Protein AF-0000000077986110 (afdb_homodimer)

Radius of gyration: 41.52 Å; Cα contacts (8 Å, |Δi|>4): 2649; chains: 2; bounding box: 56×156×86 Å

Solvent-accessible surface area (backbone atoms only — not comparable to full-atom values): 44829 Å² total; per-residue (Å²): 131,77,81,75,76,72,78,70,76,78,54,55,35,36,36,32,14,34,22,39,28,31,35,37,31,44,69,59,47,92,68,60,57,69,44,79,75,44,73,85,43,82,29,26,32,14,39,39,51,35,68,95,76,36,35,38,35,36,20,24,30,78,74,16,31,31,33,35,35,43,72,87,40,88,85,52,64,78,40,82,36,41,75,68,96,50,61,29,36,45,13,36,28,52,38,75,77,70,46,28,35,36,36,19,18,30,71,75,14,34,32,35,37,20,36,70,73,38,50,64,40,23,74,63,43,71,68,99,51,58,25,29,25,21,38,35,74,41,70,92,58,6,33,28,38,35,23,21,42,34,95,72,24,33,32,36,36,23,21,58,60,55,42,75,68,42,80,40,42,69,66,98,61,53,32,39,47,13,41,32,69,40,79,87,79,46,30,32,36,37,20,20,26,75,75,12,32,32,35,35,18,35,74,73,39,50,76,67,40,75,25,40,70,79,75,48,70,27,37,34,18,30,33,62,54,94,64,34,28,35,32,19,17,59,72,75,12,24,33,35,34,19,32,56,73,67,35,45,80,65,44,77,58,39,67,84,42,90,42,41,31,22,42,36,54,64,47,59,83,76,55,73,85,71,91,55,63,47,75,54,72,35,58,60,22,69,63,38,42,26,40,21,62,50,87,90,38,48,43,49,46,41,33,62,39,30,50,65,39,93,85,56,30,42,51,46,100,47,57,57,35,38,40,38,37,19,19,42,57,45,40,31,40,22,22,69,70,38,91,74,44,58,72,41,75,35,66,53,83,89,46,68,29,35,45,19,36,32,63,31,83,82,85,44,36,37,35,36,21,22,44,72,76,15,31,35,32,37,19,34,75,78,19,51,76,62,46,79,48,45,61,72,98,46,54,34,38,45,14,37,29,55,37,74,84,83,42,32,31,36,36,20,20,38,68,75,22,32,33,34,36,21,35,72,83,41,48,80,66,43,80,67,41,67,69,93,39,77,46,33,29,14,34,30,59,52,64,72,74,100,131,78,80,75,74,73,75,69,76,79,54,56,36,35,35,32,15,34,22,40,26,31,33,36,30,44,68,59,47,92,67,60,58,69,46,77,76,44,72,85,44,82,28,25,32,13,37,38,53,35,67,94,75,37,35,37,35,34,19,25,30,78,73,17,30,33,33,34,34,44,74,88,40,89,85,52,65,78,39,81,37,39,76,68,98,50,61,29,37,45,13,35,29,52,37,76,76,69,45,28,35,36,35,17,18,29,69,75,16,33,32,36,36,21,36,70,72,37,50,66,39,23,74,64,44,70,69,98,52,60,26,28,25,21,38,36,72,40,71,92,58,6,32,30,37,34,22,22,44,35,96,74,24,34,30,36,35,23,21,57,60,55,42,77,70,41,81,41,43,70,66,99,62,52,32,39,46,12,40,32,70,41,79,86,78,47,30,31,35,38,20,22,26,76,74,12,33,31,36,35,18,34,73,73,40,51,77,68,42,74,26,40,70,82,75,51,68,27,37,34,18,31,33,61,55,94,65,35,27,35,32,19,18,60,73,73,12,23,33,34,34,20,32,56,71,68,34,46,78,65,45,77,57,38,66,85,41,90,42,42,31,22,42,35,53,65,49,61,84,78,56,73,86,72,89,57,61,46,76,53,70,35,58,62,22,69,63,39,43,25,40,20,63,49,88,90,37,49,43,48,46,42,32,62,38,31,49,65,39,92,86,55,28,41,49,46,98,47,55,53,36,36,40,37,35,20,17,41,57,47,40,31,40,23,22,70,71,38,91,74,44,59,71,40,75,34,67,53,82,90,46,70,28,35,46,19,37,31,63,30,83,83,84,44,36,36,36,35,22,22,44,72,76,14,32,36,32,36,20,35,76,79,20,50,75,62,46,79,47,45,63,74,96,46,54,33,37,45,13,35,26,56,36,72,78,82,42,32,31,37,35,21,21,38,69,75,24,33,32,34,36,21,35,73,80,41,48,80,66,44,80,65,42,69,69,92,46,70,47,32,29,14,35,30,60,54,64,70,74,99

Nearest PDB structures (foldseek):
  8ffe-assembly1_A  TM=9.735E-01  e=1.591E-72  Homo sapiens
  6l6r-assembly2_B  TM=9.895E-01  e=1.488E-71  Homo sapiens
  4dg6-assembly1_A  TM=9.769E-01  e=1.389E-62  Homo sapiens
  3s94-assembly2_B  TM=9.698E-01  e=3.665E-59  Homo sapiens
  8ctg-assembly1_C  TM=9.487E-01  e=1.008E-58  Homo sapiens

Structure (mmCIF, N/CA/C/O backbone):
data_AF-0000000077986110-model_v1
#
loop_
_entity.id
_entity.type
_entity.pdbx_description
1 polymer 'LDL receptor related protein 5'
#
loop_
_atom_site.group_PDB
_atom_site.id
_atom_site.type_symbol
_atom_site.label_atom_id
_atom_site.label_alt_id
_atom_site.label_comp_id
_atom_site.label_asym_id
_atom_site.label_entity_id
_atom_site.label_seq_id
_atom_site.pdbx_PDB_ins_code
_atom_site.Cartn_x
_atom_site.Cartn_y
_atom_site.Cartn_z
_atom_site.occupancy
_atom_site.B_iso_or_equiv
_atom_site.auth_seq_id
_atom_site.auth_comp_id
_atom_site.auth_asym_id
_atom_site.auth_atom_id
_atom_site.pdbx_PDB_model_num
ATOM 1 N N . MET A 1 1 ? -17.578 79.438 37.844 1 29.81 1 MET A N 1
ATOM 2 C CA . MET A 1 1 ? -16.641 78.5 37.188 1 29.81 1 MET A CA 1
ATOM 3 C C . MET A 1 1 ? -16.969 77.062 37.562 1 29.81 1 MET A C 1
ATOM 5 O O . MET A 1 1 ? -16.891 76.688 38.719 1 29.81 1 MET A O 1
ATOM 9 N N . GLU A 1 2 ? -17.969 76.438 36.938 1 35.75 2 GLU A N 1
ATOM 10 C CA . GLU A 1 2 ? -18.453 75.125 37.25 1 35.75 2 GLU A CA 1
ATOM 11 C C . GLU A 1 2 ? -17.328 74.062 37.188 1 35.75 2 GLU A C 1
ATOM 13 O O . GLU A 1 2 ? -16.469 74.188 36.312 1 35.75 2 GLU A O 1
ATOM 18 N N . PRO A 1 3 ? -16.953 73.438 38.312 1 40.44 3 PRO A N 1
ATOM 19 C CA . PRO A 1 3 ? -15.852 72.5 38.344 1 40.44 3 PRO A CA 1
ATOM 20 C C . PRO A 1 3 ? -15.93 71.438 37.188 1 40.44 3 PRO A C 1
ATOM 22 O O . PRO A 1 3 ? -17.031 71.125 36.75 1 40.44 3 PRO A O 1
ATOM 25 N N . GLY A 1 4 ? -15.109 71.625 36.125 1 34 4 GLY A N 1
ATOM 26 C CA . GLY A 1 4 ? -14.93 70.688 35.031 1 34 4 GLY A CA 1
ATOM 27 C C . GLY A 1 4 ? -14.93 69.25 35.438 1 34 4 GLY A C 1
ATOM 28 O O . GLY A 1 4 ? -14.125 68.875 36.281 1 34 4 GLY A O 1
ATOM 29 N N . VAL A 1 5 ? -16.062 68.688 35.531 1 43 5 VAL A N 1
ATOM 30 C CA . VAL A 1 5 ? -16.203 67.25 35.75 1 43 5 VAL A CA 1
ATOM 31 C C . VAL A 1 5 ? -15.156 66.5 34.938 1 43 5 VAL A C 1
ATOM 33 O O . VAL A 1 5 ? -15.156 66.562 33.719 1 43 5 VAL A O 1
ATOM 36 N N . THR A 1 6 ? -13.93 66.438 35.438 1 36.88 6 THR A N 1
ATOM 37 C CA . THR A 1 6 ? -12.953 65.562 34.781 1 36.88 6 THR A CA 1
ATOM 38 C C . THR A 1 6 ? -13.562 64.25 34.469 1 36.88 6 THR A C 1
ATOM 40 O O . THR A 1 6 ? -14.148 63.562 35.344 1 36.88 6 THR A O 1
ATOM 43 N N . TRP A 1 7 ? -14.172 64.062 33.312 1 36.38 7 TRP A N 1
ATOM 44 C CA . TRP A 1 7 ? -14.602 62.719 32.781 1 36.38 7 TRP A CA 1
ATOM 45 C C . TRP A 1 7 ? -13.617 61.656 33.188 1 36.38 7 TRP A C 1
ATOM 47 O O . TRP A 1 7 ? -12.438 61.688 32.812 1 36.38 7 TRP A O 1
ATOM 57 N N . GLU A 1 8 ? -13.562 61.156 34.375 1 43.94 8 GLU A N 1
ATOM 58 C CA . GLU A 1 8 ? -12.734 60 34.688 1 43.94 8 GLU A CA 1
ATOM 59 C C . GLU A 1 8 ? -12.914 58.875 33.656 1 43.94 8 GLU A C 1
ATOM 61 O O . GLU A 1 8 ? -14.039 58.469 33.344 1 43.94 8 GLU A O 1
ATOM 66 N N . PRO A 1 9 ? -12.031 58.719 32.719 1 52.84 9 PRO A N 1
ATOM 67 C CA . PRO A 1 9 ? -12.141 57.656 31.703 1 52.84 9 PRO A CA 1
ATOM 68 C C . PRO A 1 9 ? -12.625 56.344 32.281 1 52.84 9 PRO A C 1
ATOM 70 O O . PRO A 1 9 ? -12.359 56.031 33.438 1 52.84 9 PRO A O 1
ATOM 73 N N . ALA A 1 10 ? -13.812 55.844 31.812 1 62.97 10 ALA A N 1
ATOM 74 C CA . ALA A 1 10 ? -14.438 54.562 32.188 1 62.97 10 ALA A CA 1
ATOM 75 C C . ALA A 1 10 ? -13.398 53.469 32.344 1 62.97 10 ALA A C 1
ATOM 77 O O . ALA A 1 10 ? -12.453 53.375 31.547 1 62.97 10 ALA A O 1
ATOM 78 N N . SER A 1 11 ? -13.289 52.875 33.438 1 80.94 11 SER A N 1
ATOM 79 C CA . SER A 1 11 ? -12.406 51.75 33.719 1 80.94 11 SER A CA 1
ATOM 80 C C . SER A 1 11 ? -12.562 50.656 32.688 1 80.94 11 SER A C 1
ATOM 82 O O . SER A 1 11 ? -13.68 50.344 32.281 1 80.94 11 SER A O 1
ATOM 84 N N . PRO A 1 12 ? -11.422 50.156 32.188 1 92.62 12 PRO A N 1
ATOM 85 C CA . PRO A 1 12 ? -11.531 49.188 31.109 1 92.62 12 PRO A CA 1
ATOM 86 C C . PRO A 1 12 ? -11.977 47.812 31.609 1 92.62 12 PRO A C 1
ATOM 88 O O . PRO A 1 12 ? -11.727 47.438 32.781 1 92.62 12 PRO A O 1
ATOM 91 N N . LEU A 1 13 ? -12.664 47.125 30.812 1 94.88 13 LEU A N 1
ATOM 92 C CA . LEU A 1 13 ? -13.031 45.75 31.062 1 94.88 13 LEU A CA 1
ATOM 93 C C . LEU A 1 13 ? -11.922 44.812 30.594 1 94.88 13 LEU A C 1
ATOM 95 O O . LEU A 1 13 ? -11.539 44.812 29.438 1 94.88 13 LEU A O 1
ATOM 99 N N . LEU A 1 14 ? -11.43 43.969 31.562 1 97.62 14 LEU A N 1
ATOM 100 C CA . LEU A 1 14 ? -10.359 43.031 31.25 1 97.62 14 LEU A CA 1
ATOM 101 C C . LEU A 1 14 ? -10.922 41.656 31 1 97.62 14 LEU A C 1
ATOM 103 O O . LEU A 1 14 ? -11.688 41.125 31.812 1 97.62 14 LEU A O 1
ATOM 107 N N . LEU A 1 15 ? -10.664 41.094 29.875 1 97.88 15 LEU A N 1
ATOM 108 C CA . LEU A 1 15 ? -10.977 39.719 29.5 1 97.88 15 LEU A CA 1
ATOM 109 C C . LEU A 1 15 ? -9.75 38.844 29.656 1 97.88 15 LEU A C 1
ATOM 111 O O . LEU A 1 15 ? -8.672 39.156 29.141 1 97.88 15 LEU A O 1
ATOM 115 N N . PHE A 1 16 ? -9.891 37.688 30.391 1 98.38 16 PHE A N 1
ATOM 116 C CA . PHE A 1 16 ? -8.688 36.875 30.562 1 98.38 16 PHE A CA 1
ATOM 117 C C . PHE A 1 16 ? -9.039 35.406 30.688 1 98.38 16 PHE A C 1
ATOM 119 O O . PHE A 1 16 ? -10.148 35.062 31.094 1 98.38 16 PHE A O 1
ATOM 126 N N . ALA A 1 17 ? -8.125 34.594 30.266 1 98.56 17 ALA A N 1
ATOM 127 C CA . ALA A 1 17 ? -8.211 33.156 30.422 1 98.56 17 ALA A CA 1
ATOM 128 C C . ALA A 1 17 ? -7.625 32.719 31.75 1 98.56 17 ALA A C 1
ATOM 130 O O . ALA A 1 17 ? -6.586 33.219 32.188 1 98.56 17 ALA A O 1
ATOM 131 N N . ASN A 1 18 ? -8.297 31.828 32.375 1 98 18 ASN A N 1
ATOM 132 C CA . ASN A 1 18 ? -7.895 31.328 33.688 1 98 18 ASN A CA 1
ATOM 133 C C . ASN A 1 18 ? -7.879 29.797 33.719 1 98 18 ASN A C 1
ATOM 135 O O . ASN A 1 18 ? -8.273 29.188 34.719 1 98 18 ASN A O 1
ATOM 139 N N . ARG A 1 19 ? -7.488 29.156 32.625 1 97.06 19 ARG A N 1
ATOM 140 C CA . ARG A 1 19 ? -7.367 27.719 32.375 1 97.06 19 ARG A CA 1
ATOM 141 C C . ARG A 1 19 ? -8.727 27.031 32.469 1 97.06 19 ARG A C 1
ATOM 143 O O . ARG A 1 19 ? -9.273 26.625 31.438 1 97.06 19 ARG A O 1
ATOM 150 N N . ARG A 1 20 ? -9.383 27.172 33.625 1 97.5 20 ARG A N 1
ATOM 151 C CA . ARG A 1 20 ? -10.633 26.453 33.812 1 97.5 20 ARG A CA 1
ATOM 152 C C . ARG A 1 20 ? -11.828 27.281 33.375 1 97.5 20 ARG A C 1
ATOM 154 O O . ARG A 1 20 ? -12.938 26.766 33.25 1 97.5 20 ARG A O 1
ATOM 161 N N . ASP A 1 21 ? -11.57 28.547 33.125 1 96.69 21 ASP A N 1
ATOM 162 C CA . ASP A 1 21 ? -12.641 29.438 32.719 1 96.69 21 ASP A CA 1
ATOM 163 C C . ASP A 1 21 ? -12.078 30.688 32.031 1 96.69 21 ASP A C 1
ATOM 165 O O . ASP A 1 21 ? -10.859 30.891 32 1 96.69 21 ASP A O 1
ATOM 169 N N . VAL A 1 22 ? -12.922 31.406 31.375 1 97 22 VAL A N 1
ATOM 170 C CA . VAL A 1 22 ? -12.664 32.75 30.844 1 97 22 VAL A CA 1
ATOM 171 C C . VAL A 1 22 ? -13.469 33.75 31.641 1 97 22 VAL A C 1
ATOM 173 O O . VAL A 1 22 ? -14.656 33.562 31.922 1 97 22 VAL A O 1
ATOM 176 N N . ARG A 1 23 ? -12.766 34.875 31.969 1 96 23 ARG A N 1
ATOM 177 C CA . ARG A 1 23 ? -13.406 35.781 32.906 1 96 23 ARG A CA 1
ATOM 178 C C . ARG A 1 23 ? -13.289 37.25 32.406 1 96 23 ARG A C 1
ATOM 180 O O . ARG A 1 23 ? -12.492 37.531 31.531 1 96 23 ARG A O 1
ATOM 187 N N . LEU A 1 24 ? -14.164 38.062 33.062 1 95.25 24 LEU A N 1
ATOM 188 C CA . LEU A 1 24 ? -14.141 39.5 32.875 1 95.25 24 LEU A CA 1
ATOM 189 C C . LEU A 1 24 ? -14.008 40.219 34.25 1 95.25 24 LEU A C 1
ATOM 191 O O . LEU A 1 24 ? -14.594 39.781 35.219 1 95.25 24 LEU A O 1
ATOM 195 N N . VAL A 1 25 ? -13.258 41.25 34.25 1 95.44 25 VAL A N 1
ATOM 196 C CA . VAL A 1 25 ? -13.18 42.062 35.438 1 95.44 25 VAL A CA 1
ATOM 197 C C . VAL A 1 25 ? -13.094 43.562 35.031 1 95.44 25 VAL A C 1
ATOM 199 O O . VAL A 1 25 ? -12.422 43.906 34.062 1 95.44 25 VAL A O 1
ATOM 202 N N . ASP A 1 26 ? -13.883 44.344 35.688 1 93.56 26 ASP A N 1
ATOM 203 C CA . ASP A 1 26 ? -13.781 45.781 35.562 1 93.56 26 ASP A CA 1
ATOM 204 C C . ASP A 1 26 ? -12.602 46.344 36.344 1 93.56 26 ASP A C 1
ATOM 206 O O . ASP A 1 26 ? -12.633 46.344 37.594 1 93.56 26 ASP A O 1
ATOM 210 N N . ALA A 1 27 ? -11.586 46.812 35.75 1 91.06 27 ALA A N 1
ATOM 211 C CA . ALA A 1 27 ? -10.336 47.188 36.406 1 91.06 27 ALA A CA 1
ATOM 212 C C . ALA A 1 27 ? -10.508 48.438 37.25 1 91.06 27 ALA A C 1
ATOM 214 O O . ALA A 1 27 ? -9.672 48.75 38.094 1 91.06 27 ALA A O 1
ATOM 215 N N . GLY A 1 28 ? -11.484 49.25 37.062 1 80.5 28 GLY A N 1
ATOM 216 C CA . GLY A 1 28 ? -11.711 50.469 37.812 1 80.5 28 GLY A CA 1
ATOM 217 C C . GLY A 1 28 ? -12.844 50.344 38.844 1 80.5 28 GLY A C 1
ATOM 218 O O . GLY A 1 28 ? -13.156 51.281 39.531 1 80.5 28 GLY A O 1
ATOM 219 N N . GLY A 1 29 ? -13.469 49.25 38.812 1 70.81 29 GLY A N 1
ATOM 220 C CA . GLY A 1 29 ? -14.625 49.125 39.688 1 70.81 29 GLY A CA 1
ATOM 221 C C . GLY A 1 29 ? -14.258 49 41.156 1 70.81 29 GLY A C 1
ATOM 222 O O . GLY A 1 29 ? -13.109 48.719 41.5 1 70.81 29 GLY A O 1
ATOM 223 N N . ALA A 1 30 ? -15.234 49.531 41.938 1 62.38 30 ALA A N 1
ATOM 224 C CA . ALA A 1 30 ? -15.086 49.531 43.406 1 62.38 30 ALA A CA 1
ATOM 225 C C . ALA A 1 30 ? -14.812 48.125 43.906 1 62.38 30 ALA A C 1
ATOM 227 O O . ALA A 1 30 ? -13.992 47.938 44.812 1 62.38 30 ALA A O 1
ATOM 228 N N . LYS A 1 31 ? -15.688 47.188 43.5 1 64.56 31 LYS A N 1
ATOM 229 C CA . LYS A 1 31 ? -15.508 45.781 43.844 1 64.56 31 LYS A CA 1
ATOM 230 C C . LYS A 1 31 ? -14.805 45 42.719 1 64.56 31 LYS A C 1
ATOM 232 O O . LYS A 1 31 ? -15.344 44.875 41.625 1 64.56 31 LYS A O 1
ATOM 237 N N . LEU A 1 32 ? -13.586 44.719 42.938 1 70.56 32 LEU A N 1
ATOM 238 C CA . LEU A 1 32 ? -12.781 44.062 41.938 1 70.56 32 LEU A CA 1
ATOM 239 C C . LEU A 1 32 ? -13.07 42.562 41.906 1 70.56 32 LEU A C 1
ATOM 241 O O . LEU A 1 32 ? -12.25 41.75 42.375 1 70.56 32 LEU A O 1
ATOM 245 N N . GLU A 1 33 ? -14.406 42.281 41.625 1 83.75 33 GLU A N 1
ATOM 246 C CA . GLU A 1 33 ? -14.805 40.875 41.438 1 83.75 33 GLU A CA 1
ATOM 247 C C . GLU A 1 33 ? -14.938 40.531 39.938 1 83.75 33 GLU A C 1
ATOM 249 O O . GLU A 1 33 ? -15.445 41.344 39.156 1 83.75 33 GLU A O 1
ATOM 254 N N . SER A 1 34 ? -14.391 39.406 39.625 1 90.56 34 SER A N 1
ATOM 255 C CA . SER A 1 34 ? -14.469 38.969 38.25 1 90.56 34 SER A CA 1
ATOM 256 C C . SER A 1 34 ? -15.75 38.188 37.969 1 90.56 34 SER A C 1
ATOM 258 O O . SER A 1 34 ? -16.359 37.656 38.906 1 90.56 34 SER A O 1
ATOM 260 N N . SER A 1 35 ? -16.234 38.25 36.812 1 91.5 35 SER A N 1
ATOM 261 C CA . SER A 1 35 ? -17.359 37.469 36.375 1 91.5 35 SER A CA 1
ATOM 262 C C . SER A 1 35 ? -16.922 36.406 35.375 1 91.5 35 SER A C 1
ATOM 264 O O . SER A 1 35 ? -16.016 36.625 34.562 1 91.5 35 SER A O 1
ATOM 266 N N . ILE A 1 36 ? -17.594 35.281 35.406 1 93.06 36 ILE A N 1
ATOM 267 C CA . ILE A 1 36 ? -17.25 34.156 34.531 1 93.06 36 ILE A CA 1
ATOM 268 C C . ILE A 1 36 ? -18 34.281 33.188 1 93.06 36 ILE A C 1
ATOM 270 O O . ILE A 1 36 ? -19.234 34.438 33.188 1 93.06 36 ILE A O 1
ATOM 274 N N . VAL A 1 37 ? -17.281 34.312 32.125 1 93.38 37 VAL A N 1
ATOM 275 C CA . VAL A 1 37 ? -17.875 34.344 30.797 1 93.38 37 VAL A CA 1
ATOM 276 C C . VAL A 1 37 ? -18.203 32.906 30.359 1 93.38 37 VAL A C 1
ATOM 278 O O . VAL A 1 37 ? -19.297 32.656 29.844 1 93.38 37 VAL A O 1
ATOM 281 N N . VAL A 1 38 ? -17.266 32 30.438 1 94.19 38 VAL A N 1
ATOM 282 C CA . VAL A 1 38 ? -17.422 30.578 30.156 1 94.19 38 VAL A CA 1
ATOM 283 C C . VAL A 1 38 ? -16.75 29.766 31.25 1 94.19 38 VAL A C 1
ATOM 285 O O . VAL A 1 38 ? -15.633 30.062 31.656 1 94.19 38 VAL A O 1
ATOM 288 N N . SER A 1 39 ? -17.453 28.797 31.75 1 93.69 39 SER A N 1
ATOM 289 C CA . SER A 1 39 ? -16.938 27.938 32.812 1 93.69 39 SER A CA 1
ATOM 290 C C . SER A 1 39 ? -16.781 26.5 32.312 1 93.69 39 SER A C 1
ATOM 292 O O . SER A 1 39 ? -17.188 26.172 31.188 1 93.69 39 SER A O 1
ATOM 294 N N . GLY A 1 40 ? -16.141 25.688 33.094 1 93.94 40 GLY A N 1
ATOM 295 C CA . GLY A 1 40 ? -16.031 24.266 32.844 1 93.94 40 GLY A CA 1
ATOM 296 C C . GLY A 1 40 ? -15.023 23.953 31.75 1 93.94 40 GLY A C 1
ATOM 297 O O . GLY A 1 40 ? -15.188 22.984 31 1 93.94 40 GLY A O 1
ATOM 298 N N . LEU A 1 41 ? -14.07 24.781 31.562 1 95.31 41 LEU A N 1
ATOM 299 C CA . LEU A 1 41 ? -13.047 24.547 30.547 1 95.31 41 LEU A CA 1
ATOM 300 C C . LEU A 1 41 ? -11.922 23.688 31.109 1 95.31 41 LEU A C 1
ATOM 302 O O . LEU A 1 41 ? -11.836 23.469 32.312 1 95.31 41 LEU A O 1
ATOM 306 N N . GLU A 1 42 ? -11.125 23.141 30.266 1 95.25 42 GLU A N 1
ATOM 307 C CA . GLU A 1 42 ? -10.039 22.266 30.703 1 95.25 42 GLU A CA 1
ATOM 308 C C . GLU A 1 42 ? -8.727 23.031 30.828 1 95.25 42 GLU A C 1
ATOM 310 O O . GLU A 1 42 ? -7.984 22.844 31.797 1 95.25 42 GLU A O 1
ATOM 315 N N . ASP A 1 43 ? -8.398 23.797 29.766 1 97.44 43 ASP A N 1
ATOM 316 C CA . ASP A 1 43 ? -7.09 24.438 29.719 1 97.44 43 ASP A CA 1
ATOM 317 C C . ASP A 1 43 ? -7.109 25.656 28.797 1 97.44 43 ASP A C 1
ATOM 319 O O . ASP A 1 43 ? -6.352 25.719 27.828 1 97.44 43 ASP A O 1
ATOM 323 N N . ALA A 1 44 ? -7.953 26.656 29.141 1 98.12 44 ALA A N 1
ATOM 324 C CA . ALA A 1 44 ? -8 27.891 28.375 1 98.12 44 ALA A CA 1
ATOM 325 C C . ALA A 1 44 ? -6.691 28.672 28.5 1 98.12 44 ALA A C 1
ATOM 327 O O . ALA A 1 44 ? -6.223 28.922 29.609 1 98.12 44 ALA A O 1
ATOM 328 N N . ALA A 1 45 ? -6.16 29.031 27.406 1 98.31 45 ALA A N 1
ATOM 329 C CA . ALA A 1 45 ? -4.824 29.625 27.422 1 98.31 45 ALA A CA 1
ATOM 330 C C . ALA A 1 45 ? -4.836 31.031 26.828 1 98.31 45 ALA A C 1
ATOM 332 O O . ALA A 1 45 ? -4.48 32 27.5 1 98.31 45 ALA A O 1
ATOM 333 N N . ALA A 1 46 ? -5.223 31.172 25.609 1 98.75 46 ALA A N 1
ATOM 334 C CA . ALA A 1 46 ? -5.246 32.469 24.922 1 98.75 46 ALA A CA 1
ATOM 335 C C . ALA A 1 46 ? -6.676 32.938 24.703 1 98.75 46 ALA A C 1
ATOM 337 O O . ALA A 1 46 ? -7.59 32.125 24.547 1 98.75 46 ALA A O 1
ATOM 338 N N . VAL A 1 47 ? -6.824 34.25 24.641 1 98.56 47 VAL A N 1
ATOM 339 C CA . VAL A 1 47 ? -8.141 34.812 24.422 1 98.56 47 VAL A CA 1
ATOM 340 C C . VAL A 1 47 ? -8.023 36.062 23.516 1 98.56 47 VAL A C 1
ATOM 342 O O . VAL A 1 47 ? -6.996 36.75 23.516 1 98.56 47 VAL A O 1
ATOM 345 N N . ASP A 1 48 ? -8.984 36.281 22.797 1 98.69 48 ASP A N 1
ATOM 346 C CA . ASP A 1 48 ? -9.195 37.531 22.031 1 98.69 48 ASP A CA 1
ATOM 347 C C . ASP A 1 48 ? -10.672 37.688 21.672 1 98.69 48 ASP A C 1
ATOM 349 O O . ASP A 1 48 ? -11.531 36.969 22.203 1 98.69 48 ASP A O 1
ATOM 353 N N . PHE A 1 49 ? -10.945 38.75 20.922 1 98 49 PHE A N 1
ATOM 354 C CA . PHE A 1 49 ? -12.359 39.062 20.719 1 98 49 PHE A CA 1
ATOM 355 C C . PHE A 1 49 ? -12.57 39.844 19.438 1 98 49 PHE A C 1
ATOM 357 O O . PHE A 1 49 ? -11.617 40.375 18.859 1 98 49 PHE A O 1
ATOM 364 N N . GLN A 1 50 ? -13.734 39.812 18.984 1 97.25 50 GLN A N 1
ATOM 365 C CA . GLN A 1 50 ? -14.273 40.75 18 1 97.25 50 GLN A CA 1
ATOM 366 C C . GLN A 1 50 ? -15.344 41.656 18.609 1 97.25 50 GLN A C 1
ATOM 368 O O . GLN A 1 50 ? -16.5 41.219 18.766 1 97.25 50 GLN A O 1
ATOM 373 N N . TYR A 1 51 ? -15.023 42.875 18.828 1 96.12 51 TYR A N 1
ATOM 374 C CA . TYR A 1 51 ? -15.867 43.75 19.609 1 96.12 51 TYR A CA 1
ATOM 375 C C . TYR A 1 51 ? -17.172 44.062 18.875 1 96.12 51 TYR A C 1
ATOM 377 O O . TYR A 1 51 ? -18.25 44.062 19.484 1 96.12 51 TYR A O 1
ATOM 385 N N . SER A 1 52 ? -17.078 44.312 17.609 1 94.56 52 SER A N 1
ATOM 386 C CA . SER A 1 52 ? -18.219 44.781 16.828 1 94.56 52 SER A CA 1
ATOM 387 C C . SER A 1 52 ? -19.328 43.719 16.828 1 94.56 52 SER A C 1
ATOM 389 O O . SER A 1 52 ? -20.516 44.062 16.734 1 94.56 52 SER A O 1
ATOM 391 N N . GLN A 1 53 ? -18.969 42.438 17 1 92.69 53 GLN A N 1
ATOM 392 C CA . GLN A 1 53 ? -19.953 41.375 16.938 1 92.69 53 GLN A CA 1
ATOM 393 C C . GLN A 1 53 ? -20.188 40.75 18.312 1 92.69 53 GLN A C 1
ATOM 395 O O . GLN A 1 53 ? -21.031 39.875 18.469 1 92.69 53 GLN A O 1
ATOM 400 N N . GLY A 1 54 ? -19.438 41.219 19.234 1 94.12 54 GLY A N 1
ATOM 401 C CA . GLY A 1 54 ? -19.594 40.719 20.594 1 94.12 54 GLY A CA 1
ATOM 402 C C . GLY A 1 54 ? -19.188 39.281 20.734 1 94.12 54 GLY A C 1
ATOM 403 O O . GLY A 1 54 ? -19.844 38.5 21.438 1 94.12 54 GLY A O 1
ATOM 404 N N . VAL A 1 55 ? -18.141 38.906 20.016 1 96.62 55 VAL A N 1
ATOM 405 C CA . VAL A 1 55 ? -17.688 37.5 20.062 1 96.62 55 VAL A CA 1
ATOM 406 C C . VAL A 1 55 ? -16.375 37.438 20.828 1 96.62 55 VAL A C 1
ATOM 408 O O . VAL A 1 55 ? -15.492 38.281 20.672 1 96.62 55 VAL A O 1
ATOM 411 N N . ILE A 1 56 ? -16.266 36.438 21.672 1 97.38 56 ILE A N 1
ATOM 412 C CA . ILE A 1 56 ? -15.031 36.125 22.375 1 97.38 56 ILE A CA 1
ATOM 413 C C . ILE A 1 56 ? -14.469 34.781 21.875 1 97.38 56 ILE A C 1
ATOM 415 O O . ILE A 1 56 ? -15.211 33.812 21.688 1 97.38 56 ILE A O 1
ATOM 419 N N . TYR A 1 57 ? -13.258 34.719 21.562 1 98.31 57 TYR A N 1
ATOM 420 C CA . TYR A 1 57 ? -12.547 33.531 21.141 1 98.31 57 TYR A CA 1
ATOM 421 C C . TYR A 1 57 ? -11.531 33.094 22.188 1 98.31 57 TYR A C 1
ATOM 423 O O . TYR A 1 57 ? -10.938 33.938 22.859 1 98.31 57 TYR A O 1
ATOM 431 N N . TRP A 1 58 ? -11.312 31.812 22.328 1 98.5 58 TRP A N 1
ATOM 432 C CA . TRP A 1 58 ? -10.234 31.344 23.188 1 98.5 58 TRP A CA 1
ATOM 433 C C . TRP A 1 58 ? -9.68 30 22.688 1 98.5 58 TRP A C 1
ATOM 435 O O . TRP A 1 58 ? -10.328 29.312 21.891 1 98.5 58 TRP A O 1
ATOM 445 N N . THR A 1 59 ? -8.477 29.688 23.016 1 98.62 59 THR A N 1
ATOM 446 C CA . THR A 1 59 ? -7.891 28.375 22.766 1 98.62 59 THR A CA 1
ATOM 447 C C . THR A 1 59 ? -8 27.484 24.016 1 98.62 59 THR A C 1
ATOM 449 O O . THR A 1 59 ? -7.906 27.969 25.141 1 98.62 59 THR A O 1
ATOM 452 N N . ASP A 1 60 ? -8.281 26.312 23.859 1 97.81 60 ASP A N 1
ATOM 453 C CA . ASP A 1 60 ? -8.188 25.281 24.875 1 97.81 60 ASP A CA 1
ATOM 454 C C . ASP A 1 60 ? -7.117 24.25 24.516 1 97.81 60 ASP A C 1
ATOM 456 O O . ASP A 1 60 ? -7.324 23.406 23.641 1 97.81 60 ASP A O 1
ATOM 460 N N . VAL A 1 61 ? -6.023 24.219 25.234 1 96.88 61 VAL A N 1
ATOM 461 C CA . VAL A 1 61 ? -4.848 23.422 24.875 1 96.88 61 VAL A CA 1
ATOM 462 C C . VAL A 1 61 ? -5.152 21.938 25.031 1 96.88 61 VAL A C 1
ATOM 464 O O . VAL A 1 61 ? -4.84 21.125 24.156 1 96.88 61 VAL A O 1
ATOM 467 N N . SER A 1 62 ? -5.797 21.578 26.109 1 95.69 62 SER A N 1
ATOM 468 C CA . SER A 1 62 ? -6.09 20.172 26.375 1 95.69 62 SER A CA 1
ATOM 469 C C . SER A 1 62 ? -7.078 19.609 25.359 1 95.69 62 SER A C 1
ATOM 471 O O . SER A 1 62 ? -6.969 18.453 24.953 1 95.69 62 SER A O 1
ATOM 473 N N . GLU A 1 63 ? -8.016 20.453 24.969 1 95.19 63 GLU A N 1
ATOM 474 C CA . GLU A 1 63 ? -8.992 20.016 23.969 1 95.19 63 GLU A CA 1
ATOM 475 C C . GLU A 1 63 ? -8.453 20.188 22.547 1 95.19 63 GLU A C 1
ATOM 477 O O . GLU A 1 63 ? -9.062 19.719 21.594 1 95.19 63 GLU A O 1
ATOM 482 N N . GLU A 1 64 ? -7.355 20.812 22.453 1 94.62 64 GLU A N 1
ATOM 483 C CA . GLU A 1 64 ? -6.758 21.078 21.156 1 94.62 64 GLU A CA 1
ATOM 484 C C . GLU A 1 64 ? -7.762 21.734 20.203 1 94.62 64 GLU A C 1
ATOM 486 O O . GLU A 1 64 ? -8.008 21.219 19.109 1 94.62 64 GLU A O 1
ATOM 491 N N . ALA A 1 65 ? -8.203 22.906 20.688 1 97.25 65 AL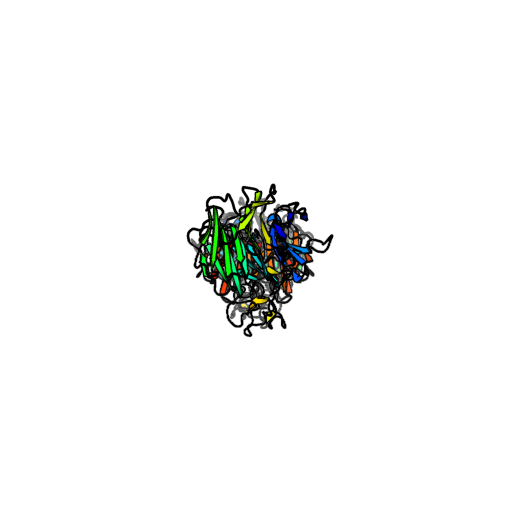A A N 1
ATOM 492 C CA . ALA A 1 65 ? -9.281 23.531 19.938 1 97.25 65 ALA A CA 1
ATOM 493 C C . ALA A 1 65 ? -9.266 25.047 20.125 1 97.25 65 ALA A C 1
ATOM 495 O O . ALA A 1 65 ? -8.703 25.562 21.094 1 97.25 65 ALA A O 1
ATOM 496 N N . ILE A 1 66 ? -9.797 25.734 19.219 1 98.56 66 ILE A N 1
ATOM 497 C CA . ILE A 1 66 ? -10.195 27.125 19.312 1 98.56 66 ILE A CA 1
ATOM 498 C C . ILE A 1 66 ? -11.719 27.234 19.312 1 98.56 66 ILE A C 1
ATOM 500 O O . ILE A 1 66 ? -12.391 26.641 18.469 1 98.56 66 ILE A O 1
ATOM 504 N N . LYS A 1 67 ? -12.18 28 20.266 1 97.94 67 LYS A N 1
ATOM 505 C CA . LYS A 1 67 ? -13.617 28.078 20.469 1 97.94 67 LYS A CA 1
ATOM 506 C C . LYS A 1 67 ? -14.086 29.531 20.547 1 97.94 67 LYS A C 1
ATOM 508 O O . LYS A 1 67 ? -13.273 30.453 20.594 1 97.94 67 LYS A O 1
ATOM 513 N N . GLN A 1 68 ? -15.414 29.719 20.484 1 97.56 68 GLN A N 1
ATOM 514 C CA . GLN A 1 68 ? -15.984 31.062 20.562 1 97.56 68 GLN A CA 1
ATOM 515 C C . GLN A 1 68 ? -17.297 31.062 21.344 1 97.56 68 GLN A C 1
ATOM 517 O O . GLN A 1 68 ? -17.922 30.016 21.516 1 97.56 68 GLN A O 1
ATOM 522 N N . THR A 1 69 ? -17.594 32.156 21.891 1 96.12 69 THR A N 1
ATOM 523 C CA . THR A 1 69 ? -18.906 32.438 22.469 1 96.12 69 THR A CA 1
ATOM 524 C C . THR A 1 69 ? -19.281 33.906 22.297 1 96.12 69 THR A C 1
ATOM 526 O O . THR A 1 69 ? -18.453 34.719 21.875 1 96.12 69 THR A O 1
ATOM 529 N N . TYR A 1 70 ? -20.562 34.188 22.547 1 93.44 70 TYR A N 1
ATOM 530 C CA . TYR A 1 70 ? -21.016 35.562 22.469 1 93.44 70 TYR A CA 1
ATOM 531 C C . TYR A 1 70 ? -21.125 36.156 23.859 1 93.44 70 TYR A C 1
ATOM 533 O O . TYR A 1 70 ? -21.562 35.5 24.812 1 93.44 70 TYR A O 1
ATOM 541 N N . PHE A 1 71 ? -20.594 37.156 24.234 1 83.19 71 PHE A N 1
ATOM 542 C CA . PHE A 1 71 ? -20.578 37.719 25.578 1 83.19 71 PHE A CA 1
ATOM 543 C C . PHE A 1 71 ? -21.844 38.531 25.844 1 83.19 71 PHE A C 1
ATOM 545 O O . PHE A 1 71 ? -22.297 38.625 26.969 1 83.19 71 PHE A O 1
ATOM 552 N N . ASN A 1 72 ? -22.5 39.219 25.016 1 69.69 72 ASN A N 1
ATOM 553 C CA . ASN A 1 72 ? -23.688 40 25.328 1 69.69 72 ASN A CA 1
ATOM 554 C C . ASN A 1 72 ? -24.969 39.156 25.219 1 69.69 72 ASN A C 1
ATOM 556 O O . ASN A 1 72 ? -26.078 39.719 25.25 1 69.69 72 ASN A O 1
ATOM 560 N N . GLN A 1 73 ? -24.75 37.875 25.094 1 64.5 73 GLN A N 1
ATOM 561 C CA . GLN A 1 73 ? -25.969 37.094 24.953 1 64.5 73 GLN A CA 1
ATOM 562 C C . GLN A 1 73 ? -26.016 35.969 25.984 1 64.5 73 GLN A C 1
ATOM 564 O O . GLN A 1 73 ? -25.156 35.094 26 1 64.5 73 GLN A O 1
ATOM 569 N N . SER A 1 74 ? -26.734 36.281 27.031 1 56 74 SER A N 1
ATOM 570 C CA . SER A 1 74 ? -26.953 35.281 28.078 1 56 74 SER A CA 1
ATOM 571 C C . SER A 1 74 ? -27.281 33.906 27.5 1 56 74 SER A C 1
ATOM 573 O O . SER A 1 74 ? -28.109 33.812 26.594 1 56 74 SER A O 1
ATOM 575 N N . GLY A 1 75 ? -26.516 32.906 27.938 1 58.75 75 GLY A N 1
ATOM 576 C CA . GLY A 1 75 ? -26.844 31.547 27.578 1 58.75 75 GLY A CA 1
ATOM 577 C C . GLY A 1 75 ? -26.234 31.125 26.25 1 58.75 75 GLY A C 1
ATOM 578 O O . GLY A 1 75 ? -26.703 30.156 25.625 1 58.75 75 GLY A O 1
ATOM 579 N N . SER A 1 76 ? -25.297 31.953 25.844 1 70.5 76 SER A N 1
ATOM 580 C CA . SER A 1 76 ? -24.812 31.609 24.516 1 70.5 76 SER A CA 1
ATOM 581 C C . SER A 1 76 ? -23.984 30.344 24.547 1 70.5 76 SER A C 1
ATOM 583 O O . SER A 1 76 ? -23.203 30.109 25.469 1 70.5 76 SER A O 1
ATOM 585 N N . ALA A 1 77 ? -24.266 29.531 23.641 1 84.31 77 ALA A N 1
ATOM 586 C CA . ALA A 1 77 ? -23.641 28.219 23.516 1 84.31 77 ALA A CA 1
ATOM 587 C C . ALA A 1 77 ? -22.219 28.359 22.984 1 84.31 77 ALA A C 1
ATOM 589 O O . ALA A 1 77 ? -21.922 29.234 22.188 1 84.31 77 ALA A O 1
ATOM 590 N N . VAL A 1 78 ? -21.297 27.688 23.609 1 92.94 78 VAL A N 1
ATOM 591 C CA . VAL A 1 78 ? -19.922 27.531 23.141 1 92.94 78 VAL A CA 1
ATOM 592 C C . VAL A 1 78 ? -19.922 26.859 21.766 1 92.94 78 VAL A C 1
ATOM 594 O O . VAL A 1 78 ? -20.656 25.891 21.547 1 92.94 78 VAL A O 1
ATOM 597 N N . GLN A 1 79 ? -19.219 27.438 20.891 1 95.25 79 GLN A N 1
ATOM 598 C CA . GLN A 1 79 ? -19.078 26.859 19.547 1 95.25 79 GLN A CA 1
ATOM 599 C C . GLN A 1 79 ? -17.625 26.547 19.234 1 95.25 79 GLN A C 1
ATOM 601 O O . GLN A 1 79 ? -16.719 27.297 19.625 1 95.25 79 GLN A O 1
ATOM 606 N N . ASN A 1 80 ? -17.422 25.469 18.547 1 95.31 80 ASN A N 1
ATOM 607 C CA . ASN A 1 80 ? -16.094 25.125 18.062 1 95.31 80 ASN A CA 1
ATOM 608 C C . ASN A 1 80 ? -15.75 25.891 16.781 1 95.31 80 ASN A C 1
ATOM 610 O O . ASN A 1 80 ? -16.609 26.078 15.914 1 95.31 80 ASN A O 1
ATOM 614 N N . VAL A 1 81 ? -14.539 26.422 16.719 1 97.12 81 VAL A N 1
ATOM 615 C CA . VAL A 1 81 ? -14.07 27.109 15.516 1 97.12 81 VAL A CA 1
ATOM 616 C C . VAL A 1 81 ? -13.07 26.234 14.766 1 97.12 81 VAL A C 1
ATOM 618 O O . VAL A 1 81 ? -13.242 25.969 13.578 1 97.12 81 VAL A O 1
ATOM 621 N N . ILE A 1 82 ? -12.039 25.812 15.422 1 95.81 82 ILE A N 1
ATOM 622 C CA . ILE A 1 82 ? -11.047 24.859 14.922 1 95.81 82 ILE A CA 1
ATOM 623 C C . ILE A 1 82 ? -10.945 23.672 15.867 1 95.81 82 ILE A C 1
ATOM 625 O O . ILE A 1 82 ? -10.695 23.828 17.062 1 95.81 82 ILE A O 1
ATOM 629 N N . ILE A 1 83 ? -11.062 22.438 15.359 1 89.94 83 ILE A N 1
ATOM 630 C CA . ILE A 1 83 ? -11.125 21.297 16.266 1 89.94 83 ILE A CA 1
ATOM 631 C C . ILE A 1 83 ? -10.125 20.234 15.836 1 89.94 83 ILE A C 1
ATOM 633 O O . ILE A 1 83 ? -10.133 19.125 16.359 1 89.94 83 ILE A O 1
ATOM 637 N N . SER A 1 84 ? -9.312 20.5 14.859 1 85.06 84 SER A N 1
ATOM 638 C CA . SER A 1 84 ? -8.352 19.484 14.422 1 85.06 84 SER A CA 1
ATOM 639 C C . SER A 1 84 ? -7.016 20.125 14.055 1 85.06 84 SER A C 1
ATOM 641 O O . SER A 1 84 ? -6.949 21.312 13.758 1 85.06 84 SER A O 1
ATOM 643 N N . GLY A 1 85 ? -5.98 19.328 14.18 1 85.69 85 GLY A N 1
ATOM 644 C CA . GLY A 1 85 ? -4.668 19.75 13.719 1 85.69 85 GLY A CA 1
ATOM 645 C C . GLY A 1 85 ? -3.965 20.688 14.688 1 85.69 85 GLY A C 1
ATOM 646 O O . GLY A 1 85 ? -2.977 21.328 14.328 1 85.69 85 GLY A O 1
ATOM 647 N N . LEU A 1 86 ? -4.527 20.844 15.867 1 92.56 86 LEU A N 1
ATOM 648 C CA . LEU A 1 86 ? -3.904 21.625 16.922 1 92.56 86 LEU A CA 1
ATOM 649 C C . LEU A 1 86 ? -3.34 20.719 18.016 1 92.56 86 LEU A C 1
ATOM 651 O O . LEU A 1 86 ? -3.865 19.625 18.25 1 92.56 86 LEU A O 1
ATOM 655 N N . VAL A 1 87 ? -2.225 21.156 18.594 1 92 87 VAL A N 1
ATOM 656 C CA . VAL A 1 87 ? -1.664 20.391 19.703 1 92 87 VAL A CA 1
ATOM 657 C C . VAL A 1 87 ? -1.522 21.297 20.922 1 92 87 VAL A C 1
ATOM 659 O O . VAL A 1 87 ? -1.987 20.953 22.016 1 92 87 VAL A O 1
ATOM 662 N N . SER A 1 88 ? -0.941 22.453 20.734 1 95.94 88 SER A N 1
ATOM 663 C CA . SER A 1 88 ? -0.78 23.422 21.812 1 95.94 88 SER A CA 1
ATOM 664 C C . SER A 1 88 ? -0.97 24.859 21.312 1 95.94 88 SER A C 1
ATOM 666 O O . SER A 1 88 ? -0.011 25.625 21.234 1 95.94 88 SER A O 1
ATOM 668 N N . PRO A 1 89 ? -2.215 25.156 20.984 1 97.5 89 PRO A N 1
ATOM 669 C CA . PRO A 1 89 ? -2.469 26.547 20.562 1 97.5 89 PRO A CA 1
ATOM 670 C C . PRO A 1 89 ? -2.336 27.547 21.719 1 97.5 89 PRO A C 1
ATOM 672 O O . PRO A 1 89 ? -3.289 27.75 22.469 1 97.5 89 PRO A O 1
ATOM 675 N N . ASP A 1 90 ? -1.195 28.266 21.734 1 96.06 90 ASP A N 1
ATOM 676 C CA . ASP A 1 90 ? -0.827 29.078 22.891 1 96.06 90 ASP A CA 1
ATOM 677 C C . ASP A 1 90 ? -1.05 30.562 22.609 1 96.06 90 ASP A C 1
ATOM 679 O O . ASP A 1 90 ? -1.018 31.391 23.531 1 96.06 90 ASP A O 1
ATOM 683 N N . GLY A 1 91 ? -1.211 30.938 21.469 1 98.56 91 GLY A N 1
ATOM 684 C CA . GLY A 1 91 ? -1.47 32.312 21.078 1 98.56 91 GLY A CA 1
ATOM 685 C C . GLY A 1 91 ? -2.678 32.469 20.172 1 98.56 91 GLY A C 1
ATOM 686 O O . GLY A 1 91 ? -2.975 31.578 19.375 1 98.56 91 GLY A O 1
ATOM 687 N N . LEU A 1 92 ? -3.283 33.562 20.297 1 98.88 92 LEU A N 1
ATOM 688 C CA . LEU A 1 92 ? -4.484 33.844 19.516 1 98.88 92 LEU A CA 1
ATOM 689 C C . LEU A 1 92 ? -4.648 35.344 19.297 1 98.88 92 LEU A C 1
ATOM 691 O O . LEU A 1 92 ? -4.434 36.125 20.203 1 98.88 92 LEU A O 1
ATOM 695 N N . ALA A 1 93 ? -4.965 35.719 18.156 1 98.88 93 ALA A N 1
ATOM 696 C CA . ALA A 1 93 ? -5.227 37.125 17.828 1 98.88 93 ALA A CA 1
ATOM 697 C C . ALA A 1 93 ? -6.332 37.25 16.797 1 98.88 93 ALA A C 1
ATOM 699 O O . ALA A 1 93 ? -6.359 36.531 15.805 1 98.88 93 ALA A O 1
ATOM 700 N N . CYS A 1 94 ? -7.188 38.125 17.016 1 98.69 94 CYS A N 1
ATOM 701 C CA . CYS A 1 94 ? -8.289 38.375 16.109 1 98.69 94 CYS A CA 1
ATOM 702 C C . CYS A 1 94 ? -8 39.594 15.234 1 98.69 94 CYS A C 1
ATOM 704 O O . CYS A 1 94 ? -7.699 40.688 15.75 1 98.69 94 CYS A O 1
ATOM 706 N N . ASP A 1 95 ? -8.039 39.438 13.984 1 98.69 95 ASP A N 1
ATOM 707 C CA . ASP A 1 95 ? -8.055 40.531 13.031 1 98.69 95 ASP A CA 1
ATOM 708 C C . ASP A 1 95 ? -9.469 41.094 12.859 1 98.69 95 ASP A C 1
ATOM 710 O O . ASP A 1 95 ? -10.25 40.562 12.062 1 98.69 95 ASP A O 1
ATOM 714 N N . TRP A 1 96 ? -9.719 42.219 13.469 1 98 96 TRP A N 1
ATOM 715 C CA . TRP A 1 96 ? -11.07 42.781 13.523 1 98 96 TRP A CA 1
ATOM 716 C C . TRP A 1 96 ? -11.406 43.5 12.227 1 98 96 TRP A C 1
ATOM 718 O O . TRP A 1 96 ? -12.562 43.875 12 1 98 96 TRP A O 1
ATOM 728 N N . ILE A 1 97 ? -10.43 43.656 11.375 1 97.69 97 ILE A N 1
ATOM 729 C CA . ILE A 1 97 ? -10.648 44.344 10.102 1 97.69 97 ILE A CA 1
ATOM 730 C C . ILE A 1 97 ? -10.852 43.312 9 1 97.69 97 ILE A C 1
ATOM 732 O O . ILE A 1 97 ? -11.883 43.312 8.328 1 97.69 97 ILE A O 1
ATOM 736 N N . GLY A 1 98 ? -9.922 42.406 8.883 1 97.06 98 GLY A N 1
ATOM 737 C CA . GLY A 1 98 ? -9.961 41.375 7.852 1 97.06 98 GLY A CA 1
ATOM 738 C C . GLY A 1 98 ? -10.836 40.188 8.227 1 97.06 98 GLY A C 1
ATOM 739 O O . GLY A 1 98 ? -11.133 39.344 7.379 1 97.06 98 GLY A O 1
ATOM 740 N N . LYS A 1 99 ? -11.242 40.156 9.461 1 97.62 99 LYS A N 1
ATOM 741 C CA . LYS A 1 99 ? -12.109 39.125 9.977 1 97.62 99 LYS A CA 1
ATOM 742 C C . LYS A 1 99 ? -11.43 37.75 9.891 1 97.62 99 LYS A C 1
ATOM 744 O O . LYS A 1 99 ? -11.977 36.812 9.297 1 97.62 99 LYS A O 1
ATOM 749 N N . LYS A 1 100 ? -10.336 37.656 10.469 1 98.69 100 LYS A N 1
ATOM 750 C CA . LYS A 1 100 ? -9.539 36.438 10.516 1 98.69 100 LYS A CA 1
ATOM 751 C C . LYS A 1 100 ? -9.07 36.125 11.938 1 98.69 100 LYS A C 1
ATOM 753 O O . LYS A 1 100 ? -8.992 37.031 12.773 1 98.69 100 LYS A O 1
ATOM 758 N N . LEU A 1 101 ? -8.82 34.906 12.203 1 98.81 101 LEU A N 1
ATOM 759 C CA . LEU A 1 101 ? -8.117 34.5 13.414 1 98.81 101 LEU A CA 1
ATOM 760 C C . LEU A 1 101 ? -6.703 34.031 13.094 1 98.81 101 LEU A C 1
ATOM 762 O O . LEU A 1 101 ? -6.484 33.312 12.117 1 98.81 101 LEU A O 1
ATOM 766 N N . TYR A 1 102 ? -5.766 34.562 13.812 1 98.94 102 TYR A N 1
ATOM 767 C CA . TYR A 1 102 ? -4.379 34.094 13.781 1 98.94 102 TYR A CA 1
ATOM 768 C C . TYR A 1 102 ? -4.008 33.375 15.078 1 98.94 102 TYR A C 1
ATOM 770 O O . TYR A 1 102 ? -4.422 33.812 16.156 1 98.94 102 TYR A O 1
ATOM 778 N N . TRP A 1 103 ? -3.229 32.312 14.93 1 98.88 103 TRP A N 1
ATOM 779 C CA . TRP A 1 103 ? -2.83 31.641 16.172 1 98.88 103 TRP A CA 1
ATOM 780 C C . TRP A 1 103 ? -1.466 30.984 16.016 1 98.88 103 TRP A C 1
ATOM 782 O O . TRP A 1 103 ? -0.999 30.75 14.898 1 98.88 103 TRP A O 1
ATOM 792 N N . THR A 1 104 ? -0.833 30.812 17.125 1 98.69 104 THR A N 1
ATOM 793 C CA . THR A 1 104 ? 0.421 30.062 17.219 1 98.69 104 THR A CA 1
ATOM 794 C C . THR A 1 104 ? 0.202 28.719 17.891 1 98.69 104 THR A C 1
ATOM 796 O O . THR A 1 104 ? -0.706 28.562 18.719 1 98.69 104 THR A O 1
ATOM 799 N N . ASP A 1 105 ? 0.914 27.797 17.531 1 97.06 105 ASP A N 1
ATOM 800 C CA . ASP A 1 105 ? 0.945 26.484 18.172 1 97.06 105 ASP A CA 1
ATOM 801 C C . ASP A 1 105 ? 2.375 26.078 18.531 1 97.06 105 ASP A C 1
ATOM 803 O O . ASP A 1 105 ? 3.186 25.812 17.641 1 97.06 105 ASP A O 1
ATOM 807 N N . SER A 1 106 ? 2.643 25.969 19.812 1 96.19 106 SER A N 1
ATOM 808 C CA . SER A 1 106 ? 4.008 25.797 20.297 1 96.19 106 SER A CA 1
ATOM 809 C C . SER A 1 106 ? 4.512 24.375 20.047 1 96.19 106 SER A C 1
ATOM 811 O O . SER A 1 106 ? 5.719 24.125 20.078 1 96.19 106 SER A O 1
ATOM 813 N N . GLU A 1 107 ? 3.613 23.469 19.891 1 93 107 GLU A N 1
ATOM 814 C CA . GLU A 1 107 ? 4.027 22.094 19.688 1 93 107 GLU A CA 1
ATOM 815 C C . GLU A 1 107 ? 4.203 21.781 18.203 1 93 107 GLU A C 1
ATOM 817 O O . GLU A 1 107 ? 5.148 21.078 17.812 1 93 107 GLU A O 1
ATOM 822 N N . THR A 1 108 ? 3.297 22.219 17.344 1 90.06 108 THR A N 1
ATOM 823 C CA . THR A 1 108 ? 3.445 22 15.906 1 90.06 108 THR A CA 1
ATOM 824 C C . THR A 1 108 ? 4.434 23 15.305 1 90.06 108 THR A C 1
ATOM 826 O O . THR A 1 108 ? 4.895 22.812 14.172 1 90.06 108 THR A O 1
ATOM 829 N N . ASN A 1 109 ? 4.766 24.047 16.062 1 93.69 109 ASN A N 1
ATOM 830 C CA . ASN A 1 109 ? 5.664 25.094 15.609 1 93.69 109 ASN A CA 1
ATOM 831 C C . ASN A 1 109 ? 5.164 25.75 14.32 1 93.69 109 ASN A C 1
ATOM 833 O O . ASN A 1 109 ? 5.906 25.844 13.344 1 93.69 109 ASN A O 1
ATOM 837 N N . ARG A 1 110 ? 3.908 26.203 14.445 1 95.94 110 ARG A N 1
ATOM 838 C CA . ARG A 1 110 ? 3.293 26.844 13.289 1 95.94 110 ARG A CA 1
ATOM 839 C C . ARG A 1 110 ? 2.531 28.094 13.695 1 95.94 110 ARG A C 1
ATOM 841 O O . ARG A 1 110 ? 2.156 28.25 14.859 1 95.94 110 ARG A O 1
ATOM 848 N N . ILE A 1 111 ? 2.406 28.953 12.789 1 98.56 111 ILE A N 1
ATOM 849 C CA . ILE A 1 111 ? 1.453 30.047 12.844 1 98.56 111 ILE A CA 1
ATOM 850 C C . ILE A 1 111 ? 0.441 29.906 11.711 1 98.56 111 ILE A C 1
ATOM 852 O O . ILE A 1 111 ? 0.819 29.719 10.555 1 98.56 111 ILE A O 1
ATOM 856 N N . GLU A 1 112 ? -0.798 29.984 12.109 1 98.5 112 GLU A N 1
ATOM 857 C CA . GLU A 1 112 ? -1.848 29.734 11.125 1 98.5 112 GLU A CA 1
ATOM 858 C C . GLU A 1 112 ? -2.898 30.844 11.156 1 98.5 112 GLU A C 1
ATOM 860 O O . GLU A 1 112 ? -2.908 31.672 12.07 1 98.5 112 GLU A O 1
ATOM 865 N N . VAL A 1 113 ? -3.67 30.875 10.078 1 98.81 113 VAL A N 1
ATOM 866 C CA . VAL A 1 113 ? -4.75 31.844 9.945 1 98.81 113 VAL A CA 1
ATOM 867 C C . VAL A 1 113 ? -5.992 31.156 9.375 1 98.81 113 VAL A C 1
ATOM 869 O O . VAL A 1 113 ? -5.891 30.141 8.695 1 98.81 113 VAL A O 1
ATOM 872 N N . ALA A 1 114 ? -7.141 31.688 9.727 1 98.56 114 ALA A N 1
ATOM 873 C CA . ALA A 1 114 ? -8.422 31.25 9.164 1 98.56 114 ALA A CA 1
ATOM 874 C C . ALA A 1 114 ? -9.453 32.375 9.234 1 98.56 114 ALA A C 1
ATOM 876 O O . ALA A 1 114 ? -9.234 33.375 9.891 1 98.56 114 ALA A O 1
ATOM 877 N N . ASP A 1 115 ? -10.508 32.188 8.484 1 98.12 115 ASP A N 1
ATOM 878 C CA . ASP A 1 115 ? -11.664 33.062 8.711 1 98.12 115 ASP A CA 1
ATOM 879 C C . ASP A 1 115 ? -12.195 32.875 10.141 1 98.12 115 ASP A C 1
ATOM 881 O O . ASP A 1 115 ? -11.914 31.891 10.797 1 98.12 115 ASP A O 1
ATOM 885 N N . LEU A 1 116 ? -12.984 33.781 10.562 1 97.75 116 LEU A N 1
ATOM 886 C CA . LEU A 1 116 ? -13.461 33.812 11.945 1 97.75 116 LEU A CA 1
ATOM 887 C C . LEU A 1 116 ? -14.234 32.531 12.266 1 97.75 116 LEU A C 1
ATOM 889 O O . LEU A 1 116 ? -14.273 32.094 13.422 1 97.75 116 LEU A O 1
ATOM 893 N N . ASN A 1 117 ? -14.805 31.922 11.258 1 95.56 117 ASN A N 1
ATOM 894 C CA . ASN A 1 117 ? -15.57 30.703 11.477 1 95.56 117 ASN A CA 1
ATOM 895 C C . ASN A 1 117 ? -14.703 29.453 11.312 1 95.56 117 ASN A C 1
ATOM 897 O O . ASN A 1 117 ? -15.211 28.328 11.312 1 95.56 117 ASN A O 1
ATOM 901 N N . GLY A 1 118 ? -13.461 29.656 10.961 1 96.62 118 GLY A N 1
ATOM 902 C CA . GLY A 1 118 ? -12.531 28.531 10.898 1 96.62 118 GLY A CA 1
ATOM 903 C C . GLY A 1 118 ? -12.289 28.047 9.484 1 96.62 118 GLY A C 1
ATOM 904 O O . GLY A 1 118 ? -11.438 27.188 9.258 1 96.62 118 GLY A O 1
ATOM 905 N N . THR A 1 119 ? -12.977 28.547 8.531 1 95.5 119 THR A N 1
ATOM 906 C CA . THR A 1 119 ? -12.828 28.078 7.152 1 95.5 119 THR A CA 1
ATOM 907 C C . THR A 1 119 ? -11.578 28.672 6.512 1 95.5 119 THR A C 1
ATOM 909 O O . THR A 1 119 ? -10.992 29.625 7.047 1 95.5 119 THR A O 1
ATOM 912 N N . SER A 1 120 ? -11.117 28.109 5.449 1 97 120 SER A N 1
ATOM 913 C CA . SER A 1 120 ? -9.984 28.547 4.637 1 97 120 SER A CA 1
ATOM 914 C C . SER A 1 120 ? -8.703 28.609 5.461 1 97 120 SER A C 1
ATOM 916 O O . SER A 1 120 ? -7.914 29.547 5.324 1 97 120 SER A O 1
ATOM 918 N N . ARG A 1 121 ? -8.562 27.672 6.27 1 97 121 ARG A N 1
ATOM 919 C CA . ARG A 1 121 ? -7.414 27.609 7.164 1 97 121 ARG A CA 1
ATOM 920 C C . ARG A 1 121 ? -6.117 27.469 6.375 1 97 121 ARG A C 1
ATOM 922 O O . ARG A 1 121 ? -6.051 26.719 5.402 1 97 121 ARG A O 1
ATOM 929 N N . LYS A 1 122 ? -5.141 28.25 6.844 1 97.56 122 LYS A N 1
ATOM 930 C CA . LYS A 1 122 ? -3.865 28.25 6.137 1 97.56 122 LYS A CA 1
ATOM 931 C C . LYS A 1 122 ? -2.695 28.328 7.113 1 97.56 122 LYS A C 1
ATOM 933 O O . LYS A 1 122 ? -2.723 29.094 8.07 1 97.56 122 LYS A O 1
ATOM 938 N N . VAL A 1 123 ? -1.69 27.516 6.848 1 97.19 123 VAL A N 1
ATOM 939 C CA . VAL A 1 123 ? -0.415 27.641 7.547 1 97.19 123 VAL A CA 1
ATOM 940 C C . VAL A 1 123 ? 0.385 28.797 6.969 1 97.19 123 VAL A C 1
ATOM 942 O O . VAL A 1 123 ? 0.628 28.859 5.762 1 97.19 123 VAL A O 1
ATOM 945 N N . LEU A 1 124 ? 0.806 29.703 7.809 1 98.38 124 LEU A N 1
ATOM 946 C CA . LEU A 1 124 ? 1.581 30.859 7.371 1 98.38 124 LEU A CA 1
ATOM 947 C C . LEU A 1 124 ? 3.076 30.625 7.551 1 98.38 124 LEU A C 1
ATOM 949 O O . LEU A 1 124 ? 3.877 30.969 6.684 1 98.38 124 LEU A O 1
ATOM 953 N N . PHE A 1 125 ? 3.438 30.094 8.664 1 97.75 125 PHE A N 1
ATOM 954 C CA . PHE A 1 125 ? 4.832 29.812 8.977 1 97.75 125 PHE A CA 1
ATOM 955 C C . PHE A 1 125 ? 4.98 28.422 9.57 1 97.75 125 PHE A C 1
ATOM 957 O O . PHE A 1 125 ? 4.168 28 10.398 1 97.75 125 PHE A O 1
ATOM 964 N N . TRP A 1 126 ? 6.012 27.703 9.133 1 93.69 126 TRP A N 1
ATOM 965 C CA . TRP A 1 126 ? 6.246 26.328 9.594 1 93.69 126 TRP A CA 1
ATOM 966 C C . TRP A 1 126 ? 7.738 26.047 9.734 1 93.69 126 TRP A C 1
ATOM 968 O O . TRP A 1 126 ? 8.133 24.953 10.133 1 93.69 126 TRP A O 1
ATOM 978 N N . GLN A 1 127 ? 8.562 27 9.391 1 92.44 127 GLN A N 1
ATOM 979 C CA . GLN A 1 127 ? 10.016 26.844 9.477 1 92.44 127 GLN A CA 1
ATOM 980 C C . GLN A 1 127 ? 10.602 27.828 10.484 1 92.44 127 GLN A C 1
ATOM 982 O O . GLN A 1 127 ? 10.102 28.938 10.648 1 92.44 127 GLN A O 1
ATOM 987 N N . ASP A 1 128 ? 11.625 27.438 11.102 1 94.56 128 ASP A N 1
ATOM 988 C CA . ASP A 1 128 ? 12.414 28.281 11.984 1 94.56 128 ASP A CA 1
ATOM 989 C C . ASP A 1 128 ? 11.57 28.828 13.125 1 94.56 128 ASP A C 1
ATOM 991 O O . ASP A 1 128 ? 11.641 30.016 13.445 1 94.56 128 ASP A O 1
ATOM 995 N N . LEU A 1 129 ? 10.648 28.016 13.562 1 95.81 129 LEU A N 1
ATOM 996 C CA . LEU A 1 129 ? 9.867 28.25 14.773 1 95.81 129 LEU A CA 1
ATOM 997 C C . LEU A 1 129 ? 10.117 27.156 15.797 1 95.81 129 LEU A C 1
ATOM 999 O O . LEU A 1 129 ? 10.258 25.984 15.438 1 95.81 129 LEU A O 1
ATOM 1003 N N . ASP A 1 130 ? 10.195 27.422 17.016 1 94.75 130 ASP A N 1
ATOM 1004 C CA . ASP A 1 130 ? 10.477 26.406 18.016 1 94.75 130 ASP A CA 1
ATOM 1005 C C . ASP A 1 130 ? 9.383 26.359 19.078 1 94.75 130 ASP A C 1
ATOM 1007 O O . ASP A 1 130 ? 8.844 25.297 19.391 1 94.75 130 ASP A O 1
ATOM 1011 N N . GLN A 1 131 ? 9.008 27.562 19.688 1 96.62 131 GLN A N 1
ATOM 1012 C CA . GLN A 1 131 ? 7.914 27.656 20.656 1 96.62 131 GLN A CA 1
ATOM 1013 C C . GLN A 1 131 ? 7.188 28.984 20.531 1 96.62 131 GLN A C 1
ATOM 1015 O O . GLN A 1 131 ? 7.168 29.781 21.484 1 96.62 131 GLN A O 1
ATOM 1020 N N . PRO A 1 132 ? 6.574 29.125 19.359 1 98.25 132 PRO A N 1
ATOM 1021 C CA . PRO A 1 132 ? 5.809 30.359 19.25 1 98.25 132 PRO A CA 1
ATOM 1022 C C . PRO A 1 132 ? 4.645 30.438 20.234 1 98.25 132 PRO A C 1
ATOM 1024 O O . PRO A 1 132 ? 3.996 29.422 20.5 1 98.25 132 PRO A O 1
ATOM 1027 N N . ARG A 1 133 ? 4.391 31.562 20.734 1 97.81 133 ARG A N 1
ATOM 1028 C CA . ARG A 1 133 ? 3.363 31.656 21.766 1 97.81 133 ARG A CA 1
ATOM 1029 C C . ARG A 1 133 ? 2.498 32.906 21.562 1 97.81 133 ARG A C 1
ATOM 1031 O O . ARG A 1 133 ? 1.472 32.844 20.891 1 97.81 133 ARG A O 1
ATOM 1038 N N . ALA A 1 134 ? 2.861 34.094 22.188 1 98.62 134 ALA A N 1
ATOM 1039 C CA . ALA A 1 134 ? 2.029 35.281 22.094 1 98.62 134 ALA A CA 1
ATOM 1040 C C . ALA A 1 134 ? 2.021 35.844 20.688 1 98.62 134 ALA A C 1
ATOM 1042 O O . ALA A 1 134 ? 3.051 35.844 20 1 98.62 134 ALA A O 1
ATOM 1043 N N . ILE A 1 135 ? 0.935 36.281 20.25 1 98.88 135 ILE A N 1
ATOM 1044 C CA . ILE A 1 135 ? 0.787 36.906 18.922 1 98.88 135 ILE A CA 1
ATOM 1045 C C . ILE A 1 135 ? -0.133 38.125 19.016 1 98.88 135 ILE A C 1
ATOM 1047 O O . ILE A 1 135 ? -1.115 38.094 19.766 1 98.88 135 ILE A O 1
ATOM 1051 N N . ALA A 1 136 ? 0.194 39.188 18.391 1 98.81 136 ALA A N 1
ATOM 1052 C CA . ALA A 1 136 ? -0.587 40.406 18.312 1 98.81 136 ALA A CA 1
ATOM 1053 C C . ALA A 1 136 ? -0.607 40.938 16.891 1 98.81 136 ALA A C 1
ATOM 1055 O O . ALA A 1 136 ? 0.338 40.75 16.125 1 98.81 136 ALA A O 1
ATOM 1056 N N . LEU A 1 137 ? -1.65 41.625 16.578 1 98.81 137 LEU A N 1
ATOM 1057 C CA . LEU A 1 137 ? -1.822 42.125 15.219 1 98.81 137 LEU A CA 1
ATOM 1058 C C . LEU A 1 137 ? -1.904 43.656 15.195 1 98.81 137 LEU A C 1
ATOM 1060 O O . LEU A 1 137 ? -2.395 44.25 16.141 1 98.81 137 LEU A O 1
ATOM 1064 N N . ASP A 1 138 ? -1.395 44.219 14.164 1 98.19 138 ASP A N 1
ATOM 1065 C CA . ASP A 1 138 ? -1.544 45.625 13.781 1 98.19 138 ASP A CA 1
ATOM 1066 C C . ASP A 1 138 ? -2.135 45.75 12.375 1 98.19 138 ASP A C 1
ATOM 1068 O O . ASP A 1 138 ? -1.425 46.094 11.43 1 98.19 138 ASP A O 1
ATOM 1072 N N . PRO A 1 139 ? -3.453 45.562 12.281 1 98 139 PRO A N 1
ATOM 1073 C CA . PRO A 1 139 ? -4.082 45.531 10.961 1 98 139 PRO A CA 1
ATOM 1074 C C . PRO A 1 139 ? -3.885 46.812 10.172 1 98 139 PRO A C 1
ATOM 1076 O O . PRO A 1 139 ? -3.744 46.781 8.945 1 98 139 PRO A O 1
ATOM 1079 N N . ALA A 1 140 ? -3.855 47.906 10.797 1 96.94 140 ALA A N 1
ATOM 1080 C CA . ALA A 1 140 ? -3.744 49.188 10.109 1 96.94 140 ALA A CA 1
ATOM 1081 C C . ALA A 1 140 ? -2.469 49.25 9.281 1 96.94 140 ALA A C 1
ATOM 1083 O O . ALA A 1 140 ? -2.447 49.875 8.211 1 96.94 140 ALA A O 1
ATOM 1084 N N . HIS A 1 141 ? -1.47 48.594 9.82 1 97.38 141 HIS A N 1
ATOM 1085 C CA . HIS A 1 141 ? -0.205 48.625 9.094 1 97.38 141 HIS A CA 1
ATOM 1086 C C . HIS A 1 141 ? 0.092 47.281 8.461 1 97.38 141 HIS A C 1
ATOM 1088 O O . HIS A 1 141 ? 1.146 47.094 7.844 1 97.38 141 HIS A O 1
ATOM 1094 N N . GLY A 1 142 ? -0.755 46.344 8.68 1 98.19 142 GLY A N 1
ATOM 1095 C CA . GLY A 1 142 ? -0.689 45.062 8.008 1 98.19 142 GLY A CA 1
ATOM 1096 C C . GLY A 1 142 ? 0.34 44.125 8.609 1 98.19 142 GLY A C 1
ATOM 1097 O O . GLY A 1 142 ? 0.829 43.188 7.938 1 98.19 142 GLY A O 1
ATOM 1098 N N . TYR A 1 143 ? 0.716 44.281 9.906 1 98.75 143 TYR A N 1
ATOM 1099 C CA . TYR A 1 143 ? 1.767 43.469 10.516 1 98.75 143 TYR A CA 1
ATOM 1100 C C . TYR A 1 143 ? 1.197 42.562 11.602 1 98.75 143 TYR A C 1
ATOM 1102 O O . TYR A 1 143 ? 0.137 42.844 12.164 1 98.75 143 TYR A O 1
ATOM 1110 N N . MET A 1 144 ? 1.894 41.5 11.758 1 98.88 144 MET A N 1
ATOM 1111 C CA . MET A 1 144 ? 1.725 40.656 12.945 1 98.88 144 MET A CA 1
ATOM 1112 C C . MET A 1 144 ? 3.041 40.531 13.695 1 98.88 144 MET A C 1
ATOM 1114 O O . MET A 1 144 ? 4.117 40.656 13.109 1 98.88 144 MET A O 1
ATOM 1118 N N . TYR A 1 145 ? 2.971 40.281 15 1 98.88 145 TYR A N 1
ATOM 1119 C CA . TYR A 1 145 ? 4.094 40.125 15.914 1 98.88 145 TYR A CA 1
ATOM 1120 C C . TYR A 1 145 ? 3.902 38.875 16.781 1 98.88 145 TYR A C 1
ATOM 1122 O O . TYR A 1 145 ? 2.791 38.594 17.234 1 98.88 145 TYR A O 1
ATOM 1130 N N . TRP A 1 146 ? 4.988 38.156 16.969 1 98.88 146 TRP A N 1
ATOM 1131 C CA . TRP A 1 146 ? 4.844 37 17.875 1 98.88 146 TRP A CA 1
ATOM 1132 C C . TRP A 1 146 ? 6.129 36.781 18.656 1 98.88 146 TRP A C 1
ATOM 1134 O O . TRP A 1 146 ? 7.195 37.25 18.266 1 98.88 146 TRP A O 1
ATOM 1144 N N . THR A 1 147 ? 6.004 36.094 19.781 1 98.75 147 THR A N 1
ATOM 1145 C CA . THR A 1 147 ? 7.148 35.688 20.594 1 98.75 147 THR A CA 1
ATOM 1146 C C . THR A 1 147 ? 7.484 34.219 20.344 1 98.75 147 THR A C 1
ATOM 1148 O O . THR A 1 147 ? 6.613 33.406 19.953 1 98.75 147 THR A O 1
ATOM 1151 N N . ASP A 1 148 ? 8.68 33.844 20.484 1 98.31 148 ASP A N 1
ATOM 1152 C CA . ASP A 1 148 ? 9.18 32.5 20.5 1 98.31 148 ASP A CA 1
ATOM 1153 C C . ASP A 1 148 ? 10.102 32.25 21.688 1 98.31 148 ASP A C 1
ATOM 1155 O O . ASP A 1 148 ? 11.172 32.844 21.781 1 98.31 148 ASP A O 1
ATOM 1159 N N . TRP A 1 149 ? 9.703 31.391 22.578 1 96.94 149 TRP A N 1
ATOM 1160 C CA . TRP A 1 149 ? 10.492 31.188 23.781 1 96.94 149 TRP A CA 1
ATOM 1161 C C . TRP A 1 149 ? 11.234 29.859 23.734 1 96.94 149 TRP A C 1
ATOM 1163 O O . TRP A 1 149 ? 11.477 29.234 24.766 1 96.94 149 TRP A O 1
ATOM 1173 N N . GLY A 1 150 ? 11.5 29.375 22.562 1 95.81 150 GLY A N 1
ATOM 1174 C CA . GLY A 1 150 ? 12.227 28.141 22.359 1 95.81 150 GLY A CA 1
ATOM 1175 C C . GLY A 1 150 ? 13.727 28.281 22.562 1 95.81 150 GLY A C 1
ATOM 1176 O O . GLY A 1 150 ? 14.172 29.078 23.391 1 95.81 150 GLY A O 1
ATOM 1177 N N . GLU A 1 151 ? 14.562 27.5 21.844 1 94.75 151 GLU A N 1
ATOM 1178 C CA . GLU A 1 151 ? 16.016 27.453 22 1 94.75 151 GLU A CA 1
ATOM 1179 C C . GLU A 1 151 ? 16.656 28.797 21.688 1 94.75 151 GLU A C 1
ATOM 1181 O O . GLU A 1 151 ? 17.672 29.156 22.266 1 94.75 151 GLU A O 1
ATOM 1186 N N . THR A 1 152 ? 16.094 29.469 20.688 1 96.12 152 THR A N 1
ATOM 1187 C CA . THR A 1 152 ? 16.531 30.797 20.312 1 96.12 152 THR A CA 1
ATOM 1188 C C . THR A 1 152 ? 15.422 31.828 20.547 1 96.12 152 THR A C 1
ATOM 1190 O O . THR A 1 152 ? 14.742 32.219 19.609 1 96.12 152 THR A O 1
ATOM 1193 N N . PRO A 1 153 ? 15.328 32.219 21.781 1 97.88 153 PRO A N 1
ATOM 1194 C CA . PRO A 1 153 ? 14.242 33.156 22.109 1 97.88 153 PRO A CA 1
ATOM 1195 C C . PRO A 1 153 ? 14.305 34.438 21.297 1 97.88 153 PRO A C 1
ATOM 1197 O O . PRO A 1 153 ? 15.391 34.969 21.062 1 97.88 153 PRO A O 1
ATOM 1200 N N . ARG A 1 154 ? 13.188 34.906 20.844 1 98.62 154 ARG A N 1
ATOM 1201 C CA . ARG A 1 154 ? 13.148 36.094 19.984 1 98.62 154 ARG A CA 1
ATOM 1202 C C . ARG A 1 154 ? 11.719 36.594 19.828 1 98.62 154 ARG A C 1
ATOM 1204 O O . ARG A 1 154 ? 10.766 35.938 20.234 1 98.62 154 ARG A O 1
ATOM 1211 N N . ILE A 1 155 ? 11.602 37.781 19.359 1 98.81 155 ILE A N 1
ATOM 1212 C CA . ILE A 1 155 ? 10.352 38.375 18.875 1 98.81 155 ILE A CA 1
ATOM 1213 C C . ILE A 1 155 ? 10.477 38.688 17.375 1 98.81 155 ILE A C 1
ATOM 1215 O O . ILE A 1 155 ? 11.477 39.25 16.938 1 98.81 155 ILE A O 1
ATOM 1219 N N . GLU A 1 156 ? 9.445 38.25 16.641 1 98.81 156 GLU A N 1
ATOM 1220 C CA . GLU A 1 156 ? 9.477 38.438 15.195 1 98.81 156 GLU A CA 1
ATOM 1221 C C . GLU A 1 156 ? 8.25 39.219 14.727 1 98.81 156 GLU A C 1
ATOM 1223 O O . GLU A 1 156 ? 7.238 39.281 15.422 1 98.81 156 GLU A O 1
ATOM 1228 N N . ARG A 1 157 ? 8.43 39.844 13.617 1 98.75 157 ARG A N 1
ATOM 1229 C CA . ARG A 1 157 ? 7.379 40.562 12.898 1 98.75 157 ARG A CA 1
ATOM 1230 C C . ARG A 1 157 ? 7.262 40.062 11.461 1 98.75 157 ARG A C 1
ATOM 1232 O O . ARG A 1 157 ? 8.258 39.688 10.844 1 98.75 157 ARG A O 1
ATOM 1239 N N . ALA A 1 158 ? 6.059 40.062 10.977 1 98.81 158 ALA A N 1
ATOM 1240 C CA . ALA A 1 158 ? 5.805 39.781 9.57 1 98.81 158 ALA A CA 1
ATOM 1241 C C . ALA A 1 158 ? 4.5 40.406 9.102 1 98.81 158 ALA A C 1
ATOM 1243 O O . ALA A 1 158 ? 3.715 40.906 9.922 1 98.81 158 ALA A O 1
ATOM 1244 N N . GLY A 1 159 ? 4.438 40.531 7.77 1 98.69 159 GLY A N 1
ATOM 1245 C CA . GLY A 1 159 ? 3.107 40.875 7.277 1 98.69 159 GLY A CA 1
ATOM 1246 C C . GLY A 1 159 ? 2.051 39.875 7.699 1 98.69 159 GLY A C 1
ATOM 1247 O O . GLY A 1 159 ? 2.332 38.656 7.816 1 98.69 159 GLY A O 1
ATOM 1248 N N . MET A 1 160 ? 0.836 40.312 7.902 1 98.75 160 MET A N 1
ATOM 1249 C CA . MET A 1 160 ? -0.269 39.406 8.234 1 98.75 160 MET A CA 1
ATOM 1250 C C . MET A 1 160 ? -0.527 38.438 7.098 1 98.75 160 MET A C 1
ATOM 1252 O O . MET A 1 160 ? -1.209 37.438 7.289 1 98.75 160 MET A O 1
ATOM 1256 N N . ASP A 1 161 ? 0.04 38.719 5.891 1 98.25 161 ASP A N 1
ATOM 1257 C CA . ASP A 1 161 ? -0.004 37.812 4.734 1 98.25 161 ASP A CA 1
ATOM 1258 C C . ASP A 1 161 ? 1.236 36.938 4.68 1 98.25 161 ASP A C 1
ATOM 1260 O O . ASP A 1 161 ? 1.515 36.312 3.652 1 98.25 161 ASP A O 1
ATOM 1264 N N . SER A 1 162 ? 2.102 36.938 5.715 1 97.44 162 SER A N 1
ATOM 1265 C CA . SER A 1 162 ? 3.289 36.125 5.891 1 97.44 162 SER A CA 1
ATOM 1266 C C . SER A 1 162 ? 4.48 36.688 5.133 1 97.44 162 SER A C 1
ATOM 1268 O O . SER A 1 162 ? 5.539 36.062 5.059 1 97.44 162 SER A O 1
ATOM 1270 N N . SER A 1 163 ? 4.312 37.844 4.648 1 97.19 163 SER A N 1
ATOM 1271 C CA . SER A 1 163 ? 5.434 38.5 3.959 1 97.19 163 SER A CA 1
ATOM 1272 C C . SER A 1 163 ? 6.375 39.188 4.945 1 97.19 163 SER A C 1
ATOM 1274 O O . SER A 1 163 ? 6.027 39.375 6.113 1 97.19 163 SER A O 1
ATOM 1276 N N . THR A 1 164 ? 7.543 39.438 4.566 1 97.31 164 THR A N 1
ATOM 1277 C CA . THR A 1 164 ? 8.516 40.312 5.207 1 97.31 164 THR A CA 1
ATOM 1278 C C . THR A 1 164 ? 8.789 39.875 6.641 1 97.31 164 THR A C 1
ATOM 1280 O O . THR A 1 164 ? 8.734 40.688 7.57 1 97.31 164 THR A O 1
ATOM 1283 N N . ARG A 1 165 ? 9.016 38.625 6.828 1 98.25 165 ARG A N 1
ATOM 1284 C CA . ARG A 1 165 ? 9.336 38.125 8.148 1 98.25 165 ARG A CA 1
ATOM 1285 C C . ARG A 1 165 ? 10.68 38.625 8.633 1 98.25 165 ARG A C 1
ATOM 1287 O O . ARG A 1 165 ? 11.656 38.656 7.879 1 98.25 165 ARG A O 1
ATOM 1294 N N . LYS A 1 166 ? 10.758 39.125 9.867 1 98.31 166 LYS A N 1
ATOM 1295 C CA . LYS A 1 166 ? 11.992 39.688 10.414 1 98.31 166 LYS A CA 1
ATOM 1296 C C . LYS A 1 166 ? 12.062 39.469 11.922 1 98.31 166 LYS A C 1
ATOM 1298 O O . LYS A 1 166 ? 11.062 39.594 12.625 1 98.31 166 LYS A O 1
ATOM 1303 N N . ILE A 1 167 ? 13.297 39.125 12.383 1 98.56 167 ILE A N 1
ATOM 1304 C CA . ILE A 1 167 ? 13.562 39.156 13.812 1 98.56 167 ILE A CA 1
ATOM 1305 C C . ILE A 1 167 ? 13.742 40.562 14.297 1 98.56 167 ILE A C 1
ATOM 1307 O O . ILE A 1 167 ? 14.586 41.312 13.781 1 98.56 167 ILE A O 1
ATOM 1311 N N . ILE A 1 168 ? 13.016 41 15.336 1 98.62 168 ILE A N 1
ATOM 1312 C CA . ILE A 1 168 ? 13.109 42.375 15.734 1 98.62 168 ILE A CA 1
ATOM 1313 C C . ILE A 1 168 ? 13.703 42.5 17.141 1 98.62 168 ILE A C 1
ATOM 1315 O O . ILE A 1 168 ? 14.203 43.531 17.531 1 98.62 168 ILE A O 1
ATOM 1319 N N . VAL A 1 169 ? 13.586 41.531 17.984 1 98.56 169 VAL A N 1
ATOM 1320 C CA . VAL A 1 169 ? 14.234 41.438 19.281 1 98.56 169 VAL A CA 1
ATOM 1321 C C . VAL A 1 169 ? 14.906 40.062 19.438 1 98.56 169 VAL A C 1
ATOM 1323 O O . VAL A 1 169 ? 14.25 39.031 19.312 1 98.56 169 VAL A O 1
ATOM 1326 N N . ASP A 1 170 ? 16.156 39.969 19.672 1 97.38 170 ASP A N 1
ATOM 1327 C CA . ASP A 1 170 ? 16.859 38.719 19.828 1 97.38 170 ASP A CA 1
ATOM 1328 C C . ASP A 1 170 ? 17.969 38.812 20.875 1 97.38 170 ASP A C 1
ATOM 1330 O O . ASP A 1 170 ? 18.781 37.875 21.016 1 97.38 170 ASP A O 1
ATOM 1334 N N . SER A 1 171 ? 18.016 39.969 21.516 1 97.12 171 SER A N 1
ATOM 1335 C CA . SER A 1 171 ? 19.016 40.156 22.562 1 97.12 171 SER A CA 1
ATOM 1336 C C . SER A 1 171 ? 18.359 40.438 23.922 1 97.12 171 SER A C 1
ATOM 1338 O O . SER A 1 171 ? 17.328 41.125 23.984 1 97.12 171 SER A O 1
ATOM 1340 N N . ASP A 1 172 ? 19.047 40 25.031 1 96.19 172 ASP A N 1
ATOM 1341 C CA . ASP A 1 172 ? 18.516 40.188 26.375 1 96.19 172 ASP A CA 1
ATOM 1342 C C . ASP A 1 172 ? 17.062 39.719 26.469 1 96.19 172 ASP A C 1
ATOM 1344 O O . ASP A 1 172 ? 16.188 40.5 26.875 1 96.19 172 ASP A O 1
ATOM 1348 N N . ILE A 1 173 ? 16.844 38.594 26 1 97.06 173 ILE A N 1
ATOM 1349 C CA . ILE A 1 173 ? 15.523 37.938 25.938 1 97.06 173 ILE A CA 1
ATOM 1350 C C . ILE A 1 173 ? 15.672 36.438 26.203 1 97.06 173 ILE A C 1
ATOM 1352 O O . ILE A 1 173 ? 16.641 35.812 25.781 1 97.06 173 ILE A O 1
ATOM 1356 N N . TYR A 1 174 ? 14.703 35.812 26.953 1 96.62 174 TYR A N 1
ATOM 1357 C CA . TYR A 1 174 ? 14.82 34.406 27.297 1 96.62 174 TYR A CA 1
ATOM 1358 C C . TYR A 1 174 ? 13.469 33.719 27.219 1 96.62 174 TYR A C 1
ATOM 1360 O O . TYR A 1 174 ? 13.242 32.875 26.344 1 96.62 174 TYR A O 1
ATOM 1368 N N . TRP A 1 175 ? 12.484 34.125 28.047 1 96.44 175 TRP A N 1
ATOM 1369 C CA . TRP A 1 175 ? 11.133 33.594 27.984 1 96.44 175 TRP A CA 1
ATOM 1370 C C . TRP A 1 175 ? 10.117 34.688 27.703 1 96.44 175 TRP A C 1
ATOM 1372 O O . TRP A 1 175 ? 9.273 35 28.547 1 96.44 175 TRP A O 1
ATOM 1382 N N . PRO A 1 176 ? 10.148 35.25 26.484 1 97.69 176 PRO A N 1
ATOM 1383 C CA . PRO A 1 176 ? 9.109 36.219 26.172 1 97.69 176 PRO A CA 1
ATOM 1384 C C . PRO A 1 176 ? 7.719 35.594 26.062 1 97.69 176 PRO A C 1
ATOM 1386 O O . PRO A 1 176 ? 7.281 35.25 24.969 1 97.69 176 PRO A O 1
ATOM 1389 N N . ASN A 1 177 ? 6.945 35.656 27.094 1 95.62 177 ASN A N 1
ATOM 1390 C CA . ASN A 1 177 ? 5.684 34.906 27.188 1 95.62 177 ASN A CA 1
ATOM 1391 C C . ASN A 1 177 ? 4.527 35.719 26.594 1 95.62 177 ASN A C 1
ATOM 1393 O O . ASN A 1 177 ? 3.566 35.125 26.078 1 95.62 177 ASN A O 1
ATOM 1397 N N . GLY A 1 178 ? 4.602 37 26.812 1 97.56 178 GLY A N 1
ATOM 1398 C CA . GLY A 1 178 ? 3.48 37.812 26.375 1 97.56 178 GLY A CA 1
ATOM 1399 C C . GLY A 1 178 ? 3.904 39.031 25.562 1 97.56 178 GLY A C 1
ATOM 1400 O O . GLY A 1 178 ? 5.016 39.531 25.719 1 97.56 178 GLY A O 1
ATOM 1401 N N . LEU A 1 179 ? 3.037 39.469 24.734 1 98.25 179 LEU A N 1
ATOM 1402 C CA . LEU A 1 179 ? 3.283 40.719 24.031 1 98.25 179 LEU A CA 1
ATOM 1403 C C . LEU A 1 179 ? 1.971 41.406 23.656 1 98.25 179 LEU A C 1
ATOM 1405 O O . LEU A 1 179 ? 0.924 40.75 23.594 1 98.25 179 LEU A O 1
ATOM 1409 N N . THR A 1 180 ? 2.002 42.688 23.516 1 98.75 180 THR A N 1
ATOM 1410 C CA . THR A 1 180 ? 0.867 43.5 23.078 1 98.75 180 THR A CA 1
ATOM 1411 C C . THR A 1 180 ? 1.342 44.75 22.359 1 98.75 180 THR A C 1
ATOM 1413 O O . THR A 1 180 ? 2.535 45.062 22.375 1 98.75 180 THR A O 1
ATOM 1416 N N . ILE A 1 181 ? 0.409 45.375 21.703 1 98.75 181 ILE A N 1
ATOM 1417 C CA . ILE A 1 181 ? 0.743 46.562 20.891 1 98.75 181 ILE A CA 1
ATOM 1418 C C . ILE A 1 181 ? -0.065 47.75 21.375 1 98.75 181 ILE A C 1
ATOM 1420 O O . ILE A 1 181 ? -1.278 47.656 21.562 1 98.75 181 ILE A O 1
ATOM 1424 N N . ASP A 1 182 ? 0.627 48.812 21.609 1 98.31 182 ASP A N 1
ATOM 1425 C CA . ASP A 1 182 ? -0.018 50.094 21.75 1 98.31 182 ASP A CA 1
ATOM 1426 C C . ASP A 1 182 ? -0.253 50.75 20.391 1 98.31 182 ASP A C 1
ATOM 1428 O O . ASP A 1 182 ? 0.649 51.375 19.844 1 98.31 182 ASP A O 1
ATOM 1432 N N . LEU A 1 183 ? -1.409 50.719 19.938 1 96.5 183 LEU A N 1
ATOM 1433 C CA . LEU A 1 183 ? -1.728 51.156 18.578 1 96.5 183 LEU A CA 1
ATOM 1434 C C . LEU A 1 183 ? -1.64 52.656 18.453 1 96.5 183 LEU A C 1
ATOM 1436 O O . LEU A 1 183 ? -1.342 53.188 17.375 1 96.5 183 LEU A O 1
ATOM 1440 N N . GLU A 1 184 ? -1.864 53.344 19.5 1 95 184 GLU A N 1
ATOM 1441 C CA . GLU A 1 184 ? -1.824 54.781 19.484 1 95 184 GLU A CA 1
ATOM 1442 C C . GLU A 1 184 ? -0.387 55.312 19.453 1 95 184 GLU A C 1
ATOM 1444 O O . GLU A 1 184 ? -0.036 56.125 18.609 1 95 184 GLU A O 1
ATOM 1449 N N . GLU A 1 185 ? 0.377 54.719 20.328 1 96.88 185 GLU A N 1
ATOM 1450 C CA . GLU A 1 185 ? 1.754 55.188 20.438 1 96.88 185 GLU A CA 1
ATOM 1451 C C . GLU A 1 185 ? 2.68 54.406 19.516 1 96.88 185 GLU A C 1
ATOM 1453 O O . GLU A 1 185 ? 3.842 54.781 19.328 1 96.88 185 GLU A O 1
ATOM 1458 N N . GLN A 1 186 ? 2.188 53.406 18.953 1 97.31 186 GLN A N 1
ATOM 1459 C CA . GLN A 1 186 ? 2.957 52.562 18.031 1 97.31 186 GLN A CA 1
ATOM 1460 C C . GLN A 1 186 ? 4.168 51.969 18.734 1 97.31 186 GLN A C 1
ATOM 1462 O O . GLN A 1 186 ? 5.301 52.094 18.266 1 97.31 186 GLN A O 1
ATOM 1467 N N . LYS A 1 187 ? 3.877 51.312 19.828 1 98.69 187 LYS A N 1
ATOM 1468 C CA . LYS A 1 187 ? 4.902 50.656 20.625 1 98.69 187 LYS A CA 1
ATOM 1469 C C . LYS A 1 187 ? 4.551 49.188 20.859 1 98.69 187 LYS A C 1
ATOM 1471 O O . LYS A 1 187 ? 3.373 48.844 20.953 1 98.69 187 LYS A O 1
ATOM 1476 N N . LEU A 1 188 ? 5.59 48.438 20.906 1 98.75 188 LEU A N 1
ATOM 1477 C CA . LEU A 1 188 ? 5.477 47 21.25 1 98.75 188 LEU A CA 1
ATOM 1478 C C . LEU A 1 188 ? 5.883 46.781 22.703 1 98.75 188 LEU A C 1
ATOM 1480 O O . LEU A 1 188 ? 6.902 47.281 23.156 1 98.75 188 LEU A O 1
ATOM 1484 N N . TYR A 1 189 ? 5.047 46.094 23.5 1 98.81 189 TYR A N 1
ATOM 1485 C CA . TYR A 1 189 ? 5.352 45.688 24.859 1 98.81 189 TYR A CA 1
ATOM 1486 C C . TYR A 1 189 ? 5.484 44.156 24.969 1 98.81 189 TYR A C 1
ATOM 1488 O O . TYR A 1 189 ? 4.723 43.438 24.344 1 98.81 189 TYR A O 1
ATOM 1496 N N . TRP A 1 190 ? 6.473 43.688 25.766 1 98.62 190 TRP A N 1
ATOM 1497 C CA . TRP A 1 190 ? 6.539 42.25 26 1 98.62 190 TRP A CA 1
ATOM 1498 C C . TRP A 1 190 ? 7.027 41.969 27.422 1 98.62 190 TRP A C 1
ATOM 1500 O O . TRP A 1 190 ? 7.691 42.781 28.047 1 98.62 190 TRP A O 1
ATOM 1510 N N . ALA A 1 191 ? 6.57 40.844 27.922 1 97.94 191 ALA A N 1
ATOM 1511 C CA . ALA A 1 191 ? 6.953 40.344 29.234 1 97.94 191 ALA A CA 1
ATOM 1512 C C . ALA A 1 191 ? 7.887 39.156 29.125 1 97.94 191 ALA A C 1
ATOM 1514 O O . ALA A 1 191 ? 7.633 38.219 28.344 1 97.94 191 ALA A O 1
ATOM 1515 N N . ASP A 1 192 ? 8.977 39.188 29.844 1 97.31 192 ASP A N 1
ATOM 1516 C CA . ASP A 1 192 ? 9.898 38.062 29.922 1 97.31 192 ASP A CA 1
ATOM 1517 C C . ASP A 1 192 ? 9.875 37.406 31.312 1 97.31 192 ASP A C 1
ATOM 1519 O O . ASP A 1 192 ? 10.289 38.031 32.281 1 97.31 192 ASP A O 1
ATOM 1523 N N . ALA A 1 193 ? 9.469 36.25 31.359 1 95 193 ALA A N 1
ATOM 1524 C CA . ALA A 1 193 ? 9.242 35.594 32.656 1 95 193 ALA A CA 1
ATOM 1525 C C . ALA A 1 193 ? 10.57 35.281 33.344 1 95 193 ALA A C 1
ATOM 1527 O O . ALA A 1 193 ? 10.672 35.344 34.562 1 95 193 ALA A O 1
ATOM 1528 N N . LYS A 1 194 ? 11.531 34.812 32.594 1 94.5 194 LYS A N 1
ATOM 1529 C CA . LYS A 1 194 ? 12.812 34.438 33.188 1 94.5 194 LYS A CA 1
ATOM 1530 C C . LYS A 1 194 ? 13.594 35.656 33.656 1 94.5 194 LYS A C 1
ATOM 1532 O O . LYS A 1 194 ? 14.188 35.656 34.719 1 94.5 194 LYS A O 1
ATOM 1537 N N . LEU A 1 195 ? 13.594 36.688 32.781 1 94.5 195 LEU A N 1
ATOM 1538 C CA . LEU A 1 195 ? 14.367 37.875 33.094 1 94.5 195 LEU A CA 1
ATOM 1539 C C . LEU A 1 195 ? 13.539 38.844 33.938 1 94.5 195 LEU A C 1
ATOM 1541 O O . LEU A 1 195 ? 14.039 39.875 34.406 1 94.5 195 LEU A O 1
ATOM 1545 N N . SER A 1 196 ? 12.328 38.594 34.125 1 93.69 196 SER A N 1
ATOM 1546 C CA . SER A 1 196 ? 11.43 39.281 35.031 1 93.69 196 SER A CA 1
ATOM 1547 C C . SER A 1 196 ? 11.312 40.75 34.688 1 93.69 196 SER A C 1
ATOM 1549 O O . SER A 1 196 ? 11.516 41.625 35.531 1 93.69 196 SER A O 1
ATOM 1551 N N . PHE A 1 197 ? 10.945 40.969 33.469 1 95.69 197 PHE A N 1
ATOM 1552 C CA . PHE A 1 197 ? 10.781 42.375 33.094 1 95.69 197 PHE A CA 1
ATOM 1553 C C . PHE A 1 197 ? 9.625 42.531 32.094 1 95.69 197 PHE A C 1
ATOM 1555 O O . PHE A 1 197 ? 9.141 41.562 31.531 1 95.69 197 PHE A O 1
ATOM 1562 N N . ILE A 1 198 ? 9.18 43.75 32.031 1 97.75 198 ILE A N 1
ATOM 1563 C CA . ILE A 1 198 ? 8.375 44.219 30.906 1 97.75 198 ILE A CA 1
ATOM 1564 C C . ILE A 1 198 ? 9.102 45.375 30.203 1 97.75 198 ILE A C 1
ATOM 1566 O O . ILE A 1 198 ? 9.484 46.344 30.828 1 97.75 198 ILE A O 1
ATOM 1570 N N . HIS A 1 199 ? 9.281 45.094 28.922 1 98.06 199 HIS A N 1
ATOM 1571 C CA . HIS A 1 199 ? 9.938 46.125 28.109 1 98.06 199 HIS A CA 1
ATOM 1572 C C . HIS A 1 199 ? 9.008 46.625 27.016 1 98.06 199 HIS A C 1
ATOM 1574 O O . HIS A 1 199 ? 7.98 46 26.734 1 98.06 199 HIS A O 1
ATOM 1580 N N . ARG A 1 200 ? 9.344 47.812 26.5 1 98.31 200 ARG A N 1
ATOM 1581 C CA . ARG A 1 200 ? 8.664 48.375 25.328 1 98.31 200 ARG A CA 1
ATOM 1582 C C . ARG A 1 200 ? 9.664 48.844 24.281 1 98.31 200 ARG A C 1
ATOM 1584 O O . ARG A 1 200 ? 10.828 49.094 24.594 1 98.31 200 ARG A O 1
ATOM 1591 N N . ALA A 1 201 ? 9.211 48.875 23.062 1 98.62 201 ALA A N 1
ATOM 1592 C CA . ALA A 1 201 ? 10.016 49.344 21.922 1 98.62 201 ALA A CA 1
ATOM 1593 C C . ALA A 1 201 ? 9.125 49.844 20.797 1 98.62 201 ALA A C 1
ATOM 1595 O O . ALA A 1 201 ? 7.902 49.719 20.859 1 98.62 201 ALA A O 1
ATOM 1596 N N . ASN A 1 202 ? 9.797 50.5 19.844 1 98.44 202 ASN A N 1
ATOM 1597 C CA . ASN A 1 202 ? 9.078 50.75 18.594 1 98.44 202 ASN A CA 1
ATOM 1598 C C . ASN A 1 202 ? 8.625 49.438 17.953 1 98.44 202 ASN A C 1
ATOM 1600 O O . ASN A 1 202 ? 9.164 48.375 18.25 1 98.44 202 ASN A O 1
ATOM 1604 N N . LEU A 1 203 ? 7.742 49.594 17.078 1 98.38 203 LEU A N 1
ATOM 1605 C CA . LEU A 1 203 ? 7.152 48.406 16.484 1 98.38 203 LEU A CA 1
ATOM 1606 C C . LEU A 1 203 ? 8.188 47.656 15.664 1 98.38 203 LEU A C 1
ATOM 1608 O O . LEU A 1 203 ? 8.016 46.438 15.391 1 98.38 203 LEU A O 1
ATOM 1612 N N . ASP A 1 204 ? 9.258 48.219 15.281 1 97.81 204 ASP A N 1
ATOM 1613 C CA . ASP A 1 204 ? 10.312 47.531 14.539 1 97.81 204 ASP A CA 1
ATOM 1614 C C . ASP A 1 204 ? 11.398 47 15.484 1 97.81 204 ASP A C 1
ATOM 1616 O O . ASP A 1 204 ? 12.438 46.531 15.031 1 97.81 204 ASP A O 1
ATOM 1620 N N . GLY A 1 205 ? 11.211 47.219 16.797 1 98 205 GLY A N 1
ATOM 1621 C CA . GLY A 1 205 ? 12.148 46.719 17.781 1 98 205 GLY A CA 1
ATOM 1622 C C . GLY A 1 205 ? 13.156 47.75 18.234 1 98 205 GLY A C 1
ATOM 1623 O O . GLY A 1 205 ? 13.883 47.531 19.219 1 98 205 GLY A O 1
ATOM 1624 N N . SER A 1 206 ? 13.18 48.875 17.578 1 98.12 206 SER A N 1
ATOM 1625 C CA . SER A 1 206 ? 14.148 49.906 17.938 1 98.12 206 SER A CA 1
ATOM 1626 C C . SER A 1 206 ? 13.711 50.656 19.188 1 98.12 206 SER A C 1
ATOM 1628 O O . SER A 1 206 ? 12.539 50.625 19.578 1 98.12 206 SER A O 1
ATOM 1630 N N . PHE A 1 207 ? 14.594 51.312 19.906 1 97.81 207 PHE A N 1
ATOM 1631 C CA . PHE A 1 207 ? 14.391 52.156 21.062 1 97.81 207 PHE A CA 1
ATOM 1632 C C . PHE A 1 207 ? 13.742 51.375 22.203 1 97.81 207 PHE A C 1
ATOM 1634 O O . PHE A 1 207 ? 12.711 51.781 22.734 1 97.81 207 PHE A O 1
ATOM 1641 N N . ARG A 1 208 ? 14.406 50.344 22.5 1 97.94 208 ARG A N 1
ATOM 1642 C CA . ARG A 1 208 ? 13.953 49.5 23.594 1 97.94 208 ARG A CA 1
ATOM 1643 C C . ARG A 1 208 ? 14.102 50.219 24.938 1 97.94 208 ARG A C 1
ATOM 1645 O O . ARG A 1 208 ? 15.117 50.844 25.188 1 97.94 208 ARG A O 1
ATOM 1652 N N . GLN A 1 209 ? 13.047 50.125 25.734 1 97.38 209 GLN A N 1
ATOM 1653 C CA . GLN A 1 209 ? 13.023 50.719 27.062 1 97.38 209 GLN A CA 1
ATOM 1654 C C . GLN A 1 209 ? 12.477 49.781 28.109 1 97.38 209 GLN A C 1
ATOM 1656 O O . GLN A 1 209 ? 11.609 48.938 27.812 1 97.38 209 GLN A O 1
ATOM 1661 N N . LYS A 1 210 ? 12.984 49.969 29.297 1 95.69 210 LYS A N 1
ATOM 1662 C CA . LYS A 1 210 ? 12.461 49.188 30.438 1 95.69 210 LYS A CA 1
ATOM 1663 C C . LYS A 1 210 ? 11.219 49.875 31.016 1 95.69 210 LYS A C 1
ATOM 1665 O O . LYS A 1 210 ? 11.211 51.094 31.234 1 95.69 210 LYS A O 1
ATOM 1670 N N . VAL A 1 211 ? 10.203 49.125 31.172 1 97 211 VAL A N 1
ATOM 1671 C CA . VAL A 1 211 ? 9.016 49.656 31.844 1 97 211 VAL A CA 1
ATOM 1672 C C . VAL A 1 211 ? 8.992 49.156 33.281 1 97 211 VAL A C 1
ATOM 1674 O O . VAL A 1 211 ? 8.922 49.969 34.219 1 97 211 VAL A O 1
ATOM 1677 N N . VAL A 1 212 ? 9.023 47.906 33.438 1 94.56 212 VAL A N 1
ATOM 1678 C CA . VAL A 1 212 ? 9.133 47.281 34.75 1 94.56 212 VAL A CA 1
ATOM 1679 C C . VAL A 1 212 ? 10.336 46.344 34.781 1 94.56 212 VAL A C 1
ATOM 1681 O O . VAL A 1 212 ? 10.562 45.594 33.812 1 94.56 212 VAL A O 1
ATOM 1684 N N . GLU A 1 213 ? 11.164 46.406 35.844 1 87.12 213 GLU A N 1
ATOM 1685 C CA . GLU A 1 213 ? 12.305 45.5 36 1 87.12 213 GLU A CA 1
ATOM 1686 C C . GLU A 1 213 ? 12.5 45.062 37.438 1 87.12 213 GLU A C 1
ATOM 1688 O O . GLU A 1 213 ? 12.359 45.906 38.344 1 87.12 213 GLU A O 1
ATOM 1693 N N . GLY A 1 214 ? 12.922 43.844 37.656 1 75.81 214 GLY A N 1
ATOM 1694 C CA . GLY A 1 214 ? 13.43 43.312 38.906 1 75.81 214 GLY A CA 1
ATOM 1695 C C . GLY A 1 214 ? 12.336 43.062 39.906 1 75.81 214 GLY A C 1
ATOM 1696 O O . GLY A 1 214 ? 12.594 42.5 41 1 75.81 214 GLY A O 1
ATOM 1697 N N . SER A 1 215 ? 11.164 43.375 39.656 1 71.25 215 SER A N 1
ATOM 1698 C CA . SER A 1 215 ? 10.156 43.25 40.719 1 71.25 215 SER A CA 1
ATOM 1699 C C . SER A 1 215 ? 9.039 42.312 40.281 1 71.25 215 SER A C 1
ATOM 1701 O O . SER A 1 215 ? 8.141 42.031 41.094 1 71.25 215 SER A O 1
ATOM 1703 N N . LEU A 1 216 ? 9.242 41.812 39.188 1 78.06 216 LEU A N 1
ATOM 1704 C CA . LEU A 1 216 ? 8.18 40.906 38.75 1 78.06 216 LEU A CA 1
ATOM 1705 C C . LEU A 1 216 ? 8.555 39.469 39 1 78.06 216 LEU A C 1
ATOM 1707 O O . LEU A 1 216 ? 9.734 39.094 39.031 1 78.06 216 LEU A O 1
ATOM 1711 N N . THR A 1 217 ? 7.613 38.656 39.312 1 84.25 217 THR A N 1
ATOM 1712 C CA . THR A 1 217 ? 7.93 37.281 39.594 1 84.25 217 THR A CA 1
ATOM 1713 C C . THR A 1 217 ? 7.84 36.406 38.312 1 84.25 217 THR A C 1
ATOM 1715 O O . THR A 1 217 ? 8.859 35.938 37.812 1 84.25 217 THR A O 1
ATOM 1718 N N . HIS A 1 218 ? 6.723 36.281 37.719 1 93.75 218 HIS A N 1
ATOM 1719 C CA . HIS A 1 218 ? 6.547 35.5 36.531 1 93.75 218 HIS A CA 1
ATOM 1720 C C . HIS A 1 218 ? 5.457 36.062 35.625 1 93.75 218 HIS A C 1
ATOM 1722 O O . HIS A 1 218 ? 4.434 35.438 35.406 1 93.75 218 HIS A O 1
ATOM 1728 N N . PRO A 1 219 ? 5.766 37.312 35.031 1 96.38 219 PRO A N 1
ATOM 1729 C CA . PRO A 1 219 ? 4.766 37.906 34.125 1 96.38 219 PRO A CA 1
ATOM 1730 C C . PRO A 1 219 ? 4.484 37 32.938 1 96.38 219 PRO A C 1
ATOM 1732 O O . PRO A 1 219 ? 5.402 36.375 32.406 1 96.38 219 PRO A O 1
ATOM 1735 N N . PHE A 1 220 ? 3.273 36.938 32.562 1 97.19 220 PHE A N 1
ATOM 1736 C CA . PHE A 1 220 ? 2.9 35.969 31.547 1 97.19 220 PHE A CA 1
ATOM 1737 C C . PHE A 1 220 ? 2.326 36.688 30.328 1 97.19 220 PHE A C 1
ATOM 1739 O O . PHE A 1 220 ? 2.99 36.781 29.297 1 97.19 220 PHE A O 1
ATOM 1746 N N . ALA A 1 221 ? 1.174 37.312 30.422 1 98.56 221 ALA A N 1
ATOM 1747 C CA . ALA A 1 221 ? 0.555 38.062 29.328 1 98.56 221 ALA A CA 1
ATOM 1748 C C . ALA A 1 221 ? 0.314 39.5 29.703 1 98.56 221 ALA A C 1
ATOM 1750 O O . ALA A 1 221 ? 0.31 39.875 30.891 1 98.56 221 ALA A O 1
ATOM 1751 N N . LEU A 1 222 ? 0.133 40.344 28.703 1 98.44 222 LEU A N 1
ATOM 1752 C CA . LEU A 1 222 ? -0.093 41.75 29.016 1 98.44 222 LEU A CA 1
ATOM 1753 C C . LEU A 1 222 ? -0.971 42.406 27.953 1 98.44 222 LEU A C 1
ATOM 1755 O O . LEU A 1 222 ? -1.077 41.906 26.828 1 98.44 222 LEU A O 1
ATOM 1759 N N . THR A 1 223 ? -1.592 43.438 28.312 1 98.62 223 THR A N 1
ATOM 1760 C CA . THR A 1 223 ? -2.43 44.312 27.5 1 98.62 223 THR A CA 1
ATOM 1761 C C . THR A 1 223 ? -2.408 45.719 28.031 1 98.62 223 THR A C 1
ATOM 1763 O O . THR A 1 223 ? -1.645 46.031 28.953 1 98.62 223 THR A O 1
ATOM 1766 N N . LEU A 1 224 ? -3.146 46.625 27.375 1 98.06 224 LEU A N 1
ATOM 1767 C CA . LEU A 1 224 ? -3.064 48 27.875 1 98.06 224 LEU A CA 1
ATOM 1768 C C . LEU A 1 224 ? -4.316 48.781 27.5 1 98.06 224 LEU A C 1
ATOM 1770 O O . LEU A 1 224 ? -5.02 48.406 26.547 1 98.06 224 LEU A O 1
ATOM 1774 N N . SER A 1 225 ? -4.582 49.75 28.172 1 96.81 225 SER A N 1
ATOM 1775 C CA . SER A 1 225 ? -5.633 50.75 27.953 1 96.81 225 SER A CA 1
ATOM 1776 C C . SER A 1 225 ? -5.211 52.125 28.438 1 96.81 225 SER A C 1
ATOM 1778 O O . SER A 1 225 ? -4.77 52.281 29.578 1 96.81 225 SER A O 1
ATOM 1780 N N . GLY A 1 226 ? -5.371 53.125 27.5 1 94.88 226 GLY A N 1
ATOM 1781 C CA . GLY A 1 226 ? -4.871 54.438 27.875 1 94.88 226 GLY A CA 1
ATOM 1782 C C . GLY A 1 226 ? -3.41 54.406 28.281 1 94.88 226 GLY A C 1
ATOM 1783 O O . GLY A 1 226 ? -2.559 53.906 27.547 1 94.88 226 GLY A O 1
ATOM 1784 N N . ASP A 1 227 ? -3.162 54.906 29.547 1 96 227 ASP A N 1
ATOM 1785 C CA . ASP A 1 227 ? -1.782 55 30.016 1 96 227 ASP A CA 1
ATOM 1786 C C . ASP A 1 227 ? -1.448 53.844 30.969 1 96 227 ASP A C 1
ATOM 1788 O O . ASP A 1 227 ? -0.41 53.844 31.625 1 96 227 ASP A O 1
ATOM 1792 N N . THR A 1 228 ? -2.295 52.875 30.969 1 96.75 228 THR A N 1
ATOM 1793 C CA . THR A 1 228 ? -2.117 51.812 31.953 1 96.75 228 THR A CA 1
ATOM 1794 C C . THR A 1 228 ? -1.793 50.5 31.266 1 96.75 228 THR A C 1
ATOM 1796 O O . THR A 1 228 ? -2.443 50.125 30.297 1 96.75 228 THR A O 1
ATOM 1799 N N . LEU A 1 229 ? -0.804 49.844 31.812 1 97.44 229 LEU A N 1
ATOM 1800 C CA . LEU A 1 229 ? -0.427 48.5 31.422 1 97.44 229 LEU A CA 1
ATOM 1801 C C . LEU A 1 229 ? -0.987 47.469 32.406 1 97.44 229 LEU A C 1
ATOM 1803 O O . LEU A 1 229 ? -0.954 47.688 33.625 1 97.44 229 LEU A O 1
ATOM 1807 N N . TYR A 1 230 ? -1.571 46.438 31.922 1 97.38 230 TYR A N 1
ATOM 1808 C CA . TYR A 1 230 ? -2.07 45.312 32.719 1 97.38 230 TYR A CA 1
ATOM 1809 C C . TYR A 1 230 ? -1.353 44.031 32.375 1 97.38 230 TYR A C 1
ATOM 1811 O O . TYR A 1 230 ? -1.068 43.75 31.203 1 97.38 230 TYR A O 1
ATOM 1819 N N . TRP A 1 231 ? -1.043 43.188 33.375 1 97.75 231 TRP A N 1
ATOM 1820 C CA . TRP A 1 231 ? -0.427 41.906 33.062 1 97.75 231 TRP A CA 1
ATOM 1821 C C . TRP A 1 231 ? -0.822 40.844 34.062 1 97.75 231 TRP A C 1
ATOM 1823 O O . TRP A 1 231 ? -1.192 41.156 35.188 1 97.75 231 TRP A O 1
ATOM 1833 N N . THR A 1 232 ? -0.853 39.625 33.594 1 98 232 THR A N 1
ATOM 1834 C CA . THR A 1 232 ? -1.036 38.469 34.469 1 98 232 THR A CA 1
ATOM 1835 C C . THR A 1 232 ? 0.308 37.938 34.969 1 98 232 THR A C 1
ATOM 1837 O O . THR A 1 232 ? 1.319 38.031 34.281 1 98 232 THR A O 1
ATOM 1840 N N . ASP A 1 233 ? 0.252 37.375 36.156 1 96.31 233 ASP A N 1
ATOM 1841 C CA . ASP A 1 233 ? 1.455 36.844 36.75 1 96.31 233 ASP A CA 1
ATOM 1842 C C . ASP A 1 233 ? 1.183 35.469 37.375 1 96.31 233 ASP A C 1
ATOM 1844 O O . ASP A 1 233 ? 0.29 35.312 38.188 1 96.31 233 ASP A O 1
ATOM 1848 N N . TRP A 1 234 ? 2.021 34.5 37 1 95.94 234 TRP A N 1
ATOM 1849 C CA . TRP A 1 234 ? 1.803 33.094 37.406 1 95.94 234 TRP A CA 1
ATOM 1850 C C . TRP A 1 234 ? 2.191 32.906 38.875 1 95.94 234 TRP A C 1
ATOM 1852 O O . TRP A 1 234 ? 1.598 32.062 39.562 1 95.94 234 TRP A O 1
ATOM 1862 N N . GLN A 1 235 ? 3.197 33.562 39.281 1 94.31 235 GLN A N 1
ATOM 1863 C CA . GLN A 1 235 ? 3.67 33.375 40.656 1 94.31 235 GLN A CA 1
ATOM 1864 C C . GLN A 1 235 ? 2.689 33.969 41.656 1 94.31 235 GLN A C 1
ATOM 1866 O O . GLN A 1 235 ? 2.385 33.344 42.656 1 94.31 235 GLN A O 1
ATOM 1871 N N . THR A 1 236 ? 2.227 35.219 41.375 1 94.31 236 THR A N 1
ATOM 1872 C CA . THR A 1 236 ? 1.304 35.875 42.312 1 94.31 236 THR A CA 1
ATOM 1873 C C . THR A 1 236 ? -0.127 35.406 42.062 1 94.31 236 THR A C 1
ATOM 1875 O O . THR A 1 236 ? -1.014 35.625 42.875 1 94.31 236 THR A O 1
ATOM 1878 N N . ARG A 1 237 ? -0.32 34.781 40.938 1 96.44 237 ARG A N 1
ATOM 1879 C CA . ARG A 1 237 ? -1.655 34.375 40.531 1 96.44 237 ARG A CA 1
ATOM 1880 C C . ARG A 1 237 ? -2.623 35.562 40.5 1 96.44 237 ARG A C 1
ATOM 1882 O O . ARG A 1 237 ? -3.693 35.5 41.125 1 96.44 237 ARG A O 1
ATOM 1889 N N . SER A 1 238 ? -2.16 36.625 39.812 1 95.81 238 SER A N 1
ATOM 1890 C CA . SER A 1 238 ? -2.904 37.875 39.844 1 95.81 238 SER A CA 1
ATOM 1891 C C . SER A 1 238 ? -2.773 38.656 38.562 1 95.81 238 SER A C 1
ATOM 1893 O O . SER A 1 238 ? -1.937 38.312 37.719 1 95.81 238 SER A O 1
ATOM 1895 N N . ILE A 1 239 ? -3.615 39.625 38.5 1 97.06 239 ILE A N 1
ATOM 1896 C CA . ILE A 1 239 ? -3.48 40.688 37.469 1 97.06 239 ILE A CA 1
ATOM 1897 C C . ILE A 1 239 ? -2.947 41.938 38.125 1 97.06 239 ILE A C 1
ATOM 1899 O O . ILE A 1 239 ? -3.453 42.375 39.156 1 97.06 239 ILE A O 1
ATOM 1903 N N . HIS A 1 240 ? -1.928 42.438 37.5 1 95.88 240 HIS A N 1
ATOM 1904 C CA . HIS A 1 240 ? -1.311 43.688 37.969 1 95.88 240 HIS A CA 1
ATOM 1905 C C . HIS A 1 240 ? -1.45 44.781 36.938 1 95.88 240 HIS A C 1
ATOM 1907 O O . HIS A 1 240 ? -1.817 44.531 35.781 1 95.88 240 HIS A O 1
ATOM 1913 N N . ALA A 1 241 ? -1.228 46.062 37.406 1 95.88 241 ALA A N 1
ATOM 1914 C CA . ALA A 1 241 ? -1.266 47.219 36.5 1 95.88 241 ALA A CA 1
ATOM 1915 C C . ALA A 1 241 ? -0.212 48.25 36.906 1 95.88 241 ALA A C 1
ATOM 1917 O O . ALA A 1 241 ? 0.204 48.312 38.062 1 95.88 241 ALA A O 1
ATOM 1918 N N . CYS A 1 242 ? 0.229 49 36 1 96.38 242 CYS A N 1
ATOM 1919 C CA . CYS A 1 242 ? 1.121 50.156 36.219 1 96.38 242 CYS A CA 1
ATOM 1920 C C . CYS A 1 242 ? 1.048 51.125 35.031 1 96.38 242 CYS A C 1
ATOM 1922 O O . CYS A 1 242 ? 0.334 50.875 34.062 1 96.38 242 CYS A O 1
ATOM 1924 N N . ASN A 1 243 ? 1.623 52.25 35.219 1 97.06 243 ASN A N 1
ATOM 1925 C CA . ASN A 1 243 ? 1.761 53.156 34.094 1 97.06 243 ASN A CA 1
ATOM 1926 C C . ASN A 1 243 ? 2.572 52.531 32.969 1 97.06 243 ASN A C 1
ATOM 1928 O O . ASN A 1 243 ? 3.658 52 33.188 1 97.06 243 ASN A O 1
ATOM 1932 N N . LYS A 1 244 ? 2.182 52.656 31.797 1 97.56 244 LYS A N 1
ATOM 1933 C CA . LYS A 1 244 ? 2.758 51.906 30.688 1 97.56 244 LYS A CA 1
ATOM 1934 C C . LYS A 1 244 ? 4.117 52.469 30.281 1 97.56 244 LYS A C 1
ATOM 1936 O O . LYS A 1 244 ? 4.891 51.781 29.594 1 97.56 244 LYS A O 1
ATOM 1941 N N . ARG A 1 245 ? 4.41 53.688 30.609 1 96.56 245 ARG A N 1
ATOM 1942 C CA . ARG A 1 245 ? 5.66 54.312 30.188 1 96.56 245 ARG A CA 1
ATOM 1943 C C . ARG A 1 245 ? 6.711 54.188 31.281 1 96.56 245 ARG A C 1
ATOM 1945 O O . ARG A 1 245 ? 7.895 54 31 1 96.56 245 ARG A O 1
ATOM 1952 N N . THR A 1 246 ? 6.227 54.375 32.531 1 94.88 246 THR A N 1
ATOM 1953 C CA . THR A 1 246 ? 7.195 54.562 33.625 1 94.88 246 THR A CA 1
ATOM 1954 C C . THR A 1 246 ? 7.234 53.344 34.531 1 94.88 246 THR A C 1
ATOM 1956 O O . THR A 1 246 ? 8.188 53.156 35.281 1 94.88 246 THR A O 1
ATOM 1959 N N . GLY A 1 247 ? 6.145 52.625 34.531 1 95.19 247 GLY A N 1
ATOM 1960 C CA . GLY A 1 247 ? 6.047 51.5 35.438 1 95.19 247 GLY A CA 1
ATOM 1961 C C . GLY A 1 247 ? 5.621 51.906 36.844 1 95.19 247 GLY A C 1
ATOM 1962 O O . GLY A 1 247 ? 5.484 51.062 37.719 1 95.19 247 GLY A O 1
ATOM 1963 N N . GLU A 1 248 ? 5.336 53.094 36.969 1 94.06 248 GLU A N 1
ATOM 1964 C CA . GLU A 1 248 ? 4.949 53.562 38.281 1 94.06 248 GLU A CA 1
ATOM 1965 C C . GLU A 1 248 ? 3.475 53.281 38.562 1 94.06 248 GLU A C 1
ATOM 1967 O O . GLU A 1 248 ? 2.766 52.75 37.719 1 94.06 248 GLU A O 1
ATOM 1972 N N . LYS A 1 249 ? 3.021 53.5 39.844 1 92.19 249 LYS A N 1
ATOM 1973 C CA . LYS A 1 249 ? 1.655 53.25 40.312 1 92.19 249 LYS A CA 1
ATOM 1974 C C . LYS A 1 249 ? 1.237 51.812 40.125 1 92.19 249 LYS A C 1
ATOM 1976 O O . LYS A 1 249 ? 0.179 51.531 39.562 1 92.19 249 LYS A O 1
ATOM 1981 N N . ARG A 1 250 ? 2.156 51.031 40.531 1 93.75 250 ARG A N 1
ATOM 1982 C CA . ARG A 1 250 ? 1.89 49.594 40.438 1 93.75 250 ARG A CA 1
ATOM 1983 C C . ARG A 1 250 ? 0.827 49.156 41.438 1 93.75 250 ARG A C 1
ATOM 1985 O O . ARG A 1 250 ? 0.839 49.594 42.594 1 93.75 250 ARG A O 1
ATOM 1992 N N . ARG A 1 251 ? -0.083 48.344 40.969 1 93.12 251 ARG A N 1
ATOM 1993 C CA . ARG A 1 251 ? -1.118 47.844 41.875 1 93.12 251 ARG A CA 1
ATOM 1994 C C . ARG A 1 251 ? -1.647 46.5 41.406 1 93.12 251 ARG A C 1
ATOM 1996 O O . ARG A 1 251 ? -1.54 46.156 40.219 1 93.12 251 ARG A O 1
ATOM 2003 N N . GLU A 1 252 ? -2.18 45.812 42.312 1 93.38 252 GLU A N 1
ATOM 2004 C CA . GLU A 1 252 ? -2.877 44.562 42.031 1 93.38 252 GLU A CA 1
ATOM 2005 C C . GLU A 1 252 ? -4.344 44.812 41.688 1 93.38 252 GLU A C 1
ATOM 2007 O O . GLU A 1 252 ? -5.047 45.469 42.438 1 93.38 252 GLU A O 1
ATOM 2012 N N . ILE A 1 253 ? -4.758 44.375 40.625 1 94.44 253 ILE A N 1
ATOM 2013 C CA . ILE A 1 253 ? -6.129 44.594 40.156 1 94.44 253 ILE A CA 1
ATOM 2014 C C . ILE A 1 253 ? -7.02 43.469 40.688 1 94.44 253 ILE A C 1
ATOM 2016 O O . ILE A 1 253 ? -8.141 43.719 41.156 1 94.44 253 ILE A O 1
ATOM 2020 N N . LEU A 1 254 ? -6.586 42.281 40.562 1 94.69 254 LEU A N 1
ATOM 2021 C CA . LEU A 1 254 ? -7.328 41.094 40.938 1 94.69 254 LEU A CA 1
ATOM 2022 C C . LEU A 1 254 ? -6.379 40 41.375 1 94.69 254 LEU A C 1
ATOM 2024 O O . LEU A 1 254 ? -5.406 39.688 40.688 1 94.69 254 LEU A O 1
ATOM 2028 N N . GLY A 1 255 ? -6.695 39.344 42.531 1 93.94 255 GLY A N 1
ATOM 2029 C CA . GLY A 1 255 ? -5.844 38.281 43.062 1 93.94 255 GLY A CA 1
ATOM 2030 C C . GLY A 1 255 ? -6.566 36.969 43.281 1 93.94 255 GLY A C 1
ATOM 2031 O O . GLY A 1 255 ? -7.738 36.844 42.906 1 93.94 255 GLY A O 1
ATOM 2032 N N . ALA A 1 256 ? -5.836 36 43.719 1 93.81 256 ALA A N 1
ATOM 2033 C CA . ALA A 1 256 ? -6.352 34.656 44.094 1 93.81 256 ALA A CA 1
ATOM 2034 C C . ALA A 1 256 ? -6.953 33.969 42.875 1 93.81 256 ALA A C 1
ATOM 2036 O O . ALA A 1 256 ? -8.023 33.344 42.969 1 93.81 256 ALA A O 1
ATOM 2037 N N . LEU A 1 257 ? -6.297 34.156 41.812 1 95.75 257 LEU A N 1
ATOM 2038 C CA . LEU A 1 257 ? -6.734 33.5 40.594 1 95.75 257 LEU A CA 1
ATOM 2039 C C . LEU A 1 257 ? -6.176 32.062 40.531 1 95.75 257 LEU A C 1
ATOM 2041 O O . LEU A 1 257 ? -5.148 31.781 41.125 1 95.75 257 LEU A O 1
ATOM 2045 N N . TYR A 1 258 ? -6.898 31.188 39.938 1 96.12 258 TYR A N 1
ATOM 2046 C CA . TYR A 1 258 ? -6.438 29.812 39.75 1 96.12 258 TYR A CA 1
ATOM 2047 C C . TYR A 1 258 ? -5.152 29.766 38.938 1 96.12 258 TYR A C 1
ATOM 2049 O O . TYR A 1 258 ? -4.113 29.328 39.438 1 96.12 258 TYR A O 1
ATOM 2057 N N . SER A 1 259 ? -5.199 30.188 37.688 1 96.56 259 SER A N 1
ATOM 2058 C CA . SER A 1 259 ? -4.051 30.25 36.781 1 96.56 259 SER A CA 1
ATOM 2059 C C . SER A 1 259 ? -4.262 31.281 35.688 1 96.56 259 SER A C 1
ATOM 2061 O O . SER A 1 259 ? -4.672 30.922 34.562 1 96.56 259 SER A O 1
ATOM 2063 N N . PRO A 1 260 ? -3.975 32.562 35.938 1 97.25 260 PRO A N 1
ATOM 2064 C CA . PRO A 1 260 ? -4.195 33.562 34.906 1 97.25 260 PRO A CA 1
ATOM 2065 C C . PRO A 1 260 ? -3.283 33.406 33.719 1 97.25 260 PRO A C 1
ATOM 2067 O O . PRO A 1 260 ? -2.061 33.312 33.844 1 97.25 260 PRO A O 1
ATOM 2070 N N . MET A 1 261 ? -3.824 33.281 32.625 1 98.19 261 MET A N 1
ATOM 2071 C CA . MET A 1 261 ? -3.113 33.094 31.359 1 98.19 261 MET A CA 1
ATOM 2072 C C . MET A 1 261 ? -3.156 34.344 30.516 1 98.19 261 MET A C 1
ATOM 2074 O O . MET A 1 261 ? -2.689 35.406 30.953 1 98.19 261 MET A O 1
ATOM 2078 N N . ASP A 1 262 ? -3.756 34.312 29.344 1 98.75 262 ASP A N 1
ATOM 2079 C CA . ASP A 1 262 ? -3.799 35.438 28.438 1 98.75 262 ASP A CA 1
ATOM 2080 C C . ASP A 1 262 ? -4.789 36.5 28.922 1 98.75 262 ASP A C 1
ATOM 2082 O O . ASP A 1 262 ? -5.695 36.188 29.703 1 98.75 262 ASP A O 1
ATOM 2086 N N . ILE A 1 263 ? -4.574 37.719 28.469 1 98.75 263 ILE A N 1
ATOM 2087 C CA . ILE A 1 263 ? -5.41 38.844 28.906 1 98.75 263 ILE A CA 1
ATOM 2088 C C . ILE A 1 263 ? -5.555 39.844 27.766 1 98.75 263 ILE A C 1
ATOM 2090 O O . ILE A 1 263 ? -4.609 40.094 27.016 1 98.75 263 ILE A O 1
ATOM 2094 N N . GLN A 1 264 ? -6.781 40.406 27.672 1 98.62 264 GLN A N 1
ATOM 2095 C CA . GLN A 1 264 ? -7.105 41.469 26.719 1 98.62 264 GLN A CA 1
ATOM 2096 C C . GLN A 1 264 ? -7.969 42.531 27.359 1 98.62 264 GLN A C 1
ATOM 2098 O O . GLN A 1 264 ? -8.711 42.281 28.297 1 98.62 264 GLN A O 1
ATOM 2103 N N . VAL A 1 265 ? -7.82 43.75 26.891 1 98.19 265 VAL A N 1
ATOM 2104 C CA . VAL A 1 265 ? -8.789 44.781 27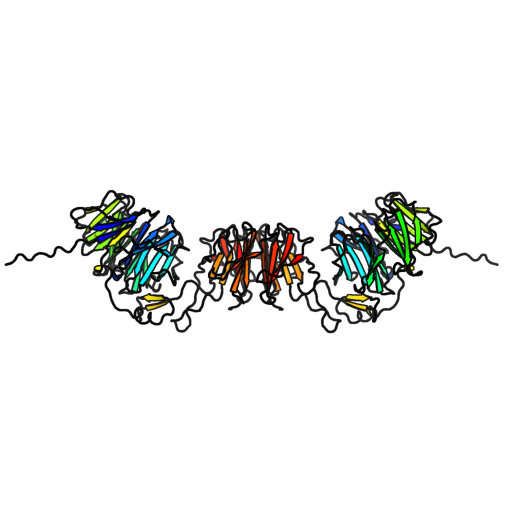.219 1 98.19 265 VAL A CA 1
ATOM 2105 C C . VAL A 1 265 ? -9.961 44.719 26.234 1 98.19 265 VAL A C 1
ATOM 2107 O O . VAL A 1 265 ? -9.789 44.969 25.031 1 98.19 265 VAL A O 1
ATOM 2110 N N . LEU A 1 266 ? -11.078 44.406 26.766 1 96.88 266 LEU A N 1
ATOM 2111 C CA . LEU A 1 266 ? -12.273 44.281 25.938 1 96.88 266 LEU A CA 1
ATOM 2112 C C . LEU A 1 266 ? -12.891 45.656 25.672 1 96.88 266 LEU A C 1
ATOM 2114 O O . LEU A 1 266 ? -13.766 46.094 26.406 1 96.88 266 LEU A O 1
ATOM 2118 N N . SER A 1 267 ? -12.445 46.25 24.594 1 95.38 267 SER A N 1
ATOM 2119 C CA . SER A 1 267 ? -12.883 47.594 24.281 1 95.38 267 SER A CA 1
ATOM 2120 C C . SER A 1 267 ? -12.797 47.875 22.781 1 95.38 267 SER A C 1
ATOM 2122 O O . SER A 1 267 ? -11.938 47.312 22.094 1 95.38 267 SER A O 1
ATOM 2124 N N . GLN A 1 268 ? -13.625 48.719 22.328 1 95 268 GLN A N 1
ATOM 2125 C CA . GLN A 1 268 ? -13.609 49.125 20.938 1 95 268 GLN A CA 1
ATOM 2126 C C . GLN A 1 268 ? -12.312 49.875 20.578 1 95 268 GLN A C 1
ATOM 2128 O O . GLN A 1 268 ? -11.836 49.781 19.453 1 95 268 GLN A O 1
ATOM 2133 N N . ASP A 1 269 ? -11.742 50.531 21.578 1 95 269 ASP A N 1
ATOM 2134 C CA . ASP A 1 269 ? -10.531 51.281 21.359 1 95 269 ASP A CA 1
ATOM 2135 C C . ASP A 1 269 ? -9.367 50.375 20.938 1 95 269 ASP A C 1
ATOM 2137 O O . ASP A 1 269 ? -8.445 50.844 20.266 1 95 269 ASP A O 1
ATOM 2141 N N . ARG A 1 270 ? -9.445 49.188 21.312 1 97.25 270 ARG A N 1
ATOM 2142 C CA . ARG A 1 270 ? -8.406 48.219 20.969 1 97.25 270 ARG A CA 1
ATOM 2143 C C . ARG A 1 270 ? -8.57 47.719 19.547 1 97.25 270 ARG A C 1
ATOM 2145 O O . ARG A 1 270 ? -7.66 47.094 18.984 1 97.25 270 ARG A O 1
ATOM 2152 N N . GLN A 1 271 ? -9.734 48.031 18.953 1 97.88 271 GLN A N 1
ATOM 2153 C CA . GLN A 1 271 ? -10.055 47.531 17.609 1 97.88 271 GLN A CA 1
ATOM 2154 C C . GLN A 1 271 ? -10.594 48.656 16.734 1 97.88 271 GLN A C 1
ATOM 2156 O O . GLN A 1 271 ? -11.719 48.594 16.234 1 97.88 271 GLN A O 1
ATOM 2161 N N . PRO A 1 272 ? -9.727 49.656 16.469 1 97.5 272 PRO A N 1
ATOM 2162 C CA . PRO A 1 272 ? -10.18 50.75 15.617 1 97.5 272 PRO A CA 1
ATOM 2163 C C . PRO A 1 272 ? -10.5 50.312 14.195 1 97.5 272 PRO A C 1
ATOM 2165 O O . PRO A 1 272 ? -9.797 49.438 13.641 1 97.5 272 PRO A O 1
ATOM 2168 N N . TYR A 1 273 ? -11.523 50.969 13.625 1 96.69 273 TYR A N 1
ATOM 2169 C CA . TYR A 1 273 ? -11.977 50.562 12.297 1 96.69 273 TYR A CA 1
ATOM 2170 C C . TYR A 1 273 ? -11.305 51.406 11.219 1 96.69 273 TYR A C 1
ATOM 2172 O O . TYR A 1 273 ? -11.07 52.594 11.422 1 96.69 273 TYR A O 1
ATOM 2180 N N . PHE A 1 274 ? -10.938 50.875 10.188 1 95.62 274 PHE A N 1
ATOM 2181 C CA . PHE A 1 274 ? -10.57 51.531 8.938 1 95.62 274 PHE A CA 1
ATOM 2182 C C . PHE A 1 274 ? -10.969 50.688 7.738 1 95.62 274 PHE A C 1
ATOM 2184 O O . PHE A 1 274 ? -11.078 49.469 7.848 1 95.62 274 PHE A O 1
ATOM 2191 N N . HIS A 1 275 ? -11.219 51.281 6.699 1 95.62 275 HIS A N 1
ATOM 2192 C CA . HIS A 1 275 ? -11.672 50.562 5.5 1 95.62 275 HIS A CA 1
ATOM 2193 C C . HIS A 1 275 ? -10.5 49.906 4.773 1 95.62 275 HIS A C 1
ATOM 2195 O O . HIS A 1 275 ? -9.414 50.5 4.688 1 95.62 275 HIS A O 1
ATOM 2201 N N . THR A 1 276 ? -10.68 48.75 4.285 1 95.94 276 THR A N 1
ATOM 2202 C CA . THR A 1 276 ? -9.711 48.062 3.445 1 95.94 276 THR A CA 1
ATOM 2203 C C . THR A 1 276 ? -10.375 47.469 2.195 1 95.94 276 THR A C 1
ATOM 2205 O O . THR A 1 276 ? -11.586 47.25 2.178 1 95.94 276 THR A O 1
ATOM 2208 N N . PRO A 1 277 ? -9.602 47.25 1.209 1 93.88 277 PRO A N 1
ATOM 2209 C CA . PRO A 1 277 ? -10.148 46.656 -0.006 1 93.88 277 PRO A CA 1
ATOM 2210 C C . PRO A 1 277 ? -10.75 45.281 0.244 1 93.88 277 PRO A C 1
ATOM 2212 O O . PRO A 1 277 ? -11.625 44.812 -0.508 1 93.88 277 PRO A O 1
ATOM 2215 N N . CYS A 1 278 ? -10.383 44.625 1.254 1 97 278 CYS A N 1
ATOM 2216 C CA . CYS A 1 278 ? -10.867 43.281 1.551 1 97 278 CYS A CA 1
ATOM 2217 C C . CYS A 1 278 ? -12.352 43.281 1.901 1 97 278 CYS A C 1
ATOM 2219 O O . CYS A 1 278 ? -13.023 42.25 1.838 1 97 278 CYS A O 1
ATOM 2221 N N . GLU A 1 279 ? -12.844 44.375 2.23 1 94.62 279 GLU A N 1
ATOM 2222 C CA . GLU A 1 279 ? -14.25 44.531 2.619 1 94.62 279 GLU A CA 1
ATOM 2223 C C . GLU A 1 279 ? -15.156 44.562 1.396 1 94.62 279 GLU A C 1
ATOM 2225 O O . GLU A 1 279 ? -16.359 44.344 1.499 1 94.62 279 GLU A O 1
ATOM 2230 N N . GLU A 1 280 ? -14.539 44.969 0.352 1 94.69 280 GLU A N 1
ATOM 2231 C CA . GLU A 1 280 ? -15.297 45.062 -0.897 1 94.69 280 GLU A CA 1
ATOM 2232 C C . GLU A 1 280 ? -15.102 43.781 -1.734 1 94.69 280 GLU A C 1
ATOM 2234 O O . GLU A 1 280 ? -14.078 43.656 -2.404 1 94.69 280 GLU A O 1
ATOM 2239 N N . ASP A 1 281 ? -16.031 43 -1.814 1 95.69 281 ASP A N 1
ATOM 2240 C CA . ASP A 1 281 ? -15.992 41.75 -2.574 1 95.69 281 ASP A CA 1
ATOM 2241 C C . ASP A 1 281 ? -14.766 40.938 -2.211 1 95.69 281 ASP A C 1
ATOM 2243 O O . ASP A 1 281 ? -14.07 40.406 -3.092 1 95.69 281 ASP A O 1
ATOM 2247 N N . ASN A 1 282 ? -14.32 41.031 -0.937 1 97.38 282 ASN A N 1
ATOM 2248 C CA . ASN A 1 282 ? -13.203 40.25 -0.415 1 97.38 282 ASN A CA 1
ATOM 2249 C C . ASN A 1 282 ? -11.898 40.562 -1.143 1 97.38 282 ASN A C 1
ATOM 2251 O O . ASN A 1 282 ? -11.055 39.688 -1.317 1 97.38 282 ASN A O 1
ATOM 2255 N N . GLY A 1 283 ? -11.883 41.812 -1.697 1 97 283 GLY A N 1
ATOM 2256 C CA . GLY A 1 283 ? -10.703 42.219 -2.438 1 97 283 GLY A CA 1
ATOM 2257 C C . GLY A 1 283 ? -10.547 41.5 -3.762 1 97 283 GLY A C 1
ATOM 2258 O O . GLY A 1 283 ? -9.5 41.594 -4.402 1 97 283 GLY A O 1
ATOM 2259 N N . GLY A 1 284 ? -11.594 40.688 -4.129 1 97.88 284 GLY A N 1
ATOM 2260 C CA . GLY A 1 284 ? -11.531 39.875 -5.336 1 97.88 284 GLY A CA 1
ATOM 2261 C C . GLY A 1 284 ? -10.945 38.5 -5.102 1 97.88 284 GLY A C 1
ATOM 2262 O O . GLY A 1 284 ? -10.789 37.719 -6.039 1 97.88 284 GLY A O 1
ATOM 2263 N N . CYS A 1 285 ? -10.625 38.156 -3.875 1 98.56 285 CYS A N 1
ATOM 2264 C CA . CYS A 1 285 ? -10.008 36.875 -3.545 1 98.56 285 CYS A CA 1
ATOM 2265 C C . CYS A 1 285 ? -11.062 35.781 -3.449 1 98.56 285 CYS A C 1
ATOM 2267 O O . CYS A 1 285 ? -12.141 36 -2.898 1 98.56 285 CYS A O 1
ATOM 2269 N N . SER A 1 286 ? -10.758 34.625 -3.953 1 98.38 286 SER A N 1
ATOM 2270 C CA . SER A 1 286 ? -11.688 33.531 -3.893 1 98.38 286 SER A CA 1
ATOM 2271 C C . SER A 1 286 ? -11.82 32.969 -2.471 1 98.38 286 SER A C 1
ATOM 2273 O O . SER A 1 286 ? -12.867 32.469 -2.086 1 98.38 286 SER A O 1
ATOM 2275 N N . HIS A 1 287 ? -10.742 33.094 -1.693 1 98.19 287 HIS A N 1
ATOM 2276 C CA . HIS A 1 287 ? -10.742 32.562 -0.334 1 98.19 287 HIS A CA 1
ATOM 2277 C C . HIS A 1 287 ? -10.273 33.625 0.666 1 98.19 287 HIS A C 1
ATOM 2279 O O . HIS A 1 287 ? -11.031 34.531 1.007 1 98.19 287 HIS A O 1
ATOM 2285 N N . LEU A 1 288 ? -8.953 33.625 1.021 1 98.69 288 LEU A N 1
ATOM 2286 C CA . LEU A 1 288 ? -8.484 34.531 2.053 1 98.69 288 LEU A CA 1
ATOM 2287 C C . LEU A 1 288 ? -8.031 35.844 1.443 1 98.69 288 LEU A C 1
ATOM 2289 O O . LEU A 1 288 ? -7.316 35.875 0.439 1 98.69 288 LEU A O 1
ATOM 2293 N N . CYS A 1 289 ? -8.492 36.906 1.946 1 98.75 289 CYS A N 1
ATOM 2294 C CA . CYS A 1 289 ? -7.922 38.25 1.745 1 98.75 289 CYS A CA 1
ATOM 2295 C C . CYS A 1 289 ? -7.156 38.719 2.979 1 98.75 289 CYS A C 1
ATOM 2297 O O . CYS A 1 289 ? -7.754 39 4.016 1 98.75 289 CYS A O 1
ATOM 2299 N N . LEU A 1 290 ? -5.82 38.75 2.898 1 98.88 290 LEU A N 1
ATOM 2300 C CA . LEU A 1 290 ? -4.977 39.031 4.055 1 98.88 290 LEU A CA 1
ATOM 2301 C C . LEU A 1 290 ? -4.328 40.406 3.928 1 98.88 290 LEU A C 1
ATOM 2303 O O . LEU A 1 290 ? -3.812 40.75 2.861 1 98.88 290 LEU A O 1
ATOM 2307 N N . LEU A 1 291 ? -4.371 41.156 5.02 1 98.5 291 LEU A N 1
ATOM 2308 C CA . LEU A 1 291 ? -3.748 42.469 5.023 1 98.5 291 LEU A CA 1
ATOM 2309 C C . LEU A 1 291 ? -2.229 42.344 4.98 1 98.5 291 LEU A C 1
ATOM 2311 O O . LEU A 1 291 ? -1.661 41.375 5.496 1 98.5 291 LEU A O 1
ATOM 2315 N N . SER A 1 292 ? -1.635 43.344 4.305 1 98.19 292 SER A N 1
ATOM 2316 C CA . SER A 1 292 ? -0.201 43.344 4.031 1 98.19 292 SER A CA 1
ATOM 2317 C C . SER A 1 292 ? 0.423 44.688 4.254 1 98.19 292 SER A C 1
ATOM 2319 O O . SER A 1 292 ? -0.228 45.719 4.043 1 98.19 292 SER A O 1
ATOM 2321 N N . PRO A 1 293 ? 1.681 44.656 4.734 1 97.75 293 PRO A N 1
ATOM 2322 C CA . PRO A 1 293 ? 2.363 45.969 4.859 1 97.75 293 PRO A CA 1
ATOM 2323 C C . PRO A 1 293 ? 2.822 46.531 3.514 1 97.75 293 PRO A C 1
ATOM 2325 O O . PRO A 1 293 ? 3.203 47.688 3.426 1 97.75 293 PRO A O 1
ATOM 2328 N N . ARG A 1 294 ? 2.764 45.688 2.553 1 97.25 294 ARG A N 1
ATOM 2329 C CA . ARG A 1 294 ? 3.209 46.094 1.229 1 97.25 294 ARG A CA 1
ATOM 2330 C C . ARG A 1 294 ? 2.02 46.438 0.337 1 97.25 294 ARG A C 1
ATOM 2332 O O . ARG A 1 294 ? 0.962 45.812 0.437 1 97.25 294 ARG A O 1
ATOM 2339 N N . GLU A 1 295 ? 2.234 47.438 -0.461 1 95.5 295 GLU A N 1
ATOM 2340 C CA . GLU A 1 295 ? 1.206 47.75 -1.446 1 95.5 295 GLU A CA 1
ATOM 2341 C C . GLU A 1 295 ? 0.863 46.531 -2.305 1 95.5 295 GLU A C 1
ATOM 2343 O O . GLU A 1 295 ? 1.752 45.781 -2.715 1 95.5 295 GLU A O 1
ATOM 2348 N N . PRO A 1 296 ? -0.399 46.375 -2.664 1 96.06 296 PRO A N 1
ATOM 2349 C CA . PRO A 1 296 ? -1.603 47.188 -2.439 1 96.06 296 PRO A CA 1
ATOM 2350 C C . PRO A 1 296 ? -2.223 46.938 -1.064 1 96.06 296 PRO A C 1
ATOM 2352 O O . PRO A 1 296 ? -3.439 47.062 -0.902 1 96.06 296 PRO A O 1
ATOM 2355 N N . PHE A 1 297 ? -1.496 46.438 -0.075 1 97.12 297 PHE A N 1
ATOM 2356 C CA . PHE A 1 297 ? -1.774 46.344 1.353 1 97.12 297 PHE A CA 1
ATOM 2357 C C . PHE A 1 297 ? -2.664 45.125 1.644 1 97.12 297 PHE A C 1
ATOM 2359 O O . PHE A 1 297 ? -3.299 45.062 2.699 1 97.12 297 PHE A O 1
ATOM 2366 N N . TYR A 1 298 ? -2.793 44.312 0.604 1 97.88 298 TYR A N 1
ATOM 2367 C CA . TYR A 1 298 ? -3.449 43.031 0.818 1 97.88 298 TYR A CA 1
ATOM 2368 C C . TYR A 1 298 ? -2.961 41.969 -0.188 1 97.88 298 TYR A C 1
ATOM 2370 O O . TYR A 1 298 ? -2.404 42.344 -1.23 1 97.88 298 TYR A O 1
ATOM 2378 N N . THR A 1 299 ? -3.1 40.719 0.138 1 98 299 THR A N 1
ATOM 2379 C CA . THR A 1 299 ? -2.785 39.594 -0.743 1 98 299 THR A CA 1
ATOM 2380 C C . THR A 1 299 ? -3.832 38.5 -0.615 1 98 299 THR A C 1
ATOM 2382 O O . THR A 1 299 ? -4.41 38.312 0.457 1 98 299 THR A O 1
ATOM 2385 N N . CYS A 1 300 ? -4.125 37.875 -1.729 1 98.5 300 CYS A N 1
ATOM 2386 C CA . CYS A 1 300 ? -4.992 36.719 -1.68 1 98.5 300 CYS A CA 1
ATOM 2387 C C . CYS A 1 300 ? -4.203 35.469 -1.288 1 98.5 300 CYS A C 1
ATOM 2389 O O . CYS A 1 300 ? -3.027 35.344 -1.636 1 98.5 300 CYS A O 1
ATOM 2391 N N . ALA A 1 301 ? -4.82 34.625 -0.506 1 98.38 301 ALA A N 1
ATOM 2392 C CA . ALA A 1 301 ? -4.188 33.375 -0.095 1 98.38 301 ALA A CA 1
ATOM 2393 C C . ALA A 1 301 ? -5.188 32.219 -0.114 1 98.38 301 ALA A C 1
ATOM 2395 O O . ALA A 1 301 ? -6.395 32.438 -0.002 1 98.38 301 ALA A O 1
ATOM 2396 N N . CYS A 1 302 ? -4.66 31.047 -0.313 1 98.06 302 CYS A N 1
ATOM 2397 C CA . CYS A 1 302 ? -5.488 29.844 -0.399 1 98.06 302 CYS A CA 1
ATOM 2398 C C . CYS A 1 302 ? -5.332 28.984 0.849 1 98.06 302 CYS A C 1
ATOM 2400 O O . CYS A 1 302 ? -4.359 29.125 1.59 1 98.06 302 CYS A O 1
ATOM 2402 N N . PRO A 1 303 ? -6.316 28.109 1.054 1 96.5 303 PRO A N 1
ATOM 2403 C CA . PRO A 1 303 ? -6.168 27.156 2.152 1 96.5 303 PRO A CA 1
ATOM 2404 C C . PRO A 1 303 ? -4.895 26.312 2.037 1 96.5 303 PRO A C 1
ATOM 2406 O O . PRO A 1 303 ? -4.324 26.203 0.95 1 96.5 303 PRO A O 1
ATOM 2409 N N . THR A 1 304 ? -4.559 25.781 3.145 1 95.62 304 THR A N 1
ATOM 2410 C CA . THR A 1 304 ? -3.34 24.984 3.201 1 95.62 304 THR A CA 1
ATOM 2411 C C . THR A 1 304 ? -3.338 23.922 2.105 1 95.62 304 THR A C 1
ATOM 2413 O O . THR A 1 304 ? -4.32 23.203 1.933 1 95.62 304 THR A O 1
ATOM 2416 N N . GLY A 1 305 ? -2.27 23.875 1.348 1 94.06 305 GLY A N 1
ATOM 2417 C CA . GLY A 1 305 ? -2.062 22.828 0.351 1 94.06 305 GLY A CA 1
ATOM 2418 C C . GLY A 1 305 ? -2.619 23.203 -1.013 1 94.06 305 GLY A C 1
ATOM 2419 O O . GLY A 1 305 ? -2.432 22.453 -1.982 1 94.06 305 GLY A O 1
ATOM 2420 N N . VAL A 1 306 ? -3.268 24.344 -1.151 1 95.12 306 VAL A N 1
ATOM 2421 C CA . VAL A 1 306 ? -3.9 24.734 -2.408 1 95.12 306 VAL A CA 1
ATOM 2422 C C . VAL A 1 306 ? -3.119 25.875 -3.049 1 95.12 306 VAL A C 1
ATOM 2424 O O . VAL A 1 306 ? -2.717 26.812 -2.365 1 95.12 306 VAL A O 1
ATOM 2427 N N . GLN A 1 307 ? -2.914 25.766 -4.309 1 96.06 307 GLN A N 1
ATOM 2428 C CA . GLN A 1 307 ? -2.158 26.766 -5.039 1 96.06 307 GLN A CA 1
ATOM 2429 C C . GLN A 1 307 ? -3.064 27.922 -5.488 1 96.06 307 GLN A C 1
ATOM 2431 O O . GLN A 1 307 ? -4.258 27.719 -5.711 1 96.06 307 GLN A O 1
ATOM 2436 N N . LEU A 1 308 ? -2.443 29.047 -5.527 1 97.19 308 LEU A N 1
ATOM 2437 C CA . LEU A 1 308 ? -3.098 30.203 -6.121 1 97.19 308 LEU A CA 1
ATOM 2438 C C . LEU A 1 308 ? -2.902 30.219 -7.633 1 97.19 308 LEU A C 1
ATOM 2440 O O . LEU A 1 308 ? -1.805 29.953 -8.125 1 97.19 308 LEU A O 1
ATOM 2444 N N . GLU A 1 309 ? -3.953 30.469 -8.352 1 97.38 309 GLU A N 1
ATOM 2445 C CA . GLU A 1 309 ? -3.848 30.562 -9.797 1 97.38 309 GLU A CA 1
ATOM 2446 C C . GLU A 1 309 ? -2.986 31.75 -10.219 1 97.38 309 GLU A C 1
ATOM 2448 O O . GLU A 1 309 ? -2.645 32.594 -9.383 1 97.38 309 GLU A O 1
ATOM 2453 N N . ASP A 1 310 ? -2.699 31.844 -11.508 1 96.69 310 ASP A N 1
ATOM 2454 C CA . ASP A 1 310 ? -1.789 32.844 -12.039 1 96.69 310 ASP A CA 1
ATOM 2455 C C . ASP A 1 310 ? -2.387 34.25 -11.922 1 96.69 310 ASP A C 1
ATOM 2457 O O . ASP A 1 310 ? -1.654 35.25 -11.859 1 96.69 310 ASP A O 1
ATOM 2461 N N . ASN A 1 311 ? -3.688 34.312 -11.836 1 97 311 ASN A N 1
ATOM 2462 C CA . ASN A 1 311 ? -4.332 35.625 -11.742 1 97 311 ASN A CA 1
ATOM 2463 C C . ASN A 1 311 ? -4.109 36.281 -10.375 1 97 311 ASN A C 1
ATOM 2465 O O . ASN A 1 311 ? -4.438 37.438 -10.172 1 97 311 ASN A O 1
ATOM 2469 N N . GLY A 1 312 ? -3.613 35.438 -9.367 1 96.56 312 GLY A N 1
ATOM 2470 C CA . GLY A 1 312 ? -3.264 35.938 -8.047 1 96.56 312 GLY A CA 1
ATOM 2471 C C . GLY A 1 312 ? -4.469 36.156 -7.152 1 96.56 312 GLY A C 1
ATOM 2472 O O . GLY A 1 312 ? -4.348 36.719 -6.062 1 96.56 312 GLY A O 1
ATOM 2473 N N . LYS A 1 313 ? -5.684 35.688 -7.555 1 98 313 LYS A N 1
ATOM 2474 C CA . LYS A 1 313 ? -6.902 35.969 -6.801 1 98 313 LYS A CA 1
ATOM 2475 C C . LYS A 1 313 ? -7.691 34.688 -6.527 1 98 313 LYS A C 1
ATOM 2477 O O . LYS A 1 313 ? -8.398 34.594 -5.52 1 98 313 LYS A O 1
ATOM 2482 N N . THR A 1 314 ? -7.562 33.781 -7.406 1 98.38 314 THR A N 1
ATOM 2483 C CA . THR A 1 314 ? -8.406 32.594 -7.344 1 98.38 314 THR A CA 1
ATOM 2484 C C . THR A 1 314 ? -7.578 31.359 -6.961 1 98.38 314 THR A C 1
ATOM 2486 O O . THR A 1 314 ? -6.527 31.109 -7.555 1 98.38 314 THR A O 1
ATOM 2489 N N . CYS A 1 315 ? -8.062 30.656 -5.969 1 97.94 315 CYS A N 1
ATOM 2490 C CA . CYS A 1 315 ? -7.422 29.391 -5.59 1 97.94 315 CYS A CA 1
ATOM 2491 C C . CYS A 1 315 ? -7.832 28.266 -6.531 1 97.94 315 CYS A C 1
ATOM 2493 O O . CYS A 1 315 ? -8.953 28.25 -7.039 1 97.94 315 CYS A O 1
ATOM 2495 N N . LYS A 1 316 ? -6.918 27.375 -6.723 1 95.25 316 LYS A N 1
ATOM 2496 C CA . LYS A 1 316 ? -7.285 26.156 -7.441 1 95.25 316 LYS A CA 1
ATOM 2497 C C . LYS A 1 316 ? -8.328 25.359 -6.668 1 95.25 316 LYS A C 1
ATOM 2499 O O . LYS A 1 316 ? -8.57 25.625 -5.488 1 95.25 316 LYS A O 1
ATOM 2504 N N . ALA A 1 317 ? -9.047 24.484 -7.348 1 88.62 317 ALA A N 1
ATOM 2505 C CA . ALA A 1 317 ? -10.156 23.75 -6.75 1 88.62 317 ALA A CA 1
ATOM 2506 C C . ALA A 1 317 ? -9.68 22.875 -5.594 1 88.62 317 ALA A C 1
ATOM 2508 O O . ALA A 1 317 ? -10.438 22.609 -4.656 1 88.62 317 ALA A O 1
ATOM 2509 N N . GLY A 1 318 ? -8.445 22.578 -5.613 1 88 318 GLY A N 1
ATOM 2510 C CA . GLY A 1 318 ? -7.832 21.734 -4.602 1 88 318 GLY A CA 1
ATOM 2511 C C . GLY A 1 318 ? -6.371 21.438 -4.875 1 88 318 GLY A C 1
ATOM 2512 O O . GLY A 1 318 ? -5.789 21.969 -5.824 1 88 318 GLY A O 1
ATOM 2513 N N . ALA A 1 319 ? -5.898 20.672 -3.957 1 89 319 ALA A N 1
ATOM 2514 C CA . ALA A 1 319 ? -4.531 20.219 -4.195 1 89 319 ALA A CA 1
ATOM 2515 C C . ALA A 1 319 ? -4.457 19.312 -5.422 1 89 319 ALA A C 1
ATOM 2517 O O . ALA A 1 319 ? -5.336 18.484 -5.641 1 89 319 ALA A O 1
ATOM 2518 N N . GLU A 1 320 ? -3.486 19.469 -6.215 1 87.25 320 GLU A N 1
ATOM 2519 C CA . GLU A 1 320 ? -3.34 18.703 -7.449 1 87.25 320 GLU A CA 1
ATOM 2520 C C . GLU A 1 320 ? -2.59 17.391 -7.207 1 87.25 320 GLU A C 1
ATOM 2522 O O . GLU A 1 320 ? -2.941 16.359 -7.773 1 87.25 320 GLU A O 1
ATOM 2527 N N . GLU A 1 321 ? -1.529 17.453 -6.523 1 89.19 321 GLU A N 1
ATOM 2528 C CA . GLU A 1 321 ? -0.76 16.281 -6.137 1 89.19 321 GLU A CA 1
ATOM 2529 C C . GLU A 1 321 ? -0.864 16.016 -4.637 1 89.19 321 GLU A C 1
ATOM 2531 O O . GLU A 1 321 ? -0.462 16.859 -3.826 1 89.19 321 GLU A O 1
ATOM 2536 N N . VAL A 1 322 ? -1.401 14.867 -4.367 1 92.25 322 VAL A N 1
ATOM 2537 C CA . VAL A 1 322 ? -1.709 14.602 -2.965 1 92.25 322 VAL A CA 1
ATOM 2538 C C . VAL A 1 322 ? -1.155 13.242 -2.562 1 92.25 322 VAL A C 1
ATOM 2540 O O . VAL A 1 322 ? -1.268 12.266 -3.314 1 92.25 322 VAL A O 1
ATOM 2543 N N . LEU A 1 323 ? -0.491 13.219 -1.464 1 93.06 323 LEU A N 1
ATOM 2544 C CA . LEU A 1 323 ? -0.13 11.984 -0.779 1 93.06 323 LEU A CA 1
ATOM 2545 C C . LEU A 1 323 ? -1.151 11.641 0.3 1 93.06 323 LEU A C 1
ATOM 2547 O O . LEU A 1 323 ? -1.478 12.484 1.141 1 93.06 323 LEU A O 1
ATOM 2551 N N . LEU A 1 324 ? -1.741 10.469 0.182 1 94.88 324 LEU A N 1
ATOM 2552 C CA . LEU A 1 324 ? -2.67 9.992 1.203 1 94.88 324 LEU A CA 1
ATOM 2553 C C . LEU A 1 324 ? -1.974 9.047 2.174 1 94.88 324 LEU A C 1
ATOM 2555 O O . LEU A 1 324 ? -1.181 8.203 1.761 1 94.88 324 LEU A O 1
ATOM 2559 N N . LEU A 1 325 ? -2.252 9.242 3.41 1 94.81 325 LEU A N 1
ATOM 2560 C CA . LEU A 1 325 ? -1.564 8.508 4.469 1 94.81 325 LEU A CA 1
ATOM 2561 C C . LEU A 1 325 ? -2.564 7.828 5.398 1 94.81 325 LEU A C 1
ATOM 2563 O O . LEU A 1 325 ? -3.551 8.445 5.812 1 94.81 325 LEU A O 1
ATOM 2567 N N . ALA A 1 326 ? -2.309 6.539 5.633 1 94.69 326 ALA A N 1
ATOM 2568 C CA . ALA A 1 326 ? -3.066 5.832 6.664 1 94.69 326 ALA A CA 1
ATOM 2569 C C . ALA A 1 326 ? -2.273 5.746 7.965 1 94.69 326 ALA A C 1
ATOM 2571 O O . ALA A 1 326 ? -1.137 5.266 7.977 1 94.69 326 ALA A O 1
ATOM 2572 N N . ARG A 1 327 ? -2.863 6.23 8.977 1 92.75 327 ARG A N 1
ATOM 2573 C CA . ARG A 1 327 ? -2.398 6.012 10.336 1 92.75 327 ARG A CA 1
ATOM 2574 C C . ARG A 1 327 ? -3.346 5.09 11.102 1 92.75 327 ARG A C 1
ATOM 2576 O O . ARG A 1 327 ? -4.402 4.719 10.586 1 92.75 327 ARG A O 1
ATOM 2583 N N . ARG A 1 328 ? -2.977 4.777 12.281 1 90.56 328 ARG A N 1
ATOM 2584 C CA . ARG A 1 328 ? -3.736 3.795 13.047 1 90.56 328 ARG A CA 1
ATOM 2585 C C . ARG A 1 328 ? -5.199 4.211 13.164 1 90.56 328 ARG A C 1
ATOM 2587 O O . ARG A 1 328 ? -6.098 3.439 12.82 1 90.56 328 ARG A O 1
ATOM 2594 N N . THR A 1 329 ? -5.434 5.574 13.492 1 91.88 329 THR A N 1
ATOM 2595 C CA . THR A 1 329 ? -6.805 5.918 13.852 1 91.88 329 THR A CA 1
ATOM 2596 C C . THR A 1 329 ? -7.348 7.012 12.93 1 91.88 329 THR A C 1
ATOM 2598 O O . THR A 1 329 ? -8.438 7.535 13.156 1 91.88 329 THR A O 1
ATOM 2601 N N . ASP A 1 330 ? -6.637 7.375 11.906 1 91.81 330 ASP A N 1
ATOM 2602 C CA . ASP A 1 330 ? -7.152 8.383 10.984 1 91.81 330 ASP A CA 1
ATOM 2603 C C . ASP A 1 330 ? -6.441 8.312 9.633 1 91.81 330 ASP A C 1
ATOM 2605 O O . ASP A 1 330 ? -5.438 7.609 9.492 1 91.81 330 ASP A O 1
ATOM 2609 N N . LEU A 1 331 ? -7.004 8.93 8.656 1 94.25 331 LEU A N 1
ATOM 2610 C CA . LEU A 1 331 ? -6.41 9.133 7.34 1 94.25 331 LEU A CA 1
ATOM 2611 C C . LEU A 1 331 ? -6.035 10.602 7.133 1 94.25 331 LEU A C 1
ATOM 2613 O O . LEU A 1 331 ? -6.734 11.492 7.613 1 94.25 331 LEU A O 1
ATOM 2617 N N . ARG A 1 332 ? -4.922 10.812 6.426 1 93.19 332 ARG A N 1
ATOM 2618 C CA . ARG A 1 332 ? -4.449 12.172 6.199 1 93.19 332 ARG A CA 1
ATOM 2619 C C . ARG A 1 332 ? -4.148 12.414 4.723 1 93.19 332 ARG A C 1
ATOM 2621 O O . ARG A 1 332 ? -3.857 11.469 3.982 1 93.19 332 ARG A O 1
ATOM 2628 N N . ARG A 1 333 ? -4.293 13.617 4.359 1 92.56 333 ARG A N 1
ATOM 2629 C CA . ARG A 1 333 ? -3.857 14.039 3.033 1 92.56 333 ARG A CA 1
ATOM 2630 C C . ARG A 1 333 ? -2.742 15.07 3.125 1 92.56 333 ARG A C 1
ATOM 2632 O O . ARG A 1 333 ? -2.752 15.93 4.012 1 92.56 333 ARG A O 1
ATOM 2639 N N . ILE A 1 334 ? -1.771 14.961 2.334 1 92.44 334 ILE A N 1
ATOM 2640 C CA . ILE A 1 334 ? -0.626 15.867 2.252 1 92.44 334 ILE A CA 1
ATOM 2641 C C . ILE A 1 334 ? -0.494 16.406 0.829 1 92.44 334 ILE A C 1
ATOM 2643 O O . ILE A 1 334 ? -0.355 15.633 -0.123 1 92.44 334 ILE A O 1
ATOM 2647 N N . SER A 1 335 ? -0.573 17.688 0.699 1 92.62 335 SER A N 1
ATOM 2648 C CA . SER A 1 335 ? -0.382 18.312 -0.609 1 92.62 335 SER A CA 1
ATOM 2649 C C . SER A 1 335 ? 1.096 18.359 -0.982 1 92.62 335 SER A C 1
ATOM 2651 O O . SER A 1 335 ? 1.934 18.75 -0.166 1 92.62 335 SER A O 1
ATOM 2653 N N . LEU A 1 336 ? 1.386 17.9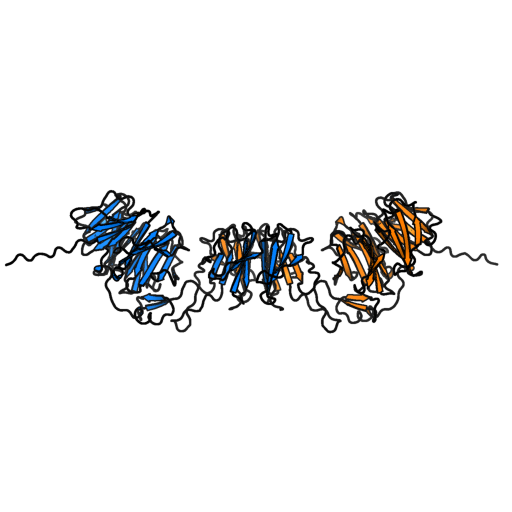38 -2.129 1 91.12 336 LEU A N 1
ATOM 2654 C CA . LEU A 1 336 ? 2.754 18.016 -2.631 1 91.12 336 LEU A CA 1
ATOM 2655 C C . LEU A 1 336 ? 2.949 19.25 -3.5 1 91.12 336 LEU A C 1
ATOM 2657 O O . LEU A 1 336 ? 4.027 19.453 -4.059 1 91.12 336 LEU A O 1
ATOM 2661 N N . ASP A 1 337 ? 1.903 20.078 -3.537 1 91.38 337 ASP A N 1
ATOM 2662 C CA . ASP A 1 337 ? 1.927 21.281 -4.359 1 91.38 337 ASP A CA 1
ATOM 2663 C C . ASP A 1 337 ? 2.613 22.438 -3.625 1 91.38 337 ASP A C 1
ATOM 2665 O O . ASP A 1 337 ? 3.105 23.375 -4.254 1 91.38 337 ASP A O 1
ATOM 2669 N N . MET A 1 338 ? 2.516 22.344 -2.348 1 92.06 338 MET A N 1
ATOM 2670 C CA . MET A 1 338 ? 3.033 23.422 -1.501 1 92.06 338 MET A CA 1
ATOM 2671 C C . MET A 1 338 ? 4.199 22.922 -0.654 1 92.06 338 MET A C 1
ATOM 2673 O O . MET A 1 338 ? 4.297 21.734 -0.357 1 92.06 338 MET A O 1
ATOM 2677 N N . PRO A 1 339 ? 5.035 23.734 -0.195 1 89.56 339 PRO A N 1
ATOM 2678 C CA . PRO A 1 339 ? 6.277 23.297 0.455 1 89.56 339 PRO A CA 1
ATOM 2679 C C . PRO A 1 339 ? 6.074 22.906 1.914 1 89.56 339 PRO A C 1
ATOM 2681 O O . PRO A 1 339 ? 6.957 22.297 2.521 1 89.56 339 PRO A O 1
ATOM 2684 N N . ASP A 1 340 ? 4.953 23.266 2.5 1 89.5 340 ASP A N 1
ATOM 2685 C CA . ASP A 1 340 ? 4.789 23 3.928 1 89.5 340 ASP A CA 1
ATOM 2686 C C . ASP A 1 340 ? 4.477 21.531 4.188 1 89.5 340 ASP A C 1
ATOM 2688 O O . ASP A 1 340 ? 4.719 21.031 5.285 1 89.5 340 ASP A O 1
ATOM 2692 N N . PHE A 1 341 ? 3.891 20.828 3.316 1 89.75 341 PHE A N 1
ATOM 2693 C CA . PHE A 1 341 ? 3.549 19.406 3.418 1 89.75 341 PHE A CA 1
ATOM 2694 C C . PHE A 1 341 ? 2.764 19.141 4.695 1 89.75 341 PHE A C 1
ATOM 2696 O O . PHE A 1 341 ? 3.027 18.156 5.391 1 89.75 341 PHE A O 1
ATOM 2703 N N . THR A 1 342 ? 1.928 20.031 4.969 1 90.06 342 THR A N 1
ATOM 2704 C CA . THR A 1 342 ? 1.084 19.844 6.145 1 90.06 342 THR A CA 1
ATOM 2705 C C . THR A 1 342 ? 0.118 18.688 5.945 1 90.06 342 THR A C 1
ATOM 2707 O O . THR A 1 342 ? -0.549 18.594 4.914 1 90.06 342 THR A O 1
ATOM 2710 N N . ASP A 1 343 ? 0.157 17.781 6.887 1 89.62 343 ASP A N 1
ATOM 2711 C CA . ASP A 1 343 ? -0.814 16.703 6.805 1 89.62 343 ASP A CA 1
ATOM 2712 C C . ASP A 1 343 ? -2.172 17.141 7.352 1 89.62 343 ASP A C 1
ATOM 2714 O O . ASP A 1 343 ? -2.25 17.719 8.438 1 89.62 343 ASP A O 1
ATOM 2718 N N . ILE A 1 344 ? -3.137 16.938 6.586 1 88.25 344 ILE A N 1
ATOM 2719 C CA . ILE A 1 344 ? -4.496 17.328 6.957 1 88.25 344 ILE A CA 1
ATOM 2720 C C . ILE A 1 344 ? -5.336 16.062 7.184 1 88.25 344 ILE A C 1
ATOM 2722 O O . ILE A 1 344 ? -5.363 15.172 6.34 1 88.25 344 ILE A O 1
ATOM 2726 N N . ILE A 1 345 ? -6.07 16 8.305 1 88.75 345 ILE A N 1
ATOM 2727 C CA . ILE A 1 345 ? -6.883 14.852 8.672 1 88.75 345 ILE A CA 1
ATOM 2728 C C . ILE A 1 345 ? -8.133 14.805 7.801 1 88.75 345 ILE A C 1
ATOM 2730 O O . ILE A 1 345 ? -8.766 15.836 7.551 1 88.75 345 ILE A O 1
ATOM 2734 N N . LEU A 1 346 ? -8.383 13.633 7.309 1 91.31 346 LEU A N 1
ATOM 2735 C CA . LEU A 1 346 ? -9.695 13.398 6.719 1 91.31 346 LEU A CA 1
ATOM 2736 C C . LEU A 1 346 ? -10.734 13.125 7.801 1 91.31 346 LEU A C 1
ATOM 2738 O O . LEU A 1 346 ? -10.539 12.258 8.648 1 91.31 346 LEU A O 1
ATOM 2742 N N . HIS A 1 347 ? -11.758 13.906 7.816 1 88.5 347 HIS A N 1
ATOM 2743 C CA . HIS A 1 347 ? -12.742 13.797 8.883 1 88.5 347 HIS A CA 1
ATOM 2744 C C . HIS A 1 347 ? -13.688 12.633 8.641 1 88.5 347 HIS A C 1
ATOM 2746 O O . HIS A 1 347 ? -14.828 12.836 8.203 1 88.5 347 HIS A O 1
ATOM 2752 N N . ILE A 1 348 ? -13.18 11.492 8.898 1 93.31 348 ILE A N 1
ATOM 2753 C CA . ILE A 1 348 ? -13.945 10.258 8.781 1 93.31 348 ILE A CA 1
ATOM 2754 C C . ILE A 1 348 ? -14.109 9.617 10.164 1 93.31 348 ILE A C 1
ATOM 2756 O O . ILE A 1 348 ? -13.133 9.477 10.906 1 93.31 348 ILE A O 1
ATOM 2760 N N . ASP A 1 349 ? -15.289 9.219 10.461 1 90.25 349 ASP A N 1
ATOM 2761 C CA . ASP A 1 349 ? -15.562 8.656 11.773 1 90.25 349 ASP A CA 1
ATOM 2762 C C . ASP A 1 349 ? -15.25 7.16 11.805 1 90.25 349 ASP A C 1
ATOM 2764 O O . ASP A 1 349 ? -15.227 6.504 10.766 1 90.25 349 ASP A O 1
ATOM 2768 N N . ASP A 1 350 ? -14.914 6.652 12.922 1 92.62 350 ASP A N 1
ATOM 2769 C CA . ASP A 1 350 ? -14.875 5.23 13.242 1 92.62 350 ASP A CA 1
ATOM 2770 C C . ASP A 1 350 ? -13.727 4.535 12.523 1 92.62 350 ASP A C 1
ATOM 2772 O O . ASP A 1 350 ? -13.906 3.443 11.969 1 92.62 350 ASP A O 1
ATOM 2776 N N . ILE A 1 351 ? -12.609 5.18 12.383 1 95.12 351 ILE A N 1
ATOM 2777 C CA . ILE A 1 351 ? -11.383 4.496 12 1 95.12 351 ILE A CA 1
ATOM 2778 C C . ILE A 1 351 ? -10.688 3.949 13.25 1 95.12 351 ILE A C 1
ATOM 2780 O O . ILE A 1 351 ? -10.312 4.711 14.141 1 95.12 351 ILE A O 1
ATOM 2784 N N . ARG A 1 352 ? -10.516 2.717 13.383 1 96.62 352 ARG A N 1
ATOM 2785 C CA . ARG A 1 352 ? -9.977 2.104 14.586 1 96.62 352 ARG A CA 1
ATOM 2786 C C . ARG A 1 352 ? -8.531 1.666 14.375 1 96.62 352 ARG A C 1
ATOM 2788 O O . ARG A 1 352 ? -7.684 1.847 15.258 1 96.62 352 ARG A O 1
ATOM 2795 N N . HIS A 1 353 ? -8.25 0.986 13.289 1 96.31 353 HIS A N 1
ATOM 2796 C CA . HIS A 1 353 ? -6.902 0.557 12.945 1 96.31 353 HIS A CA 1
ATOM 2797 C C . HIS A 1 353 ? -6.734 0.412 11.438 1 96.31 353 HIS A C 1
ATOM 2799 O O . HIS A 1 353 ? -6.727 -0.705 10.914 1 96.31 353 HIS A O 1
ATOM 2805 N N . ALA A 1 354 ? -6.461 1.533 10.789 1 96.19 354 ALA A N 1
ATOM 2806 C CA . ALA A 1 354 ? -6.273 1.534 9.344 1 96.19 354 ALA A CA 1
ATOM 2807 C C . ALA A 1 354 ? -4.926 0.93 8.961 1 96.19 354 ALA A C 1
ATOM 2809 O O . ALA A 1 354 ? -3.906 1.225 9.586 1 96.19 354 ALA A O 1
ATOM 2810 N N . ILE A 1 355 ? -4.898 0.076 7.957 1 95.38 355 ILE A N 1
ATOM 2811 C CA . ILE A 1 355 ? -3.689 -0.667 7.609 1 95.38 355 ILE A CA 1
ATOM 2812 C C . ILE A 1 355 ? -3.203 -0.243 6.227 1 95.38 355 ILE A C 1
ATOM 2814 O O . ILE A 1 355 ? -2.035 0.12 6.059 1 95.38 355 ILE A O 1
ATOM 2818 N N . ALA A 1 356 ? -4.074 -0.345 5.242 1 96.5 356 ALA A N 1
ATOM 2819 C CA . ALA A 1 356 ? -3.721 -0.023 3.863 1 96.5 356 ALA A CA 1
ATOM 2820 C C . ALA A 1 356 ? -4.68 1.008 3.279 1 96.5 356 ALA A C 1
ATOM 2822 O O . ALA A 1 356 ? -5.812 1.152 3.752 1 96.5 356 ALA A O 1
ATOM 2823 N N . ILE A 1 357 ? -4.211 1.712 2.252 1 96.94 357 ILE A N 1
ATOM 2824 C CA . ILE A 1 357 ? -4.988 2.793 1.653 1 96.94 357 ILE A CA 1
ATOM 2825 C C . ILE A 1 357 ? -4.691 2.873 0.158 1 96.94 357 ILE A C 1
ATOM 2827 O O . ILE A 1 357 ? -3.588 2.549 -0.282 1 96.94 357 ILE A O 1
ATOM 2831 N N . ASP A 1 358 ? -5.691 3.141 -0.664 1 96.12 358 ASP A N 1
ATOM 2832 C CA . ASP A 1 358 ? -5.547 3.422 -2.088 1 96.12 358 ASP A CA 1
ATOM 2833 C C . ASP A 1 358 ? -6.613 4.406 -2.564 1 96.12 358 ASP A C 1
ATOM 2835 O O . ASP A 1 358 ? -7.465 4.836 -1.782 1 96.12 358 ASP A O 1
ATOM 2839 N N . TYR A 1 359 ? -6.457 4.863 -3.791 1 95.19 359 TYR A N 1
ATOM 2840 C CA . TYR A 1 359 ? -7.266 5.988 -4.238 1 95.19 359 TYR A CA 1
ATOM 2841 C C . TYR A 1 359 ? -7.742 5.785 -5.672 1 95.19 359 TYR A C 1
ATOM 2843 O O . TYR A 1 359 ? -6.992 5.301 -6.52 1 95.19 359 TYR A O 1
ATOM 2851 N N . ASP A 1 360 ? -9.023 6.113 -5.922 1 93.81 360 ASP A N 1
ATOM 2852 C CA . ASP A 1 360 ? -9.609 6.156 -7.258 1 93.81 360 ASP A CA 1
ATOM 2853 C C . ASP A 1 360 ? -9.672 7.59 -7.781 1 93.81 360 ASP A C 1
ATOM 2855 O O . ASP A 1 360 ? -10.547 8.367 -7.379 1 93.81 360 ASP A O 1
ATOM 2859 N N . PRO A 1 361 ? -8.859 7.961 -8.711 1 88.81 361 PRO A N 1
ATOM 2860 C CA . PRO A 1 361 ? -8.844 9.344 -9.195 1 88.81 361 PRO A CA 1
ATOM 2861 C C . PRO A 1 361 ? -10.055 9.68 -10.062 1 88.81 361 PRO A C 1
ATOM 2863 O O . PRO A 1 361 ? -10.289 10.852 -10.367 1 88.81 361 PRO A O 1
ATOM 2866 N N . VAL A 1 362 ? -10.766 8.695 -10.438 1 90.75 362 VAL A N 1
ATOM 2867 C CA . VAL A 1 362 ? -11.891 8.914 -11.336 1 90.75 362 VAL A CA 1
ATOM 2868 C C . VAL A 1 362 ? -13.117 9.367 -10.539 1 90.75 362 VAL A C 1
ATOM 2870 O O . VAL A 1 362 ? -13.633 10.461 -10.75 1 90.75 362 VAL A O 1
ATOM 2873 N N . GLU A 1 363 ? -13.523 8.594 -9.609 1 92.44 363 GLU A N 1
ATOM 2874 C CA . GLU A 1 363 ? -14.68 8.953 -8.789 1 92.44 363 GLU A CA 1
ATOM 2875 C C . GLU A 1 363 ? -14.25 9.641 -7.5 1 92.44 363 GLU A C 1
ATOM 2877 O O . GLU A 1 363 ? -15.086 10.117 -6.734 1 92.44 363 GLU A O 1
ATOM 2882 N N . ARG A 1 364 ? -13.031 9.625 -7.168 1 91.25 364 ARG A N 1
ATOM 2883 C CA . ARG A 1 364 ? -12.406 10.422 -6.113 1 91.25 364 ARG A CA 1
ATOM 2884 C C . ARG A 1 364 ? -12.719 9.844 -4.734 1 91.25 364 ARG A C 1
ATOM 2886 O O . ARG A 1 364 ? -12.93 10.586 -3.777 1 91.25 364 ARG A O 1
ATOM 2893 N N . TYR A 1 365 ? -12.82 8.555 -4.66 1 95.38 365 TYR A N 1
ATOM 2894 C CA . TYR A 1 365 ? -12.945 7.867 -3.381 1 95.38 365 TYR A CA 1
ATOM 2895 C C . TYR A 1 365 ? -11.578 7.414 -2.875 1 95.38 365 TYR A C 1
ATOM 2897 O O . TYR A 1 365 ? -10.734 6.973 -3.66 1 95.38 365 TYR A O 1
ATOM 2905 N N . VAL A 1 366 ? -11.461 7.574 -1.603 1 96.56 366 VAL A N 1
ATOM 2906 C CA . VAL A 1 366 ? -10.359 6.906 -0.917 1 96.56 366 VAL A CA 1
ATOM 2907 C C . VAL A 1 366 ? -10.844 5.57 -0.348 1 96.56 366 VAL A C 1
ATOM 2909 O O . VAL A 1 366 ? -11.945 5.477 0.186 1 96.56 366 VAL A O 1
ATOM 2912 N N . TYR A 1 367 ? -10.062 4.527 -0.547 1 97.88 367 TYR A N 1
ATOM 2913 C CA . TYR A 1 367 ? -10.344 3.191 -0.024 1 97.88 367 TYR A CA 1
ATOM 2914 C C . TYR A 1 367 ? -9.312 2.799 1.033 1 97.88 367 TYR A C 1
ATOM 2916 O O . TYR A 1 367 ? -8.125 3.08 0.888 1 97.88 367 TYR A O 1
ATOM 2924 N N . TRP A 1 368 ? -9.797 2.17 2.148 1 98.06 368 TRP A N 1
ATOM 2925 C CA . TRP A 1 368 ? -8.836 1.713 3.143 1 98.06 368 TRP A CA 1
ATOM 2926 C C . TRP A 1 368 ? -9.32 0.438 3.826 1 98.06 368 TRP A C 1
ATOM 2928 O O . TRP A 1 368 ? -10.5 0.091 3.74 1 98.06 368 TRP A O 1
ATOM 2938 N N . THR A 1 369 ? -8.367 -0.28 4.375 1 98.06 369 THR A N 1
ATOM 2939 C CA . THR A 1 369 ? -8.672 -1.462 5.172 1 98.06 369 THR A CA 1
ATOM 2940 C C . THR A 1 369 ? -8.523 -1.16 6.66 1 98.06 369 THR A C 1
ATOM 2942 O O . THR A 1 369 ? -7.73 -0.301 7.051 1 98.06 369 THR A O 1
ATOM 2945 N N . ASP A 1 370 ? -9.328 -1.771 7.434 1 97.38 370 ASP A N 1
ATOM 2946 C CA . ASP A 1 370 ? -9.297 -1.671 8.891 1 97.38 370 ASP A CA 1
ATOM 2947 C C . ASP A 1 370 ? -9.375 -3.053 9.539 1 97.38 370 ASP A C 1
ATOM 2949 O O . ASP A 1 370 ? -10.383 -3.748 9.406 1 97.38 370 ASP A O 1
ATOM 2953 N N . ASP A 1 371 ? -8.305 -3.459 10.258 1 95.81 371 ASP A N 1
ATOM 2954 C CA . ASP A 1 371 ? -8.281 -4.84 10.734 1 95.81 371 ASP A CA 1
ATOM 2955 C C . ASP A 1 371 ? -8.938 -4.957 12.109 1 95.81 371 ASP A C 1
ATOM 2957 O O . ASP A 1 371 ? -9.227 -6.066 12.57 1 95.81 371 ASP A O 1
ATOM 2961 N N . ASP A 1 372 ? -9.242 -3.869 12.75 1 96.62 372 ASP A N 1
ATOM 2962 C CA . ASP A 1 372 ? -10.016 -3.912 13.984 1 96.62 372 ASP A CA 1
ATOM 2963 C C . ASP A 1 372 ? -11.516 -3.922 13.695 1 96.62 372 ASP A C 1
ATOM 2965 O O . ASP A 1 372 ? -12.266 -4.672 14.32 1 96.62 372 ASP A O 1
ATOM 2969 N N . VAL A 1 373 ? -11.859 -2.994 12.812 1 96.31 373 VAL A N 1
ATOM 2970 C CA . VAL A 1 373 ? -13.242 -3 12.359 1 96.31 373 VAL A CA 1
ATOM 2971 C C . VAL A 1 373 ? -13.5 -4.227 11.484 1 96.31 373 VAL A C 1
ATOM 2973 O O . VAL A 1 373 ? -14.641 -4.68 11.359 1 96.31 373 VAL A O 1
ATOM 2976 N N . ARG A 1 374 ? -12.469 -4.789 10.898 1 97.31 374 ARG A N 1
ATOM 2977 C CA . ARG A 1 374 ? -12.5 -5.918 9.969 1 97.31 374 ARG A CA 1
ATOM 2978 C C . ARG A 1 374 ? -13.383 -5.605 8.758 1 97.31 374 ARG A C 1
ATOM 2980 O O . ARG A 1 374 ? -14.336 -6.332 8.477 1 97.31 374 ARG A O 1
ATOM 2987 N N . ALA A 1 375 ? -12.961 -4.566 8.055 1 98.12 375 ALA A N 1
ATOM 2988 C CA . ALA A 1 375 ? -13.797 -4.094 6.953 1 98.12 375 ALA A CA 1
ATOM 2989 C C . ALA A 1 375 ? -12.953 -3.393 5.887 1 98.12 375 ALA A C 1
ATOM 2991 O O . ALA A 1 375 ? -11.836 -2.959 6.16 1 98.12 375 ALA A O 1
ATOM 2992 N N . ILE A 1 376 ? -13.445 -3.381 4.695 1 98.5 376 ILE A N 1
ATOM 2993 C CA . ILE A 1 376 ? -13.008 -2.516 3.605 1 98.5 376 ILE A CA 1
ATOM 2994 C C . ILE A 1 376 ? -13.969 -1.346 3.453 1 98.5 376 ILE A C 1
ATOM 2996 O O . ILE A 1 376 ? -15.18 -1.546 3.312 1 98.5 376 ILE A O 1
ATOM 3000 N N . ARG A 1 377 ? -13.406 -0.164 3.453 1 98.44 377 ARG A N 1
ATOM 3001 C CA . ARG A 1 377 ? -14.25 1.02 3.498 1 98.44 377 ARG A CA 1
ATOM 3002 C C . ARG A 1 377 ? -13.805 2.059 2.475 1 98.44 377 ARG A C 1
ATOM 3004 O O . ARG A 1 377 ? -12.719 1.941 1.9 1 98.44 377 ARG A O 1
ATOM 3011 N N . ARG A 1 378 ? -14.672 3.039 2.205 1 98.31 378 ARG A N 1
ATOM 3012 C CA . ARG A 1 378 ? -14.297 4.133 1.313 1 98.31 378 ARG A CA 1
ATOM 3013 C C . ARG A 1 378 ? -14.984 5.434 1.729 1 98.31 378 ARG A C 1
ATOM 3015 O O . ARG A 1 378 ? -15.93 5.418 2.518 1 98.31 378 ARG A O 1
ATOM 3022 N N . ALA A 1 379 ? -14.461 6.531 1.282 1 97.62 379 ALA A N 1
ATOM 3023 C CA . ALA A 1 379 ? -15.008 7.867 1.496 1 97.62 379 ALA A CA 1
ATOM 3024 C C . ALA A 1 379 ? -14.453 8.859 0.475 1 97.62 379 ALA A C 1
ATOM 3026 O O . ALA A 1 379 ? -13.5 8.555 -0.242 1 97.62 379 ALA A O 1
ATOM 3027 N N . TYR A 1 380 ? -15.148 9.953 0.383 1 93.56 380 TYR A N 1
ATOM 3028 C CA . TYR A 1 380 ? -14.562 11.047 -0.378 1 93.56 380 TYR A CA 1
ATOM 3029 C C . TYR A 1 380 ? -13.414 11.695 0.396 1 93.56 380 TYR A C 1
ATOM 3031 O O . TYR A 1 380 ? -13.312 11.523 1.613 1 93.56 380 TYR A O 1
ATOM 3039 N N . LEU A 1 381 ? -12.602 12.461 -0.263 1 88.38 381 LEU A N 1
ATOM 3040 C CA . LEU A 1 381 ? -11.422 13.07 0.342 1 88.38 381 LEU A CA 1
ATOM 3041 C C . LEU A 1 381 ? -11.82 14.078 1.419 1 88.38 381 LEU A C 1
ATOM 3043 O O . LEU A 1 381 ? -11.023 14.398 2.299 1 88.38 381 LEU A O 1
ATOM 3047 N N . ASP A 1 382 ? -13.016 14.562 1.303 1 83.81 382 ASP A N 1
ATOM 3048 C CA . ASP A 1 382 ? -13.453 15.531 2.309 1 83.81 382 ASP A CA 1
ATOM 3049 C C . ASP A 1 382 ? -14.078 14.82 3.508 1 83.81 382 ASP A C 1
ATOM 3051 O O . ASP A 1 382 ? -14.539 15.469 4.449 1 83.81 382 ASP A O 1
ATOM 3055 N N . GLY A 1 383 ? -14.141 13.508 3.412 1 88.69 383 GLY A N 1
ATOM 3056 C CA . GLY A 1 383 ? -14.648 12.703 4.512 1 88.69 383 GLY A CA 1
ATOM 3057 C C . GLY A 1 383 ? -16.109 12.32 4.352 1 88.69 383 GLY A C 1
ATOM 3058 O O . GLY A 1 383 ? -16.594 11.43 5.043 1 88.69 383 GLY A O 1
ATOM 3059 N N . SER A 1 384 ? -16.734 12.969 3.502 1 91.56 384 SER A N 1
ATOM 3060 C CA . SER A 1 384 ? -18.156 12.664 3.312 1 91.56 384 SER A CA 1
ATOM 3061 C C . SER A 1 384 ? -18.344 11.344 2.568 1 91.56 384 SER A C 1
ATOM 3063 O O . SER A 1 384 ? -17.391 10.797 2.02 1 91.56 384 SER A O 1
ATOM 3065 N N . GLY A 1 385 ? -19.469 10.719 2.689 1 94.56 385 GLY A N 1
ATOM 3066 C CA . GLY A 1 385 ? -19.812 9.508 1.956 1 94.56 385 GLY A CA 1
ATOM 3067 C C . GLY A 1 385 ? -19.125 8.266 2.49 1 94.56 385 GLY A C 1
ATOM 3068 O O . GLY A 1 385 ? -18.922 7.297 1.758 1 94.56 385 GLY A O 1
ATOM 3069 N N . ALA A 1 386 ? -18.734 8.383 3.723 1 96.25 386 ALA A N 1
ATOM 3070 C CA . ALA A 1 386 ? -18.062 7.223 4.32 1 96.25 386 ALA A CA 1
ATOM 3071 C C . ALA A 1 386 ? -19.016 6.023 4.379 1 96.25 386 ALA A C 1
ATOM 3073 O O . ALA A 1 386 ? -20.156 6.152 4.793 1 96.25 386 ALA A O 1
ATOM 3074 N N . GLN A 1 387 ? -18.562 4.938 3.928 1 97.25 387 GLN A N 1
ATOM 3075 C CA . GLN A 1 387 ? -19.391 3.734 3.945 1 97.25 387 GLN A CA 1
ATOM 3076 C C . GLN A 1 387 ? -18.516 2.477 4.012 1 97.25 387 GLN A C 1
ATOM 3078 O O . GLN A 1 387 ? -17.344 2.5 3.635 1 97.25 387 GLN A O 1
ATOM 3083 N N . THR A 1 388 ? -19.109 1.402 4.547 1 98 388 THR A N 1
ATOM 3084 C CA . THR A 1 388 ? -18.5 0.084 4.582 1 98 388 THR A CA 1
ATOM 3085 C C . THR A 1 388 ? -18.859 -0.715 3.33 1 98 388 THR A C 1
ATOM 3087 O O . THR A 1 388 ? -20.031 -0.933 3.045 1 98 388 THR A O 1
ATOM 3090 N N . LEU A 1 389 ? -17.859 -1.148 2.6 1 98.25 389 LEU A N 1
ATOM 3091 C CA . LEU A 1 389 ? -18.078 -1.894 1.365 1 98.25 389 LEU A CA 1
ATOM 3092 C C . LEU A 1 389 ? -18.188 -3.389 1.646 1 98.25 389 LEU A C 1
ATOM 3094 O O . LEU A 1 389 ? -19.062 -4.062 1.091 1 98.25 389 LEU A O 1
ATOM 3098 N N . VAL A 1 390 ? -17.266 -3.922 2.369 1 97.94 390 VAL A N 1
ATOM 3099 C CA . VAL A 1 390 ? -17.188 -5.34 2.707 1 97.94 390 VAL A CA 1
ATOM 3100 C C . VAL A 1 390 ? -16.891 -5.504 4.195 1 97.94 390 VAL A C 1
ATOM 3102 O O . VAL A 1 390 ? -15.961 -4.871 4.715 1 97.94 390 VAL A O 1
ATOM 3105 N N . ASN A 1 391 ? -17.578 -6.262 4.934 1 96.94 391 ASN A N 1
ATOM 3106 C CA . ASN A 1 391 ? -17.297 -6.508 6.344 1 96.94 391 ASN A CA 1
ATOM 3107 C C . ASN A 1 391 ? -17.578 -7.961 6.723 1 96.94 391 ASN A C 1
ATOM 3109 O O . ASN A 1 391 ? -17.641 -8.297 7.906 1 96.94 391 ASN A O 1
ATOM 3113 N N . THR A 1 392 ? -17.812 -8.781 5.742 1 96.31 392 THR A N 1
ATOM 3114 C CA . THR A 1 392 ? -18.016 -10.203 5.977 1 96.31 392 THR A CA 1
ATOM 3115 C C . THR A 1 392 ? -16.734 -10.992 5.676 1 96.31 392 THR A C 1
ATOM 3117 O O . THR A 1 392 ? -16.125 -10.805 4.625 1 96.31 392 THR A O 1
ATOM 3120 N N . GLU A 1 393 ? -16.297 -11.883 6.52 1 95.25 393 GLU A N 1
ATOM 3121 C CA . GLU A 1 393 ? -15.148 -12.758 6.336 1 95.25 393 GLU A CA 1
ATOM 3122 C C . GLU A 1 393 ? -13.883 -11.945 6.07 1 95.25 393 GLU A C 1
ATOM 3124 O O . GLU A 1 393 ? -13.109 -12.273 5.172 1 95.25 393 GLU A O 1
ATOM 3129 N N . ILE A 1 394 ? -13.742 -10.805 6.691 1 96.38 394 ILE A N 1
ATOM 3130 C CA . ILE A 1 394 ? -12.531 -9.992 6.711 1 96.38 394 ILE A CA 1
ATOM 3131 C C . ILE A 1 394 ? -11.836 -10.141 8.055 1 96.38 394 ILE A C 1
ATOM 3133 O O . ILE A 1 394 ? -12.445 -9.938 9.109 1 96.38 394 ILE A O 1
ATOM 3137 N N . THR A 1 395 ? -10.57 -10.516 8.055 1 95.69 395 THR A N 1
ATOM 3138 C CA . THR A 1 395 ? -9.844 -10.742 9.297 1 95.69 395 THR A CA 1
ATOM 3139 C C . THR A 1 395 ? -8.656 -9.789 9.406 1 95.69 395 THR A C 1
ATOM 3141 O O . THR A 1 395 ? -8.664 -8.875 10.234 1 95.69 395 THR A O 1
ATOM 3144 N N . ASP A 1 396 ? -7.625 -9.969 8.57 1 95.56 396 ASP A N 1
ATOM 3145 C CA . ASP A 1 396 ? -6.438 -9.117 8.531 1 95.56 396 ASP A CA 1
ATOM 3146 C C . ASP A 1 396 ? -6.176 -8.609 7.113 1 95.56 396 ASP A C 1
ATOM 3148 O O . ASP A 1 396 ? -5.242 -9.062 6.449 1 95.56 396 ASP A O 1
ATOM 3152 N N . PRO A 1 397 ? -6.973 -7.633 6.645 1 96.25 397 PRO A N 1
ATOM 3153 C CA . PRO A 1 397 ? -6.785 -7.105 5.293 1 96.25 397 PRO A CA 1
ATOM 3154 C C . PRO A 1 397 ? -5.574 -6.184 5.184 1 96.25 397 PRO A C 1
ATOM 3156 O O . PRO A 1 397 ? -5.691 -4.977 5.406 1 96.25 397 PRO A O 1
ATOM 3159 N N . ASP A 1 398 ? -4.473 -6.648 4.719 1 94.81 398 ASP A N 1
ATOM 3160 C CA . ASP A 1 398 ? -3.176 -5.988 4.848 1 94.81 398 ASP A CA 1
ATOM 3161 C C . ASP A 1 398 ? -2.83 -5.203 3.582 1 94.81 398 ASP A C 1
ATOM 3163 O O . ASP A 1 398 ? -1.911 -4.383 3.586 1 94.81 398 ASP A O 1
ATOM 3167 N N . GLY A 1 399 ? -3.52 -5.504 2.514 1 96 399 GLY A N 1
ATOM 3168 C CA . GLY A 1 399 ? -3.256 -4.797 1.269 1 96 399 GLY A CA 1
ATOM 3169 C C . GLY A 1 399 ? -4.52 -4.461 0.497 1 96 399 GLY A C 1
ATOM 3170 O O . GLY A 1 399 ? -5.512 -5.188 0.571 1 96 399 GLY A O 1
ATOM 3171 N N . ILE A 1 400 ? -4.438 -3.398 -0.266 1 97.25 400 ILE A N 1
ATOM 3172 C CA . ILE A 1 400 ? -5.555 -2.975 -1.101 1 97.25 400 ILE A CA 1
ATOM 3173 C C . ILE A 1 400 ? -5.031 -2.303 -2.367 1 97.25 400 ILE A C 1
ATOM 3175 O O . ILE A 1 400 ? -3.99 -1.639 -2.338 1 97.25 400 ILE A O 1
ATOM 3179 N N . ALA A 1 401 ? -5.648 -2.514 -3.455 1 95.81 401 ALA A N 1
ATOM 3180 C CA . ALA A 1 401 ? -5.262 -1.911 -4.727 1 95.81 401 ALA A CA 1
ATOM 3181 C C . ALA A 1 401 ? -6.488 -1.567 -5.57 1 95.81 401 ALA A C 1
ATOM 3183 O O . ALA A 1 401 ? -7.371 -2.406 -5.762 1 95.81 401 ALA A O 1
ATOM 3184 N N . VAL A 1 402 ? -6.512 -0.352 -6.07 1 94.44 402 VAL A N 1
ATOM 3185 C CA . VAL A 1 402 ? -7.617 0.131 -6.895 1 94.44 402 VAL A CA 1
ATOM 3186 C C . VAL A 1 402 ? -7.242 0.029 -8.367 1 94.44 402 VAL A C 1
ATOM 3188 O O . VAL A 1 402 ? -6.191 0.525 -8.789 1 94.44 402 VAL A O 1
ATOM 3191 N N . ASP A 1 403 ? -8.062 -0.639 -9.109 1 92.06 403 ASP A N 1
ATOM 3192 C CA . ASP A 1 403 ? -8.023 -0.602 -10.57 1 92.06 403 ASP A CA 1
ATOM 3193 C C . ASP A 1 403 ? -9.023 0.41 -11.125 1 92.06 403 ASP A C 1
ATOM 3195 O O . ASP A 1 403 ? -10.172 0.066 -11.398 1 92.06 403 ASP A O 1
ATOM 3199 N N . TRP A 1 404 ? -8.523 1.562 -11.391 1 89.94 404 TRP A N 1
ATOM 3200 C CA . TRP A 1 404 ? -9.453 2.625 -11.766 1 89.94 404 TRP A CA 1
ATOM 3201 C C . TRP A 1 404 ? -9.875 2.488 -13.219 1 89.94 404 TRP A C 1
ATOM 3203 O O . TRP A 1 404 ? -10.844 3.119 -13.656 1 89.94 404 TRP A O 1
ATOM 3213 N N . VAL A 1 405 ? -9.188 1.674 -14.016 1 87.88 405 VAL A N 1
ATOM 3214 C CA . VAL A 1 405 ? -9.547 1.435 -15.406 1 87.88 405 VAL A CA 1
ATOM 3215 C C . VAL A 1 405 ? -10.688 0.417 -15.477 1 87.88 405 VAL A C 1
ATOM 3217 O O . VAL A 1 405 ? -11.758 0.711 -16.016 1 87.88 405 VAL A O 1
ATOM 3220 N N . ALA A 1 406 ? -10.508 -0.744 -14.859 1 90.12 406 ALA A N 1
ATOM 3221 C CA . ALA A 1 406 ? -11.516 -1.803 -14.906 1 90.12 406 ALA A CA 1
ATOM 3222 C C . ALA A 1 406 ? -12.562 -1.609 -13.812 1 90.12 406 ALA A C 1
ATOM 3224 O O . ALA A 1 406 ? -13.57 -2.311 -13.781 1 90.12 406 ALA A O 1
ATOM 3225 N N . ARG A 1 407 ? -12.25 -0.729 -12.922 1 94.19 407 ARG A N 1
ATOM 3226 C CA . ARG A 1 407 ? -13.172 -0.354 -11.852 1 94.19 407 ARG A CA 1
ATOM 3227 C C . ARG A 1 407 ? -13.344 -1.496 -10.859 1 94.19 407 ARG A C 1
ATOM 3229 O O . ARG A 1 407 ? -14.469 -1.821 -10.469 1 94.19 407 ARG A O 1
ATOM 3236 N N . ASN A 1 408 ? -12.289 -2.105 -10.516 1 95.69 408 ASN A N 1
ATOM 3237 C CA . ASN A 1 408 ? -12.266 -3.182 -9.531 1 95.69 408 ASN A CA 1
ATOM 3238 C C . ASN A 1 408 ? -11.406 -2.818 -8.32 1 95.69 408 ASN A C 1
ATOM 3240 O O . ASN A 1 408 ? -10.5 -1.992 -8.43 1 95.69 408 ASN A O 1
ATOM 3244 N N . LEU A 1 409 ? -11.75 -3.438 -7.227 1 97.06 409 LEU A N 1
ATOM 3245 C CA . LEU A 1 409 ? -11.016 -3.311 -5.977 1 97.06 409 LEU A CA 1
ATOM 3246 C C . LEU A 1 409 ? -10.438 -4.656 -5.547 1 97.06 409 LEU A C 1
ATOM 3248 O O . LEU A 1 409 ? -11.164 -5.648 -5.453 1 97.06 409 LEU A O 1
ATOM 3252 N N . TYR A 1 410 ? -9.141 -4.676 -5.379 1 96.56 410 TYR A N 1
ATOM 3253 C CA . TYR A 1 410 ? -8.469 -5.887 -4.922 1 96.56 410 TYR A CA 1
ATOM 3254 C C . TYR A 1 410 ? -7.941 -5.715 -3.502 1 96.56 410 TYR A C 1
ATOM 3256 O O . TYR A 1 410 ? -7.504 -4.625 -3.123 1 96.56 410 TYR A O 1
ATOM 3264 N N . TRP A 1 411 ? -7.953 -6.785 -2.686 1 97.25 411 TRP A N 1
ATOM 3265 C CA . TRP A 1 411 ? -7.297 -6.73 -1.386 1 97.25 411 TRP A CA 1
ATOM 3266 C C . TRP A 1 411 ? -6.754 -8.102 -0.99 1 97.25 411 TRP A C 1
ATOM 3268 O O . TRP A 1 411 ? -7.188 -9.125 -1.527 1 97.25 411 TRP A O 1
ATOM 3278 N N . THR A 1 412 ? -5.754 -8.094 -0.204 1 96.62 412 THR A N 1
ATOM 3279 C CA . THR A 1 412 ? -5.219 -9.289 0.432 1 96.62 412 THR A CA 1
ATOM 3280 C C . THR A 1 412 ? -5.707 -9.406 1.872 1 96.62 412 THR A C 1
ATOM 3282 O O . THR A 1 412 ? -5.938 -8.391 2.539 1 96.62 412 THR A O 1
ATOM 3285 N N . ASP A 1 413 ? -5.91 -10.594 2.309 1 95.38 413 ASP A N 1
ATOM 3286 C CA . ASP A 1 413 ? -6.223 -10.875 3.705 1 95.38 413 ASP A CA 1
ATOM 3287 C C . ASP A 1 413 ? -5.309 -11.969 4.266 1 95.38 413 ASP A C 1
ATOM 3289 O O . ASP A 1 413 ? -5.477 -13.148 3.951 1 95.38 413 ASP A O 1
ATOM 3293 N N . THR A 1 414 ? -4.363 -11.555 5.082 1 91.56 414 THR A N 1
ATOM 3294 C CA . THR A 1 414 ? -3.377 -12.469 5.645 1 91.56 414 THR A CA 1
ATOM 3295 C C . THR A 1 414 ? -4.043 -13.453 6.602 1 91.56 414 THR A C 1
ATOM 3297 O O . THR A 1 414 ? -3.562 -14.578 6.777 1 91.56 414 THR A O 1
ATOM 3300 N N . GLY A 1 415 ? -5.105 -13.047 7.25 1 90.56 415 GLY A N 1
ATOM 3301 C CA . GLY A 1 415 ? -5.816 -13.922 8.164 1 90.56 415 GLY A CA 1
ATOM 3302 C C . GLY A 1 415 ? -6.465 -15.109 7.477 1 90.56 415 GLY A C 1
ATOM 3303 O O . GLY A 1 415 ? -6.516 -16.203 8.031 1 90.56 415 GLY A O 1
ATOM 3304 N N . THR A 1 416 ? -6.977 -14.914 6.258 1 89.94 416 THR A N 1
ATOM 3305 C CA . THR A 1 416 ? -7.652 -15.969 5.508 1 89.94 416 THR A CA 1
ATOM 3306 C C . THR A 1 416 ? -6.766 -16.469 4.371 1 89.94 416 THR A C 1
ATOM 3308 O O . THR A 1 416 ? -7.109 -17.453 3.697 1 89.94 416 THR A O 1
ATOM 3311 N N . ASP A 1 417 ? -5.641 -15.844 4.152 1 90.06 417 ASP A N 1
ATOM 3312 C CA . ASP A 1 417 ? -4.707 -16.156 3.074 1 90.06 417 ASP A CA 1
ATOM 3313 C C . ASP A 1 417 ? -5.41 -16.141 1.717 1 90.06 417 ASP A C 1
ATOM 3315 O O . ASP A 1 417 ? -5.328 -17.109 0.953 1 90.06 417 ASP A O 1
ATOM 3319 N N . ARG A 1 418 ? -6.059 -14.992 1.415 1 93.12 418 ARG A N 1
ATOM 3320 C CA . ARG A 1 418 ? -6.809 -14.859 0.17 1 93.12 418 ARG A CA 1
ATOM 3321 C C . ARG A 1 418 ? -6.527 -13.516 -0.495 1 93.12 418 ARG A C 1
ATOM 3323 O O . ARG A 1 418 ? -6.121 -12.562 0.17 1 93.12 418 ARG A O 1
ATOM 3330 N N . ILE A 1 419 ? -6.656 -13.508 -1.748 1 95.06 419 ILE A N 1
ATOM 3331 C CA . ILE A 1 419 ? -6.828 -12.289 -2.527 1 95.06 419 ILE A CA 1
ATOM 3332 C C . ILE A 1 419 ? -8.242 -12.234 -3.1 1 95.06 419 ILE A C 1
ATOM 3334 O O . ILE A 1 419 ? -8.695 -13.188 -3.738 1 95.06 419 ILE A O 1
ATOM 3338 N N . GLU A 1 420 ? -8.898 -11.203 -2.875 1 96.69 420 GLU A N 1
ATOM 3339 C CA . GLU A 1 420 ? -10.281 -11.07 -3.338 1 96.69 420 GLU A CA 1
ATOM 3340 C C . GLU A 1 420 ? -10.469 -9.805 -4.168 1 96.69 420 GLU A C 1
ATOM 3342 O O . GLU A 1 420 ? -9.594 -8.93 -4.184 1 96.69 420 GLU A O 1
ATOM 3347 N N . VAL A 1 421 ? -11.578 -9.789 -4.91 1 96.06 421 VAL A N 1
ATOM 3348 C CA . VAL A 1 421 ? -11.875 -8.656 -5.789 1 96.06 421 VAL A CA 1
ATOM 3349 C C . VAL A 1 421 ? -13.367 -8.328 -5.727 1 96.06 421 VAL A C 1
ATOM 3351 O O . VAL A 1 421 ? -14.195 -9.211 -5.496 1 96.06 421 VAL A O 1
ATOM 3354 N N . THR A 1 422 ? -13.664 -7.094 -5.789 1 97.94 422 THR A N 1
ATOM 3355 C CA . THR A 1 422 ? -15.016 -6.578 -5.992 1 97.94 422 THR A CA 1
ATOM 3356 C C . THR A 1 422 ? -15.008 -5.43 -6.996 1 97.94 422 THR A C 1
ATOM 3358 O O . THR A 1 422 ? -13.945 -4.926 -7.367 1 97.94 422 THR A O 1
ATOM 3361 N N . ARG A 1 423 ? -16.203 -5.074 -7.449 1 97.56 423 ARG A N 1
ATOM 3362 C CA . ARG A 1 423 ? -16.312 -3.754 -8.055 1 97.56 423 ARG A CA 1
ATOM 3363 C C . ARG A 1 423 ? -15.992 -2.658 -7.043 1 97.56 423 ARG A C 1
ATOM 3365 O O . ARG A 1 423 ? -16.062 -2.885 -5.832 1 97.56 423 ARG A O 1
ATOM 3372 N N . LEU A 1 424 ? -15.68 -1.474 -7.488 1 97.5 424 LEU A N 1
ATOM 3373 C CA . LEU A 1 424 ? -15.266 -0.389 -6.605 1 97.5 424 LEU A CA 1
ATOM 3374 C C . LEU A 1 424 ? -16.391 -0.005 -5.652 1 97.5 424 LEU A C 1
ATOM 3376 O O . LEU A 1 424 ? -16.156 0.634 -4.625 1 97.5 424 LEU A O 1
ATOM 3380 N N . ASN A 1 425 ? -17.641 -0.44 -5.938 1 96.94 425 ASN A N 1
ATOM 3381 C CA . ASN A 1 425 ? -18.75 -0.137 -5.059 1 96.94 425 ASN A CA 1
ATOM 3382 C C . ASN A 1 425 ? -19.031 -1.283 -4.09 1 96.94 425 ASN A C 1
ATOM 3384 O O . ASN A 1 425 ? -20.031 -1.262 -3.365 1 96.94 425 ASN A O 1
ATOM 3388 N N . GLY A 1 426 ? -18.266 -2.359 -4.133 1 96.62 426 GLY A N 1
ATOM 3389 C CA . GLY A 1 426 ? -18.391 -3.449 -3.176 1 96.62 426 GLY A CA 1
ATOM 3390 C C . GLY A 1 426 ? -19.203 -4.613 -3.691 1 96.62 426 GLY A C 1
ATOM 3391 O O . GLY A 1 426 ? -19.312 -5.648 -3.033 1 96.62 426 GLY A O 1
ATOM 3392 N N . THR A 1 427 ? -19.766 -4.504 -4.891 1 96.62 427 THR A N 1
ATOM 3393 C CA . THR A 1 427 ? -20.594 -5.574 -5.438 1 96.62 427 THR A CA 1
ATOM 3394 C C . THR A 1 427 ? -19.734 -6.598 -6.18 1 96.62 427 THR A C 1
ATOM 3396 O O . THR A 1 427 ? -18.562 -6.355 -6.434 1 96.62 427 THR A O 1
ATOM 3399 N N . SER A 1 428 ? -20.281 -7.855 -6.469 1 96.81 428 SER A N 1
ATOM 3400 C CA . SER A 1 428 ? -19.688 -8.906 -7.289 1 96.81 428 SER A CA 1
ATOM 3401 C C . SER A 1 428 ? -18.375 -9.414 -6.68 1 96.81 428 SER A C 1
ATOM 3403 O O . SER A 1 428 ? -17.359 -9.5 -7.367 1 96.81 428 SER A O 1
ATOM 3405 N N . ARG A 1 429 ? -18.438 -9.602 -5.445 1 96.38 429 ARG A N 1
ATOM 3406 C CA . ARG A 1 429 ? -17.266 -10.07 -4.711 1 96.38 429 ARG A CA 1
ATOM 3407 C C . ARG A 1 429 ? -16.875 -11.477 -5.148 1 96.38 429 ARG A C 1
ATOM 3409 O O . ARG A 1 429 ? -17.734 -12.344 -5.32 1 96.38 429 ARG A O 1
ATOM 3416 N N . LYS A 1 430 ? -15.648 -11.727 -5.422 1 94.75 430 LYS A N 1
ATOM 3417 C CA . LYS A 1 430 ? -15.117 -13.016 -5.828 1 94.75 430 LYS A CA 1
ATOM 3418 C C . LYS A 1 430 ? -13.758 -13.281 -5.184 1 94.75 430 LYS A C 1
ATOM 3420 O O . LYS A 1 430 ? -12.961 -12.359 -5.008 1 94.75 430 LYS A O 1
ATOM 3425 N N . ILE A 1 431 ? -13.523 -14.516 -4.793 1 93.06 431 ILE A N 1
ATOM 3426 C CA . ILE A 1 431 ? -12.195 -14.938 -4.375 1 93.06 431 ILE A CA 1
ATOM 3427 C C . ILE A 1 431 ? -11.32 -15.18 -5.602 1 93.06 431 ILE A C 1
ATOM 3429 O O . ILE A 1 431 ? -11.656 -15.992 -6.465 1 93.06 431 ILE A O 1
ATOM 3433 N N . LEU A 1 432 ? -10.273 -14.453 -5.715 1 91.31 432 LEU A N 1
ATOM 3434 C CA . LEU A 1 432 ? -9.367 -14.594 -6.852 1 91.31 432 LEU A CA 1
ATOM 3435 C C . LEU A 1 432 ? -8.367 -15.727 -6.613 1 91.31 432 LEU A C 1
ATOM 3437 O O . LEU A 1 432 ? -8.125 -16.547 -7.508 1 91.31 432 LEU A O 1
ATOM 3441 N N . ILE A 1 433 ? -7.738 -15.688 -5.5 1 87.88 433 ILE A N 1
ATOM 3442 C CA . ILE A 1 433 ? -6.766 -16.703 -5.129 1 87.88 433 ILE A CA 1
ATOM 3443 C C . ILE A 1 433 ? -6.988 -17.125 -3.678 1 87.88 433 ILE A C 1
ATOM 3445 O O . ILE A 1 433 ? -7.141 -16.281 -2.795 1 87.88 433 ILE A O 1
ATOM 3449 N N . SER A 1 434 ? -6.996 -18.375 -3.432 1 81 434 SER A N 1
ATOM 3450 C CA . SER A 1 434 ? -7.199 -18.859 -2.072 1 81 434 SER A CA 1
ATOM 3451 C C . SER A 1 434 ? -6.199 -19.969 -1.728 1 81 434 SER A C 1
ATOM 3453 O O . SER A 1 434 ? -6.172 -20.453 -0.597 1 81 434 SER A O 1
ATOM 3455 N N . GLU A 1 435 ? -5.367 -20.266 -2.654 1 71.94 435 GLU A N 1
ATOM 3456 C CA . GLU A 1 435 ? -4.469 -21.375 -2.391 1 71.94 435 GLU A CA 1
ATOM 3457 C C . GLU A 1 435 ? -3.01 -20.953 -2.479 1 71.94 435 GLU A C 1
ATOM 3459 O O . GLU A 1 435 ? -2.654 -20.109 -3.309 1 71.94 435 GLU A O 1
ATOM 3464 N N . ASN A 1 436 ? -2.188 -21.438 -1.623 1 69.56 436 ASN A N 1
ATOM 3465 C CA . ASN A 1 436 ? -0.731 -21.344 -1.634 1 69.56 436 ASN A CA 1
ATOM 3466 C C . ASN A 1 436 ? -0.268 -19.891 -1.532 1 69.56 436 ASN A C 1
ATOM 3468 O O . ASN A 1 436 ? 0.689 -19.5 -2.197 1 69.56 436 ASN A O 1
ATOM 3472 N N . LEU A 1 437 ? -1.132 -19 -0.878 1 77.38 437 LEU A N 1
ATOM 3473 C CA . LEU A 1 437 ? -0.754 -17.594 -0.689 1 77.38 437 LEU A CA 1
ATOM 3474 C C . LEU A 1 437 ? -0.221 -17.359 0.72 1 77.38 437 LEU A C 1
ATOM 3476 O O . LEU A 1 437 ? -0.765 -16.547 1.467 1 77.38 437 LEU A O 1
ATOM 3480 N N . ASP A 1 438 ? 0.771 -17.984 1.067 1 78.31 438 ASP A N 1
ATOM 3481 C CA . ASP A 1 438 ? 1.261 -17.844 2.434 1 78.31 438 ASP A CA 1
ATOM 3482 C C . ASP A 1 438 ? 1.497 -16.375 2.781 1 78.31 438 ASP A C 1
ATOM 3484 O O . ASP A 1 438 ? 2.434 -15.75 2.271 1 78.31 438 ASP A O 1
ATOM 3488 N N . GLU A 1 439 ? 0.617 -15.758 3.59 1 82.88 439 GLU A N 1
ATOM 3489 C CA . GLU A 1 439 ? 0.704 -14.438 4.203 1 82.88 439 GLU A CA 1
ATOM 3490 C C . GLU A 1 439 ? 0.821 -13.344 3.146 1 82.88 439 GLU A C 1
ATOM 3492 O O . GLU A 1 439 ? 1.783 -12.57 3.148 1 82.88 439 GLU A O 1
ATOM 3497 N N . PRO A 1 440 ? -0.178 -13.258 2.301 1 83 440 PRO A N 1
ATOM 3498 C CA . PRO A 1 440 ? -0.171 -12.125 1.375 1 83 440 PRO A CA 1
ATOM 3499 C C . PRO A 1 440 ? -0.333 -10.781 2.086 1 83 440 PRO A C 1
ATOM 3501 O O . PRO A 1 440 ? -1.256 -10.609 2.887 1 83 440 PRO A O 1
ATOM 3504 N N . ARG A 1 441 ? 0.506 -9.836 1.817 1 89.12 441 ARG A N 1
ATOM 3505 C CA . ARG A 1 441 ? 0.495 -8.586 2.564 1 89.12 441 ARG A CA 1
ATOM 3506 C C .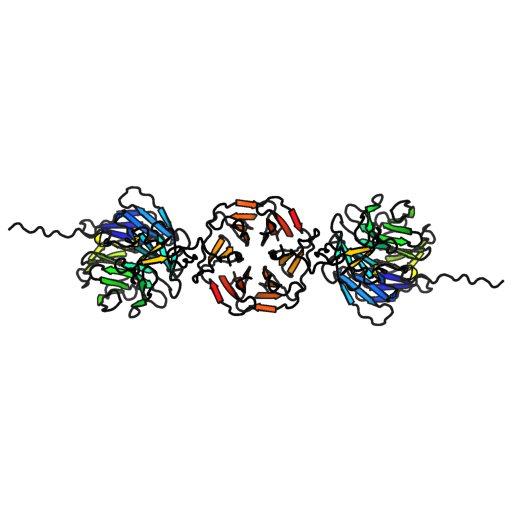 ARG A 1 441 ? 0.125 -7.41 1.661 1 89.12 441 ARG A C 1
ATOM 3508 O O . ARG A 1 441 ? -1.04 -7.012 1.6 1 89.12 441 ARG A O 1
ATOM 3515 N N . ALA A 1 442 ? 1.027 -6.965 0.867 1 90.5 442 ALA A N 1
ATOM 3516 C CA . ALA A 1 442 ? 0.767 -5.773 0.068 1 90.5 442 ALA A CA 1
ATOM 3517 C C . ALA A 1 442 ? 0.538 -6.129 -1.397 1 90.5 442 ALA A C 1
ATOM 3519 O O . ALA A 1 442 ? 1.107 -7.102 -1.901 1 90.5 442 ALA A O 1
ATOM 3520 N N . ILE A 1 443 ? -0.298 -5.355 -1.96 1 90.94 443 ILE A N 1
ATOM 3521 C CA . ILE A 1 443 ? -0.581 -5.551 -3.377 1 90.94 443 ILE A CA 1
ATOM 3522 C C . ILE A 1 443 ? -0.611 -4.199 -4.086 1 90.94 443 ILE A C 1
ATOM 3524 O O . ILE A 1 443 ? -0.931 -3.178 -3.477 1 90.94 443 ILE A O 1
ATOM 3528 N N . VAL A 1 444 ? -0.221 -4.242 -5.305 1 88.31 444 VAL A N 1
ATOM 3529 C CA . VAL A 1 444 ? -0.32 -3.062 -6.156 1 88.31 444 VAL A CA 1
ATOM 3530 C C . VAL A 1 444 ? -0.677 -3.482 -7.582 1 88.31 444 VAL A C 1
ATOM 3532 O O . VAL A 1 444 ? -0.406 -4.617 -7.988 1 88.31 444 VAL A O 1
ATOM 3535 N N . LEU A 1 445 ? -1.394 -2.65 -8.242 1 85.5 445 LEU A N 1
ATOM 3536 C CA . LEU A 1 445 ? -1.81 -2.918 -9.609 1 85.5 445 LEU A CA 1
ATOM 3537 C C . LEU A 1 445 ? -1 -2.082 -10.602 1 85.5 445 LEU A C 1
ATOM 3539 O O . LEU A 1 445 ? -0.689 -0.921 -10.328 1 85.5 445 LEU A O 1
ATOM 3543 N N . ASN A 1 446 ? -0.476 -2.682 -11.648 1 74.06 446 ASN A N 1
ATOM 3544 C CA . ASN A 1 446 ? 0.1 -1.96 -12.781 1 74.06 446 ASN A CA 1
ATOM 3545 C C . ASN A 1 446 ? -0.982 -1.422 -13.711 1 74.06 446 ASN A C 1
ATOM 3547 O O . ASN A 1 446 ? -1.517 -2.162 -14.539 1 74.06 446 ASN A O 1
ATOM 3551 N N . PRO A 1 447 ? -1.492 -0.076 -13.57 1 56.94 447 PRO A N 1
ATOM 3552 C CA . PRO A 1 447 ? -2.629 0.344 -14.391 1 56.94 447 PRO A CA 1
ATOM 3553 C C . PRO A 1 447 ? -2.262 0.509 -15.867 1 56.94 447 PRO A C 1
ATOM 3555 O O . PRO A 1 447 ? -3.143 0.705 -16.703 1 56.94 447 PRO A O 1
ATOM 3558 N N . VAL A 1 448 ? -1.14 0.842 -16.266 1 51.78 448 VAL A N 1
ATOM 3559 C CA . VAL A 1 448 ? -0.931 1.463 -17.562 1 51.78 448 VAL A CA 1
ATOM 3560 C C . VAL A 1 448 ? -1.535 0.584 -18.656 1 51.78 448 VAL A C 1
ATOM 3562 O O . VAL A 1 448 ? -2.07 1.092 -19.656 1 51.78 448 VAL A O 1
ATOM 3565 N N . MET A 1 449 ? -1.196 -0.766 -18.891 1 46.12 449 MET A N 1
ATOM 3566 C CA . MET A 1 449 ? -1.529 -1.175 -20.25 1 46.12 449 MET A CA 1
ATOM 3567 C C . MET A 1 449 ? -3.031 -1.381 -20.406 1 46.12 449 MET A C 1
ATOM 3569 O O . MET A 1 449 ? -3.496 -1.836 -21.453 1 46.12 449 MET A O 1
ATOM 3573 N N . GLY A 1 450 ? -3.875 -1.3 -19.391 1 31.83 450 GLY A N 1
ATOM 3574 C CA . GLY A 1 450 ? -5.215 -1.018 -19.875 1 31.83 450 GLY A CA 1
ATOM 3575 C C . GLY A 1 450 ? -5.512 0.467 -19.984 1 31.83 450 GLY A C 1
ATOM 3576 O O . GLY A 1 450 ? -4.828 1.286 -19.359 1 31.83 450 GLY A O 1
ATOM 3577 N N . MET B 1 1 ? 17.938 -77.938 -42 1 30.09 1 MET B N 1
ATOM 3578 C CA . MET B 1 1 ? 16.953 -77.062 -41.375 1 30.09 1 MET B CA 1
ATOM 3579 C C . MET B 1 1 ? 17.562 -76.312 -40.188 1 30.09 1 MET B C 1
ATOM 3581 O O . MET B 1 1 ? 17.938 -76.938 -39.188 1 30.09 1 MET B O 1
ATOM 3585 N N . GLU B 1 2 ? 18.344 -75.25 -40.406 1 36.69 2 GLU B N 1
ATOM 3586 C CA . GLU B 1 2 ? 19.062 -74.5 -39.375 1 36.69 2 GLU B CA 1
ATOM 3587 C C . GLU B 1 2 ? 18.109 -74 -38.281 1 36.69 2 GLU B C 1
ATOM 3589 O O . GLU B 1 2 ? 17 -73.562 -38.594 1 36.69 2 GLU B O 1
ATOM 3594 N N . PRO B 1 3 ? 18.188 -74.5 -37.031 1 40.81 3 PRO B N 1
ATOM 3595 C CA . PRO B 1 3 ? 17.266 -74.062 -35.969 1 40.81 3 PRO B CA 1
ATOM 3596 C C . PRO B 1 3 ? 17.1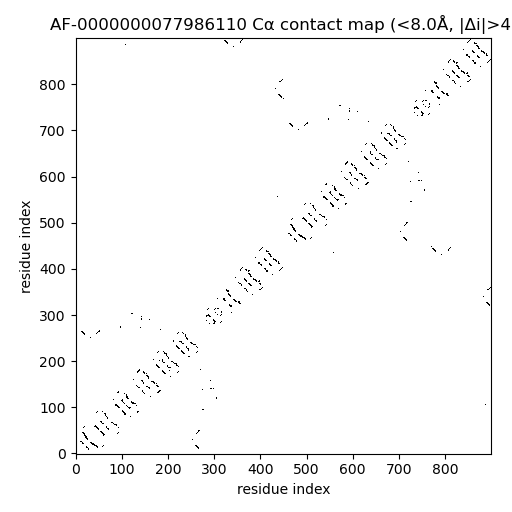09 -72.562 -35.906 1 40.81 3 PRO B C 1
ATOM 3598 O O . PRO B 1 3 ? 18.047 -71.812 -36.219 1 40.81 3 PRO B O 1
ATOM 3601 N N . GLY B 1 4 ? 16 -72 -36.438 1 35.59 4 GLY B N 1
ATOM 3602 C CA . GLY B 1 4 ? 15.594 -70.562 -36.344 1 35.59 4 GLY B CA 1
ATOM 3603 C C . GLY B 1 4 ? 15.891 -70 -34.969 1 35.59 4 GLY B C 1
ATOM 3604 O O . GLY B 1 4 ? 15.422 -70.5 -33.938 1 35.59 4 GLY B O 1
ATOM 3605 N N . VAL B 1 5 ? 17.062 -69.5 -34.812 1 43.5 5 VAL B N 1
ATOM 3606 C CA . VAL B 1 5 ? 17.422 -68.688 -33.625 1 43.5 5 VAL B CA 1
ATOM 3607 C C . VAL B 1 5 ? 16.25 -67.75 -33.25 1 43.5 5 VAL B C 1
ATOM 3609 O O . VAL B 1 5 ? 15.859 -66.875 -34.031 1 43.5 5 VAL B O 1
ATOM 3612 N N . THR B 1 6 ? 15.234 -68.312 -32.594 1 37.09 6 THR B N 1
ATOM 3613 C CA . THR B 1 6 ? 14.211 -67.438 -32.031 1 37.09 6 THR B CA 1
ATOM 3614 C C . THR B 1 6 ? 14.836 -66.188 -31.391 1 37.09 6 THR B C 1
ATOM 3616 O O . THR B 1 6 ? 15.727 -66.312 -30.547 1 37.09 6 THR B O 1
ATOM 3619 N N . TRP B 1 7 ? 15.078 -65.125 -32.125 1 36.62 7 TRP B N 1
ATOM 3620 C CA . TRP B 1 7 ? 15.461 -63.812 -31.578 1 36.62 7 TRP B CA 1
ATOM 3621 C C . TRP B 1 7 ? 14.766 -63.562 -30.234 1 36.62 7 TRP B C 1
ATOM 3623 O O . TRP B 1 7 ? 13.539 -63.5 -30.172 1 36.62 7 TRP B O 1
ATOM 3633 N N . GLU B 1 8 ? 15.102 -64.125 -29.156 1 44.22 8 GLU B N 1
ATOM 3634 C CA . GLU B 1 8 ? 14.523 -63.75 -27.875 1 44.22 8 GLU B CA 1
ATOM 3635 C C . GLU B 1 8 ? 14.523 -62.219 -27.719 1 44.22 8 GLU B C 1
ATOM 3637 O O . GLU B 1 8 ? 15.555 -61.594 -27.891 1 44.22 8 GLU B O 1
ATOM 3642 N N . PRO B 1 9 ? 13.43 -61.562 -27.906 1 53.03 9 PRO B N 1
ATOM 3643 C CA . PRO B 1 9 ? 13.367 -60.094 -27.766 1 53.03 9 PRO B CA 1
ATOM 3644 C C . PRO B 1 9 ? 14.156 -59.594 -26.562 1 53.03 9 PRO B C 1
ATOM 3646 O O . PRO B 1 9 ? 14.281 -60.312 -25.562 1 53.03 9 PRO B O 1
ATOM 3649 N N . ALA B 1 10 ? 15.219 -58.781 -26.797 1 63.22 10 ALA B N 1
ATOM 3650 C CA . ALA B 1 10 ? 16.078 -58.156 -25.797 1 63.22 10 ALA B CA 1
ATOM 3651 C C . ALA B 1 10 ? 15.266 -57.656 -24.594 1 63.22 10 ALA B C 1
ATOM 3653 O O . ALA B 1 10 ? 14.156 -57.125 -24.766 1 63.22 10 ALA B O 1
ATOM 3654 N N . SER B 1 11 ? 15.531 -58.125 -23.453 1 81 11 SER B N 1
ATOM 3655 C CA . SER B 1 11 ? 14.906 -57.719 -22.203 1 81 11 SER B CA 1
ATOM 3656 C C . SER B 1 11 ? 14.914 -56.188 -22.047 1 81 11 SER B C 1
ATOM 3658 O O . SER B 1 11 ? 15.914 -55.562 -22.359 1 81 11 SER B O 1
ATOM 3660 N N . PRO B 1 12 ? 13.758 -55.656 -21.641 1 92.75 12 PRO B N 1
ATOM 3661 C CA . PRO B 1 12 ? 13.695 -54.219 -21.594 1 92.75 12 PRO B CA 1
ATOM 3662 C C . PRO B 1 12 ? 14.438 -53.625 -20.391 1 92.75 12 PRO B C 1
ATOM 3664 O O . PRO B 1 12 ? 14.57 -54.312 -19.359 1 92.75 12 PRO B O 1
ATOM 3667 N N . LEU B 1 13 ? 14.969 -52.5 -20.562 1 94.88 13 LEU B N 1
ATOM 3668 C CA . LEU B 1 13 ? 15.562 -51.75 -19.469 1 94.88 13 LEU B CA 1
ATOM 3669 C C . LEU B 1 13 ? 14.5 -50.938 -18.734 1 94.88 13 LEU B C 1
ATOM 3671 O O . LEU B 1 13 ? 13.805 -50.125 -19.344 1 94.88 13 LEU B O 1
ATOM 3675 N N . LEU B 1 14 ? 14.391 -51.188 -17.406 1 97.62 14 LEU B N 1
ATOM 3676 C CA . LEU B 1 14 ? 13.406 -50.469 -16.594 1 97.62 14 LEU B CA 1
ATOM 3677 C C . LEU B 1 14 ? 14.055 -49.312 -15.852 1 97.62 14 LEU B C 1
ATOM 3679 O O . LEU B 1 14 ? 15.07 -49.5 -15.172 1 97.62 14 LEU B O 1
ATOM 3683 N N . LEU B 1 15 ? 13.57 -48.156 -16.062 1 97.94 15 LEU B N 1
ATOM 3684 C CA . LEU B 1 15 ? 13.938 -46.938 -15.344 1 97.94 15 LEU B CA 1
ATOM 3685 C C . LEU B 1 15 ? 12.93 -46.625 -14.234 1 97.94 15 LEU B C 1
ATOM 3687 O O . LEU B 1 15 ? 11.727 -46.594 -14.492 1 97.94 15 LEU B O 1
ATOM 3691 N N . PHE B 1 16 ? 13.406 -46.438 -12.969 1 98.38 16 PHE B N 1
ATOM 3692 C CA . PHE B 1 16 ? 12.414 -46.188 -11.93 1 98.38 16 PHE B CA 1
ATOM 3693 C C . PHE B 1 16 ? 12.969 -45.281 -10.852 1 98.38 16 PHE B C 1
ATOM 3695 O O . PHE B 1 16 ? 14.18 -45.219 -10.641 1 98.38 16 PHE B O 1
ATOM 3702 N N . ALA B 1 17 ? 12.094 -44.562 -10.25 1 98.56 17 ALA B N 1
ATOM 3703 C CA . ALA B 1 17 ? 12.406 -43.719 -9.094 1 98.56 17 ALA B CA 1
ATOM 3704 C C . ALA B 1 17 ? 12.273 -44.5 -7.797 1 98.56 17 ALA B C 1
ATOM 3706 O O . ALA B 1 17 ? 11.328 -45.281 -7.633 1 98.56 17 ALA B O 1
ATOM 3707 N N . ASN B 1 18 ? 13.188 -44.312 -6.941 1 98.06 18 ASN B N 1
ATOM 3708 C CA . ASN B 1 18 ? 13.227 -45.031 -5.664 1 98.06 18 ASN B CA 1
ATOM 3709 C C . ASN B 1 18 ? 13.422 -44.062 -4.496 1 98.06 18 ASN B C 1
ATOM 3711 O O . ASN B 1 18 ? 14.148 -44.375 -3.549 1 98.06 18 ASN B O 1
ATOM 3715 N N . ARG B 1 19 ? 12.836 -42.875 -4.562 1 97.12 19 ARG B N 1
ATOM 3716 C CA . ARG B 1 19 ? 12.836 -41.781 -3.607 1 97.12 19 ARG B CA 1
ATOM 3717 C C . ARG B 1 19 ? 14.242 -41.219 -3.424 1 97.12 19 ARG B C 1
ATOM 3719 O O . ARG B 1 19 ? 14.539 -40.094 -3.889 1 97.12 19 ARG B O 1
ATOM 3726 N N . ARG B 1 20 ? 15.172 -42.094 -3.02 1 97.5 20 ARG B N 1
ATOM 3727 C CA . ARG B 1 20 ? 16.516 -41.594 -2.695 1 97.5 20 ARG B CA 1
ATOM 3728 C C . ARG B 1 20 ? 17.422 -41.656 -3.918 1 97.5 20 ARG B C 1
ATOM 3730 O O . ARG B 1 20 ? 18.516 -41.094 -3.908 1 97.5 20 ARG B O 1
ATOM 3737 N N . ASP B 1 21 ? 16.953 -42.312 -4.938 1 96.62 21 ASP B N 1
ATOM 3738 C CA . ASP B 1 21 ? 17.734 -42.438 -6.164 1 96.62 21 ASP B CA 1
ATOM 3739 C C . ASP B 1 21 ? 16.844 -42.812 -7.348 1 96.62 21 ASP B C 1
ATOM 3741 O O . ASP B 1 21 ? 15.664 -43.094 -7.18 1 96.62 21 ASP B O 1
ATOM 3745 N N . VAL B 1 22 ? 17.375 -42.688 -8.508 1 97 22 VAL B N 1
ATOM 3746 C CA . VAL B 1 22 ? 16.812 -43.188 -9.758 1 97 22 VAL B CA 1
ATOM 3747 C C . VAL B 1 22 ? 17.672 -44.344 -10.273 1 97 22 VAL B C 1
ATOM 3749 O O . VAL B 1 22 ? 18.906 -44.25 -10.273 1 97 22 VAL B O 1
ATOM 3752 N N . ARG B 1 23 ? 16.953 -45.406 -10.711 1 96 23 ARG B N 1
ATOM 3753 C CA . ARG B 1 23 ? 17.703 -46.625 -11.008 1 96 23 ARG B CA 1
ATOM 3754 C C . ARG B 1 23 ? 17.266 -47.219 -12.344 1 96 23 ARG B C 1
ATOM 3756 O O . ARG B 1 23 ? 16.219 -46.844 -12.891 1 96 23 ARG B O 1
ATOM 3763 N N . LEU B 1 24 ? 18.188 -48.125 -12.82 1 95.25 24 LEU B N 1
ATOM 3764 C CA . LEU B 1 24 ? 17.922 -48.938 -14 1 95.25 24 LEU B CA 1
ATOM 3765 C C . LEU B 1 24 ? 18.078 -50.406 -13.688 1 95.25 24 LEU B C 1
ATOM 3767 O O . LEU B 1 24 ? 18.969 -50.812 -12.93 1 95.25 24 LEU B O 1
ATOM 3771 N N . VAL B 1 25 ? 17.234 -51.188 -14.25 1 95.44 25 VAL B N 1
ATOM 3772 C CA . VAL B 1 25 ? 17.391 -52.625 -14.133 1 95.44 25 VAL B CA 1
ATOM 3773 C C . VAL B 1 25 ? 17 -53.312 -15.453 1 95.44 25 VAL B C 1
ATOM 3775 O O . VAL B 1 25 ? 16.047 -52.875 -16.109 1 95.44 25 VAL B O 1
ATOM 3778 N N . ASP B 1 26 ? 17.844 -54.188 -15.852 1 93.62 26 ASP B N 1
ATOM 3779 C CA . ASP B 1 26 ? 17.516 -55.031 -17 1 93.62 26 ASP B CA 1
ATOM 3780 C C . ASP B 1 26 ? 16.562 -56.156 -16.609 1 93.62 26 ASP B C 1
ATOM 3782 O O . ASP B 1 26 ? 16.922 -57.062 -15.867 1 93.62 26 ASP B O 1
ATOM 3786 N N . ALA B 1 27 ? 15.359 -56.156 -17.031 1 91.19 27 ALA B N 1
ATOM 3787 C CA . ALA B 1 27 ? 14.297 -57.062 -16.578 1 91.19 27 ALA B CA 1
ATOM 3788 C C . ALA B 1 27 ? 14.531 -58.469 -17.062 1 91.19 27 ALA B C 1
ATOM 3790 O O . ALA B 1 27 ? 13.914 -59.406 -16.562 1 91.19 27 ALA B O 1
ATOM 3791 N N . GLY B 1 28 ? 15.305 -58.719 -18.062 1 80.94 28 GLY B N 1
ATOM 3792 C CA . GLY B 1 28 ? 15.578 -60.062 -18.578 1 80.94 28 GLY B CA 1
ATOM 3793 C C . GLY B 1 28 ? 16.953 -60.562 -18.188 1 80.94 28 GLY B C 1
ATOM 3794 O O . GLY B 1 28 ? 17.328 -61.688 -18.562 1 80.94 28 GLY B O 1
ATOM 3795 N N . GLY B 1 29 ? 17.688 -59.781 -17.562 1 71.25 29 GLY B N 1
ATOM 3796 C CA . GLY B 1 29 ? 19.047 -60.188 -17.25 1 71.25 29 GLY B CA 1
ATOM 3797 C C . GLY B 1 29 ? 19.125 -61.281 -16.188 1 71.25 29 GLY B C 1
ATOM 3798 O O . GLY B 1 29 ? 18.156 -61.5 -15.469 1 71.25 29 GLY B O 1
ATOM 3799 N N . ALA B 1 30 ? 20.234 -62.094 -16.359 1 63.03 30 ALA B N 1
ATOM 3800 C CA . ALA B 1 30 ? 20.469 -63.188 -15.445 1 63.03 30 ALA B CA 1
ATOM 3801 C C . ALA B 1 30 ? 20.531 -62.719 -14 1 63.03 30 ALA B C 1
ATOM 3803 O O . ALA B 1 30 ? 20.016 -63.375 -13.094 1 63.03 30 ALA B O 1
ATOM 3804 N N . LYS B 1 31 ? 21.359 -61.688 -13.836 1 63.81 31 LYS B N 1
ATOM 3805 C CA . LYS B 1 31 ? 21.469 -61.062 -12.516 1 63.81 31 LYS B CA 1
ATOM 3806 C C . LYS B 1 31 ? 20.578 -59.844 -12.422 1 63.81 31 LYS B C 1
ATOM 3808 O O . LYS B 1 31 ? 20.781 -58.875 -13.156 1 63.81 31 LYS B O 1
ATOM 3813 N N . LEU B 1 32 ? 19.5 -59.938 -11.719 1 70.88 32 LEU B N 1
ATOM 3814 C CA . LEU B 1 32 ? 18.531 -58.844 -11.594 1 70.88 32 LEU B CA 1
ATOM 3815 C C . LEU B 1 32 ? 19 -57.812 -10.57 1 70.88 32 LEU B C 1
ATOM 3817 O O . LEU B 1 32 ? 18.453 -57.75 -9.469 1 70.88 32 LEU B O 1
ATOM 3821 N N . GLU B 1 33 ? 20.234 -57.219 -10.906 1 83.94 33 GLU B N 1
ATOM 3822 C CA . GLU B 1 33 ? 20.734 -56.125 -10.086 1 83.94 33 GLU B CA 1
ATOM 3823 C C . GLU B 1 33 ? 20.5 -54.781 -10.75 1 83.94 33 GLU B C 1
ATOM 3825 O O . GLU B 1 33 ? 20.672 -54.656 -11.969 1 83.94 33 GLU B O 1
ATOM 3830 N N . SER B 1 34 ? 20.031 -53.875 -9.961 1 90.69 34 SER B N 1
ATOM 3831 C CA . SER B 1 34 ? 19.781 -52.562 -10.477 1 90.69 34 SER B CA 1
ATOM 3832 C C . SER B 1 34 ? 21.031 -51.688 -10.391 1 90.69 34 SER B C 1
ATOM 3834 O O . SER B 1 34 ? 21.922 -51.938 -9.586 1 90.69 34 SER B O 1
ATOM 3836 N N . SER B 1 35 ? 21.188 -50.812 -11.273 1 91.5 35 SER B N 1
ATOM 3837 C CA . SER B 1 35 ? 22.234 -49.781 -11.266 1 91.5 35 SER B CA 1
ATOM 3838 C C . SER B 1 35 ? 21.672 -48.406 -10.953 1 91.5 35 SER B C 1
ATOM 3840 O O . SER B 1 35 ? 20.547 -48.062 -11.367 1 91.5 35 SER B O 1
ATOM 3842 N N . ILE B 1 36 ? 22.453 -47.594 -10.273 1 93 36 ILE B N 1
ATOM 3843 C CA . ILE B 1 36 ? 22.016 -46.281 -9.875 1 93 36 ILE B CA 1
ATOM 3844 C C . ILE B 1 36 ? 22.359 -45.281 -10.984 1 93 36 ILE B C 1
ATOM 3846 O O . ILE B 1 36 ? 23.5 -45.188 -11.438 1 93 36 ILE B O 1
ATOM 3850 N N . VAL B 1 37 ? 21.375 -44.594 -11.445 1 93.38 37 VAL B N 1
ATOM 3851 C CA . VAL B 1 37 ? 21.562 -43.5 -12.43 1 93.38 37 VAL B CA 1
ATOM 3852 C C . VAL B 1 37 ? 21.938 -42.219 -11.719 1 93.38 37 VAL B C 1
ATOM 3854 O O . VAL B 1 37 ? 22.875 -41.531 -12.125 1 93.38 37 VAL B O 1
ATOM 3857 N N . VAL B 1 38 ? 21.188 -41.812 -10.727 1 94.12 38 VAL B N 1
ATOM 3858 C CA . VAL B 1 38 ? 21.438 -40.656 -9.875 1 94.12 38 VAL B CA 1
ATOM 3859 C C . VAL B 1 38 ? 21.219 -41.031 -8.414 1 94.12 38 VAL B C 1
ATOM 3861 O O . VAL B 1 38 ? 20.219 -41.656 -8.078 1 94.12 38 VAL B O 1
ATOM 3864 N N . SER B 1 39 ? 22.125 -40.688 -7.598 1 93.69 39 SER B N 1
ATOM 3865 C CA . SER B 1 39 ? 22.047 -41 -6.168 1 93.69 39 SER B CA 1
ATOM 3866 C C . SER B 1 39 ? 21.938 -39.719 -5.344 1 93.69 39 SER B C 1
ATOM 3868 O O . SER B 1 39 ? 22.047 -38.594 -5.883 1 93.69 39 SER B O 1
ATOM 3870 N N . GLY B 1 40 ? 21.672 -39.875 -4.074 1 94 40 GLY B N 1
ATOM 3871 C CA . GLY B 1 40 ? 21.672 -38.75 -3.146 1 94 40 GLY B CA 1
ATOM 3872 C C . GLY B 1 40 ? 20.438 -37.844 -3.279 1 94 40 GLY B C 1
ATOM 3873 O O . GLY B 1 40 ? 20.516 -36.656 -3.049 1 94 40 GLY B O 1
ATOM 3874 N N . LEU B 1 41 ? 19.375 -38.406 -3.75 1 95.38 41 LEU B N 1
ATOM 3875 C CA . LEU B 1 41 ? 18.156 -37.625 -3.904 1 95.38 41 LEU B CA 1
ATOM 3876 C C . LEU B 1 41 ? 17.344 -37.625 -2.613 1 95.38 41 LEU B C 1
ATOM 3878 O O . LEU B 1 41 ? 17.625 -38.406 -1.698 1 95.38 41 LEU B O 1
ATOM 3882 N N . GLU B 1 42 ? 16.438 -36.75 -2.488 1 95.25 42 GLU B N 1
ATOM 3883 C CA . GLU B 1 42 ? 15.633 -36.625 -1.272 1 95.25 42 GLU B CA 1
ATOM 3884 C C . GLU B 1 42 ? 14.312 -37.375 -1.408 1 95.25 42 GLU B C 1
ATOM 3886 O O . GLU B 1 42 ? 13.906 -38.094 -0.489 1 95.25 42 GLU B O 1
ATOM 3891 N N . ASP B 1 43 ? 13.617 -37.156 -2.535 1 97.5 43 ASP B N 1
ATOM 3892 C CA . ASP B 1 43 ? 12.273 -37.688 -2.688 1 97.5 43 ASP B CA 1
ATOM 3893 C C . ASP B 1 43 ? 11.883 -37.781 -4.16 1 97.5 43 ASP B C 1
ATOM 3895 O O . ASP B 1 43 ? 10.883 -37.188 -4.582 1 97.5 43 ASP B O 1
ATOM 3899 N N . ALA B 1 44 ? 12.641 -38.594 -4.926 1 98.19 44 ALA B N 1
ATOM 3900 C CA . ALA B 1 44 ? 12.312 -38.812 -6.332 1 98.19 44 ALA B CA 1
ATOM 3901 C C . ALA B 1 44 ? 11 -39.562 -6.473 1 98.19 44 ALA B C 1
ATOM 3903 O O . ALA B 1 44 ? 10.828 -40.625 -5.879 1 98.19 44 ALA B O 1
ATOM 3904 N N . ALA B 1 45 ? 10.141 -39.062 -7.262 1 98.38 45 ALA B N 1
ATOM 3905 C CA . ALA B 1 45 ? 8.797 -39.625 -7.324 1 98.38 45 ALA B CA 1
ATOM 3906 C C . ALA B 1 45 ? 8.461 -40.094 -8.742 1 98.38 45 ALA B C 1
ATOM 3908 O O . ALA B 1 45 ? 8.18 -41.25 -8.969 1 98.38 45 ALA B O 1
ATOM 3909 N N . ALA B 1 46 ? 8.484 -39.219 -9.688 1 98.75 46 ALA B N 1
ATOM 3910 C CA . ALA B 1 46 ? 8.156 -39.531 -11.07 1 98.75 46 ALA B CA 1
ATOM 3911 C C . ALA B 1 46 ? 9.398 -39.5 -11.961 1 98.75 46 ALA B C 1
ATOM 3913 O O . ALA B 1 46 ? 10.336 -38.719 -11.688 1 98.75 46 ALA B O 1
ATOM 3914 N N . VAL B 1 47 ? 9.352 -40.281 -13.023 1 98.62 47 VAL B N 1
ATOM 3915 C CA . VAL B 1 47 ? 10.477 -40.312 -13.953 1 98.62 47 VAL B CA 1
ATOM 3916 C C . VAL B 1 47 ? 9.953 -40.438 -15.383 1 98.62 47 VAL B C 1
ATOM 3918 O O . VAL B 1 47 ? 8.883 -41.031 -15.609 1 98.62 47 VAL B O 1
ATOM 3921 N N . ASP B 1 48 ? 10.633 -39.938 -16.25 1 98.69 48 ASP B N 1
ATOM 3922 C CA . ASP B 1 48 ? 10.469 -40.125 -17.688 1 98.69 48 ASP B CA 1
ATOM 3923 C C . ASP B 1 48 ? 11.75 -39.781 -18.453 1 98.69 48 ASP B C 1
ATOM 3925 O O . ASP B 1 48 ? 12.805 -39.594 -17.828 1 98.69 48 ASP B O 1
ATOM 3929 N N . PHE B 1 49 ? 11.664 -39.875 -19.781 1 98 49 PHE B N 1
ATOM 3930 C CA . PHE B 1 49 ? 12.914 -39.75 -20.5 1 98 49 PHE B CA 1
ATOM 3931 C C . PHE B 1 49 ? 12.664 -39.281 -21.938 1 98 49 PHE B C 1
ATOM 3933 O O . PHE B 1 49 ? 11.531 -39.312 -22.422 1 98 49 PHE B O 1
ATOM 3940 N N . GLN B 1 50 ? 13.656 -38.75 -22.5 1 97.25 50 GLN B N 1
ATOM 3941 C CA . GLN B 1 50 ? 13.766 -38.562 -23.938 1 97.25 50 GLN B CA 1
ATOM 3942 C C . GLN B 1 50 ? 14.844 -39.469 -24.531 1 97.25 50 GLN B C 1
ATOM 3944 O O . GLN B 1 50 ? 16.031 -39.156 -24.453 1 97.25 50 GLN B O 1
ATOM 3949 N N . TYR B 1 51 ? 14.445 -40.438 -25.234 1 96.19 51 TYR B N 1
ATOM 3950 C CA . TYR B 1 51 ? 15.352 -41.5 -25.672 1 96.19 51 TYR B CA 1
ATOM 3951 C C . TYR B 1 51 ? 16.359 -41 -26.688 1 96.19 51 TYR B C 1
ATOM 3953 O O . TYR B 1 51 ? 17.547 -41.281 -26.594 1 96.19 51 TYR B O 1
ATOM 3961 N N . SER B 1 52 ? 15.883 -40.219 -27.625 1 94.62 52 SER B N 1
ATOM 3962 C CA . SER B 1 52 ? 16.703 -39.75 -28.75 1 94.62 52 SER B CA 1
ATOM 3963 C C . SER B 1 52 ? 17.891 -38.938 -28.266 1 94.62 52 SER B C 1
ATOM 3965 O O . SER B 1 52 ? 18.953 -38.938 -28.891 1 94.62 52 SER B O 1
ATOM 3967 N N . GLN B 1 53 ? 17.75 -38.312 -27.109 1 92.81 53 GLN B N 1
ATOM 3968 C CA . GLN B 1 53 ? 18.828 -37.438 -26.625 1 92.81 53 GLN B CA 1
ATOM 3969 C C . GLN B 1 53 ? 19.5 -38.031 -25.391 1 92.81 53 GLN B C 1
ATOM 3971 O O . GLN B 1 53 ? 20.453 -37.469 -24.859 1 92.81 53 GLN B O 1
ATOM 3976 N N . GLY B 1 54 ? 18.984 -39.125 -24.969 1 94.19 54 GLY B N 1
ATOM 3977 C CA . GLY B 1 54 ? 19.562 -39.781 -23.812 1 94.19 54 GLY B CA 1
ATOM 3978 C C . GLY B 1 54 ? 19.391 -39.031 -22.531 1 94.19 54 GLY B C 1
ATOM 3979 O O . GLY B 1 54 ? 20.312 -38.938 -21.703 1 94.19 54 GLY B O 1
ATOM 3980 N N . VAL B 1 55 ? 18.25 -38.375 -22.406 1 96.62 55 VAL B N 1
ATOM 3981 C CA . VAL B 1 55 ? 18.016 -37.562 -21.203 1 96.62 55 VAL B CA 1
ATOM 3982 C C . VAL B 1 55 ? 16.984 -38.25 -20.312 1 96.62 55 VAL B C 1
ATOM 3984 O O . VAL B 1 55 ? 15.984 -38.781 -20.812 1 96.62 55 VAL B O 1
ATOM 3987 N N . ILE B 1 56 ? 17.234 -38.25 -19.047 1 97.38 56 ILE B N 1
ATOM 3988 C CA . ILE B 1 56 ? 16.297 -38.719 -18.031 1 97.38 56 ILE B CA 1
ATOM 3989 C C . ILE B 1 56 ? 15.789 -37.562 -17.188 1 97.38 56 ILE B C 1
ATOM 3991 O O . ILE B 1 56 ? 16.578 -36.688 -16.781 1 97.38 56 ILE B O 1
ATOM 3995 N N . TYR B 1 57 ? 14.562 -37.438 -17 1 98.25 57 TYR B N 1
ATOM 3996 C CA . TYR B 1 57 ? 13.922 -36.438 -16.156 1 98.25 57 TYR B CA 1
ATOM 3997 C C . TYR B 1 57 ? 13.305 -37.094 -14.922 1 98.25 57 TYR B C 1
ATOM 3999 O O . TYR B 1 57 ? 12.805 -38.219 -14.984 1 98.25 57 TYR B O 1
ATOM 4007 N N . TRP B 1 58 ? 13.305 -36.375 -13.82 1 98.5 58 TRP B N 1
ATOM 4008 C CA . TRP B 1 58 ? 12.57 -36.844 -12.656 1 98.5 58 TRP B CA 1
ATOM 4009 C C . TRP B 1 58 ? 12.086 -35.688 -11.805 1 98.5 58 TRP B C 1
ATOM 4011 O O . TRP B 1 58 ? 12.57 -34.562 -11.945 1 98.5 58 TRP B O 1
ATOM 4021 N N . THR B 1 59 ? 11.062 -35.906 -11.031 1 98.62 59 THR B N 1
ATOM 4022 C CA . THR B 1 59 ? 10.602 -34.938 -10.039 1 98.62 59 THR B CA 1
ATOM 4023 C C . THR B 1 59 ? 11.164 -35.281 -8.664 1 98.62 59 THR B C 1
ATOM 4025 O O . THR B 1 59 ? 11.32 -36.438 -8.32 1 98.62 59 THR B O 1
ATOM 4028 N N . ASP B 1 60 ? 11.539 -34.344 -7.953 1 97.88 60 ASP B N 1
ATOM 4029 C CA . ASP B 1 60 ? 11.867 -34.438 -6.535 1 97.88 60 ASP B CA 1
ATOM 4030 C C . ASP B 1 60 ? 10.883 -33.656 -5.684 1 97.88 60 ASP B C 1
ATOM 4032 O O . ASP B 1 60 ? 10.945 -32.438 -5.633 1 97.88 60 ASP B O 1
ATOM 4036 N N . VAL B 1 61 ? 10.039 -34.312 -4.922 1 97 61 VAL B N 1
ATOM 4037 C CA . VAL B 1 61 ? 8.922 -33.688 -4.223 1 97 61 VAL B CA 1
ATOM 4038 C C . VAL B 1 61 ? 9.445 -32.812 -3.092 1 97 61 VAL B C 1
ATOM 4040 O O . VAL B 1 61 ? 9.016 -31.672 -2.936 1 97 61 VAL B O 1
ATOM 4043 N N . SER B 1 62 ? 10.406 -33.281 -2.363 1 95.81 62 SER B N 1
ATOM 4044 C CA . SER B 1 62 ? 10.945 -32.531 -1.231 1 95.81 62 SER B CA 1
ATOM 4045 C C . SER B 1 62 ? 11.672 -31.281 -1.697 1 95.81 62 SER B C 1
ATOM 4047 O O . SER B 1 62 ? 11.609 -30.234 -1.04 1 95.81 62 SER B O 1
ATOM 4049 N N . GLU B 1 63 ? 12.359 -31.406 -2.818 1 95.31 63 GLU B N 1
ATOM 4050 C CA . GLU B 1 63 ? 13.078 -30.266 -3.361 1 95.31 63 GLU B CA 1
ATOM 4051 C C . GLU B 1 63 ? 12.148 -29.375 -4.188 1 95.31 63 GLU B C 1
ATOM 4053 O O . GLU B 1 63 ? 12.523 -28.266 -4.582 1 95.31 63 GLU B O 1
ATOM 4058 N N . GLU B 1 64 ? 10.992 -29.859 -4.418 1 94.75 64 GLU B N 1
ATOM 4059 C CA . GLU B 1 64 ? 10.031 -29.125 -5.238 1 94.75 64 GLU B CA 1
ATOM 4060 C C . GLU B 1 64 ? 10.641 -28.719 -6.574 1 94.75 64 GLU B C 1
ATOM 4062 O O . GLU B 1 64 ? 10.641 -27.531 -6.918 1 94.75 64 GLU B O 1
ATOM 4067 N N . ALA B 1 65 ? 11.023 -29.781 -7.285 1 97.31 65 ALA B N 1
ATOM 4068 C CA . ALA B 1 65 ? 11.766 -29.484 -8.508 1 97.31 65 ALA B CA 1
ATOM 4069 C C . ALA B 1 65 ? 11.609 -30.609 -9.531 1 97.31 65 ALA B C 1
ATOM 4071 O O . ALA B 1 65 ? 11.266 -31.734 -9.172 1 97.31 65 ALA B O 1
ATOM 4072 N N . ILE B 1 66 ? 11.789 -30.297 -10.734 1 98.56 66 ILE B N 1
ATOM 4073 C CA . ILE B 1 66 ? 12.008 -31.234 -11.828 1 98.56 66 ILE B CA 1
ATOM 4074 C C . ILE B 1 66 ? 13.445 -31.094 -12.328 1 98.56 66 ILE B C 1
ATOM 4076 O O . ILE B 1 66 ? 13.93 -30 -12.578 1 98.56 66 ILE B O 1
ATOM 4080 N N . LYS B 1 67 ? 14.039 -32.25 -12.445 1 97.94 67 LYS B N 1
ATOM 4081 C CA . LYS B 1 67 ? 15.461 -32.25 -12.773 1 97.94 67 LYS B CA 1
ATOM 4082 C C . LYS B 1 67 ? 15.75 -33.219 -13.945 1 97.94 67 LYS B C 1
ATOM 4084 O O . LYS B 1 67 ? 14.867 -33.938 -14.375 1 97.94 67 LYS B O 1
ATOM 4089 N N . GLN B 1 68 ? 16.969 -33.094 -14.492 1 97.56 68 GLN B N 1
ATOM 4090 C CA . GLN B 1 68 ? 17.359 -33.969 -15.602 1 97.56 68 GLN B CA 1
ATOM 4091 C C . GLN B 1 68 ? 18.828 -34.375 -15.492 1 97.56 68 GLN B C 1
ATOM 4093 O O . GLN B 1 68 ? 19.594 -33.75 -14.781 1 97.56 68 GLN B O 1
ATOM 4098 N N . THR B 1 69 ? 19.125 -35.469 -16.078 1 96.12 69 THR B N 1
ATOM 4099 C CA . THR B 1 69 ? 20.5 -35.906 -16.297 1 96.12 69 THR B CA 1
ATOM 4100 C C . THR B 1 69 ? 20.609 -36.688 -17.609 1 96.12 69 THR B C 1
ATOM 4102 O O . THR B 1 69 ? 19.609 -37 -18.234 1 96.12 69 THR B O 1
ATOM 4105 N N . TYR B 1 70 ? 21.859 -36.875 -18.016 1 93.5 70 TYR B N 1
ATOM 4106 C CA . TYR B 1 70 ? 22.109 -37.688 -19.219 1 93.5 70 TYR B CA 1
ATOM 4107 C C . TYR B 1 70 ? 22.5 -39.094 -18.875 1 93.5 70 TYR B C 1
ATOM 4109 O O . TYR B 1 70 ? 23.266 -39.344 -17.922 1 93.5 70 TYR B O 1
ATOM 4117 N N . PHE B 1 71 ? 21.984 -40.125 -19.219 1 83.12 71 PHE B N 1
ATOM 4118 C CA . PHE B 1 71 ? 22.25 -41.5 -18.812 1 83.12 71 PHE B CA 1
ATOM 4119 C C . PHE B 1 71 ? 23.406 -42.062 -19.609 1 83.12 71 PHE B C 1
ATOM 4121 O O . PHE B 1 71 ? 24.141 -42.938 -19.125 1 83.12 71 PHE B O 1
ATOM 4128 N N . ASN B 1 72 ? 23.766 -41.781 -20.812 1 69.31 72 ASN B N 1
ATOM 4129 C CA . ASN B 1 72 ? 24.875 -42.375 -21.531 1 69.31 72 ASN B CA 1
ATOM 4130 C C . ASN B 1 72 ? 26.156 -41.562 -21.344 1 69.31 72 ASN B C 1
ATOM 4132 O O . ASN B 1 72 ? 27.141 -41.812 -22.047 1 69.31 72 ASN B O 1
ATOM 4136 N N . GLN B 1 73 ? 26.094 -40.688 -20.391 1 64.75 73 GLN B N 1
ATOM 4137 C CA . GLN B 1 73 ? 27.312 -39.875 -20.219 1 64.75 73 GLN B CA 1
ATOM 4138 C C . GLN B 1 73 ? 27.797 -39.906 -18.781 1 64.75 73 GLN B C 1
ATOM 4140 O O . GLN B 1 73 ? 27.078 -39.469 -17.875 1 64.75 73 GLN B O 1
ATOM 4145 N N . SER B 1 74 ? 28.734 -40.812 -18.531 1 56.41 74 SER B N 1
ATOM 4146 C CA . SER B 1 74 ? 29.359 -40.938 -17.219 1 56.41 74 SER B CA 1
ATOM 4147 C C . SER B 1 74 ? 29.672 -39.562 -16.641 1 56.41 74 SER B C 1
ATOM 4149 O O . SER B 1 74 ? 30.25 -38.719 -17.312 1 56.41 74 SER B O 1
ATOM 4151 N N . GLY B 1 75 ? 29.203 -39.312 -15.398 1 58.91 75 GLY B N 1
ATOM 4152 C CA . GLY B 1 75 ? 29.578 -38.125 -14.688 1 58.91 75 GLY B CA 1
ATOM 4153 C C . GLY B 1 75 ? 28.703 -36.938 -15.016 1 58.91 75 GLY B C 1
ATOM 4154 O O . GLY B 1 75 ? 29.094 -35.781 -14.797 1 58.91 75 GLY B O 1
ATOM 4155 N N . SER B 1 76 ? 27.578 -37.312 -15.648 1 70.5 76 SER B N 1
ATOM 4156 C CA . SER B 1 76 ? 26.797 -36.156 -16.062 1 70.5 76 SER B CA 1
ATOM 4157 C C . SER B 1 76 ? 26.172 -35.469 -14.867 1 70.5 76 SER B C 1
ATOM 4159 O O . SER B 1 76 ? 25.703 -36.094 -13.93 1 70.5 76 SER B O 1
ATOM 4161 N N . ALA B 1 77 ? 26.297 -34.219 -14.891 1 84.31 77 ALA B N 1
ATOM 4162 C CA . ALA B 1 77 ? 25.828 -33.344 -13.82 1 84.31 77 ALA B CA 1
ATOM 4163 C C . ALA B 1 77 ? 24.312 -33.219 -13.836 1 84.31 77 ALA B C 1
ATOM 4165 O O . ALA B 1 77 ? 23.688 -33.219 -14.906 1 84.31 77 ALA B O 1
ATOM 4166 N N . VAL B 1 78 ? 23.688 -33.375 -12.703 1 92.94 78 VAL B N 1
ATOM 4167 C CA . VAL B 1 78 ? 22.281 -33.094 -12.5 1 92.94 78 VAL B CA 1
ATOM 4168 C C . VAL B 1 78 ? 21.984 -31.641 -12.812 1 92.94 78 VAL B C 1
ATOM 4170 O O . VAL B 1 78 ? 22.734 -30.734 -12.43 1 92.94 78 VAL B O 1
ATOM 4173 N N . GLN B 1 79 ? 20.984 -31.438 -13.594 1 95.25 79 GLN B N 1
ATOM 4174 C CA . GLN B 1 79 ? 20.562 -30.078 -13.93 1 95.25 79 GLN B CA 1
ATOM 4175 C C . GLN B 1 79 ? 19.125 -29.828 -13.484 1 95.25 79 GLN B C 1
ATOM 4177 O O . GLN B 1 79 ? 18.281 -30.719 -13.562 1 95.25 79 GLN B O 1
ATOM 4182 N N . ASN B 1 80 ? 18.891 -28.625 -13.031 1 95.31 80 ASN B N 1
ATOM 4183 C CA . ASN B 1 80 ? 17.531 -28.219 -12.711 1 95.31 80 ASN B CA 1
ATOM 4184 C C . ASN B 1 80 ? 16.75 -27.812 -13.961 1 95.31 80 ASN B C 1
ATOM 4186 O O . ASN B 1 80 ? 17.312 -27.172 -14.852 1 95.31 80 ASN B O 1
ATOM 4190 N N . VAL B 1 81 ? 15.508 -28.266 -14.062 1 97.12 81 VAL B N 1
ATOM 4191 C CA . VAL B 1 81 ? 14.648 -27.875 -15.172 1 97.12 81 VAL B CA 1
ATOM 4192 C C . VAL B 1 81 ? 13.602 -26.875 -14.688 1 97.12 81 VAL B C 1
ATOM 4194 O O . VAL B 1 81 ? 13.469 -25.781 -15.25 1 97.12 81 VAL B O 1
ATOM 4197 N N . ILE B 1 82 ? 12.852 -27.219 -13.68 1 95.81 82 ILE B N 1
ATOM 4198 C CA . ILE B 1 82 ? 11.891 -26.359 -13 1 95.81 82 ILE B CA 1
ATOM 4199 C C . ILE B 1 82 ? 12.211 -26.297 -11.516 1 95.81 82 ILE B C 1
ATOM 4201 O O . ILE B 1 82 ? 12.289 -27.328 -10.844 1 95.81 82 ILE B O 1
ATOM 4205 N N . ILE B 1 83 ? 12.344 -25.094 -10.938 1 90.12 83 ILE B N 1
ATOM 4206 C CA . ILE B 1 83 ? 12.805 -25.031 -9.555 1 90.12 83 ILE B CA 1
ATOM 4207 C C . ILE B 1 83 ? 11.867 -24.141 -8.742 1 90.12 83 ILE B C 1
ATOM 4209 O O . ILE B 1 83 ? 12.172 -23.797 -7.594 1 90.12 83 ILE B O 1
ATOM 4213 N N . SER B 1 84 ? 10.781 -23.688 -9.305 1 85.56 84 SER B N 1
ATOM 4214 C CA . SER B 1 84 ? 9.875 -22.828 -8.547 1 85.56 84 SER B CA 1
ATOM 4215 C C . SER B 1 84 ? 8.422 -23.141 -8.867 1 85.56 84 SER B C 1
ATOM 4217 O O . SER B 1 84 ? 8.117 -23.719 -9.922 1 85.56 84 SER B O 1
ATOM 4219 N N . GLY B 1 85 ? 7.574 -22.859 -7.906 1 85.88 85 GLY B N 1
ATOM 4220 C CA . GLY B 1 85 ? 6.145 -22.953 -8.141 1 85.88 85 GLY B CA 1
ATOM 4221 C C . GLY B 1 85 ? 5.621 -24.375 -8.055 1 85.88 85 GLY B C 1
ATOM 4222 O O . GLY B 1 85 ? 4.504 -24.656 -8.492 1 85.88 85 GLY B O 1
ATOM 4223 N N . LEU B 1 86 ? 6.461 -25.297 -7.613 1 92.69 86 LEU B N 1
ATOM 4224 C CA . LEU B 1 86 ? 6.059 -26.672 -7.395 1 92.69 86 LEU B CA 1
ATOM 4225 C C . LEU B 1 86 ? 5.938 -26.969 -5.902 1 92.69 86 LEU B C 1
ATOM 4227 O O . LEU B 1 86 ? 6.641 -26.375 -5.086 1 92.69 86 LEU B O 1
ATOM 4231 N N . VAL B 1 87 ? 4.984 -27.844 -5.578 1 92.12 87 VAL B N 1
ATOM 4232 C CA . VAL B 1 87 ? 4.852 -28.25 -4.188 1 92.12 87 VAL B CA 1
ATOM 4233 C C . VAL B 1 87 ? 4.941 -29.781 -4.086 1 92.12 87 VAL B C 1
ATOM 4235 O O . VAL B 1 87 ? 5.73 -30.312 -3.303 1 92.12 87 VAL B O 1
ATOM 4238 N N . SER B 1 88 ? 4.18 -30.469 -4.906 1 96 88 SER B N 1
ATOM 4239 C CA . SER B 1 88 ? 4.199 -31.922 -4.945 1 96 88 SER B CA 1
ATOM 4240 C C . SER B 1 88 ? 4.055 -32.438 -6.371 1 96 88 SER B C 1
ATOM 4242 O O . SER B 1 88 ? 3.031 -33.031 -6.727 1 96 88 SER B O 1
ATOM 4244 N N . PRO B 1 89 ? 5.117 -32.25 -7.148 1 97.56 89 PRO B N 1
ATOM 4245 C CA . PRO B 1 89 ? 5.062 -32.781 -8.508 1 97.56 89 PRO B CA 1
ATOM 4246 C C . PRO B 1 89 ? 5.125 -34.312 -8.531 1 97.56 89 PRO B C 1
ATOM 4248 O O . PRO B 1 89 ? 6.215 -34.875 -8.555 1 97.56 89 PRO B O 1
ATOM 4251 N N . ASP B 1 90 ? 3.955 -34.938 -8.742 1 96.25 90 ASP B N 1
ATOM 4252 C CA . ASP B 1 90 ? 3.818 -36.375 -8.547 1 96.25 90 ASP B CA 1
ATOM 4253 C C . ASP B 1 90 ? 3.762 -37.125 -9.883 1 96.25 90 ASP B C 1
ATOM 4255 O O . ASP B 1 90 ? 3.877 -38.344 -9.938 1 96.25 90 ASP B O 1
ATOM 4259 N N . GLY B 1 91 ? 3.545 -36.469 -10.898 1 98.56 91 GLY B N 1
ATOM 4260 C CA . GLY B 1 91 ? 3.508 -37.062 -12.234 1 98.56 91 GLY B CA 1
ATOM 4261 C C . GLY B 1 91 ? 4.387 -36.312 -13.227 1 98.56 91 GLY B C 1
ATOM 4262 O O . GLY B 1 91 ? 4.566 -35.094 -13.125 1 98.56 91 GLY B O 1
ATOM 4263 N N . LEU B 1 92 ? 4.859 -37.031 -14.141 1 98.88 92 LEU B N 1
ATOM 4264 C CA . LEU B 1 92 ? 5.75 -36.469 -15.156 1 98.88 92 LEU B CA 1
ATOM 4265 C C . LEU B 1 92 ? 5.652 -37.25 -16.453 1 98.88 92 LEU B C 1
ATOM 4267 O O . LEU B 1 92 ? 5.602 -38.5 -16.438 1 98.88 92 LEU B O 1
ATOM 4271 N N . ALA B 1 93 ? 5.586 -36.625 -17.531 1 98.88 93 ALA B N 1
ATOM 4272 C CA . ALA B 1 93 ? 5.57 -37.25 -18.844 1 98.88 93 ALA B CA 1
ATOM 4273 C C . ALA B 1 93 ? 6.32 -36.406 -19.875 1 98.88 93 ALA B C 1
ATOM 4275 O O . ALA B 1 93 ? 6.16 -35.188 -19.922 1 98.88 93 ALA B O 1
ATOM 4276 N N . CYS B 1 94 ? 7.086 -37.031 -20.609 1 98.69 94 CYS B N 1
ATOM 4277 C CA . CYS B 1 94 ? 7.852 -36.375 -21.656 1 98.69 94 CYS B CA 1
ATOM 4278 C C . CYS B 1 94 ? 7.18 -36.562 -23.016 1 98.69 94 CYS B C 1
ATOM 4280 O O . CYS B 1 94 ? 6.891 -37.688 -23.422 1 98.69 94 CYS B O 1
ATOM 4282 N N . ASP B 1 95 ? 6.891 -35.5 -23.656 1 98.69 95 ASP B N 1
ATOM 4283 C CA . ASP B 1 95 ? 6.5 -35.5 -25.062 1 98.69 95 ASP B CA 1
ATOM 4284 C C . ASP B 1 95 ? 7.727 -35.562 -25.969 1 98.69 95 ASP B C 1
ATOM 4286 O O . ASP B 1 95 ? 8.312 -34.5 -26.281 1 98.69 95 ASP B O 1
ATOM 4290 N N . TRP B 1 96 ? 7.996 -36.688 -26.516 1 98 96 TRP B N 1
ATOM 4291 C CA . TRP B 1 96 ? 9.227 -36.906 -27.266 1 98 96 TRP B CA 1
ATOM 4292 C C . TRP B 1 96 ? 9.094 -36.375 -28.688 1 98 96 TRP B C 1
ATOM 4294 O O . TRP B 1 96 ? 10.086 -36.281 -29.422 1 98 96 TRP B O 1
ATOM 4304 N N . ILE B 1 97 ? 7.91 -35.969 -29.047 1 97.69 97 ILE B N 1
ATOM 4305 C CA . ILE B 1 97 ? 7.676 -35.438 -30.391 1 97.69 97 ILE B CA 1
ATOM 4306 C C . ILE B 1 97 ? 7.699 -33.906 -30.328 1 97.69 97 ILE B C 1
ATOM 4308 O O . ILE B 1 97 ? 8.5 -33.25 -31 1 97.69 97 ILE B O 1
ATOM 4312 N N . GLY B 1 98 ? 6.891 -33.344 -29.469 1 97.12 98 GLY B N 1
ATOM 4313 C CA . GLY B 1 98 ? 6.777 -31.906 -29.344 1 97.12 98 GLY B CA 1
ATOM 4314 C C . GLY B 1 98 ? 7.863 -31.297 -28.469 1 97.12 98 GLY B C 1
ATOM 4315 O O . GLY B 1 98 ? 8.016 -30.078 -28.406 1 97.12 98 GLY B O 1
ATOM 4316 N N . LYS B 1 99 ? 8.602 -32.156 -27.812 1 97.62 99 LYS B N 1
ATOM 4317 C CA . LYS B 1 99 ? 9.703 -31.75 -26.953 1 97.62 99 LYS B CA 1
ATOM 4318 C C . LYS B 1 99 ? 9.211 -30.891 -25.797 1 97.62 99 LYS B C 1
ATOM 4320 O O . LYS B 1 99 ? 9.68 -29.766 -25.594 1 97.62 99 LYS B O 1
ATOM 4325 N N . LYS B 1 100 ? 8.336 -31.406 -25.062 1 98.69 100 LYS B N 1
ATOM 4326 C CA . LYS B 1 100 ? 7.742 -30.75 -23.906 1 98.69 100 LYS B CA 1
ATOM 4327 C C . LYS B 1 100 ? 7.727 -31.688 -22.703 1 98.69 100 LYS B C 1
ATOM 4329 O O . LYS B 1 100 ? 7.773 -32.906 -22.859 1 98.69 100 LYS B O 1
ATOM 4334 N N . LEU B 1 101 ? 7.727 -31.125 -21.547 1 98.81 101 LEU B N 1
ATOM 4335 C CA . LEU B 1 101 ? 7.449 -31.844 -20.312 1 98.81 101 LEU B CA 1
ATOM 4336 C C . LEU B 1 101 ? 6.07 -31.5 -19.766 1 98.81 101 LEU B C 1
ATOM 4338 O O . LEU B 1 101 ? 5.684 -30.328 -19.766 1 98.81 101 LEU B O 1
ATOM 4342 N N . TYR B 1 102 ? 5.305 -32.5 -19.469 1 98.94 102 TYR B N 1
ATOM 4343 C CA . TYR B 1 102 ? 4.031 -32.344 -18.781 1 98.94 102 TYR B CA 1
ATOM 4344 C C . TYR B 1 102 ? 4.129 -32.906 -17.359 1 98.94 102 TYR B C 1
ATOM 4346 O O . TYR B 1 102 ? 4.766 -33.938 -17.141 1 98.94 102 TYR B O 1
ATOM 4354 N N . TRP B 1 103 ? 3.492 -32.188 -16.406 1 98.88 103 TRP B N 1
ATOM 4355 C CA . TRP B 1 103 ? 3.537 -32.75 -15.062 1 98.88 103 TRP B CA 1
ATOM 4356 C C . TRP B 1 103 ? 2.281 -32.375 -14.281 1 98.88 103 TRP B C 1
ATOM 4358 O O . TRP B 1 103 ? 1.558 -31.453 -14.656 1 98.88 103 TRP B O 1
ATOM 4368 N N . THR B 1 104 ? 1.999 -33.188 -13.305 1 98.69 104 THR B N 1
ATOM 4369 C CA . THR B 1 104 ? 0.927 -32.938 -12.344 1 98.69 104 THR B CA 1
ATOM 4370 C C . THR B 1 104 ? 1.497 -32.531 -10.992 1 98.69 104 THR B C 1
ATOM 4372 O O . THR B 1 104 ? 2.605 -32.938 -10.633 1 98.69 104 THR B O 1
ATOM 4375 N N . ASP B 1 105 ? 0.838 -31.75 -10.328 1 97.06 105 ASP B N 1
ATOM 4376 C CA . ASP B 1 105 ? 1.152 -31.391 -8.945 1 97.06 105 ASP B CA 1
ATOM 4377 C C . ASP B 1 105 ? -0.061 -31.578 -8.039 1 97.06 105 ASP B C 1
ATOM 4379 O O . ASP B 1 105 ? -1.042 -30.844 -8.141 1 97.06 105 ASP B O 1
ATOM 4383 N N . SER B 1 106 ? 0.057 -32.5 -7.105 1 96.19 106 SER B N 1
ATOM 4384 C CA . SER B 1 106 ? -1.09 -32.938 -6.316 1 96.19 106 SER B CA 1
ATOM 4385 C C . SER B 1 106 ? -1.458 -31.906 -5.262 1 96.19 106 SER B C 1
ATOM 4387 O O . SER B 1 106 ? -2.568 -31.922 -4.723 1 96.19 106 SER B O 1
ATOM 4389 N N . GLU B 1 107 ? -0.52 -31.078 -4.926 1 93.12 107 GLU B N 1
ATOM 4390 C CA . GLU B 1 107 ? -0.794 -30.078 -3.893 1 93.12 107 GLU B CA 1
ATOM 4391 C C . GLU B 1 107 ? -1.336 -28.797 -4.5 1 93.12 107 GLU B C 1
ATOM 4393 O O . GLU B 1 107 ? -2.271 -28.188 -3.965 1 93.12 107 GLU B O 1
ATOM 4398 N N . THR B 1 108 ? -0.777 -28.312 -5.609 1 90.06 108 THR B N 1
ATOM 4399 C CA . THR B 1 108 ? -1.286 -27.125 -6.262 1 90.06 108 THR B CA 1
ATOM 4400 C C . THR B 1 108 ? -2.518 -27.438 -7.102 1 90.06 108 THR B C 1
ATOM 4402 O O . THR B 1 108 ? -3.24 -26.531 -7.527 1 90.06 108 THR B O 1
ATOM 4405 N N . ASN B 1 109 ? -2.764 -28.734 -7.332 1 93.81 109 ASN B N 1
ATOM 4406 C CA . ASN B 1 109 ? -3.875 -29.203 -8.156 1 93.81 109 ASN B CA 1
ATOM 4407 C C . ASN B 1 109 ? -3.836 -28.594 -9.555 1 93.81 109 ASN B C 1
ATOM 4409 O O . ASN B 1 109 ? -4.82 -28 -10.008 1 93.81 109 ASN B O 1
ATOM 4413 N N . ARG B 1 110 ? -2.668 -28.812 -10.164 1 95.94 110 ARG B N 1
ATOM 4414 C CA . ARG B 1 110 ? -2.48 -28.266 -11.508 1 95.94 110 ARG B CA 1
ATOM 4415 C C . ARG B 1 110 ? -1.801 -29.297 -12.414 1 95.94 110 ARG B C 1
ATOM 4417 O O . ARG B 1 110 ? -1.14 -30.219 -11.93 1 95.94 110 ARG B O 1
ATOM 4424 N N . ILE B 1 111 ? -2.039 -29.141 -13.625 1 98.62 111 ILE B N 1
ATOM 4425 C CA . ILE B 1 111 ? -1.258 -29.781 -14.688 1 98.62 111 ILE B CA 1
ATOM 4426 C C . ILE B 1 111 ? -0.59 -28.703 -15.547 1 98.62 111 ILE B C 1
ATOM 4428 O O . ILE B 1 111 ? -1.244 -27.75 -15.984 1 98.62 111 ILE B O 1
ATOM 4432 N N . GLU B 1 112 ? 0.692 -28.891 -15.703 1 98.5 112 GLU B N 1
ATOM 4433 C CA . GLU B 1 112 ? 1.45 -27.859 -16.406 1 98.5 112 GLU B CA 1
ATOM 4434 C C . GLU B 1 112 ? 2.318 -28.469 -17.5 1 98.5 112 GLU B C 1
ATOM 4436 O O . GLU B 1 112 ? 2.473 -29.688 -17.578 1 98.5 112 GLU B O 1
ATOM 4441 N N . VAL B 1 113 ? 2.756 -27.578 -18.375 1 98.81 113 VAL B N 1
ATOM 4442 C CA . VAL B 1 113 ? 3.623 -27.953 -19.484 1 98.81 113 VAL B CA 1
ATOM 4443 C C . VAL B 1 113 ? 4.738 -26.938 -19.656 1 98.81 113 VAL B C 1
ATOM 4445 O O . VAL B 1 113 ? 4.586 -25.766 -19.266 1 98.81 113 VAL B O 1
ATOM 4448 N N . ALA B 1 114 ? 5.863 -27.391 -20.156 1 98.56 114 ALA B N 1
ATOM 4449 C CA . ALA B 1 114 ? 6.98 -26.516 -20.531 1 98.56 114 ALA B CA 1
ATOM 4450 C C . ALA B 1 114 ? 7.84 -27.172 -21.609 1 98.56 114 ALA B C 1
ATOM 4452 O O . ALA B 1 114 ? 7.684 -28.344 -21.906 1 98.56 114 ALA B O 1
ATOM 4453 N N . ASP B 1 115 ? 8.648 -26.344 -22.219 1 98.12 115 ASP B N 1
ATOM 4454 C CA . ASP B 1 115 ? 9.703 -26.922 -23.047 1 98.12 115 ASP B CA 1
ATOM 4455 C C . ASP B 1 115 ? 10.625 -27.828 -22.219 1 98.12 115 ASP B C 1
ATOM 4457 O O . ASP B 1 115 ? 10.672 -27.703 -20.984 1 98.12 115 ASP B O 1
ATOM 4461 N N . LEU B 1 116 ? 11.383 -28.641 -22.844 1 97.75 116 LEU B N 1
ATOM 4462 C CA . LEU B 1 116 ? 12.211 -29.625 -22.156 1 97.75 116 LEU B CA 1
ATOM 4463 C C . LEU B 1 116 ? 13.211 -28.938 -21.234 1 97.75 116 LEU B C 1
ATOM 4465 O O . LEU B 1 116 ? 13.617 -29.516 -20.219 1 97.75 116 LEU B O 1
ATOM 4469 N N . ASN B 1 117 ? 13.547 -27.688 -21.547 1 95.5 117 ASN B N 1
ATOM 4470 C CA . ASN B 1 117 ? 14.492 -26.953 -20.703 1 95.5 117 ASN B CA 1
ATOM 4471 C C . ASN B 1 117 ? 13.781 -26.141 -19.641 1 95.5 117 ASN B C 1
ATOM 4473 O O . ASN B 1 117 ? 14.414 -25.344 -18.938 1 95.5 117 ASN B O 1
ATOM 4477 N N . GLY B 1 118 ? 12.477 -26.172 -19.641 1 96.62 118 GLY B N 1
ATOM 4478 C CA . GLY B 1 118 ? 11.719 -25.531 -18.594 1 96.62 118 GLY B CA 1
ATOM 4479 C C . GLY B 1 118 ? 11.164 -24.172 -19 1 96.62 118 GLY B C 1
ATOM 4480 O O . GLY B 1 118 ? 10.406 -23.562 -18.266 1 96.62 118 GLY B O 1
ATOM 4481 N N . THR B 1 119 ? 11.484 -23.688 -20.141 1 95.5 119 THR B N 1
ATOM 4482 C CA . THR B 1 119 ? 11.031 -22.375 -20.594 1 95.5 119 THR B CA 1
ATOM 4483 C C . THR B 1 119 ? 9.586 -22.453 -21.062 1 95.5 119 THR B C 1
ATOM 4485 O O . THR B 1 119 ? 9.047 -23.531 -21.281 1 95.5 119 THR B O 1
ATOM 4488 N N . SER B 1 120 ? 8.922 -21.344 -21.156 1 97.06 120 SER B N 1
ATOM 4489 C CA . SER B 1 120 ? 7.562 -21.156 -21.656 1 97.06 120 SER B CA 1
ATOM 4490 C C . SER B 1 120 ? 6.562 -21.984 -20.844 1 97.06 120 SER B C 1
ATOM 4492 O O . SER B 1 120 ? 5.648 -22.594 -21.406 1 97.06 120 SER B O 1
ATOM 4494 N N . ARG B 1 121 ? 6.773 -22 -19.625 1 97.06 121 ARG B N 1
ATOM 4495 C CA . ARG B 1 121 ? 5.934 -22.781 -18.719 1 97.06 121 ARG B CA 1
ATOM 4496 C C . ARG B 1 121 ? 4.496 -22.266 -18.734 1 97.06 121 ARG B C 1
ATOM 4498 O O . ARG B 1 121 ? 4.262 -21.062 -18.734 1 97.06 121 ARG B O 1
ATOM 4505 N N . LYS B 1 122 ? 3.594 -23.25 -18.781 1 97.56 122 LYS B N 1
ATOM 4506 C CA . LYS B 1 122 ? 2.182 -22.891 -18.844 1 97.56 122 LYS B CA 1
ATOM 4507 C C . LYS B 1 122 ? 1.33 -23.812 -17.984 1 97.56 122 LYS B C 1
ATOM 4509 O O . LYS B 1 122 ? 1.517 -25.031 -18 1 97.56 122 LYS B O 1
ATOM 4514 N N . VAL B 1 123 ? 0.41 -23.234 -17.266 1 97.19 123 VAL B N 1
ATOM 4515 C CA . VAL B 1 123 ? -0.627 -24 -16.578 1 97.19 123 VAL B CA 1
ATOM 4516 C C . VAL B 1 123 ? -1.696 -24.422 -17.578 1 97.19 123 VAL B C 1
ATOM 4518 O O . VAL B 1 123 ? -2.268 -23.594 -18.297 1 97.19 123 VAL B O 1
ATOM 4521 N N . LEU B 1 124 ? -1.992 -25.688 -17.641 1 98.38 124 LEU B N 1
ATOM 4522 C CA . LEU B 1 124 ? -2.998 -26.219 -18.547 1 98.38 124 LEU B CA 1
ATOM 4523 C C . LEU B 1 124 ? -4.34 -26.391 -17.844 1 98.38 124 LEU B C 1
ATOM 4525 O O . LEU B 1 124 ? -5.387 -26.062 -18.406 1 98.38 124 LEU B O 1
ATOM 4529 N N . PHE B 1 125 ? -4.316 -26.938 -16.688 1 97.81 125 PHE B N 1
ATOM 4530 C CA . PHE B 1 125 ? -5.523 -27.156 -15.898 1 97.81 125 PHE B CA 1
ATOM 4531 C C . PHE B 1 125 ? -5.32 -26.719 -14.453 1 97.81 125 PHE B C 1
ATOM 4533 O O . PHE B 1 125 ? -4.27 -26.969 -13.867 1 97.81 125 PHE B O 1
ATOM 4540 N N . TRP B 1 126 ? -6.332 -26.062 -13.906 1 93.69 126 TRP B N 1
ATOM 4541 C CA . TRP B 1 126 ? -6.254 -25.547 -12.547 1 93.69 126 TRP B CA 1
ATOM 4542 C C . TRP B 1 126 ? -7.598 -25.656 -11.836 1 93.69 126 TRP B C 1
ATOM 4544 O O . TRP B 1 126 ? -7.727 -25.297 -10.664 1 93.69 126 TRP B O 1
ATOM 4554 N N . GLN B 1 127 ? -8.602 -26.125 -12.516 1 92.56 127 GLN B N 1
ATOM 4555 C CA . GLN B 1 127 ? -9.938 -26.281 -11.961 1 92.56 127 GLN B CA 1
ATOM 4556 C C . GLN B 1 127 ? -10.352 -27.75 -11.93 1 92.56 127 GLN B C 1
ATOM 4558 O O . GLN B 1 127 ? -9.969 -28.531 -12.805 1 92.56 127 GLN B O 1
ATOM 4563 N N . ASP B 1 128 ? -11.102 -28.094 -10.984 1 94.62 128 ASP B N 1
ATOM 4564 C CA . ASP B 1 128 ? -11.727 -29.406 -10.867 1 94.62 128 ASP B CA 1
ATOM 4565 C C . ASP B 1 128 ? -10.672 -30.516 -10.828 1 94.62 128 ASP B C 1
ATOM 4567 O O . ASP B 1 128 ? -10.797 -31.531 -11.516 1 94.62 128 ASP B O 1
ATOM 4571 N N . LEU B 1 129 ? -9.57 -30.188 -10.195 1 95.81 129 LEU B N 1
ATOM 4572 C CA . LEU B 1 129 ? -8.523 -31.141 -9.859 1 95.81 129 LEU B CA 1
ATOM 4573 C C . LEU B 1 129 ? -8.336 -31.234 -8.352 1 95.81 129 LEU B C 1
ATOM 4575 O O . LEU B 1 129 ? -8.422 -30.219 -7.645 1 95.81 129 LEU B O 1
ATOM 4579 N N . ASP B 1 130 ? -8.102 -32.344 -7.793 1 94.69 130 ASP B N 1
ATOM 4580 C CA . ASP B 1 130 ? -7.961 -32.469 -6.348 1 94.69 130 ASP B CA 1
ATOM 4581 C C . ASP B 1 130 ? -6.629 -33.094 -5.973 1 94.69 130 ASP B C 1
ATOM 4583 O O . ASP B 1 130 ? -5.906 -32.594 -5.117 1 94.69 130 ASP B O 1
ATOM 4587 N N . GLN B 1 131 ? -6.238 -34.281 -6.621 1 96.69 131 GLN B N 1
ATOM 4588 C CA . GLN B 1 131 ? -4.949 -34.906 -6.41 1 96.69 131 GLN B CA 1
ATOM 4589 C C . GLN B 1 131 ? -4.465 -35.594 -7.688 1 96.69 131 GLN B C 1
ATOM 4591 O O . GLN B 1 131 ? -4.285 -36.812 -7.719 1 96.69 131 GLN B O 1
ATOM 4596 N N . PRO B 1 132 ? -4.211 -34.719 -8.664 1 98.25 132 PRO B N 1
ATOM 4597 C CA . PRO B 1 132 ? -3.674 -35.344 -9.875 1 98.25 132 PRO B CA 1
ATOM 4598 C C . PRO B 1 132 ? -2.301 -36 -9.656 1 98.25 132 PRO B C 1
ATOM 4600 O O . PRO B 1 132 ? -1.479 -35.438 -8.914 1 98.25 132 PRO B O 1
ATOM 4603 N N . ARG B 1 133 ? -2.064 -37.062 -10.281 1 97.88 133 ARG B N 1
ATOM 4604 C CA . ARG B 1 133 ? -0.812 -37.75 -10.016 1 97.88 133 ARG B CA 1
ATOM 4605 C C . ARG B 1 133 ? -0.207 -38.281 -11.305 1 97.88 133 ARG B C 1
ATOM 4607 O O . ARG B 1 133 ? 0.579 -37.625 -11.969 1 97.88 133 ARG B O 1
ATOM 4614 N N . ALA B 1 134 ? -0.533 -39.562 -11.703 1 98.62 134 ALA B N 1
ATOM 4615 C CA . ALA B 1 134 ? 0.081 -40.188 -12.883 1 98.62 134 ALA B CA 1
ATOM 4616 C C . ALA B 1 134 ? -0.38 -39.5 -14.164 1 98.62 134 ALA B C 1
ATOM 4618 O O . ALA B 1 134 ? -1.55 -39.125 -14.289 1 98.62 134 ALA B O 1
ATOM 4619 N N . ILE B 1 135 ? 0.473 -39.312 -15.07 1 98.88 135 ILE B N 1
ATOM 4620 C CA . ILE B 1 135 ? 0.172 -38.688 -16.359 1 98.88 135 ILE B CA 1
ATOM 4621 C C . ILE B 1 135 ? 0.918 -39.438 -17.469 1 98.88 135 ILE B C 1
ATOM 4623 O O . ILE B 1 135 ? 2.064 -39.844 -17.281 1 98.88 135 ILE B O 1
ATOM 4627 N N . ALA B 1 136 ? 0.3 -39.688 -18.547 1 98.81 136 ALA B N 1
ATOM 4628 C CA . ALA B 1 136 ? 0.862 -40.344 -19.734 1 98.81 136 ALA B CA 1
ATOM 4629 C C . ALA B 1 136 ? 0.417 -39.625 -21 1 98.81 136 ALA B C 1
ATOM 4631 O O . ALA B 1 136 ? -0.663 -39.031 -21.047 1 98.81 136 ALA B O 1
ATOM 4632 N N . LEU B 1 137 ? 1.236 -39.688 -21.984 1 98.81 137 LEU B N 1
ATOM 4633 C CA . LEU B 1 137 ? 0.96 -38.969 -23.219 1 98.81 137 LEU B CA 1
ATOM 4634 C C . LEU B 1 137 ? 0.836 -39.938 -24.391 1 98.81 137 LEU B C 1
ATOM 4636 O O . LEU B 1 137 ? 1.488 -40.969 -24.422 1 98.81 137 LEU B O 1
ATOM 4640 N N . ASP B 1 138 ? -0.002 -39.594 -25.297 1 98.19 138 ASP B N 1
ATOM 4641 C CA . ASP B 1 138 ? -0.144 -40.188 -26.625 1 98.19 138 ASP B CA 1
ATOM 4642 C C . ASP B 1 138 ? 0.014 -39.156 -27.734 1 98.19 138 ASP B C 1
ATOM 4644 O O . ASP B 1 138 ? -0.965 -38.75 -28.375 1 98.19 138 ASP B O 1
ATOM 4648 N N . PRO B 1 139 ? 1.271 -38.781 -28 1 98 139 PRO B N 1
ATOM 4649 C CA . PRO B 1 139 ? 1.511 -37.688 -28.938 1 98 139 PRO B CA 1
ATOM 4650 C C . PRO B 1 139 ? 0.937 -37.969 -30.328 1 98 139 PRO B C 1
ATOM 4652 O O . PRO B 1 139 ? 0.463 -37.031 -31 1 98 139 PRO B O 1
ATOM 4655 N N . ALA B 1 140 ? 0.937 -39.156 -30.766 1 96.94 140 ALA B N 1
ATOM 4656 C CA . ALA B 1 140 ? 0.476 -39.469 -32.125 1 96.94 140 ALA B CA 1
ATOM 4657 C C . ALA B 1 140 ? -0.978 -39.062 -32.312 1 96.94 140 ALA B C 1
ATOM 4659 O O . ALA B 1 140 ? -1.374 -38.688 -33.406 1 96.94 140 ALA B O 1
ATOM 4660 N N . HIS B 1 141 ? -1.699 -39.156 -31.219 1 97.44 141 HIS B N 1
ATOM 4661 C CA . HIS B 1 141 ? -3.107 -38.812 -31.328 1 97.44 141 HIS B CA 1
ATOM 4662 C C . HIS B 1 141 ? -3.393 -37.469 -30.609 1 97.44 141 HIS B C 1
ATOM 4664 O O . HIS B 1 141 ? -4.543 -37.031 -30.547 1 97.44 141 HIS B O 1
ATOM 4670 N N . GLY B 1 142 ? -2.4 -36.938 -30.016 1 98.25 142 GLY B N 1
ATOM 4671 C CA . GLY B 1 142 ? -2.484 -35.594 -29.438 1 98.25 142 GLY B CA 1
ATOM 4672 C C . GLY B 1 142 ? -3.178 -35.594 -28.094 1 98.25 142 GLY B C 1
ATOM 4673 O O . GLY B 1 142 ? -3.711 -34.562 -27.672 1 98.25 142 GLY B O 1
ATOM 4674 N N . TYR B 1 143 ? -3.199 -36.719 -27.328 1 98.75 143 TYR B N 1
ATOM 4675 C CA . TYR B 1 143 ? -3.93 -36.781 -26.062 1 98.75 143 TYR B CA 1
ATOM 4676 C C . TYR B 1 143 ? -2.973 -36.938 -24.891 1 98.75 143 TYR B C 1
ATOM 4678 O O . TYR B 1 143 ? -1.848 -37.406 -25.062 1 98.75 143 TYR B O 1
ATOM 4686 N N . MET B 1 144 ? -3.451 -36.438 -23.812 1 98.88 144 MET B N 1
ATOM 4687 C CA . MET B 1 144 ? -2.855 -36.781 -22.516 1 98.88 144 MET B CA 1
ATOM 4688 C C . MET B 1 144 ? -3.883 -37.438 -21.594 1 98.88 144 MET B C 1
ATOM 4690 O O . MET B 1 144 ? -5.086 -37.188 -21.75 1 98.88 144 MET B O 1
ATOM 4694 N N . TYR B 1 145 ? -3.428 -38.25 -20.656 1 98.88 145 TYR B N 1
ATOM 4695 C CA . TYR B 1 145 ? -4.227 -38.938 -19.672 1 98.88 145 TYR B CA 1
ATOM 4696 C C . TYR B 1 145 ? -3.643 -38.781 -18.266 1 98.88 145 TYR B C 1
ATOM 4698 O O . TYR B 1 145 ? -2.422 -38.781 -18.094 1 98.88 145 TYR B O 1
ATOM 4706 N N . TRP B 1 146 ? -4.523 -38.594 -17.312 1 98.88 146 TRP B N 1
ATOM 4707 C CA . TRP B 1 146 ? -3.992 -38.5 -15.953 1 98.88 146 TRP B CA 1
ATOM 4708 C C . TRP B 1 146 ? -4.973 -39.094 -14.945 1 98.88 146 TRP B C 1
ATOM 4710 O O . TRP B 1 146 ? -6.156 -39.281 -15.25 1 98.88 146 TRP B O 1
ATOM 4720 N N . THR B 1 147 ? -4.453 -39.5 -13.789 1 98.75 147 THR B N 1
ATOM 4721 C CA . THR B 1 147 ? -5.262 -39.969 -12.68 1 98.75 147 THR B CA 1
ATOM 4722 C C . THR B 1 147 ? -5.461 -38.875 -11.633 1 98.75 147 THR B C 1
ATOM 4724 O O . THR B 1 147 ? -4.641 -37.969 -11.516 1 98.75 147 THR B O 1
ATOM 4727 N N . ASP B 1 148 ? -6.516 -38.938 -10.969 1 98.38 148 ASP B N 1
ATOM 4728 C CA . ASP B 1 148 ? -6.816 -38.094 -9.797 1 98.38 148 ASP B CA 1
ATOM 4729 C C . ASP B 1 148 ? -7.332 -38.969 -8.641 1 98.38 148 ASP B C 1
ATOM 4731 O O . ASP B 1 148 ? -8.398 -39.562 -8.742 1 98.38 148 ASP B O 1
ATOM 4735 N N . TRP B 1 149 ? -6.602 -39 -7.578 1 97 149 TRP B N 1
ATOM 4736 C CA . TRP B 1 149 ? -6.992 -39.875 -6.473 1 97 149 TRP B CA 1
ATOM 4737 C C . TRP B 1 149 ? -7.535 -39.062 -5.305 1 97 149 TRP B C 1
ATOM 4739 O O . TRP B 1 149 ? -7.406 -39.469 -4.145 1 97 149 TRP B O 1
ATOM 4749 N N . GLY B 1 150 ? -8.062 -37.938 -5.574 1 95.88 150 GLY B N 1
ATOM 4750 C CA . GLY B 1 150 ? -8.656 -37.062 -4.566 1 95.88 150 GLY B CA 1
ATOM 4751 C C . GLY B 1 150 ? -10.039 -37.5 -4.133 1 95.88 150 GLY B C 1
ATOM 4752 O O . GLY B 1 150 ? -10.336 -38.719 -4.117 1 95.88 150 GLY B O 1
ATOM 4753 N N . GLU B 1 151 ? -10.938 -36.562 -3.77 1 94.69 151 GLU B N 1
ATOM 4754 C CA . GLU B 1 151 ? -12.266 -36.844 -3.23 1 94.69 151 GLU B CA 1
ATOM 4755 C C . GLU B 1 151 ? -13.141 -37.562 -4.258 1 94.69 151 GLU B C 1
ATOM 4757 O O . GLU B 1 151 ? -13.992 -38.375 -3.898 1 94.69 151 GLU B O 1
ATOM 4762 N N . THR B 1 152 ? -12.961 -37.188 -5.52 1 96.12 152 THR B N 1
ATOM 4763 C CA . THR B 1 152 ? -13.656 -37.812 -6.625 1 96.12 152 THR B CA 1
ATOM 4764 C C . THR B 1 152 ? -12.664 -38.5 -7.555 1 96.12 152 THR B C 1
ATOM 4766 O O . THR B 1 152 ? -12.32 -37.969 -8.617 1 96.12 152 THR B O 1
ATOM 4769 N N . PRO B 1 153 ? -12.297 -39.688 -7.141 1 97.88 153 PRO B N 1
ATOM 4770 C CA . PRO B 1 153 ? -11.289 -40.375 -7.934 1 97.88 153 PRO B CA 1
ATOM 4771 C C . PRO B 1 153 ? -11.734 -40.625 -9.375 1 97.88 153 PRO B C 1
ATOM 4773 O O . PRO B 1 153 ? -12.898 -40.938 -9.617 1 97.88 153 PRO B O 1
ATOM 4776 N N . ARG B 1 154 ? -10.844 -40.438 -10.297 1 98.62 154 ARG B N 1
ATOM 4777 C CA . ARG B 1 154 ? -11.195 -40.562 -11.703 1 98.62 154 ARG B CA 1
ATOM 4778 C C . ARG B 1 154 ? -9.945 -40.594 -12.578 1 98.62 154 ARG B C 1
ATOM 4780 O O . ARG B 1 154 ? -8.844 -40.344 -12.094 1 98.62 154 ARG B O 1
ATOM 4787 N N . ILE B 1 155 ? -10.117 -41 -13.789 1 98.81 155 ILE B N 1
ATOM 4788 C CA . ILE B 1 155 ? -9.141 -40.844 -14.867 1 98.81 155 ILE B CA 1
ATOM 4789 C C . ILE B 1 155 ? -9.711 -39.938 -15.961 1 98.81 155 ILE B C 1
ATOM 4791 O O . ILE B 1 155 ? -10.859 -40.125 -16.375 1 98.81 155 ILE B O 1
ATOM 4795 N N . GLU B 1 156 ? -8.883 -38.969 -16.359 1 98.81 156 GLU B N 1
ATOM 4796 C CA . GLU B 1 156 ? -9.336 -38.031 -17.375 1 98.81 156 GLU B CA 1
ATOM 4797 C C . GLU B 1 156 ? -8.398 -38.031 -18.578 1 98.81 156 GLU B C 1
ATOM 4799 O O . GLU B 1 156 ? -7.242 -38.438 -18.469 1 98.81 156 GLU B O 1
ATOM 4804 N N . ARG B 1 157 ? -8.953 -37.625 -19.656 1 98.75 157 ARG B N 1
ATOM 4805 C CA . ARG B 1 157 ? -8.242 -37.406 -20.906 1 98.75 157 ARG B CA 1
ATOM 4806 C C . ARG B 1 157 ? -8.461 -35.969 -21.422 1 98.75 157 ARG B C 1
ATOM 4808 O O . ARG B 1 157 ? -9.531 -35.406 -21.234 1 98.75 157 ARG B O 1
ATOM 4815 N N . ALA B 1 158 ? -7.461 -35.469 -22.062 1 98.81 158 ALA B N 1
ATOM 4816 C CA . ALA B 1 158 ? -7.562 -34.188 -22.75 1 98.81 158 ALA B CA 1
ATOM 4817 C C . ALA B 1 158 ? -6.539 -34.094 -23.875 1 98.81 158 ALA B C 1
ATOM 4819 O O . ALA B 1 158 ? -5.633 -34.906 -23.969 1 98.81 158 ALA B O 1
ATOM 4820 N N . GLY B 1 159 ? -6.844 -33.156 -24.797 1 98.69 159 GLY B N 1
ATOM 4821 C CA . GLY B 1 159 ? -5.754 -32.812 -25.703 1 98.69 159 GLY B CA 1
ATOM 4822 C C . GLY B 1 159 ? -4.504 -32.344 -24.984 1 98.69 159 GLY B C 1
ATOM 4823 O O . GLY B 1 159 ? -4.582 -31.703 -23.938 1 98.69 159 GLY B O 1
ATOM 4824 N N . MET B 1 160 ? -3.357 -32.656 -25.547 1 98.81 160 MET B N 1
ATOM 4825 C CA . MET B 1 160 ? -2.098 -32.188 -24.969 1 98.81 160 MET B CA 1
ATOM 4826 C C . MET B 1 160 ? -2.035 -30.656 -24.984 1 98.81 160 MET B C 1
ATOM 4828 O O . MET B 1 160 ? -1.196 -30.062 -24.312 1 98.81 160 MET B O 1
ATOM 4832 N N . ASP B 1 161 ? -2.947 -29.984 -25.766 1 98.31 161 ASP B N 1
ATOM 4833 C CA . ASP B 1 161 ? -3.105 -28.547 -25.797 1 98.31 161 ASP B CA 1
ATOM 4834 C C . ASP B 1 161 ? -4.188 -28.078 -24.828 1 98.31 161 ASP B C 1
ATOM 4836 O O . ASP B 1 161 ? -4.648 -26.938 -24.891 1 98.31 161 ASP B O 1
ATOM 4840 N N . SER B 1 162 ? -4.738 -28.984 -23.969 1 97.44 162 SER B N 1
ATOM 4841 C CA . SER B 1 162 ? -5.715 -28.734 -22.922 1 97.44 162 SER B CA 1
ATOM 4842 C C . SER B 1 162 ? -7.133 -28.688 -23.484 1 97.44 162 SER B C 1
ATOM 4844 O O . SER B 1 162 ? -8.078 -28.359 -22.766 1 97.44 162 SER B O 1
ATOM 4846 N N . SER B 1 163 ? -7.258 -29.062 -24.703 1 97.25 163 SER B N 1
ATOM 4847 C CA . SER B 1 163 ? -8.594 -29.109 -25.281 1 97.25 163 SER B CA 1
ATOM 4848 C C . SER B 1 163 ? -9.305 -30.406 -24.938 1 97.25 163 SER B C 1
ATOM 4850 O O . SER B 1 163 ? -8.672 -31.375 -24.484 1 97.25 163 SER B O 1
ATOM 4852 N N . THR B 1 164 ? -10.547 -30.453 -25.047 1 97.38 164 THR B N 1
ATOM 4853 C CA . THR B 1 164 ? -11.406 -31.641 -25.062 1 97.38 164 THR B CA 1
ATOM 4854 C C . THR B 1 164 ? -11.219 -32.469 -23.781 1 97.38 164 THR B C 1
ATOM 4856 O O . THR B 1 164 ? -11.016 -33.656 -23.844 1 97.38 164 THR B O 1
ATOM 4859 N N . ARG B 1 165 ? -11.234 -31.828 -22.672 1 98.25 165 ARG B N 1
ATOM 4860 C CA . ARG B 1 165 ? -11.109 -32.5 -21.406 1 98.25 165 ARG B CA 1
ATOM 4861 C C . ARG B 1 165 ? -12.328 -33.406 -21.125 1 98.25 165 ARG B C 1
ATOM 4863 O O . ARG B 1 165 ? -13.461 -32.969 -21.328 1 98.25 165 ARG B O 1
ATOM 4870 N N . LYS B 1 166 ? -12.117 -34.656 -20.75 1 98.31 166 LYS B N 1
ATOM 4871 C CA . LYS B 1 166 ? -13.203 -35.594 -20.484 1 98.31 166 LYS B CA 1
ATOM 4872 C C . LYS B 1 166 ? -12.836 -36.562 -19.391 1 98.31 166 LYS B C 1
ATOM 4874 O O . LYS B 1 166 ? -11.703 -37.062 -19.344 1 98.31 166 LYS B O 1
ATOM 4879 N N . ILE B 1 167 ? -13.844 -36.875 -18.531 1 98.56 167 ILE B N 1
ATOM 4880 C CA . ILE B 1 167 ? -13.695 -37.969 -17.594 1 98.56 167 ILE B CA 1
ATOM 4881 C C . ILE B 1 167 ? -13.914 -39.312 -18.328 1 98.56 167 ILE B C 1
ATOM 4883 O O . ILE B 1 167 ? -14.961 -39.5 -18.953 1 98.56 167 ILE B O 1
ATOM 4887 N N . ILE B 1 168 ? -12.992 -40.25 -18.203 1 98.62 168 ILE B N 1
ATOM 4888 C CA . ILE B 1 168 ? -13.148 -41.469 -19 1 98.62 168 ILE B CA 1
ATOM 4889 C C . ILE B 1 168 ? -13.344 -42.656 -18.062 1 98.62 168 ILE B C 1
ATOM 4891 O O . ILE B 1 168 ? -13.836 -43.719 -18.484 1 98.62 168 ILE B O 1
ATOM 4895 N N . VAL B 1 169 ? -12.875 -42.656 -16.875 1 98.56 169 VAL B N 1
ATOM 4896 C CA . VAL B 1 169 ? -13.125 -43.656 -15.844 1 98.56 169 VAL B CA 1
ATOM 4897 C C . VAL B 1 169 ? -13.539 -42.969 -14.547 1 98.56 169 VAL B C 1
ATOM 4899 O O . VAL B 1 169 ? -12.812 -42.125 -14.016 1 98.56 169 VAL B O 1
ATOM 4902 N N . ASP B 1 170 ? -14.664 -43.25 -13.984 1 97.38 170 ASP B N 1
ATOM 4903 C CA . ASP B 1 170 ? -15.109 -42.625 -12.742 1 97.38 170 ASP B CA 1
ATOM 4904 C C . ASP B 1 170 ? -15.898 -43.625 -11.883 1 97.38 170 ASP B C 1
ATOM 4906 O O . ASP B 1 170 ? -16.516 -43.219 -10.883 1 97.38 170 ASP B O 1
ATOM 4910 N N . SER B 1 171 ? -15.914 -44.875 -12.359 1 97.19 171 SER B N 1
ATOM 4911 C CA . SER B 1 171 ? -16.594 -45.906 -11.602 1 97.19 171 SER B CA 1
ATOM 4912 C C . SER B 1 171 ? -15.641 -47 -11.18 1 97.19 171 SER B C 1
ATOM 4914 O O . SER B 1 171 ? -14.727 -47.375 -11.93 1 97.19 171 SER B O 1
ATOM 4916 N N . ASP B 1 172 ? -15.938 -47.625 -9.984 1 96.19 172 ASP B N 1
ATOM 4917 C CA . ASP B 1 172 ? -15.086 -48.688 -9.461 1 96.19 172 ASP B CA 1
ATOM 4918 C C . ASP B 1 172 ? -13.617 -48.281 -9.461 1 96.19 172 ASP B C 1
ATOM 4920 O O . ASP B 1 172 ? -12.773 -48.969 -10.039 1 96.19 172 ASP B O 1
ATOM 4924 N N . ILE B 1 173 ? -13.375 -47.156 -8.953 1 97.19 173 ILE B N 1
ATOM 4925 C CA . ILE B 1 173 ? -12.062 -46.531 -8.867 1 97.19 173 ILE B CA 1
ATOM 4926 C C . ILE B 1 173 ? -11.938 -45.781 -7.543 1 97.19 173 ILE B C 1
ATOM 4928 O O . ILE B 1 173 ? -12.914 -45.188 -7.066 1 97.19 173 ILE B O 1
ATOM 4932 N N . TYR B 1 174 ? -10.734 -45.812 -6.883 1 96.62 174 TYR B N 1
ATOM 4933 C CA . TYR B 1 174 ? -10.57 -45.156 -5.586 1 96.62 174 TYR B CA 1
ATOM 4934 C C . TYR B 1 174 ? -9.219 -44.5 -5.48 1 96.62 174 TYR B C 1
ATOM 4936 O O . TYR B 1 174 ? -9.133 -43.25 -5.465 1 96.62 174 TYR B O 1
ATOM 4944 N N . TRP B 1 175 ? -8.094 -45.25 -5.562 1 96.44 175 TRP B N 1
ATOM 4945 C CA . TRP B 1 175 ? -6.746 -44.688 -5.562 1 96.44 175 TRP B CA 1
ATOM 4946 C C . TRP B 1 175 ? -6 -45.062 -6.84 1 96.44 175 TRP B C 1
ATOM 4948 O O . TRP B 1 175 ? -5.008 -45.781 -6.793 1 96.44 175 TRP B O 1
ATOM 4958 N N . PRO B 1 176 ? -6.426 -44.5 -7.977 1 97.75 176 PRO B N 1
ATOM 4959 C CA . PRO B 1 176 ? -5.652 -44.781 -9.195 1 97.75 176 PRO B CA 1
ATOM 4960 C C . PRO B 1 176 ? -4.281 -44.094 -9.18 1 97.75 176 PRO B C 1
ATOM 4962 O O . PRO B 1 176 ? -4.121 -43 -9.703 1 97.75 176 PRO B O 1
ATOM 4965 N N . ASN B 1 177 ? -3.268 -44.812 -8.789 1 95.69 177 ASN B N 1
ATOM 4966 C CA . ASN B 1 177 ? -1.948 -44.25 -8.539 1 95.69 177 ASN B CA 1
ATOM 4967 C C . ASN B 1 177 ? -1.114 -44.156 -9.812 1 95.69 177 ASN B C 1
ATOM 4969 O O . ASN B 1 177 ? -0.261 -43.281 -9.953 1 95.69 177 ASN B O 1
ATOM 4973 N N . GLY B 1 178 ? -1.3 -45.156 -10.633 1 97.62 178 GLY B N 1
ATOM 4974 C CA . GLY B 1 178 ? -0.458 -45.219 -11.82 1 97.62 178 GLY B CA 1
ATOM 4975 C C . GLY B 1 178 ? -1.242 -45.469 -13.102 1 97.62 178 GLY B C 1
ATOM 4976 O O . GLY B 1 178 ? -2.326 -46.031 -13.07 1 97.62 178 GLY B O 1
ATOM 4977 N N . LEU B 1 179 ? -0.705 -45 -14.156 1 98.25 179 LEU B N 1
ATOM 4978 C CA . LEU B 1 179 ? -1.293 -45.312 -15.453 1 98.25 179 LEU B CA 1
ATOM 4979 C C . LEU B 1 179 ? -0.23 -45.312 -16.547 1 98.25 179 LEU B C 1
ATOM 4981 O O . LEU B 1 179 ? 0.833 -44.719 -16.391 1 98.25 179 LEU B O 1
ATOM 4985 N N . THR B 1 180 ? -0.459 -46.062 -17.594 1 98.75 180 THR B N 1
ATOM 4986 C CA . THR B 1 180 ? 0.399 -46.094 -18.781 1 98.75 180 THR B CA 1
ATOM 4987 C C . THR B 1 180 ? -0.414 -46.438 -20.016 1 98.75 180 THR B C 1
ATOM 4989 O O . THR B 1 180 ? -1.587 -46.812 -19.922 1 98.75 180 THR B O 1
ATOM 4992 N N . ILE B 1 181 ? 0.206 -46.219 -21.141 1 98.75 181 ILE B N 1
ATOM 4993 C CA . ILE B 1 181 ? -0.486 -46.438 -22.406 1 98.75 181 ILE B CA 1
ATOM 4994 C C . ILE B 1 181 ? 0.261 -47.469 -23.25 1 98.75 181 ILE B C 1
ATOM 4996 O O . ILE B 1 181 ? 1.484 -47.406 -23.391 1 98.75 181 ILE B O 1
ATOM 5000 N N . ASP B 1 182 ? -0.461 -48.406 -23.703 1 98.38 182 ASP B N 1
ATOM 5001 C CA . ASP B 1 182 ? 0.025 -49.281 -24.766 1 98.38 182 ASP B CA 1
ATOM 5002 C C . ASP B 1 182 ? -0.209 -48.656 -26.141 1 98.38 182 ASP B C 1
ATOM 5004 O O . ASP B 1 182 ? -1.301 -48.75 -26.703 1 98.38 182 ASP B O 1
ATOM 5008 N N . LEU B 1 183 ? 0.77 -48.125 -26.703 1 96.56 183 LEU B N 1
ATOM 5009 C CA . LEU B 1 183 ? 0.645 -47.344 -27.938 1 96.56 183 LEU B CA 1
ATOM 5010 C C . LEU B 1 183 ? 0.336 -48.25 -29.125 1 96.56 183 LEU B C 1
ATOM 5012 O O . LEU B 1 183 ? -0.307 -47.844 -30.078 1 96.56 183 LEU B O 1
ATOM 5016 N N . GLU B 1 184 ? 0.742 -49.438 -29.062 1 95.06 184 GLU B N 1
ATOM 5017 C CA . GLU B 1 184 ? 0.518 -50.375 -30.141 1 95.06 184 GLU B CA 1
ATOM 5018 C C . GLU B 1 184 ? -0.926 -50.875 -30.156 1 95.06 184 GLU B C 1
ATOM 5020 O O . GLU B 1 184 ? -1.599 -50.812 -31.188 1 95.06 184 GLU B O 1
ATOM 5025 N N . GLU B 1 185 ? -1.335 -51.281 -28.984 1 96.81 185 GLU B N 1
ATOM 5026 C CA . GLU B 1 185 ? -2.678 -51.844 -28.906 1 96.81 185 GLU B CA 1
ATOM 5027 C C . GLU B 1 185 ? -3.715 -50.75 -28.625 1 96.81 185 GLU B C 1
ATOM 5029 O O . GLU B 1 185 ? -4.918 -51 -28.672 1 96.81 185 GLU B O 1
ATOM 5034 N N . GLN B 1 186 ? -3.281 -49.594 -28.344 1 97.38 186 GLN B N 1
ATOM 5035 C CA . GLN B 1 186 ? -4.156 -48.469 -28.047 1 97.38 186 GLN B CA 1
ATOM 5036 C C . GLN B 1 186 ? -5.043 -48.781 -26.828 1 97.38 186 GLN B C 1
ATOM 5038 O O . GLN B 1 186 ? -6.27 -48.656 -26.922 1 97.38 186 GLN B O 1
ATOM 5043 N N . LYS B 1 187 ? -4.379 -49.125 -25.766 1 98.69 187 LYS B N 1
ATOM 5044 C CA . LYS B 1 187 ? -5.055 -49.438 -24.516 1 98.69 187 LYS B CA 1
ATOM 5045 C C . LYS B 1 187 ? -4.465 -48.594 -23.375 1 98.69 187 LYS B C 1
ATOM 5047 O O . LYS B 1 187 ? -3.273 -48.281 -23.375 1 98.69 187 LYS B O 1
ATOM 5052 N N . LEU B 1 188 ? -5.336 -48.281 -22.484 1 98.75 188 LEU B N 1
ATOM 5053 C CA . LEU B 1 188 ? -4.953 -47.625 -21.25 1 98.75 188 LEU B CA 1
ATOM 5054 C C . LEU B 1 188 ? -4.906 -48.594 -20.078 1 98.75 188 LEU B C 1
ATOM 5056 O O . LEU B 1 188 ? -5.816 -49.406 -19.922 1 98.75 188 LEU B O 1
ATOM 5060 N N . TYR B 1 189 ? -3.805 -48.625 -19.312 1 98.81 189 TYR B N 1
ATOM 5061 C CA . TYR B 1 189 ? -3.664 -49.438 -18.109 1 98.81 189 TYR B CA 1
ATOM 5062 C C . TYR B 1 189 ? -3.568 -48.531 -16.875 1 98.81 189 TYR B C 1
ATOM 5064 O O . TYR B 1 189 ? -2.916 -47.5 -16.891 1 98.81 189 TYR B O 1
ATOM 5072 N N . TRP B 1 190 ? -4.234 -48.969 -15.758 1 98.62 190 TRP B N 1
ATOM 5073 C CA . TRP B 1 190 ? -4.043 -48.219 -14.516 1 98.62 190 TRP B CA 1
ATOM 5074 C C . TRP B 1 190 ? -4.082 -49.156 -13.312 1 98.62 190 TRP B C 1
ATOM 5076 O O . TRP B 1 190 ? -4.656 -50.25 -13.375 1 98.62 190 TRP B O 1
ATOM 5086 N N . ALA B 1 191 ? -3.357 -48.75 -12.297 1 97.94 191 ALA B N 1
ATOM 5087 C CA . ALA B 1 191 ? -3.297 -49.469 -11.031 1 97.94 191 ALA B CA 1
ATOM 5088 C C . ALA B 1 191 ? -4.062 -48.719 -9.938 1 97.94 191 ALA B C 1
ATOM 5090 O O . ALA B 1 191 ? -3.916 -47.5 -9.781 1 97.94 191 ALA B O 1
ATOM 5091 N N . ASP B 1 192 ? -4.914 -49.438 -9.227 1 97.31 192 ASP B N 1
ATOM 5092 C CA . ASP B 1 192 ? -5.629 -48.875 -8.086 1 97.31 192 ASP B CA 1
ATOM 5093 C C . ASP B 1 192 ? -5.141 -49.5 -6.777 1 97.31 192 ASP B C 1
ATOM 5095 O O . ASP B 1 192 ? -5.344 -50.688 -6.543 1 97.31 192 ASP B O 1
ATOM 5099 N N . ALA B 1 193 ? -4.57 -48.719 -5.984 1 95 193 ALA B N 1
ATOM 5100 C CA . ALA B 1 193 ? -3.924 -49.219 -4.781 1 95 193 ALA B CA 1
ATOM 5101 C C . ALA B 1 193 ? -4.957 -49.719 -3.768 1 95 193 ALA B C 1
ATOM 5103 O O . ALA B 1 193 ? -4.734 -50.688 -3.066 1 95 193 ALA B O 1
ATOM 5104 N N . LYS B 1 194 ? -6.027 -49 -3.613 1 94.5 194 LYS B N 1
ATOM 5105 C CA . LYS B 1 194 ? -7.039 -49.344 -2.623 1 94.5 194 LYS B CA 1
ATOM 5106 C C . LYS B 1 194 ? -7.805 -50.594 -3.049 1 94.5 194 LYS B C 1
ATOM 5108 O O . LYS B 1 194 ? -8.062 -51.5 -2.23 1 94.5 194 LYS B O 1
ATOM 5113 N N . LEU B 1 195 ? -8.18 -50.594 -4.332 1 94.5 195 LEU B N 1
ATOM 5114 C CA . LEU B 1 195 ? -8.977 -51.719 -4.816 1 94.5 195 LEU B CA 1
ATOM 5115 C C . LEU B 1 195 ? -8.078 -52.875 -5.262 1 94.5 195 LEU B C 1
ATOM 5117 O O . LEU B 1 195 ? -8.57 -53.938 -5.629 1 94.5 195 LEU B O 1
ATOM 5121 N N . SER B 1 196 ? -6.848 -52.688 -5.301 1 93.69 196 SER B N 1
ATOM 5122 C CA . SER B 1 196 ? -5.832 -53.719 -5.516 1 93.69 196 SER B CA 1
ATOM 5123 C C . SER B 1 196 ? -6.008 -54.375 -6.871 1 93.69 196 SER B C 1
ATOM 5125 O O . SER B 1 196 ? -6.082 -55.625 -6.953 1 93.69 196 SER B O 1
ATOM 5127 N N . PHE B 1 197 ? -6.012 -53.562 -7.875 1 95.75 197 PHE B N 1
ATOM 5128 C CA . PHE B 1 197 ? -6.141 -54.156 -9.195 1 95.75 197 PHE B CA 1
ATOM 5129 C C . PHE B 1 197 ? -5.324 -53.406 -10.227 1 95.75 197 PHE B C 1
ATOM 5131 O O . PHE B 1 197 ? -4.898 -52.281 -9.961 1 95.75 197 PHE B O 1
ATOM 5138 N N . ILE B 1 198 ? -5.086 -54.031 -11.297 1 97.81 198 ILE B N 1
ATOM 5139 C CA . ILE B 1 198 ? -4.684 -53.406 -12.555 1 97.81 198 ILE B CA 1
ATOM 5140 C C . ILE B 1 198 ? -5.723 -53.719 -13.633 1 97.81 198 ILE B C 1
ATOM 5142 O O . ILE B 1 198 ? -6.039 -54.875 -13.891 1 97.81 198 ILE B O 1
ATOM 5146 N N . HIS B 1 199 ? -6.215 -52.625 -14.148 1 98.06 199 HIS B N 1
ATOM 5147 C CA . HIS B 1 199 ? -7.199 -52.75 -15.219 1 98.06 199 HIS B CA 1
ATOM 5148 C C . HIS B 1 199 ? -6.676 -52.156 -16.516 1 98.06 199 HIS B C 1
ATOM 5150 O O . HIS B 1 199 ? -5.695 -51.406 -16.516 1 98.06 199 HIS B O 1
ATOM 5156 N N . ARG B 1 200 ? -7.297 -52.562 -17.625 1 98.31 200 ARG B N 1
ATOM 5157 C CA . ARG B 1 200 ? -7.035 -51.969 -18.938 1 98.31 200 ARG B CA 1
ATOM 5158 C C . ARG B 1 200 ? -8.336 -51.594 -19.641 1 98.31 200 ARG B C 1
ATOM 5160 O O . ARG B 1 200 ? -9.391 -52.156 -19.328 1 98.31 200 ARG B O 1
ATOM 5167 N N . ALA B 1 201 ? -8.258 -50.656 -20.531 1 98.62 201 ALA B N 1
ATOM 5168 C CA . ALA B 1 201 ? -9.391 -50.188 -21.328 1 98.62 201 ALA B CA 1
ATOM 5169 C C . ALA B 1 201 ? -8.922 -49.562 -22.641 1 98.62 201 ALA B C 1
ATOM 5171 O O . ALA B 1 201 ? -7.723 -49.375 -22.844 1 98.62 201 ALA B O 1
ATOM 5172 N N . ASN B 1 202 ? -9.906 -49.375 -23.531 1 98.5 202 ASN B N 1
ATOM 5173 C CA . ASN B 1 202 ? -9.594 -48.5 -24.656 1 98.5 202 ASN B CA 1
ATOM 5174 C C . ASN B 1 202 ? -9.172 -47.125 -24.188 1 98.5 202 ASN B C 1
ATOM 5176 O O . ASN B 1 202 ? -9.461 -46.719 -23.062 1 98.5 202 ASN B O 1
ATOM 5180 N N . LEU B 1 203 ? -8.594 -46.469 -25.078 1 98.38 203 LEU B N 1
ATOM 5181 C CA . LEU B 1 203 ? -8.047 -45.156 -24.703 1 98.38 203 LEU B CA 1
ATOM 5182 C C . LEU B 1 203 ? -9.164 -44.188 -24.344 1 98.38 203 LEU B C 1
ATOM 5184 O O . LEU B 1 203 ? -8.922 -43.188 -23.672 1 98.38 203 LEU B O 1
ATOM 5188 N N . ASP B 1 204 ? -10.367 -44.375 -24.688 1 97.81 204 ASP B N 1
ATOM 5189 C CA . ASP B 1 204 ? -11.492 -43.531 -24.328 1 97.81 204 ASP B CA 1
ATOM 5190 C C . ASP B 1 204 ? -12.195 -44.031 -23.078 1 97.81 204 ASP B C 1
ATOM 5192 O O . ASP B 1 204 ? -13.25 -43.531 -22.703 1 97.81 204 ASP B O 1
ATOM 5196 N N . GLY B 1 205 ? -11.688 -45.156 -22.5 1 98 205 GLY B N 1
ATOM 5197 C CA . GLY B 1 205 ? -12.234 -45.688 -21.266 1 98 205 GLY B CA 1
ATOM 5198 C C . GLY B 1 205 ? -13.203 -46.844 -21.484 1 98 205 GLY B C 1
ATOM 5199 O O . GLY B 1 205 ? -13.602 -47.5 -20.547 1 98 205 GLY B O 1
ATOM 5200 N N . SER B 1 206 ? -13.555 -47.062 -22.734 1 98.12 206 SER B N 1
ATOM 5201 C CA . SER B 1 206 ? -14.508 -48.125 -23.031 1 98.12 206 SER B CA 1
ATOM 5202 C C . SER B 1 206 ? -13.844 -49.5 -22.953 1 98.12 206 SER B C 1
ATOM 5204 O O . SER B 1 206 ? -12.609 -49.594 -23 1 98.12 206 SER B O 1
ATOM 5206 N N . PHE B 1 207 ? -14.57 -50.562 -22.766 1 97.81 207 PHE B N 1
ATOM 5207 C CA . PHE B 1 207 ? -14.164 -51.969 -22.766 1 97.81 207 PHE B CA 1
ATOM 5208 C C . PHE B 1 207 ? -13.133 -52.219 -21.672 1 97.81 207 PHE B C 1
ATOM 5210 O O . PHE B 1 207 ? -12.047 -52.75 -21.953 1 97.81 207 PHE B O 1
ATOM 5217 N N . ARG B 1 208 ? -13.555 -51.875 -20.547 1 98 208 ARG B N 1
ATOM 5218 C CA . ARG B 1 208 ? -12.703 -52.094 -19.375 1 98 208 ARG B CA 1
ATOM 5219 C C . ARG B 1 208 ? -12.57 -53.562 -19.047 1 98 208 ARG B C 1
ATOM 5221 O O . ARG B 1 208 ? -13.555 -54.312 -19.094 1 98 208 ARG B O 1
ATOM 5228 N N . GLN B 1 209 ? -11.312 -53.969 -18.781 1 97.38 209 GLN B N 1
ATOM 5229 C CA . GLN B 1 209 ? -11.008 -55.344 -18.453 1 97.38 209 GLN B CA 1
ATOM 5230 C C . GLN B 1 209 ? -10.07 -55.438 -17.25 1 97.38 209 GLN B C 1
ATOM 5232 O O . GLN B 1 209 ? -9.227 -54.562 -17.047 1 97.38 209 GLN B O 1
ATOM 5237 N N . LYS B 1 210 ? -10.258 -56.531 -16.547 1 95.75 210 LYS B N 1
ATOM 5238 C CA . LYS B 1 210 ? -9.352 -56.812 -15.438 1 95.75 210 LYS B CA 1
ATOM 5239 C C . LYS B 1 210 ? -8.094 -57.531 -15.93 1 95.75 210 LYS B C 1
ATOM 5241 O O . LYS B 1 210 ? -8.18 -58.5 -16.703 1 95.75 210 LYS B O 1
ATOM 5246 N N . VAL B 1 211 ? -6.984 -57.031 -15.578 1 97 211 VAL B N 1
ATOM 5247 C CA . VAL B 1 211 ? -5.727 -57.719 -15.875 1 97 211 VAL B CA 1
ATOM 5248 C C . VAL B 1 211 ? -5.246 -58.5 -14.648 1 97 211 VAL B C 1
ATOM 5250 O O . VAL B 1 211 ? -5.031 -59.719 -14.711 1 97 211 VAL B O 1
ATOM 5253 N N . VAL B 1 212 ? -5.074 -57.781 -13.594 1 94.62 212 VAL B N 1
ATOM 5254 C CA . VAL B 1 212 ? -4.742 -58.375 -12.305 1 94.62 212 VAL B CA 1
ATOM 5255 C C . VAL B 1 212 ? -5.758 -57.938 -11.258 1 94.62 212 VAL B C 1
ATOM 5257 O O . VAL B 1 212 ? -6.145 -56.781 -11.203 1 94.62 212 VAL B O 1
ATOM 5260 N N . GLU B 1 213 ? -6.281 -58.906 -10.438 1 87.12 213 GLU B N 1
ATOM 5261 C CA . GLU B 1 213 ? -7.211 -58.562 -9.367 1 87.12 213 GLU B CA 1
ATOM 5262 C C . GLU B 1 213 ? -6.945 -59.406 -8.125 1 87.12 213 GLU B C 1
ATOM 5264 O O . GLU B 1 213 ? -6.664 -60.594 -8.227 1 87.12 213 GLU B O 1
ATOM 5269 N N . GLY B 1 214 ? -7.129 -58.812 -6.953 1 75.5 214 GLY B N 1
ATOM 5270 C CA . GLY B 1 214 ? -7.191 -59.469 -5.66 1 75.5 214 GLY B CA 1
ATOM 5271 C C . GLY B 1 214 ? -5.836 -59.938 -5.156 1 75.5 214 GLY B C 1
ATOM 5272 O O . GLY B 1 214 ? -5.723 -60.438 -4.035 1 75.5 214 GLY B O 1
ATOM 5273 N N . SER B 1 215 ? -4.82 -59.781 -5.883 1 71.31 215 SER B N 1
ATOM 5274 C CA . SER B 1 215 ? -3.557 -60.375 -5.449 1 71.31 215 SER B CA 1
ATOM 5275 C C . SER B 1 215 ? -2.477 -59.312 -5.285 1 71.31 215 SER B C 1
ATOM 5277 O O . SER B 1 215 ? -1.361 -59.594 -4.855 1 71.31 215 SER B O 1
ATOM 5279 N N . LEU B 1 216 ? -2.91 -58.156 -5.523 1 78.81 216 LEU B N 1
ATOM 5280 C CA . LEU B 1 216 ? -1.908 -57.125 -5.406 1 78.81 216 LEU B CA 1
ATOM 5281 C C . LEU B 1 216 ? -1.998 -56.438 -4.051 1 78.81 216 LEU B C 1
ATOM 5283 O O . LEU B 1 216 ? -3.066 -56.375 -3.436 1 78.81 216 LEU B O 1
ATOM 5287 N N . THR B 1 217 ? -0.926 -56 -3.525 1 84.38 217 THR B N 1
ATOM 5288 C CA . THR B 1 217 ? -0.965 -55.344 -2.223 1 84.38 217 THR B CA 1
ATOM 5289 C C . THR B 1 217 ? -1.122 -53.844 -2.379 1 84.38 217 THR B C 1
ATOM 5291 O O . THR B 1 217 ? -2.168 -53.281 -2.039 1 84.38 217 THR B O 1
ATOM 5294 N N . HIS B 1 218 ? -0.196 -53.156 -2.936 1 93.75 218 HIS B N 1
ATOM 5295 C CA . HIS B 1 218 ? -0.259 -51.719 -3.113 1 93.75 218 HIS B CA 1
ATOM 5296 C C . HIS B 1 218 ? 0.453 -51.281 -4.391 1 93.75 218 HIS B C 1
ATOM 5298 O O . HIS B 1 218 ? 1.444 -50.562 -4.34 1 93.75 218 HIS B O 1
ATOM 5304 N N . PRO B 1 219 ? -0.163 -51.688 -5.602 1 96.38 219 PRO B N 1
ATOM 5305 C CA . PRO B 1 219 ? 0.462 -51.25 -6.852 1 96.38 219 PRO B CA 1
ATOM 5306 C C . PRO B 1 219 ? 0.512 -49.75 -6.984 1 96.38 219 PRO B C 1
ATOM 5308 O O . PRO B 1 219 ? -0.426 -49.062 -6.574 1 96.38 219 PRO B O 1
ATOM 5311 N N . PHE B 1 220 ? 1.57 -49.25 -7.473 1 97.25 220 PHE B N 1
ATOM 5312 C CA . PHE B 1 220 ? 1.764 -47.812 -7.477 1 97.25 220 PHE B CA 1
ATOM 5313 C C . PHE B 1 220 ? 1.885 -47.281 -8.906 1 97.25 220 PHE B C 1
ATOM 5315 O O . PHE B 1 220 ? 0.956 -46.656 -9.422 1 97.25 220 PHE B O 1
ATOM 5322 N N . ALA B 1 221 ? 2.928 -47.625 -9.641 1 98.62 221 ALA B N 1
ATOM 5323 C CA . ALA B 1 221 ? 3.121 -47.219 -11.023 1 98.62 221 ALA B CA 1
ATOM 5324 C C . ALA B 1 221 ? 3.27 -48.406 -11.953 1 98.62 221 ALA B C 1
ATOM 5326 O O . ALA B 1 221 ? 3.561 -49.531 -11.508 1 98.62 221 ALA B O 1
ATOM 5327 N N . LEU B 1 222 ? 3.064 -48.156 -13.234 1 98.44 222 LEU B N 1
ATOM 5328 C CA . LEU B 1 222 ? 3.188 -49.281 -14.156 1 98.44 222 LEU B CA 1
ATOM 5329 C C . LEU B 1 222 ? 3.645 -48.812 -15.531 1 98.44 222 LEU B C 1
ATOM 5331 O O . LEU B 1 222 ? 3.498 -47.625 -15.867 1 98.44 222 LEU B O 1
ATOM 5335 N N . THR B 1 223 ? 4.191 -49.656 -16.25 1 98.62 223 THR B N 1
ATOM 5336 C CA . THR B 1 223 ? 4.652 -49.5 -17.625 1 98.62 223 THR B CA 1
ATOM 5337 C C . THR B 1 223 ? 4.602 -50.844 -18.375 1 98.62 223 THR B C 1
ATOM 5339 O O . THR B 1 223 ? 4.086 -51.812 -17.844 1 98.62 223 THR B O 1
ATOM 5342 N N . LEU B 1 224 ? 5.012 -50.812 -19.641 1 98.06 224 LEU B N 1
ATOM 5343 C CA . LEU B 1 224 ? 4.895 -52.094 -20.344 1 98.06 224 LEU B CA 1
ATOM 5344 C C . LEU B 1 224 ? 5.883 -52.156 -21.5 1 98.06 224 LEU B C 1
ATOM 5346 O O . LEU B 1 224 ? 6.344 -51.125 -22 1 98.06 224 LEU B O 1
ATOM 5350 N N . SER B 1 225 ? 6.195 -53.281 -21.906 1 96.88 225 SER B N 1
ATOM 5351 C CA . SER B 1 225 ? 7.008 -53.625 -23.078 1 96.88 225 SER B CA 1
ATOM 5352 C C . SER B 1 225 ? 6.559 -54.938 -23.688 1 96.88 225 SER B C 1
ATOM 5354 O O . SER B 1 225 ? 6.441 -55.938 -23 1 96.88 225 SER B O 1
ATOM 5356 N N . GLY B 1 226 ? 6.316 -54.844 -25.047 1 94.94 226 GLY B N 1
ATOM 5357 C CA . GLY B 1 226 ? 5.773 -56.031 -25.672 1 94.94 226 GLY B CA 1
ATOM 5358 C C . GLY B 1 226 ? 4.492 -56.531 -25.016 1 94.94 226 GLY B C 1
ATOM 5359 O O . GLY B 1 226 ? 3.543 -55.75 -24.859 1 94.94 226 GLY B O 1
ATOM 5360 N N . ASP B 1 227 ? 4.555 -57.844 -24.547 1 96.06 227 ASP B N 1
ATOM 5361 C CA . ASP B 1 227 ? 3.357 -58.406 -23.953 1 96.06 227 ASP B CA 1
ATOM 5362 C C . ASP B 1 227 ? 3.449 -58.406 -22.422 1 96.06 227 ASP B C 1
ATOM 5364 O O . ASP B 1 227 ? 2.648 -59.062 -21.75 1 96.06 227 ASP B O 1
ATOM 5368 N N . THR B 1 228 ? 4.383 -57.688 -21.938 1 96.81 228 THR B N 1
ATOM 5369 C CA . THR B 1 228 ? 4.621 -57.781 -20.5 1 96.81 228 THR B CA 1
ATOM 5370 C C . THR B 1 228 ? 4.293 -56.438 -19.828 1 96.81 228 THR B C 1
ATOM 5372 O O . THR B 1 228 ? 4.688 -55.375 -20.312 1 96.81 228 THR B O 1
ATOM 5375 N N . LEU B 1 229 ? 3.584 -56.562 -18.734 1 97.5 229 LEU B N 1
ATOM 5376 C CA . LEU B 1 229 ? 3.291 -55.438 -17.844 1 97.5 229 LEU B CA 1
ATOM 5377 C C . LEU B 1 229 ? 4.227 -55.438 -16.641 1 97.5 229 LEU B C 1
ATOM 5379 O O . LEU B 1 229 ? 4.5 -56.5 -16.062 1 97.5 229 LEU B O 1
ATOM 5383 N N . TYR B 1 230 ? 4.793 -54.312 -16.328 1 97.38 230 TYR B N 1
ATOM 5384 C CA . TYR B 1 230 ? 5.633 -54.156 -15.141 1 97.38 230 TYR B CA 1
ATOM 5385 C C . TYR B 1 230 ? 5.02 -53.125 -14.188 1 97.38 230 TYR B C 1
ATOM 5387 O O . TYR B 1 230 ? 4.465 -52.125 -14.617 1 97.38 230 TYR B O 1
ATOM 5395 N N . TRP B 1 231 ? 5.098 -53.375 -12.867 1 97.75 231 TRP B N 1
ATOM 5396 C CA . TRP B 1 231 ? 4.582 -52.375 -11.93 1 97.75 231 TRP B CA 1
ATOM 5397 C C . TRP B 1 231 ? 5.375 -52.406 -10.633 1 97.75 231 TRP B C 1
ATOM 5399 O O . TRP B 1 231 ? 5.996 -53.406 -10.281 1 97.75 231 TRP B O 1
ATOM 5409 N N . THR B 1 232 ? 5.441 -51.25 -10.008 1 98 232 THR B N 1
ATOM 5410 C CA . THR B 1 232 ? 6.004 -51.125 -8.672 1 98 232 THR B CA 1
ATOM 5411 C C . THR B 1 232 ? 4.93 -51.344 -7.609 1 98 232 THR B C 1
ATOM 5413 O O . THR B 1 232 ? 3.764 -51 -7.82 1 98 232 THR B O 1
ATOM 5416 N N . ASP B 1 233 ? 5.375 -51.844 -6.488 1 96.31 233 ASP B N 1
ATOM 5417 C CA . ASP B 1 233 ? 4.473 -52.094 -5.371 1 96.31 233 ASP B CA 1
ATOM 5418 C C . ASP B 1 233 ? 5.074 -51.625 -4.055 1 96.31 233 ASP B C 1
ATOM 5420 O O . ASP B 1 233 ? 6.176 -52.031 -3.686 1 96.31 233 ASP B O 1
ATOM 5424 N N . TRP B 1 234 ? 4.301 -50.844 -3.311 1 95.88 234 TRP B N 1
ATOM 5425 C CA . TRP B 1 234 ? 4.801 -50.219 -2.088 1 95.88 234 TRP B CA 1
ATOM 5426 C C . TRP B 1 234 ? 4.863 -51.25 -0.949 1 95.88 234 TRP B C 1
ATOM 5428 O O . TRP B 1 234 ? 5.727 -51.156 -0.073 1 95.88 234 TRP B O 1
ATOM 5438 N N . GLN B 1 235 ? 3.93 -52.094 -0.933 1 94.31 235 GLN B N 1
ATOM 5439 C CA . GLN B 1 235 ? 3.887 -53.062 0.165 1 94.31 235 GLN B CA 1
ATOM 5440 C C . GLN B 1 235 ? 5.023 -54.062 0.056 1 94.31 235 GLN B C 1
ATOM 5442 O O . GLN B 1 235 ? 5.676 -54.375 1.052 1 94.31 235 GLN B O 1
ATOM 5447 N N . THR B 1 236 ? 5.234 -54.625 -1.175 1 94.31 236 THR B N 1
ATOM 5448 C CA . THR B 1 236 ? 6.281 -55.625 -1.371 1 94.31 236 THR B CA 1
ATOM 5449 C C . THR B 1 236 ? 7.637 -54.938 -1.56 1 94.31 236 THR B C 1
ATOM 5451 O O . THR B 1 236 ? 8.68 -55.594 -1.496 1 94.31 236 THR B O 1
ATOM 5454 N N . ARG B 1 237 ? 7.578 -53.688 -1.831 1 96.44 237 ARG B N 1
ATOM 5455 C CA . ARG B 1 237 ? 8.789 -52.938 -2.129 1 96.44 237 ARG B CA 1
ATOM 5456 C C . ARG B 1 237 ? 9.562 -53.562 -3.285 1 96.44 237 ARG B C 1
ATOM 5458 O O . ARG B 1 237 ? 10.758 -53.844 -3.166 1 96.44 237 ARG B O 1
ATOM 5465 N N . SER B 1 238 ? 8.789 -53.781 -4.375 1 95.88 238 SER B N 1
ATOM 5466 C CA . SER B 1 238 ? 9.352 -54.531 -5.488 1 95.88 238 SER B CA 1
ATOM 5467 C C . SER B 1 238 ? 8.766 -54.062 -6.82 1 95.88 238 SER B C 1
ATOM 5469 O O . SER B 1 238 ? 7.777 -53.344 -6.848 1 95.88 238 SER B O 1
ATOM 5471 N N . ILE B 1 239 ? 9.414 -54.562 -7.832 1 97 239 ILE B N 1
ATOM 5472 C CA . ILE B 1 239 ? 8.875 -54.5 -9.188 1 97 239 ILE B CA 1
ATOM 5473 C C . ILE B 1 239 ? 8.383 -55.875 -9.602 1 97 239 ILE B C 1
ATOM 5475 O O . ILE B 1 239 ? 9.094 -56.875 -9.445 1 97 239 ILE B O 1
ATOM 5479 N N . HIS B 1 240 ? 7.176 -55.844 -10.078 1 95.88 240 HIS B N 1
ATOM 5480 C CA . HIS B 1 240 ? 6.562 -57.094 -10.547 1 95.88 240 HIS B CA 1
ATOM 5481 C C . HIS B 1 240 ? 6.266 -57.031 -12.039 1 95.88 240 HIS B C 1
ATOM 5483 O O . HIS B 1 240 ? 6.324 -55.938 -12.641 1 95.88 240 HIS B O 1
ATOM 5489 N N . ALA B 1 241 ? 6.02 -58.25 -12.664 1 95.94 241 ALA B N 1
ATOM 5490 C CA . ALA B 1 241 ? 5.66 -58.312 -14.078 1 95.94 241 ALA B CA 1
ATOM 5491 C C . ALA B 1 241 ? 4.633 -59.406 -14.328 1 95.94 241 ALA B C 1
ATOM 5493 O O . ALA B 1 241 ? 4.547 -60.375 -13.562 1 95.94 241 ALA B O 1
ATOM 5494 N N . CYS B 1 242 ? 3.867 -59.281 -15.328 1 96.38 242 CYS B N 1
ATOM 5495 C CA . CYS B 1 242 ? 2.928 -60.281 -15.805 1 96.38 242 CYS B CA 1
ATOM 5496 C C . CYS B 1 242 ? 2.551 -60.031 -17.25 1 96.38 242 CYS B C 1
ATOM 5498 O O . CYS B 1 242 ? 2.994 -59.062 -17.859 1 96.38 242 CYS B O 1
ATOM 5500 N N . ASN B 1 243 ? 1.898 -60.969 -17.828 1 97.06 243 ASN B N 1
ATOM 5501 C CA . ASN B 1 243 ? 1.335 -60.75 -19.156 1 97.06 243 ASN B CA 1
ATOM 5502 C C . ASN B 1 243 ? 0.331 -59.594 -19.141 1 97.06 243 ASN B C 1
ATOM 5504 O O . ASN B 1 243 ? -0.564 -59.562 -18.297 1 97.06 243 ASN B O 1
ATOM 5508 N N . LYS B 1 244 ? 0.364 -58.75 -20.047 1 97.62 244 LYS B N 1
ATOM 5509 C CA . LYS B 1 244 ? -0.391 -57.5 -19.984 1 97.62 244 LYS B CA 1
ATOM 5510 C C . LYS B 1 244 ? -1.869 -57.75 -20.281 1 97.62 244 LYS B C 1
ATOM 5512 O O . LYS B 1 244 ? -2.709 -56.875 -19.984 1 97.62 244 LYS B O 1
ATOM 5517 N N . ARG B 1 245 ? -2.215 -58.812 -20.906 1 96.56 245 ARG B N 1
ATOM 5518 C CA . ARG B 1 245 ? -3.602 -59.062 -21.281 1 96.56 245 ARG B CA 1
ATOM 5519 C C . ARG B 1 245 ? -4.285 -59.969 -20.25 1 96.56 245 ARG B C 1
ATOM 5521 O O . ARG B 1 245 ? -5.453 -59.75 -19.922 1 96.56 245 ARG B O 1
ATOM 5528 N N . THR B 1 246 ? -3.498 -60.969 -19.766 1 95 246 THR B N 1
ATOM 5529 C CA . THR B 1 246 ? -4.148 -62 -18.984 1 95 246 THR B CA 1
ATOM 5530 C C . THR B 1 246 ? -3.779 -61.906 -17.516 1 95 246 THR B C 1
ATOM 5532 O O . THR B 1 246 ? -4.449 -62.469 -16.656 1 95 246 THR B O 1
ATOM 5535 N N . GLY B 1 247 ? -2.652 -61.312 -17.281 1 95.19 247 GLY B N 1
ATOM 5536 C CA . GLY B 1 247 ? -2.164 -61.25 -15.922 1 95.19 247 GLY B CA 1
ATOM 5537 C C . GLY B 1 247 ? -1.425 -62.5 -15.492 1 95.19 247 GLY B C 1
ATOM 5538 O O . GLY B 1 247 ? -0.947 -62.594 -14.359 1 95.19 247 GLY B O 1
ATOM 5539 N N . GLU B 1 248 ? -1.259 -63.312 -16.375 1 94.12 248 GLU B N 1
ATOM 5540 C CA . GLU B 1 248 ? -0.588 -64.562 -16.062 1 94.12 248 GLU B CA 1
ATOM 5541 C C . GLU B 1 248 ? 0.929 -64.438 -16.094 1 94.12 248 GLU B C 1
ATOM 5543 O O . GLU B 1 248 ? 1.438 -63.344 -16.406 1 94.12 248 GLU B O 1
ATOM 5548 N N . LYS B 1 249 ? 1.685 -65.438 -15.594 1 92.38 249 LYS B N 1
ATOM 5549 C CA . LYS B 1 249 ? 3.143 -65.438 -15.531 1 92.38 249 LYS B CA 1
ATOM 5550 C C . LYS B 1 249 ? 3.676 -64.312 -14.664 1 92.38 249 LYS B C 1
ATOM 5552 O O . LYS B 1 249 ? 4.562 -63.594 -15.094 1 92.38 249 LYS B O 1
ATOM 5557 N N . ARG B 1 250 ? 3.02 -64.25 -13.562 1 93.69 250 ARG B N 1
ATOM 5558 C CA . ARG B 1 250 ? 3.428 -63.219 -12.625 1 93.69 250 ARG B CA 1
ATOM 5559 C C . ARG B 1 250 ? 4.777 -63.531 -11.992 1 93.69 250 ARG B C 1
ATOM 5561 O O . ARG B 1 250 ? 5.031 -64.688 -11.633 1 93.69 250 ARG B O 1
ATOM 5568 N N . ARG B 1 251 ? 5.621 -62.562 -11.914 1 93.12 251 ARG B N 1
ATOM 5569 C CA . ARG B 1 251 ? 6.922 -62.75 -11.281 1 93.12 251 ARG B CA 1
ATOM 5570 C C . ARG B 1 251 ? 7.465 -61.469 -10.695 1 93.12 251 ARG B C 1
ATOM 5572 O O . ARG B 1 251 ? 7.078 -60.375 -11.117 1 93.12 251 ARG B O 1
ATOM 5579 N N . GLU B 1 252 ? 8.312 -61.625 -9.766 1 93.38 252 GLU B N 1
ATOM 5580 C CA . GLU B 1 252 ? 9.055 -60.5 -9.203 1 93.38 252 GLU B CA 1
ATOM 5581 C C . GLU B 1 252 ? 10.328 -60.219 -9.992 1 93.38 252 GLU B C 1
ATOM 5583 O O . GLU B 1 252 ? 11.125 -61.125 -10.242 1 93.38 252 GLU B O 1
ATOM 5588 N N . ILE B 1 253 ? 10.492 -59.094 -10.453 1 94.44 253 ILE B N 1
ATOM 5589 C CA . ILE B 1 253 ? 11.648 -58.719 -11.25 1 94.44 253 ILE B CA 1
ATOM 5590 C C . ILE B 1 253 ? 12.789 -58.281 -10.328 1 94.44 253 ILE B C 1
ATOM 5592 O O . ILE B 1 253 ? 13.945 -58.656 -10.547 1 94.44 253 ILE B O 1
ATOM 5596 N N . LEU B 1 254 ? 12.484 -57.469 -9.406 1 94.75 254 LEU B N 1
ATOM 5597 C CA . LEU B 1 254 ? 13.445 -56.875 -8.484 1 94.75 254 LEU B CA 1
ATOM 5598 C C . LEU B 1 254 ? 12.812 -56.594 -7.121 1 94.75 254 LEU B C 1
ATOM 5600 O O . LEU B 1 254 ? 11.727 -56.031 -7.043 1 94.75 254 LEU B O 1
ATOM 5604 N N . GLY B 1 255 ? 13.5 -57 -6.023 1 94 255 GLY B N 1
ATOM 5605 C CA . GLY B 1 255 ? 12.977 -56.844 -4.676 1 94 255 GLY B CA 1
ATOM 5606 C C . GLY B 1 255 ? 13.891 -56.031 -3.773 1 94 255 GLY B C 1
ATOM 5607 O O . GLY B 1 255 ? 14.914 -55.531 -4.223 1 94 255 GLY B O 1
ATOM 5608 N N . ALA B 1 256 ? 13.438 -55.844 -2.562 1 93.81 256 ALA B N 1
ATOM 5609 C CA . ALA B 1 256 ? 14.203 -55.188 -1.498 1 93.81 256 ALA B CA 1
ATOM 5610 C C . ALA B 1 256 ? 14.539 -53.75 -1.86 1 93.81 256 ALA B C 1
ATOM 5612 O O . ALA B 1 256 ? 15.664 -53.312 -1.654 1 93.81 256 ALA B O 1
ATOM 5613 N N . LEU B 1 257 ? 13.594 -53.156 -2.471 1 95.75 257 LEU B N 1
ATOM 5614 C CA . LEU B 1 257 ? 13.766 -51.75 -2.822 1 95.75 257 LEU B CA 1
ATOM 5615 C C . LEU B 1 257 ? 13.398 -50.844 -1.648 1 95.75 257 LEU B C 1
ATOM 5617 O O . LEU B 1 257 ? 12.625 -51.25 -0.776 1 95.75 257 LEU B O 1
ATOM 5621 N N . TYR B 1 258 ? 14.031 -49.719 -1.544 1 96.12 258 TYR B N 1
ATOM 5622 C CA . TYR B 1 258 ? 13.727 -48.781 -0.484 1 96.12 258 TYR B CA 1
ATOM 5623 C C . TYR B 1 258 ? 12.281 -48.281 -0.583 1 96.12 258 TYR B C 1
ATOM 5625 O O . TYR B 1 258 ? 11.484 -48.5 0.328 1 96.12 258 TYR B O 1
ATOM 5633 N N . SER B 1 259 ? 11.93 -47.625 -1.688 1 96.56 259 SER B N 1
ATOM 5634 C CA . SER B 1 259 ? 10.578 -47.125 -1.954 1 96.56 259 SER B CA 1
ATOM 5635 C C . SER B 1 259 ? 10.344 -46.938 -3.449 1 96.56 259 SER B C 1
ATOM 5637 O O . SER B 1 259 ? 10.469 -45.844 -3.969 1 96.56 259 SER B O 1
ATOM 5639 N N . PRO B 1 260 ? 9.977 -48 -4.16 1 97.31 260 PRO B N 1
ATOM 5640 C CA . PRO B 1 260 ? 9.773 -47.875 -5.605 1 97.31 260 PRO B CA 1
ATOM 5641 C C . PRO B 1 260 ? 8.594 -46.969 -5.953 1 97.31 260 PRO B C 1
ATOM 5643 O O . PRO B 1 260 ? 7.477 -47.219 -5.477 1 97.31 260 PRO B O 1
ATOM 5646 N N . MET B 1 261 ? 8.812 -46.031 -6.664 1 98.25 261 MET B N 1
ATOM 5647 C CA . MET B 1 261 ? 7.809 -45.031 -7.082 1 98.25 261 MET B CA 1
ATOM 5648 C C . MET B 1 261 ? 7.453 -45.219 -8.555 1 98.25 261 MET B C 1
ATOM 5650 O O . MET B 1 261 ? 6.992 -46.281 -8.961 1 98.25 261 MET B O 1
ATOM 5654 N N . ASP B 1 262 ? 7.711 -44.219 -9.398 1 98.75 262 ASP B N 1
ATOM 5655 C CA . ASP B 1 262 ? 7.355 -44.281 -10.812 1 98.75 262 ASP B CA 1
ATOM 5656 C C . ASP B 1 262 ? 8.305 -45.219 -11.578 1 98.75 262 ASP B C 1
ATOM 5658 O O . ASP B 1 262 ? 9.422 -45.469 -11.133 1 98.75 262 ASP B O 1
ATOM 5662 N N . ILE B 1 263 ? 7.816 -45.688 -12.703 1 98.81 263 ILE B N 1
ATOM 5663 C CA . ILE B 1 263 ? 8.586 -46.625 -13.5 1 98.81 263 ILE B CA 1
ATOM 5664 C C . ILE B 1 263 ? 8.281 -46.406 -14.984 1 98.81 263 ILE B C 1
ATOM 5666 O O . ILE B 1 263 ? 7.141 -46.125 -15.359 1 98.81 263 ILE B O 1
ATOM 5670 N N . GLN B 1 264 ? 9.344 -46.562 -15.797 1 98.62 264 GLN B N 1
ATOM 5671 C CA . GLN B 1 264 ? 9.258 -46.469 -17.25 1 98.62 264 GLN B CA 1
ATOM 5672 C C . GLN B 1 264 ? 10.117 -47.562 -17.906 1 98.62 264 GLN B C 1
ATOM 5674 O O . GLN B 1 264 ? 11.117 -48 -17.344 1 98.62 264 GLN B O 1
ATOM 5679 N N . VAL B 1 265 ? 9.703 -48 -19.062 1 98.25 265 VAL B N 1
ATOM 5680 C CA . VAL B 1 265 ? 10.578 -48.781 -19.906 1 98.25 265 VAL B CA 1
ATOM 5681 C C . VAL B 1 265 ? 11.43 -47.844 -20.781 1 98.25 265 VAL B C 1
ATOM 5683 O O . VAL B 1 265 ? 10.906 -47.156 -21.641 1 98.25 265 VAL B O 1
ATOM 5686 N N . LEU B 1 266 ? 12.68 -47.906 -20.516 1 96.94 266 LEU B N 1
ATOM 5687 C CA . LEU B 1 266 ? 13.602 -47.062 -21.266 1 96.94 266 LEU B CA 1
ATOM 5688 C C . LEU B 1 266 ? 13.938 -47.656 -22.609 1 96.94 266 LEU B C 1
ATOM 5690 O O . LEU B 1 266 ? 14.914 -48.406 -22.734 1 96.94 266 LEU B O 1
ATOM 5694 N N . SER B 1 267 ? 13.148 -47.312 -23.594 1 95.5 267 SER B N 1
ATOM 5695 C CA . SER B 1 267 ? 13.312 -47.875 -24.922 1 95.5 267 SER B CA 1
ATOM 5696 C C . SER B 1 267 ? 12.781 -46.938 -26 1 95.5 267 SER B C 1
ATOM 5698 O O . SER B 1 267 ? 11.844 -46.188 -25.75 1 95.5 267 SER B O 1
ATOM 5700 N N . GLN B 1 268 ? 13.32 -47.062 -27.141 1 95.06 268 GLN B N 1
ATOM 5701 C CA . GLN B 1 268 ? 12.867 -46.281 -28.281 1 95.06 268 GLN B CA 1
ATOM 5702 C C . GLN B 1 268 ? 11.445 -46.656 -28.688 1 95.06 268 GLN B C 1
ATOM 5704 O O . GLN B 1 268 ? 10.68 -45.812 -29.156 1 95.06 268 GLN B O 1
ATOM 5709 N N . ASP B 1 269 ? 11.094 -47.906 -28.422 1 95.06 269 ASP B N 1
ATOM 5710 C CA . ASP B 1 269 ? 9.781 -48.406 -28.797 1 95.06 269 ASP B CA 1
ATOM 5711 C C . ASP B 1 269 ? 8.672 -47.656 -28.047 1 95.06 269 ASP B C 1
ATOM 5713 O O . ASP B 1 269 ? 7.547 -47.562 -28.547 1 95.06 269 ASP B O 1
ATOM 5717 N N . ARG B 1 270 ? 9 -47.125 -26.938 1 97.31 270 ARG B N 1
ATOM 5718 C CA . ARG B 1 270 ? 8.039 -46.375 -26.141 1 97.31 270 ARG B CA 1
ATOM 5719 C C . ARG B 1 270 ? 7.863 -44.969 -26.672 1 97.31 270 ARG B C 1
ATOM 5721 O O . ARG B 1 270 ? 6.918 -44.281 -26.297 1 97.31 270 ARG B O 1
ATOM 5728 N N . GLN B 1 271 ? 8.781 -44.562 -27.578 1 97.88 271 GLN B N 1
ATOM 5729 C CA . GLN B 1 271 ? 8.773 -43.219 -28.109 1 97.88 271 GLN B CA 1
ATOM 5730 C C . GLN B 1 271 ? 8.898 -43.219 -29.625 1 97.88 271 GLN B C 1
ATOM 5732 O O . GLN B 1 271 ? 9.852 -42.656 -30.172 1 97.88 271 GLN B O 1
ATOM 5737 N N . PRO B 1 272 ? 7.879 -43.781 -30.297 1 97.5 272 PRO B N 1
ATOM 5738 C CA . PRO B 1 272 ? 7.934 -43.781 -31.75 1 97.5 272 PRO B CA 1
ATOM 5739 C C . PRO B 1 272 ? 7.898 -42.375 -32.375 1 97.5 272 PRO B C 1
ATOM 5741 O O . PRO B 1 272 ? 7.188 -41.5 -31.859 1 97.5 272 PRO B O 1
ATOM 5744 N N . TYR B 1 273 ? 8.633 -42.25 -33.469 1 96.75 273 TYR B N 1
ATOM 5745 C CA . TYR B 1 273 ? 8.742 -40.938 -34.094 1 96.75 273 TYR B CA 1
ATOM 5746 C C . TYR B 1 273 ? 7.703 -40.781 -35.188 1 96.75 273 TYR B C 1
ATOM 5748 O O . TYR B 1 273 ? 7.391 -41.719 -35.906 1 96.75 273 TYR B O 1
ATOM 5756 N N . PHE B 1 274 ? 7.129 -39.688 -35.312 1 95.69 274 PHE B N 1
ATOM 5757 C CA . PHE B 1 274 ? 6.359 -39.219 -36.469 1 95.69 274 PHE B CA 1
ATOM 5758 C C . PHE B 1 274 ? 6.516 -37.719 -36.656 1 95.69 274 PHE B C 1
ATOM 5760 O O . PHE B 1 274 ? 6.82 -37 -35.688 1 95.69 274 PHE B O 1
ATOM 5767 N N . HIS B 1 275 ? 6.387 -37.281 -37.781 1 95.69 275 HIS B N 1
ATOM 5768 C CA . HIS B 1 275 ? 6.578 -35.875 -38.125 1 95.69 275 HIS B CA 1
ATOM 5769 C C . HIS B 1 275 ? 5.352 -35.062 -37.75 1 95.69 275 HIS B C 1
ATOM 5771 O O . HIS B 1 275 ? 4.215 -35.5 -37.906 1 95.69 275 HIS B O 1
ATOM 5777 N N . THR B 1 276 ? 5.543 -33.906 -37.219 1 95.94 276 THR B N 1
ATOM 5778 C CA . THR B 1 276 ? 4.473 -32.969 -36.938 1 95.94 276 THR B CA 1
ATOM 5779 C C . THR B 1 276 ? 4.84 -31.562 -37.438 1 95.94 276 THR B C 1
ATOM 5781 O O . THR B 1 276 ? 6.016 -31.25 -37.625 1 95.94 276 THR B O 1
ATOM 5784 N N . PRO B 1 277 ? 3.867 -30.781 -37.656 1 93.88 277 PRO B N 1
ATOM 5785 C CA . PRO B 1 277 ? 4.133 -29.406 -38.094 1 93.88 277 PRO B CA 1
ATOM 5786 C C . PRO B 1 277 ? 4.953 -28.609 -37.062 1 93.88 277 PRO B C 1
ATOM 5788 O O . PRO B 1 277 ? 5.633 -27.656 -37.406 1 93.88 277 PRO B O 1
ATOM 5791 N N . CYS B 1 278 ? 4.941 -29 -35.844 1 96.94 278 CYS B N 1
ATOM 5792 C CA . CYS B 1 278 ? 5.664 -28.297 -34.812 1 96.94 278 CYS B CA 1
ATOM 5793 C C . CYS B 1 278 ? 7.168 -28.375 -35.031 1 96.94 278 CYS B C 1
ATOM 5795 O O . CYS B 1 278 ? 7.926 -27.562 -34.469 1 96.94 278 CYS B O 1
ATOM 5797 N N . GLU B 1 279 ? 7.598 -29.266 -35.781 1 94.56 279 GLU B N 1
ATOM 5798 C CA . GLU B 1 279 ? 9.023 -29.469 -36.031 1 94.56 279 GLU B CA 1
ATOM 5799 C C . GLU B 1 279 ? 9.547 -28.469 -37.062 1 94.56 279 GLU B C 1
ATOM 5801 O O . GLU B 1 279 ? 10.75 -28.234 -37.156 1 94.56 279 GLU B O 1
ATOM 5806 N N . GLU B 1 280 ? 8.609 -28.031 -37.812 1 94.62 280 GLU B N 1
ATOM 5807 C CA . GLU B 1 280 ? 8.977 -27.047 -38.844 1 94.62 280 GLU B CA 1
ATOM 5808 C C . GLU B 1 280 ? 8.719 -25.625 -38.344 1 94.62 280 GLU B C 1
ATOM 5810 O O . GLU B 1 280 ? 7.578 -25.156 -38.344 1 94.62 280 GLU B O 1
ATOM 5815 N N . ASP B 1 281 ? 9.68 -24.922 -38.031 1 95.56 281 ASP B N 1
ATOM 5816 C CA . ASP B 1 281 ? 9.594 -23.547 -37.562 1 95.56 281 ASP B CA 1
ATOM 5817 C C . ASP B 1 281 ? 8.633 -23.438 -36.375 1 95.56 281 ASP B C 1
ATOM 5819 O O . ASP B 1 281 ? 7.789 -22.547 -36.344 1 95.56 281 ASP B O 1
ATOM 5823 N N . ASN B 1 282 ? 8.547 -24.516 -35.562 1 97.38 282 ASN B N 1
ATOM 5824 C CA . ASN B 1 282 ? 7.727 -24.547 -34.344 1 97.38 282 ASN B CA 1
ATOM 5825 C C . ASN B 1 282 ? 6.246 -24.375 -34.656 1 97.38 282 ASN B C 1
ATOM 5827 O O . ASN B 1 282 ? 5.5 -23.781 -33.875 1 97.38 282 ASN B O 1
ATOM 5831 N N . GLY B 1 283 ? 5.914 -24.781 -35.938 1 97 283 GLY B N 1
ATOM 5832 C CA . GLY B 1 283 ? 4.527 -24.641 -36.375 1 97 283 GLY B CA 1
ATOM 5833 C C . GLY B 1 283 ? 4.113 -23.203 -36.594 1 97 283 GLY B C 1
ATOM 5834 O O . GLY B 1 283 ? 2.924 -22.906 -36.75 1 97 283 GLY B O 1
ATOM 5835 N N . GLY B 1 284 ? 5.105 -22.266 -36.5 1 97.88 284 GLY B N 1
ATOM 5836 C CA . GLY B 1 284 ? 4.82 -20.844 -36.594 1 97.88 284 GLY B CA 1
ATOM 5837 C C . GLY B 1 284 ? 4.508 -20.203 -35.25 1 97.88 284 GLY B C 1
ATOM 5838 O O . GLY B 1 284 ? 4.207 -19 -35.188 1 97.88 284 GLY B O 1
ATOM 5839 N N . CYS B 1 285 ? 4.578 -20.938 -34.156 1 98.56 285 CYS B N 1
ATOM 5840 C CA . CYS B 1 285 ? 4.25 -20.438 -32.812 1 98.56 285 CYS B CA 1
ATOM 5841 C C . CYS B 1 285 ? 5.422 -19.656 -32.219 1 98.56 285 CYS B C 1
ATOM 5843 O O . CYS B 1 285 ? 6.574 -20.062 -32.375 1 98.56 285 CYS B O 1
ATOM 5845 N N . SER B 1 286 ? 5.145 -18.578 -31.609 1 98.38 286 SER B N 1
ATOM 5846 C CA . SER B 1 286 ? 6.191 -17.766 -30.984 1 98.38 286 SER B CA 1
ATOM 5847 C C . SER B 1 286 ? 6.777 -18.484 -29.766 1 98.38 286 SER B C 1
ATOM 5849 O O . SER B 1 286 ? 7.953 -18.297 -29.438 1 98.38 286 SER B O 1
ATOM 5851 N N . HIS B 1 287 ? 5.961 -19.281 -29.078 1 98.19 287 HIS B N 1
ATOM 5852 C CA . HIS B 1 287 ? 6.406 -19.953 -27.875 1 98.19 287 HIS B CA 1
ATOM 5853 C C . HIS B 1 287 ? 6.098 -21.453 -27.938 1 98.19 287 HIS B C 1
ATOM 5855 O O . HIS B 1 287 ? 6.785 -22.203 -28.625 1 98.19 287 HIS B O 1
ATOM 5861 N N . LEU B 1 288 ? 4.934 -21.875 -27.359 1 98.69 288 LEU B N 1
ATOM 5862 C CA . LEU B 1 288 ? 4.652 -23.312 -27.297 1 98.69 288 LEU B CA 1
ATOM 5863 C C . LEU B 1 288 ? 3.885 -23.766 -28.531 1 98.69 288 LEU B C 1
ATOM 5865 O O . LEU B 1 288 ? 2.926 -23.109 -28.953 1 98.69 288 LEU B O 1
ATOM 5869 N N . CYS B 1 289 ? 4.316 -24.781 -29.141 1 98.75 289 CYS B N 1
ATOM 5870 C CA . CYS B 1 289 ? 3.553 -25.562 -30.109 1 98.75 289 CYS B CA 1
ATOM 5871 C C . CYS B 1 289 ? 3.105 -26.891 -29.5 1 98.75 289 CYS B C 1
ATOM 5873 O O . CYS B 1 289 ? 3.926 -27.781 -29.266 1 98.75 289 CYS B O 1
ATOM 5875 N N . LEU B 1 290 ? 1.805 -27.031 -29.203 1 98.88 290 LEU B N 1
ATOM 5876 C CA . LEU B 1 290 ? 1.286 -28.188 -28.484 1 98.88 290 LEU B CA 1
ATOM 5877 C C . LEU B 1 290 ? 0.454 -29.062 -29.422 1 98.88 290 LEU B C 1
ATOM 5879 O O . LEU B 1 290 ? -0.379 -28.562 -30.172 1 98.88 290 LEU B O 1
ATOM 5883 N N . LEU B 1 291 ? 0.704 -30.359 -29.328 1 98.56 291 LEU B N 1
ATOM 5884 C CA . LEU B 1 291 ? -0.062 -31.297 -30.141 1 98.56 291 LEU B CA 1
ATOM 5885 C C . LEU B 1 291 ? -1.506 -31.375 -29.656 1 98.56 291 LEU B C 1
ATOM 5887 O O . LEU B 1 291 ? -1.776 -31.219 -28.469 1 98.56 291 LEU B O 1
ATOM 5891 N N . SER B 1 292 ? -2.385 -31.609 -30.641 1 98.25 292 SER B N 1
ATOM 5892 C CA . SER B 1 292 ? -3.822 -31.578 -30.406 1 98.25 292 SER B CA 1
ATOM 5893 C C . SER B 1 292 ? -4.535 -32.719 -31.125 1 98.25 292 SER B C 1
ATOM 5895 O O . SER B 1 292 ? -4.102 -33.125 -32.188 1 98.25 292 SER B O 1
ATOM 5897 N N . PRO B 1 293 ? -5.598 -33.219 -30.469 1 97.81 293 PRO B N 1
ATOM 5898 C CA . PRO B 1 293 ? -6.379 -34.219 -31.172 1 97.81 293 PRO B CA 1
ATOM 5899 C C . PRO B 1 293 ? -7.258 -33.625 -32.281 1 97.81 293 PRO B C 1
ATOM 5901 O O . PRO B 1 293 ? -7.793 -34.375 -33.125 1 97.81 293 PRO B O 1
ATOM 5904 N N . ARG B 1 294 ? -7.355 -32.375 -32.25 1 97.25 294 ARG B N 1
ATOM 5905 C CA . ARG B 1 294 ? -8.195 -31.703 -33.219 1 97.25 294 ARG B CA 1
ATOM 5906 C C . ARG B 1 294 ? -7.355 -31.094 -34.344 1 97.25 294 ARG B C 1
ATOM 5908 O O . ARG B 1 294 ? -6.238 -30.625 -34.125 1 97.25 294 ARG B O 1
ATOM 5915 N N . GLU B 1 295 ? -7.902 -31.156 -35.531 1 95.5 295 GLU B N 1
ATOM 5916 C CA . GLU B 1 295 ? -7.234 -30.5 -36.625 1 95.5 295 GLU B CA 1
ATOM 5917 C C . GLU B 1 295 ? -6.984 -29.031 -36.344 1 95.5 295 GLU B C 1
ATOM 5919 O O . GLU B 1 295 ? -7.848 -28.344 -35.781 1 95.5 295 GLU B O 1
ATOM 5924 N N . PRO B 1 296 ? -5.852 -28.484 -36.781 1 96 296 PRO B N 1
ATOM 5925 C CA . PRO B 1 296 ? -4.75 -29.031 -37.594 1 96 296 PRO B CA 1
ATOM 5926 C C . PRO B 1 296 ? -3.754 -29.828 -36.75 1 96 296 PRO B C 1
ATOM 5928 O O . PRO B 1 296 ? -2.564 -29.875 -37.062 1 96 296 PRO B O 1
ATOM 5931 N N . PHE B 1 297 ? -4.109 -30.328 -35.562 1 97.12 297 PHE B N 1
ATOM 5932 C CA . PHE B 1 297 ? -3.441 -31.297 -34.719 1 97.12 297 PHE B CA 1
ATOM 5933 C C . PHE B 1 297 ? -2.357 -30.625 -33.875 1 97.12 297 PHE B C 1
ATOM 5935 O O . PHE B 1 297 ? -1.447 -31.281 -33.375 1 97.12 297 PHE B O 1
ATOM 5942 N N . TYR B 1 298 ? -2.416 -29.297 -33.906 1 97.88 298 TYR B N 1
ATOM 5943 C CA . TYR B 1 298 ? -1.567 -28.531 -33 1 97.88 298 TYR B CA 1
ATOM 5944 C C . TYR B 1 298 ? -2.178 -27.172 -32.688 1 97.88 298 TYR B C 1
ATOM 5946 O O . TYR B 1 298 ? -3.039 -26.688 -33.438 1 97.88 298 TYR B O 1
ATOM 5954 N N . THR B 1 299 ? -1.8 -26.594 -31.594 1 98 299 THR B N 1
ATOM 5955 C CA . THR B 1 299 ? -2.201 -25.25 -31.203 1 98 299 THR B CA 1
ATOM 5956 C C . THR B 1 299 ? -1.027 -24.484 -30.578 1 98 299 THR B C 1
ATOM 5958 O O . THR B 1 299 ? -0.158 -25.094 -29.953 1 98 299 THR B O 1
ATOM 5961 N N . CYS B 1 300 ? -0.972 -23.203 -30.875 1 98.5 300 CYS B N 1
ATOM 5962 C CA . CYS B 1 300 ? 0.018 -22.375 -30.203 1 98.5 300 CYS B CA 1
ATOM 5963 C C . CYS B 1 300 ? -0.465 -21.953 -28.812 1 98.5 300 CYS B C 1
ATOM 5965 O O . CYS B 1 300 ? -1.663 -21.766 -28.609 1 98.5 300 CYS B O 1
ATOM 5967 N N . ALA B 1 301 ? 0.445 -21.922 -27.891 1 98.38 301 ALA B N 1
ATOM 5968 C CA . ALA B 1 301 ? 0.117 -21.5 -26.531 1 98.38 301 ALA B CA 1
ATOM 5969 C C . ALA B 1 301 ? 1.211 -20.609 -25.953 1 98.38 301 ALA B C 1
ATOM 5971 O O . ALA B 1 301 ? 2.363 -20.672 -26.391 1 98.38 301 ALA B O 1
ATOM 5972 N N . CYS B 1 302 ? 0.815 -19.766 -25.031 1 98.06 302 CYS B N 1
ATOM 5973 C CA . CYS B 1 302 ? 1.732 -18.812 -24.406 1 98.06 302 CYS B CA 1
ATOM 5974 C C . CYS B 1 302 ? 2.039 -19.219 -22.969 1 98.06 302 CYS B C 1
ATOM 5976 O O . CYS B 1 302 ? 1.297 -19.984 -22.375 1 98.06 302 CYS B O 1
ATOM 5978 N N . PRO B 1 303 ? 3.137 -18.672 -22.469 1 96.56 303 PRO B N 1
ATOM 5979 C CA . PRO B 1 303 ? 3.422 -18.891 -21.047 1 96.56 303 PRO B CA 1
ATOM 5980 C C . PRO B 1 303 ? 2.285 -18.438 -20.141 1 96.56 303 PRO B C 1
ATOM 5982 O O . PRO B 1 303 ? 1.454 -17.625 -20.547 1 96.56 303 PRO B O 1
ATOM 5985 N N . THR B 1 304 ? 2.338 -18.969 -18.984 1 95.69 304 THR B N 1
ATOM 5986 C CA . THR B 1 304 ? 1.295 -18.641 -18.016 1 95.69 304 THR B CA 1
ATOM 5987 C C . THR B 1 304 ? 1.123 -17.141 -17.875 1 95.69 304 THR B C 1
ATOM 5989 O O . THR B 1 304 ? 2.102 -16.406 -17.719 1 95.69 304 THR B O 1
ATOM 5992 N N . GLY B 1 305 ? -0.102 -16.672 -18 1 94.06 305 GLY B N 1
ATOM 5993 C CA . GLY B 1 305 ? -0.444 -15.281 -17.766 1 94.06 305 GLY B CA 1
ATOM 5994 C C . GLY B 1 305 ? -0.339 -14.422 -19.016 1 94.06 305 GLY B C 1
ATOM 5995 O O . GLY B 1 305 ? -0.694 -13.234 -18.984 1 94.06 305 GLY B O 1
ATOM 5996 N N . VAL B 1 306 ? 0.099 -14.977 -20.141 1 95.12 306 VAL B N 1
ATOM 5997 C CA . VAL B 1 306 ? 0.307 -14.195 -21.359 1 95.12 306 VAL B CA 1
ATOM 5998 C C . VAL B 1 306 ? -0.758 -14.562 -22.391 1 95.12 306 VAL B C 1
ATOM 6000 O O . VAL B 1 306 ? -1.072 -15.742 -22.578 1 95.12 306 VAL B O 1
ATOM 6003 N N . GLN B 1 307 ? -1.285 -13.578 -23 1 96.12 307 GLN B N 1
ATOM 6004 C CA . GLN B 1 307 ? -2.334 -13.781 -23.984 1 96.12 307 GLN B CA 1
ATOM 6005 C C . GLN B 1 307 ? -1.741 -14.07 -25.359 1 96.12 307 GLN B C 1
ATOM 6007 O O . GLN B 1 307 ? -0.641 -13.617 -25.688 1 96.12 307 GLN B O 1
ATOM 6012 N N . LEU B 1 308 ? -2.484 -14.852 -26.062 1 97.25 308 LEU B N 1
ATOM 6013 C CA . LEU B 1 308 ? -2.176 -15.07 -27.469 1 97.25 308 LEU B CA 1
ATOM 6014 C C . LEU B 1 308 ? -2.785 -13.977 -28.344 1 97.25 308 LEU B C 1
ATOM 6016 O O . LEU B 1 308 ? -3.934 -13.578 -28.125 1 97.25 308 LEU B O 1
ATOM 6020 N N . GLU B 1 309 ? -2.008 -13.469 -29.25 1 97.38 309 GLU B N 1
ATOM 6021 C CA . GLU B 1 309 ? -2.525 -12.453 -30.156 1 97.38 309 GLU B CA 1
ATOM 6022 C C . GLU B 1 309 ? -3.615 -13.023 -31.062 1 97.38 309 GLU B C 1
ATOM 6024 O O . GLU B 1 309 ? -3.816 -14.242 -31.109 1 97.38 309 GLU B O 1
ATOM 6029 N N . ASP B 1 310 ? -4.258 -12.156 -31.828 1 96.69 310 ASP B N 1
ATOM 6030 C CA . ASP B 1 310 ? -5.402 -12.531 -32.656 1 96.69 310 ASP B CA 1
ATOM 6031 C C . ASP B 1 310 ? -4.98 -13.453 -33.812 1 96.69 310 ASP B C 1
ATOM 6033 O O . ASP B 1 310 ? -5.789 -14.234 -34.312 1 96.69 310 ASP B O 1
ATOM 6037 N N . ASN B 1 311 ? -3.727 -13.383 -34.156 1 97 311 ASN B N 1
ATOM 6038 C CA . ASN B 1 311 ? -3.252 -14.219 -35.25 1 97 311 ASN B CA 1
ATOM 6039 C C . ASN B 1 311 ? -3.168 -15.688 -34.844 1 97 311 ASN B C 1
ATOM 6041 O O . ASN B 1 311 ? -2.943 -16.562 -35.688 1 97 311 ASN B O 1
ATOM 6045 N N . GLY B 1 312 ? -3.256 -15.984 -33.5 1 96.56 312 GLY B N 1
ATOM 6046 C CA . GLY B 1 312 ? -3.287 -17.344 -32.969 1 96.56 312 GLY B CA 1
ATOM 6047 C C . GLY B 1 312 ? -1.919 -18 -32.938 1 96.56 312 GLY B C 1
ATOM 6048 O O . GLY B 1 312 ? -1.806 -19.188 -32.656 1 96.56 312 GLY B O 1
ATOM 6049 N N . LYS B 1 313 ? -0.802 -17.219 -33.156 1 98 313 LYS B N 1
ATOM 6050 C CA . LYS B 1 313 ? 0.53 -17.812 -33.25 1 98 313 LYS B CA 1
ATOM 6051 C C . LYS B 1 313 ? 1.519 -17.094 -32.344 1 98 313 LYS B C 1
ATOM 6053 O O . LYS B 1 313 ? 2.471 -17.688 -31.844 1 98 313 LYS B O 1
ATOM 6058 N N . THR B 1 314 ? 1.271 -15.852 -32.156 1 98.38 314 THR B N 1
ATOM 6059 C CA . THR B 1 314 ? 2.238 -15.016 -31.453 1 98.38 314 THR B CA 1
ATOM 6060 C C . THR B 1 314 ? 1.71 -14.617 -30.078 1 98.38 314 THR B C 1
ATOM 6062 O O . THR B 1 314 ? 0.579 -14.141 -29.953 1 98.38 314 THR B O 1
ATOM 6065 N N . CYS B 1 315 ? 2.537 -14.828 -29.078 1 97.94 315 CYS B N 1
ATOM 6066 C CA . CYS B 1 315 ? 2.186 -14.375 -27.734 1 97.94 315 CYS B CA 1
ATOM 6067 C C . CYS B 1 315 ? 2.457 -12.891 -27.562 1 97.94 315 CYS B C 1
ATOM 6069 O O . CYS B 1 315 ? 3.383 -12.352 -28.172 1 97.94 315 CYS B O 1
ATOM 6071 N N . LYS B 1 316 ? 1.659 -12.281 -26.766 1 95.25 316 LYS B N 1
ATOM 6072 C CA . LYS B 1 316 ? 1.965 -10.906 -26.375 1 95.25 316 LYS B CA 1
ATOM 6073 C C . LYS B 1 316 ? 3.275 -10.828 -25.594 1 95.25 316 LYS B C 1
ATOM 6075 O O . LYS B 1 316 ? 3.801 -11.852 -25.156 1 95.25 316 LYS B O 1
ATOM 6080 N N . ALA B 1 317 ? 3.885 -9.672 -25.547 1 88.69 317 ALA B N 1
ATOM 6081 C CA . ALA B 1 317 ? 5.203 -9.492 -24.938 1 88.69 317 ALA B CA 1
ATOM 6082 C C . ALA B 1 317 ? 5.176 -9.852 -23.453 1 88.69 317 ALA B C 1
ATOM 6084 O O . ALA B 1 317 ? 6.195 -10.266 -22.891 1 88.69 317 ALA B O 1
ATOM 6085 N N . GLY B 1 318 ? 4.027 -9.812 -22.906 1 88 318 GLY B N 1
ATOM 6086 C CA . GLY B 1 318 ? 3.828 -10.109 -21.5 1 88 318 GLY B CA 1
ATOM 6087 C C . GLY B 1 318 ? 2.396 -9.898 -21.047 1 88 318 GLY B C 1
ATOM 6088 O O . GLY B 1 318 ? 1.516 -9.617 -21.859 1 88 318 GLY B O 1
ATOM 6089 N N . ALA B 1 319 ? 2.299 -10.148 -19.781 1 89.06 319 ALA B N 1
ATOM 6090 C CA . ALA B 1 319 ? 0.986 -9.852 -19.203 1 89.06 319 ALA B CA 1
ATOM 6091 C C . ALA B 1 319 ? 0.692 -8.352 -19.25 1 89.06 319 ALA B C 1
ATOM 6093 O O . ALA B 1 319 ? 1.577 -7.535 -19 1 89.06 319 ALA B O 1
ATOM 6094 N N . GLU B 1 320 ? -0.458 -7.984 -19.578 1 87.31 320 GLU B N 1
ATOM 6095 C CA . GLU B 1 320 ? -0.841 -6.582 -19.703 1 87.31 320 GLU B CA 1
ATOM 6096 C C . GLU B 1 320 ? -1.324 -6.016 -18.375 1 87.31 320 GLU B C 1
ATOM 6098 O O . GLU B 1 320 ? -1.021 -4.867 -18.031 1 87.31 320 GLU B O 1
ATOM 6103 N N . GLU B 1 321 ? -2.158 -6.703 -17.719 1 89.19 321 GLU B N 1
ATOM 6104 C CA . GLU B 1 321 ? -2.641 -6.328 -16.391 1 89.19 321 GLU B CA 1
ATOM 6105 C C . GLU B 1 321 ? -2.096 -7.27 -15.32 1 89.19 321 GLU B C 1
ATOM 6107 O O . GLU B 1 321 ? -2.361 -8.477 -15.352 1 89.19 321 GLU B O 1
ATOM 6112 N N . VAL B 1 322 ? -1.36 -6.656 -14.445 1 92.19 322 VAL B N 1
ATOM 6113 C CA . VAL B 1 322 ? -0.647 -7.492 -13.484 1 92.19 322 VAL B CA 1
ATOM 6114 C C . VAL B 1 322 ? -0.892 -6.98 -12.062 1 92.19 322 VAL B C 1
ATOM 6116 O O . VAL B 1 322 ? -0.872 -5.773 -11.82 1 92.19 322 VAL B O 1
ATOM 6119 N N . LEU B 1 323 ? -1.219 -7.875 -11.211 1 93.06 323 LEU B N 1
ATOM 6120 C CA . LEU B 1 323 ? -1.219 -7.633 -9.766 1 93.06 323 LEU B CA 1
ATOM 6121 C C . LEU B 1 323 ? 0.094 -8.086 -9.141 1 93.06 323 LEU B C 1
ATOM 6123 O O . LEU B 1 323 ? 0.531 -9.219 -9.359 1 93.06 323 LEU B O 1
ATOM 6127 N N . LEU B 1 324 ? 0.771 -7.156 -8.492 1 94.81 324 LEU B N 1
ATOM 6128 C CA . LEU B 1 324 ? 1.996 -7.5 -7.777 1 94.81 324 LEU B CA 1
ATOM 6129 C C . LEU B 1 324 ? 1.718 -7.707 -6.293 1 94.81 324 LEU B C 1
ATOM 6131 O O . LEU B 1 324 ? 0.953 -6.949 -5.688 1 94.81 324 LEU B O 1
ATOM 6135 N N . LEU B 1 325 ? 2.303 -8.719 -5.77 1 94.75 325 LEU B N 1
ATOM 6136 C CA . LEU B 1 325 ? 2.029 -9.125 -4.395 1 94.75 325 LEU B CA 1
ATOM 6137 C C . LEU B 1 325 ? 3.322 -9.258 -3.6 1 94.75 325 LEU B C 1
ATOM 6139 O O . LEU B 1 325 ? 4.293 -9.844 -4.078 1 94.75 325 LEU B O 1
ATOM 6143 N N . ALA B 1 326 ? 3.311 -8.617 -2.432 1 94.69 326 ALA B N 1
ATOM 6144 C CA . ALA B 1 326 ? 4.402 -8.836 -1.488 1 94.69 326 ALA B CA 1
ATOM 6145 C C . ALA B 1 326 ? 4.012 -9.859 -0.424 1 94.69 326 ALA B C 1
ATOM 6147 O O . ALA B 1 326 ? 2.992 -9.703 0.25 1 94.69 326 ALA B O 1
ATOM 6148 N N . ARG B 1 327 ? 4.797 -10.852 -0.33 1 92.62 327 ARG B N 1
ATOM 6149 C CA . ARG B 1 327 ? 4.75 -11.797 0.784 1 92.62 327 ARG B CA 1
ATOM 6150 C C . ARG B 1 327 ? 5.98 -11.648 1.676 1 92.62 327 ARG B C 1
ATOM 6152 O O . ARG B 1 327 ? 6.898 -10.891 1.358 1 92.62 327 ARG B O 1
ATOM 6159 N N . ARG B 1 328 ? 5.988 -12.391 2.719 1 90.25 328 ARG B N 1
ATOM 6160 C CA . ARG B 1 328 ? 7.047 -12.234 3.711 1 90.25 328 ARG B CA 1
ATOM 6161 C C . ARG B 1 328 ? 8.422 -12.406 3.076 1 90.25 328 ARG B C 1
ATOM 6163 O O . ARG B 1 328 ? 9.281 -11.531 3.203 1 90.25 328 ARG B O 1
ATOM 6170 N N . THR B 1 329 ? 8.57 -13.492 2.178 1 91.75 329 THR B N 1
ATOM 6171 C CA . THR B 1 329 ? 9.93 -13.812 1.759 1 91.75 329 THR B CA 1
ATOM 6172 C C . THR B 1 329 ? 10.055 -13.758 0.239 1 91.75 329 THR B C 1
ATOM 6174 O O . THR B 1 329 ? 11.086 -14.133 -0.318 1 91.75 329 THR B O 1
ATOM 6177 N N . ASP B 1 330 ? 9.047 -13.32 -0.452 1 91.75 330 ASP B N 1
ATOM 6178 C CA . ASP B 1 330 ? 9.156 -13.219 -1.904 1 91.75 330 ASP B CA 1
ATOM 6179 C C . ASP B 1 330 ? 8.117 -12.25 -2.469 1 91.75 330 ASP B C 1
ATOM 6181 O O . ASP B 1 330 ? 7.215 -11.812 -1.754 1 91.75 330 ASP B O 1
ATOM 6185 N N . LEU B 1 331 ? 8.312 -11.852 -3.682 1 94.19 331 LEU B N 1
ATOM 6186 C CA . LEU B 1 331 ? 7.363 -11.07 -4.465 1 94.19 331 LEU B CA 1
ATOM 6187 C C . LEU B 1 331 ? 6.766 -11.914 -5.586 1 94.19 331 LEU B C 1
ATOM 6189 O O . LEU B 1 331 ? 7.449 -12.766 -6.16 1 94.19 331 LEU B O 1
ATOM 6193 N N . ARG B 1 332 ? 5.48 -11.664 -5.867 1 93.12 332 ARG B N 1
ATOM 6194 C CA . ARG B 1 332 ? 4.793 -12.438 -6.895 1 93.12 332 ARG B CA 1
ATOM 6195 C C . ARG B 1 332 ? 4.07 -11.523 -7.879 1 93.12 332 ARG B C 1
ATOM 6197 O O . ARG B 1 332 ? 3.713 -10.391 -7.539 1 93.12 332 ARG B O 1
ATOM 6204 N N . ARG B 1 333 ? 3.961 -12.016 -9.047 1 92.56 333 ARG B N 1
ATOM 6205 C CA . ARG B 1 333 ? 3.125 -11.344 -10.047 1 92.56 333 ARG B CA 1
ATOM 6206 C C . ARG B 1 333 ? 1.955 -12.234 -10.461 1 92.56 333 ARG B C 1
ATOM 6208 O O . ARG B 1 333 ? 2.102 -13.453 -10.57 1 92.56 333 ARG B O 1
ATOM 6215 N N . ILE B 1 334 ? 0.827 -11.695 -10.578 1 92.44 334 ILE B N 1
ATOM 6216 C CA . ILE B 1 334 ? -0.401 -12.367 -10.992 1 92.44 334 ILE B CA 1
ATOM 6217 C C . ILE B 1 334 ? -0.987 -11.672 -12.211 1 92.44 334 ILE B C 1
ATOM 6219 O O . ILE B 1 334 ? -1.288 -10.477 -12.172 1 92.44 334 ILE B O 1
ATOM 6223 N N . SER B 1 335 ? -1.114 -12.391 -13.281 1 92.62 335 SER B N 1
ATOM 6224 C CA . SER B 1 335 ? -1.734 -11.836 -14.484 1 92.62 335 SER B CA 1
ATOM 6225 C C . SER B 1 335 ? -3.252 -11.781 -14.344 1 92.62 335 SER B C 1
ATOM 6227 O O . SER B 1 335 ? -3.875 -12.758 -13.922 1 92.62 335 SER B O 1
ATOM 6229 N N . LEU B 1 336 ? -3.783 -10.688 -14.641 1 91.19 336 LEU B N 1
ATOM 6230 C CA . LEU B 1 336 ? -5.234 -10.539 -14.625 1 91.19 336 LEU B CA 1
ATOM 6231 C C . LEU B 1 336 ? -5.816 -10.719 -16.016 1 91.19 336 LEU B C 1
ATOM 6233 O O . LEU B 1 336 ? -7.027 -10.578 -16.219 1 91.19 336 LEU B O 1
ATOM 6237 N N . ASP B 1 337 ? -4.941 -11.094 -16.953 1 91.5 337 ASP B N 1
ATOM 6238 C CA . ASP B 1 337 ? -5.344 -11.266 -18.344 1 91.5 337 ASP B CA 1
ATOM 6239 C C . ASP B 1 337 ? -5.945 -12.648 -18.578 1 91.5 337 ASP B C 1
ATOM 6241 O O . ASP B 1 337 ? -6.711 -12.852 -19.531 1 91.5 337 ASP B O 1
ATOM 6245 N N . MET B 1 338 ? -5.488 -13.539 -17.781 1 92.12 338 MET B N 1
ATOM 6246 C CA . MET B 1 338 ? -5.887 -14.93 -17.922 1 92.12 338 MET B CA 1
ATOM 6247 C C . MET B 1 338 ? -6.703 -15.398 -16.734 1 92.12 338 MET B C 1
ATOM 6249 O O . MET B 1 338 ? -6.562 -14.859 -15.625 1 92.12 338 MET B O 1
ATOM 6253 N N . PRO B 1 339 ? -7.477 -16.375 -16.828 1 89.69 339 PRO B N 1
ATOM 6254 C CA . PRO B 1 339 ? -8.422 -16.75 -15.766 1 89.69 339 PRO B CA 1
ATOM 6255 C C . PRO B 1 339 ? -7.777 -17.547 -14.648 1 89.69 339 PRO B C 1
ATOM 6257 O O . PRO B 1 339 ? -8.375 -17.719 -13.578 1 89.69 339 PRO B O 1
ATOM 6260 N N . ASP B 1 340 ? -6.594 -18.078 -14.859 1 89.62 340 ASP B N 1
ATOM 6261 C CA . ASP B 1 340 ? -6.012 -18.953 -13.852 1 89.62 340 ASP B CA 1
ATOM 6262 C C . ASP B 1 340 ? -5.457 -18.156 -12.68 1 89.62 340 ASP B C 1
ATOM 6264 O O . ASP B 1 340 ? -5.32 -18.688 -11.57 1 89.62 340 ASP B O 1
ATOM 6268 N N . PHE B 1 341 ? -5.043 -16.969 -12.836 1 89.75 341 PHE B N 1
ATOM 6269 C CA . PHE B 1 341 ? -4.508 -16.094 -11.812 1 89.75 341 PHE B CA 1
ATOM 6270 C C . PHE B 1 341 ? -3.373 -16.766 -11.047 1 89.75 341 PHE B C 1
ATOM 6272 O O . PHE B 1 341 ? -3.307 -16.672 -9.82 1 89.75 341 PHE B O 1
ATOM 6279 N N . THR B 1 342 ? -2.617 -17.438 -11.789 1 90.12 342 THR B N 1
ATOM 6280 C CA . THR B 1 342 ? -1.466 -18.094 -11.18 1 90.12 342 THR B CA 1
ATOM 6281 C C . THR B 1 342 ? -0.451 -17.062 -10.688 1 90.12 342 THR B C 1
ATOM 6283 O O . THR B 1 342 ? -0.087 -16.141 -11.43 1 90.12 342 THR B O 1
ATOM 6286 N N . ASP B 1 343 ? -0.115 -17.188 -9.445 1 89.69 343 ASP B N 1
ATOM 6287 C CA . ASP B 1 343 ? 0.923 -16.297 -8.945 1 89.69 343 ASP B CA 1
ATOM 6288 C C . ASP B 1 343 ? 2.314 -16.812 -9.312 1 89.69 343 ASP B C 1
ATOM 6290 O O . ASP B 1 343 ? 2.613 -18 -9.125 1 89.69 343 ASP B O 1
ATOM 6294 N N . ILE B 1 344 ? 3.051 -15.984 -9.883 1 88.38 344 ILE B N 1
ATOM 6295 C CA . ILE B 1 344 ? 4.402 -16.328 -10.32 1 88.38 344 ILE B CA 1
ATOM 6296 C C . ILE B 1 344 ? 5.426 -15.586 -9.469 1 88.38 344 ILE B C 1
ATOM 6298 O O . ILE B 1 344 ? 5.332 -14.367 -9.305 1 88.38 344 ILE B O 1
ATOM 6302 N N . ILE B 1 345 ? 6.441 -16.297 -8.945 1 88.81 345 ILE B N 1
ATOM 6303 C CA . ILE B 1 345 ? 7.465 -15.719 -8.078 1 88.81 345 ILE B CA 1
ATOM 6304 C C . ILE B 1 345 ? 8.43 -14.875 -8.914 1 88.81 345 ILE B C 1
ATOM 6306 O O . ILE B 1 345 ? 8.828 -15.273 -10.008 1 88.81 345 ILE B O 1
ATOM 6310 N N . LEU B 1 346 ? 8.672 -13.703 -8.398 1 91.31 346 LEU B N 1
ATOM 6311 C CA . LEU B 1 346 ? 9.789 -12.945 -8.938 1 91.31 346 LEU B CA 1
ATOM 6312 C C . LEU B 1 346 ? 11.117 -13.445 -8.367 1 91.31 346 LEU B C 1
ATOM 6314 O O . LEU B 1 346 ? 11.273 -13.547 -7.152 1 91.31 346 LEU B O 1
ATOM 6318 N N . HIS B 1 347 ? 11.992 -13.836 -9.219 1 88.5 347 HIS B N 1
ATOM 6319 C CA . HIS B 1 347 ? 13.234 -14.438 -8.758 1 88.5 347 HIS B CA 1
ATOM 6320 C C . HIS B 1 347 ? 14.227 -13.375 -8.289 1 88.5 347 HIS B C 1
ATOM 6322 O O . HIS B 1 347 ? 15.156 -13.031 -9.016 1 88.5 347 HIS B O 1
ATOM 6328 N N . ILE B 1 348 ? 13.945 -12.898 -7.141 1 93.38 348 ILE B N 1
ATOM 6329 C CA . ILE B 1 348 ? 14.805 -11.914 -6.496 1 93.38 348 ILE B CA 1
ATOM 6330 C C . ILE B 1 348 ? 15.414 -12.508 -5.227 1 93.38 348 ILE B C 1
ATOM 6332 O O . ILE B 1 348 ? 14.703 -13.094 -4.406 1 93.38 348 ILE B O 1
ATOM 6336 N N . ASP B 1 349 ? 16.672 -12.32 -5.07 1 90.25 349 ASP B N 1
ATOM 6337 C CA . ASP B 1 349 ? 17.359 -12.898 -3.924 1 90.25 349 ASP B CA 1
ATOM 6338 C C . ASP B 1 349 ? 17.266 -11.992 -2.701 1 90.25 349 ASP B C 1
ATOM 6340 O O . ASP B 1 349 ? 17.047 -10.789 -2.834 1 90.25 349 ASP B O 1
ATOM 6344 N N . ASP B 1 350 ? 17.312 -12.539 -1.562 1 92.5 350 ASP B N 1
ATOM 6345 C CA . ASP B 1 350 ? 17.547 -11.859 -0.291 1 92.5 350 ASP B CA 1
ATOM 6346 C C . ASP B 1 350 ? 16.344 -11.016 0.109 1 92.5 350 ASP B C 1
ATOM 6348 O O . ASP B 1 350 ? 16.5 -9.867 0.539 1 92.5 350 ASP B O 1
ATOM 6352 N N . ILE B 1 351 ? 15.156 -11.484 -0.156 1 95.06 351 ILE B N 1
ATOM 6353 C CA . ILE B 1 351 ? 13.961 -10.914 0.466 1 95.06 351 ILE B CA 1
ATOM 6354 C C . ILE B 1 351 ? 13.719 -11.578 1.818 1 95.06 351 ILE B C 1
ATOM 6356 O O . ILE B 1 351 ? 13.508 -12.789 1.89 1 95.06 351 ILE B O 1
ATOM 6360 N N . ARG B 1 352 ? 13.758 -10.891 2.867 1 96.62 352 ARG B N 1
ATOM 6361 C CA . ARG B 1 352 ? 13.648 -11.461 4.203 1 96.62 352 ARG B CA 1
ATOM 6362 C C . ARG B 1 352 ? 12.266 -11.203 4.797 1 96.62 352 ARG B C 1
ATOM 6364 O O . ARG B 1 352 ? 11.68 -12.094 5.426 1 96.62 352 ARG B O 1
ATOM 6371 N N . HIS B 1 353 ? 11.789 -10 4.734 1 96.25 353 HIS B N 1
ATOM 6372 C CA . HIS B 1 353 ? 10.461 -9.641 5.219 1 96.25 353 HIS B CA 1
ATOM 6373 C C . HIS B 1 353 ? 9.906 -8.438 4.461 1 96.25 353 HIS B C 1
ATOM 6375 O O . HIS B 1 353 ? 9.898 -7.32 4.984 1 96.25 353 HIS B O 1
ATOM 6381 N N . ALA B 1 354 ? 9.32 -8.719 3.303 1 96.12 354 ALA B N 1
ATOM 6382 C CA . ALA B 1 354 ? 8.75 -7.656 2.479 1 96.12 354 ALA B CA 1
ATOM 6383 C C . ALA B 1 354 ? 7.434 -7.152 3.07 1 96.12 354 ALA B C 1
ATOM 6385 O O . ALA B 1 354 ? 6.598 -7.945 3.51 1 96.12 354 ALA B O 1
ATOM 6386 N N . ILE B 1 355 ? 7.238 -5.844 3.104 1 95.25 355 ILE B N 1
ATOM 6387 C CA . ILE B 1 355 ? 6.086 -5.258 3.779 1 95.25 355 ILE B CA 1
ATOM 6388 C C . ILE B 1 355 ? 5.191 -4.559 2.762 1 95.25 355 ILE B C 1
ATOM 6390 O O . ILE B 1 355 ? 3.986 -4.82 2.701 1 95.25 355 ILE B O 1
ATOM 6394 N N . ALA B 1 356 ? 5.762 -3.641 2.012 1 96.5 356 ALA B N 1
ATOM 6395 C CA . ALA B 1 356 ? 5.008 -2.857 1.035 1 96.5 356 ALA B CA 1
ATOM 6396 C C . ALA B 1 356 ? 5.633 -2.963 -0.353 1 96.5 356 ALA B C 1
ATOM 6398 O O . ALA B 1 356 ? 6.82 -3.262 -0.484 1 96.5 356 ALA B O 1
ATOM 6399 N N . ILE B 1 357 ? 4.82 -2.705 -1.37 1 96.94 357 ILE B N 1
ATOM 6400 C CA . ILE B 1 357 ? 5.262 -2.857 -2.752 1 96.94 357 ILE B CA 1
ATOM 6401 C C . ILE B 1 357 ? 4.562 -1.825 -3.635 1 96.94 357 ILE B C 1
ATOM 6403 O O . ILE B 1 357 ? 3.428 -1.429 -3.355 1 96.94 357 ILE B O 1
ATOM 6407 N N . ASP B 1 358 ? 5.254 -1.257 -4.594 1 96.06 358 ASP B N 1
ATOM 6408 C CA . ASP B 1 358 ? 4.688 -0.391 -5.621 1 96.06 358 ASP B CA 1
ATOM 6409 C C . ASP B 1 358 ? 5.449 -0.535 -6.938 1 96.06 358 ASP B C 1
ATOM 6411 O O . ASP B 1 358 ? 6.422 -1.287 -7.02 1 96.06 358 ASP B O 1
ATOM 6415 N N . TYR B 1 359 ? 4.906 0.069 -7.984 1 95.12 359 TYR B N 1
ATOM 6416 C CA . TYR B 1 359 ? 5.414 -0.222 -9.32 1 95.12 359 TYR B CA 1
ATOM 6417 C C . TYR B 1 359 ? 5.504 1.048 -10.156 1 95.12 359 TYR B C 1
ATOM 6419 O O . TYR B 1 359 ? 4.617 1.903 -10.102 1 95.12 359 TYR B O 1
ATOM 6427 N N . ASP B 1 360 ? 6.605 1.185 -10.898 1 93.75 360 ASP B N 1
ATOM 6428 C CA . ASP B 1 360 ? 6.793 2.234 -11.898 1 93.75 360 ASP B CA 1
ATOM 6429 C C . ASP B 1 360 ? 6.531 1.705 -13.305 1 93.75 360 ASP B C 1
ATOM 6431 O O . ASP B 1 360 ? 7.375 1.015 -13.883 1 93.75 360 ASP B O 1
ATOM 6435 N N . PRO B 1 361 ? 5.449 2.057 -13.922 1 88.75 361 PRO B N 1
ATOM 6436 C CA . PRO B 1 361 ? 5.125 1.52 -15.242 1 88.75 361 PRO B CA 1
ATOM 6437 C C . PRO B 1 361 ? 5.996 2.107 -16.344 1 88.75 361 PRO B C 1
ATOM 6439 O O . PRO B 1 361 ? 5.984 1.608 -17.484 1 88.75 361 PRO B O 1
ATOM 6442 N N . VAL B 1 362 ? 6.707 3.123 -16.031 1 90.69 362 VAL B N 1
ATOM 6443 C CA . VAL B 1 362 ? 7.5 3.799 -17.062 1 90.69 362 VAL B CA 1
ATOM 6444 C C . VAL B 1 362 ? 8.828 3.066 -17.25 1 90.69 362 VAL B C 1
ATOM 6446 O O . VAL B 1 362 ? 9.125 2.592 -18.344 1 90.69 362 VAL B O 1
ATOM 6449 N N . GLU B 1 363 ? 9.57 2.912 -16.219 1 92.38 363 GLU B N 1
ATOM 6450 C CA . GLU B 1 363 ? 10.852 2.217 -16.312 1 92.38 363 GLU B CA 1
ATOM 6451 C C . GLU B 1 363 ? 10.711 0.745 -15.938 1 92.38 363 GLU B C 1
ATOM 6453 O O . GLU B 1 363 ? 11.656 -0.03 -16.062 1 92.38 363 GLU B O 1
ATOM 6458 N N . ARG B 1 364 ? 9.641 0.351 -15.391 1 91.38 364 ARG B N 1
ATOM 6459 C CA . ARG B 1 364 ? 9.227 -1.034 -15.18 1 91.38 364 ARG B CA 1
ATOM 6460 C C . ARG B 1 364 ? 9.977 -1.653 -14 1 91.38 364 ARG B C 1
ATOM 6462 O O . ARG B 1 364 ? 10.336 -2.832 -14.039 1 91.38 364 ARG B O 1
ATOM 6469 N N . TYR B 1 365 ? 10.266 -0.859 -13.016 1 95.44 365 TYR B N 1
ATOM 6470 C CA . TYR B 1 365 ? 10.812 -1.358 -11.766 1 95.44 365 TYR B CA 1
ATOM 6471 C C . TYR B 1 365 ? 9.711 -1.62 -10.75 1 95.44 365 TYR B C 1
ATOM 6473 O O . TYR B 1 365 ? 8.75 -0.856 -10.656 1 95.44 365 TYR B O 1
ATOM 6481 N N . VAL B 1 366 ? 9.93 -2.691 -10.062 1 96.56 366 VAL B N 1
ATOM 6482 C CA . VAL B 1 366 ? 9.148 -2.916 -8.844 1 96.56 366 VAL B CA 1
ATOM 6483 C C . VAL B 1 366 ? 9.93 -2.416 -7.633 1 96.56 366 VAL B C 1
ATOM 6485 O O . VAL B 1 366 ? 11.148 -2.613 -7.543 1 96.56 366 VAL B O 1
ATOM 6488 N N . TYR B 1 367 ? 9.273 -1.686 -6.758 1 97.88 367 TYR B N 1
ATOM 6489 C CA . TYR B 1 367 ? 9.852 -1.177 -5.52 1 97.88 367 TYR B CA 1
ATOM 6490 C C . TYR B 1 367 ? 9.211 -1.846 -4.305 1 97.88 367 TYR B C 1
ATOM 6492 O O . TYR B 1 367 ? 8 -2.07 -4.281 1 97.88 367 TYR B O 1
ATOM 6500 N N . TRP B 1 368 ? 10.055 -2.215 -3.299 1 98.06 368 TRP B N 1
ATOM 6501 C CA . TRP B 1 368 ? 9.469 -2.791 -2.094 1 98.06 368 TRP B CA 1
ATOM 6502 C C . TRP B 1 368 ? 10.273 -2.412 -0.858 1 98.06 368 TRP B C 1
ATOM 6504 O O . TRP B 1 368 ? 11.422 -1.97 -0.97 1 98.06 368 TRP B O 1
ATOM 6514 N N . THR B 1 369 ? 9.602 -2.477 0.27 1 98.06 369 THR B N 1
ATOM 6515 C CA . THR B 1 369 ? 10.266 -2.268 1.554 1 98.06 369 THR B CA 1
ATOM 6516 C C . THR B 1 369 ? 10.492 -3.598 2.268 1 98.06 369 THR B C 1
ATOM 6518 O O . THR B 1 369 ? 9.734 -4.547 2.08 1 98.06 369 THR B O 1
ATOM 6521 N N . ASP B 1 370 ? 11.555 -3.684 2.975 1 97.31 370 ASP B N 1
ATOM 6522 C CA . ASP B 1 370 ? 11.914 -4.844 3.785 1 97.31 370 ASP B CA 1
ATOM 6523 C C . ASP B 1 370 ? 12.344 -4.422 5.188 1 97.31 370 ASP B C 1
ATOM 6525 O O . ASP B 1 370 ? 13.359 -3.74 5.352 1 97.31 370 ASP B O 1
ATOM 6529 N N . ASP B 1 371 ? 11.57 -4.836 6.223 1 95.75 371 ASP B N 1
ATOM 6530 C CA . ASP B 1 371 ? 11.859 -4.297 7.547 1 95.75 371 ASP B CA 1
ATOM 6531 C C . ASP B 1 371 ? 12.875 -5.164 8.281 1 95.75 371 ASP B C 1
ATOM 6533 O O . ASP B 1 371 ? 13.422 -4.758 9.312 1 95.75 371 ASP B O 1
ATOM 6537 N N . ASP B 1 372 ? 13.195 -6.305 7.77 1 96.56 372 ASP B N 1
ATOM 6538 C CA . ASP B 1 372 ? 14.273 -7.105 8.336 1 96.56 372 ASP B CA 1
ATOM 6539 C C . ASP B 1 372 ? 15.625 -6.688 7.758 1 96.56 372 ASP B C 1
ATOM 6541 O O . ASP B 1 372 ? 16.609 -6.574 8.492 1 96.56 372 ASP B O 1
ATOM 6545 N N . VAL B 1 373 ? 15.594 -6.586 6.438 1 96.31 373 VAL B N 1
ATOM 6546 C CA . VAL B 1 373 ? 16.797 -6.062 5.789 1 96.31 373 VAL B CA 1
ATOM 6547 C C . VAL B 1 373 ? 16.953 -4.582 6.113 1 96.31 373 VAL B C 1
ATOM 6549 O O . VAL B 1 373 ? 18.062 -4.043 6.059 1 96.31 373 VAL B O 1
ATOM 6552 N N . ARG B 1 374 ? 15.883 -3.914 6.469 1 97.31 374 ARG B N 1
ATOM 6553 C CA . ARG B 1 374 ? 15.812 -2.482 6.746 1 97.31 374 ARG B CA 1
ATOM 6554 C C . ARG B 1 374 ? 16.281 -1.667 5.543 1 97.31 374 ARG B C 1
ATOM 6556 O O . ARG B 1 374 ? 17.188 -0.852 5.656 1 97.31 374 ARG B O 1
ATOM 6563 N N . ALA B 1 375 ? 15.547 -1.867 4.445 1 98.12 375 ALA B N 1
ATOM 6564 C CA . ALA B 1 375 ? 15.977 -1.24 3.201 1 98.12 375 ALA B CA 1
ATOM 6565 C C . ALA B 1 375 ? 14.789 -1.006 2.266 1 98.12 375 ALA B C 1
ATOM 6567 O O . ALA B 1 375 ? 13.742 -1.64 2.41 1 98.12 375 ALA B O 1
ATOM 6568 N N . ILE B 1 376 ? 14.93 -0.059 1.403 1 98.5 376 ILE B N 1
ATOM 6569 C CA . ILE B 1 376 ? 14.102 0.14 0.218 1 98.5 376 ILE B CA 1
ATOM 6570 C C . ILE B 1 376 ? 14.836 -0.381 -1.016 1 98.5 376 ILE B C 1
ATOM 6572 O O . ILE B 1 376 ? 15.977 0.01 -1.279 1 98.5 376 ILE B O 1
ATOM 6576 N N . ARG B 1 377 ? 14.148 -1.215 -1.748 1 98.44 377 ARG B N 1
ATOM 6577 C CA . ARG B 1 377 ? 14.82 -1.907 -2.842 1 98.44 377 ARG B CA 1
ATOM 6578 C C . ARG B 1 377 ? 13.984 -1.873 -4.113 1 98.44 377 ARG B C 1
ATOM 6580 O O . ARG B 1 377 ? 12.805 -1.512 -4.074 1 98.44 377 ARG B O 1
ATOM 6587 N N . ARG B 1 378 ? 14.602 -2.195 -5.25 1 98.25 378 ARG B N 1
ATOM 6588 C CA . ARG B 1 378 ? 13.867 -2.287 -6.508 1 98.25 378 ARG B CA 1
ATOM 6589 C C . ARG B 1 378 ? 14.469 -3.355 -7.414 1 98.25 378 ARG B C 1
ATOM 6591 O O . ARG B 1 378 ? 15.594 -3.809 -7.195 1 98.25 378 ARG B O 1
ATOM 6598 N N . ALA B 1 379 ? 13.711 -3.803 -8.359 1 97.62 379 ALA B N 1
ATOM 6599 C CA . ALA B 1 379 ? 14.117 -4.762 -9.383 1 97.62 379 ALA B CA 1
ATOM 6600 C C . ALA B 1 379 ? 13.188 -4.711 -10.594 1 97.62 379 ALA B C 1
ATOM 6602 O O . ALA B 1 379 ? 12.117 -4.094 -10.531 1 97.62 379 ALA B O 1
ATOM 6603 N N . TYR B 1 380 ? 13.688 -5.262 -11.656 1 93.62 380 TYR B N 1
ATOM 6604 C CA . TYR B 1 380 ? 12.773 -5.477 -12.781 1 93.62 380 TYR B CA 1
ATOM 6605 C C . TYR B 1 380 ? 11.812 -6.625 -12.484 1 93.62 380 TYR B C 1
ATOM 6607 O O . TYR B 1 380 ? 12.07 -7.441 -11.602 1 93.62 380 TYR B O 1
ATOM 6615 N N . LEU B 1 381 ? 10.758 -6.738 -13.242 1 88.38 381 LEU B N 1
ATOM 6616 C CA . LEU B 1 381 ? 9.719 -7.738 -13.016 1 88.38 381 LEU B CA 1
ATOM 6617 C C . LEU B 1 381 ? 10.266 -9.148 -13.227 1 88.38 381 LEU B C 1
ATOM 6619 O O . LEU B 1 381 ? 9.695 -10.117 -12.727 1 88.38 381 LEU B O 1
ATOM 6623 N N . ASP B 1 382 ? 11.312 -9.219 -13.977 1 83.81 382 ASP B N 1
ATOM 6624 C CA . ASP B 1 382 ? 11.891 -10.539 -14.211 1 83.81 382 ASP B CA 1
ATOM 6625 C C . ASP B 1 382 ? 12.906 -10.898 -13.133 1 83.81 382 ASP B C 1
ATOM 6627 O O . ASP B 1 382 ? 13.508 -11.969 -13.172 1 83.81 382 ASP B O 1
ATOM 6631 N N . GLY B 1 383 ? 13.094 -9.977 -12.219 1 88.81 383 GLY B N 1
ATOM 6632 C CA . GLY B 1 383 ? 13.977 -10.211 -11.094 1 88.81 383 GLY B CA 1
ATOM 6633 C C . GLY B 1 383 ? 15.375 -9.656 -11.297 1 88.81 383 GLY B C 1
ATOM 6634 O O . GLY B 1 383 ? 16.141 -9.531 -10.344 1 88.81 383 GLY B O 1
ATOM 6635 N N . SER B 1 384 ? 15.672 -9.352 -12.469 1 91.56 384 SER B N 1
ATOM 6636 C CA . SER B 1 384 ? 17.016 -8.836 -12.742 1 91.56 384 SER B CA 1
ATOM 6637 C C . SER B 1 384 ? 17.156 -7.395 -12.25 1 91.56 384 SER B C 1
ATOM 6639 O O . SER B 1 384 ? 16.156 -6.75 -11.906 1 91.56 384 SER B O 1
ATOM 6641 N N . GLY B 1 385 ? 18.328 -6.938 -12.023 1 94.56 385 GLY B N 1
ATOM 6642 C CA . GLY B 1 385 ? 18.609 -5.559 -11.648 1 94.56 385 GLY B CA 1
ATOM 6643 C C . GLY B 1 385 ? 18.266 -5.242 -10.211 1 94.56 385 GLY B C 1
ATOM 6644 O O . GLY B 1 385 ? 18 -4.086 -9.867 1 94.56 385 GLY B O 1
ATOM 6645 N N . ALA B 1 386 ? 18.203 -6.293 -9.438 1 96.25 386 ALA B N 1
ATOM 6646 C CA . ALA B 1 386 ? 17.891 -6.074 -8.031 1 96.25 386 ALA B CA 1
ATOM 6647 C C . ALA B 1 386 ? 18.953 -5.215 -7.355 1 96.25 386 ALA B C 1
ATOM 6649 O O . ALA B 1 386 ? 20.156 -5.461 -7.512 1 96.25 386 ALA B O 1
ATOM 6650 N N . GLN B 1 387 ? 18.531 -4.215 -6.695 1 97.25 387 GLN B N 1
ATOM 6651 C CA . GLN B 1 387 ? 19.484 -3.338 -6.008 1 97.25 387 GLN B CA 1
ATOM 6652 C C . GLN B 1 387 ? 18.844 -2.684 -4.789 1 97.25 387 GLN B C 1
ATOM 6654 O O . GLN B 1 387 ? 17.609 -2.566 -4.711 1 97.25 387 GLN B O 1
ATOM 6659 N N . THR B 1 388 ? 19.688 -2.32 -3.828 1 98 388 THR B N 1
ATOM 6660 C CA . THR B 1 388 ? 19.266 -1.571 -2.646 1 98 388 THR B CA 1
ATOM 6661 C C . THR B 1 388 ? 19.375 -0.069 -2.895 1 98 388 THR B C 1
ATOM 6663 O O . THR B 1 388 ? 20.438 0.439 -3.223 1 98 388 THR B O 1
ATOM 6666 N N . LEU B 1 389 ? 18.266 0.634 -2.73 1 98.25 389 LEU B N 1
ATOM 6667 C CA . LEU B 1 389 ? 18.234 2.072 -2.973 1 98.25 389 LEU B CA 1
ATOM 6668 C C . LEU B 1 389 ? 18.625 2.844 -1.714 1 98.25 389 LEU B C 1
ATOM 6670 O O . LEU B 1 389 ? 19.391 3.809 -1.778 1 98.25 389 LEU B O 1
ATOM 6674 N N . VAL B 1 390 ? 18 2.529 -0.626 1 97.94 390 VAL B N 1
ATOM 6675 C CA . VAL B 1 390 ? 18.203 3.188 0.659 1 97.94 390 VAL B CA 1
ATOM 6676 C C . VAL B 1 390 ? 18.328 2.139 1.762 1 97.94 390 VAL B C 1
ATOM 6678 O O . VAL B 1 390 ? 17.516 1.221 1.855 1 97.94 390 VAL B O 1
ATOM 6681 N N . ASN B 1 391 ? 19.297 2.154 2.588 1 97 391 ASN B N 1
ATOM 6682 C CA . ASN B 1 391 ? 19.453 1.221 3.699 1 97 391 ASN B CA 1
ATOM 6683 C C . ASN B 1 391 ? 20 1.915 4.945 1 97 391 ASN B C 1
ATOM 6685 O O . ASN B 1 391 ? 20.438 1.254 5.891 1 97 391 ASN B O 1
ATOM 6689 N N . THR B 1 392 ? 20.062 3.215 4.902 1 96.38 392 THR B N 1
ATOM 6690 C CA . THR B 1 392 ? 20.5 3.988 6.059 1 96.38 392 THR B CA 1
ATOM 6691 C C . THR B 1 392 ? 19.297 4.559 6.812 1 96.38 392 THR B C 1
ATOM 6693 O O . THR B 1 392 ? 18.406 5.152 6.207 1 96.38 392 THR B O 1
ATOM 6696 N N . GLU B 1 393 ? 19.234 4.441 8.102 1 95.31 393 GLU B N 1
ATOM 6697 C CA . GLU B 1 393 ? 18.188 5 8.969 1 95.31 393 GLU B CA 1
ATOM 6698 C C . GLU B 1 393 ? 16.812 4.512 8.555 1 95.31 393 GLU B C 1
ATOM 6700 O O . GLU B 1 393 ? 15.867 5.305 8.469 1 95.31 393 GLU B O 1
ATOM 6705 N N . ILE B 1 394 ? 16.703 3.291 8.102 1 96.38 394 ILE B N 1
ATOM 6706 C CA . ILE B 1 394 ? 15.445 2.598 7.836 1 96.38 394 ILE B CA 1
ATOM 6707 C C . ILE B 1 394 ? 15.164 1.59 8.945 1 96.38 394 ILE B C 1
ATOM 6709 O O . ILE B 1 394 ? 16.016 0.749 9.258 1 96.38 394 ILE B O 1
ATOM 6713 N N . THR B 1 395 ? 14.016 1.68 9.578 1 95.69 395 THR B N 1
ATOM 6714 C CA . THR B 1 395 ? 13.688 0.795 10.688 1 95.69 395 THR B CA 1
ATOM 6715 C C . THR B 1 395 ? 12.469 -0.056 10.367 1 95.69 395 THR B C 1
ATOM 6717 O O . THR B 1 395 ? 12.578 -1.271 10.18 1 95.69 395 THR B O 1
ATOM 6720 N N . ASP B 1 396 ? 11.289 0.544 10.266 1 95.62 396 ASP B N 1
ATOM 6721 C CA . ASP B 1 396 ? 10.039 -0.124 9.93 1 95.62 396 ASP B CA 1
ATOM 6722 C C . ASP B 1 396 ? 9.336 0.575 8.766 1 95.62 396 ASP B C 1
ATOM 6724 O O . ASP B 1 396 ? 8.328 1.256 8.961 1 95.62 396 ASP B O 1
ATOM 6728 N N . PRO B 1 397 ? 9.844 0.402 7.535 1 96.25 397 PRO B N 1
ATOM 6729 C CA . PRO B 1 397 ? 9.227 1.051 6.375 1 96.25 397 PRO B CA 1
ATOM 6730 C C . PRO B 1 397 ? 7.922 0.379 5.945 1 96.25 397 PRO B C 1
ATOM 6732 O O . PRO B 1 397 ? 7.941 -0.555 5.141 1 96.25 397 PRO B O 1
ATOM 6735 N N . ASP B 1 398 ? 6.809 0.89 6.316 1 94.81 398 ASP B N 1
ATOM 6736 C CA . ASP B 1 398 ? 5.523 0.197 6.25 1 94.81 398 ASP B CA 1
ATOM 6737 C C . ASP B 1 398 ? 4.746 0.599 5 1 94.81 398 ASP B C 1
ATOM 6739 O O . ASP B 1 398 ? 3.764 -0.052 4.637 1 94.81 398 ASP B O 1
ATOM 6743 N N . GLY B 1 399 ? 5.145 1.678 4.391 1 95.94 399 GLY B N 1
ATOM 6744 C CA . GLY B 1 399 ? 4.461 2.125 3.188 1 95.94 399 GLY B CA 1
ATOM 6745 C C . GLY B 1 399 ? 5.406 2.648 2.123 1 95.94 399 GLY B C 1
ATOM 6746 O O . GLY B 1 399 ? 6.469 3.193 2.441 1 95.94 399 GLY B O 1
ATOM 6747 N N . ILE B 1 400 ? 4.98 2.523 0.894 1 97.25 400 ILE B N 1
ATOM 6748 C CA . ILE B 1 400 ? 5.766 3.018 -0.231 1 97.25 400 ILE B CA 1
ATOM 6749 C C . ILE B 1 400 ? 4.8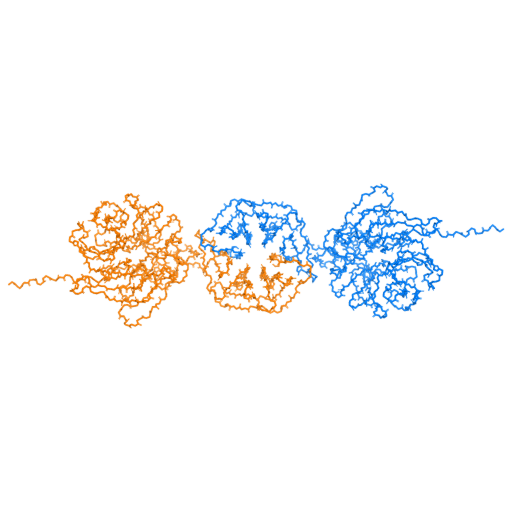32 3.463 -1.356 1 97.25 400 ILE B C 1
ATOM 6751 O O . ILE B 1 400 ? 3.764 2.881 -1.552 1 97.25 400 ILE B O 1
ATOM 6755 N N . ALA B 1 401 ? 5.156 4.496 -2.023 1 95.88 401 ALA B N 1
ATOM 6756 C CA . ALA B 1 401 ? 4.367 5.008 -3.139 1 95.88 401 ALA B CA 1
ATOM 6757 C C . ALA B 1 401 ? 5.262 5.57 -4.238 1 95.88 401 ALA B C 1
ATOM 6759 O O . ALA B 1 401 ? 6.156 6.375 -3.965 1 95.88 401 ALA B O 1
ATOM 6760 N N . VAL B 1 402 ? 5.004 5.156 -5.453 1 94.5 402 VAL B N 1
ATOM 6761 C CA . VAL B 1 402 ? 5.773 5.602 -6.609 1 94.5 402 VAL B CA 1
ATOM 6762 C C . VAL B 1 402 ? 5.027 6.727 -7.324 1 94.5 402 VAL B C 1
ATOM 6764 O O . VAL B 1 402 ? 3.85 6.582 -7.668 1 94.5 402 VAL B O 1
ATOM 6767 N N . ASP B 1 403 ? 5.688 7.824 -7.496 1 92 403 ASP B N 1
ATOM 6768 C CA . ASP B 1 403 ? 5.242 8.891 -8.391 1 92 403 ASP B CA 1
ATOM 6769 C C . ASP B 1 403 ? 5.91 8.773 -9.758 1 92 403 ASP B C 1
ATOM 6771 O O . ASP B 1 403 ? 6.977 9.352 -9.984 1 92 403 ASP B O 1
ATOM 6775 N N . TRP B 1 404 ? 5.223 8.172 -10.648 1 89.94 404 TRP B N 1
ATOM 6776 C CA . TRP B 1 404 ? 5.859 7.879 -11.93 1 89.94 404 TRP B CA 1
ATOM 6777 C C . TRP B 1 404 ? 5.887 9.117 -12.82 1 89.94 404 TRP B C 1
ATOM 6779 O O . TRP B 1 404 ? 6.605 9.148 -13.82 1 89.94 404 TRP B O 1
ATOM 6789 N N . VAL B 1 405 ? 5.117 10.148 -12.484 1 87.88 405 VAL B N 1
ATOM 6790 C CA . VAL B 1 405 ? 5.117 11.391 -13.242 1 87.88 405 VAL B CA 1
ATOM 6791 C C . VAL B 1 405 ? 6.312 12.25 -12.836 1 87.88 405 VAL B C 1
ATOM 6793 O O . VAL B 1 405 ? 7.152 12.594 -13.664 1 87.88 405 VAL B O 1
ATOM 6796 N N . ALA B 1 406 ? 6.441 12.516 -11.539 1 90.12 406 ALA B N 1
ATOM 6797 C CA . ALA B 1 406 ? 7.523 13.367 -11.047 1 90.12 406 ALA B CA 1
ATOM 6798 C C . ALA B 1 406 ? 8.797 12.555 -10.82 1 90.12 406 ALA B C 1
ATOM 6800 O O . ALA B 1 406 ? 9.859 13.117 -10.555 1 90.12 406 ALA B O 1
ATOM 6801 N N . ARG B 1 407 ? 8.633 11.273 -10.867 1 94.19 407 ARG B N 1
ATOM 6802 C CA . ARG B 1 407 ? 9.758 10.344 -10.758 1 94.19 407 ARG B CA 1
ATOM 6803 C C . ARG B 1 407 ? 10.344 10.359 -9.352 1 94.19 407 ARG B C 1
ATOM 6805 O O . ARG B 1 407 ? 11.562 10.43 -9.18 1 94.19 407 ARG B O 1
ATOM 6812 N N . ASN B 1 408 ? 9.508 10.375 -8.391 1 95.69 408 ASN B N 1
ATOM 6813 C CA . ASN B 1 408 ? 9.898 10.336 -6.984 1 95.69 408 ASN B CA 1
ATOM 6814 C C . ASN B 1 408 ? 9.359 9.078 -6.297 1 95.69 408 ASN B C 1
ATOM 6816 O O . ASN B 1 408 ? 8.367 8.5 -6.738 1 95.69 408 ASN B O 1
ATOM 6820 N N . LEU B 1 409 ? 10.07 8.703 -5.258 1 97 409 LEU B N 1
ATOM 6821 C CA . LEU B 1 409 ? 9.695 7.586 -4.398 1 97 409 LEU B CA 1
ATOM 6822 C C . LEU B 1 409 ? 9.43 8.062 -2.973 1 97 409 LEU B C 1
ATOM 6824 O O . LEU B 1 409 ? 10.273 8.727 -2.369 1 97 409 LEU B O 1
ATOM 6828 N N . TYR B 1 410 ? 8.242 7.789 -2.502 1 96.56 410 TYR B N 1
ATOM 6829 C CA . TYR B 1 410 ? 7.879 8.141 -1.135 1 96.56 410 TYR B CA 1
ATOM 6830 C C . TYR B 1 410 ? 7.738 6.898 -0.267 1 96.56 410 TYR B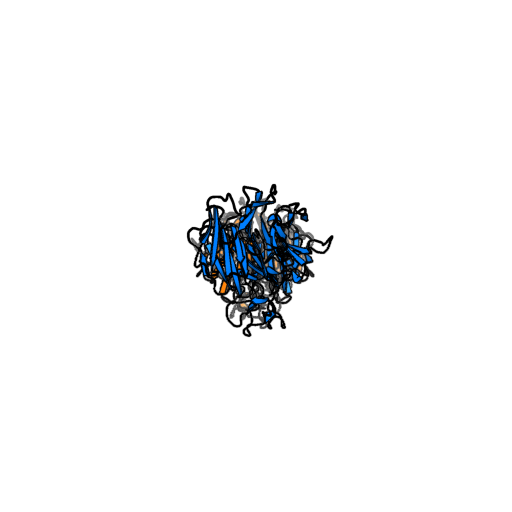 C 1
ATOM 6832 O O . TYR B 1 410 ? 7.281 5.855 -0.737 1 96.56 410 TYR B O 1
ATOM 6840 N N . TRP B 1 411 ? 8.117 6.984 1.026 1 97.31 411 TRP B N 1
ATOM 6841 C CA . TRP B 1 411 ? 7.836 5.887 1.946 1 97.31 411 TRP B CA 1
ATOM 6842 C C . TRP B 1 411 ? 7.602 6.41 3.361 1 97.31 411 TRP B C 1
ATOM 6844 O O . TRP B 1 411 ? 7.996 7.531 3.688 1 97.31 411 TRP B O 1
ATOM 6854 N N . THR B 1 412 ? 6.863 5.68 4.094 1 96.69 412 THR B N 1
ATOM 6855 C CA . THR B 1 412 ? 6.676 5.914 5.523 1 96.69 412 THR B CA 1
ATOM 6856 C C . THR B 1 412 ? 7.555 4.973 6.34 1 96.69 412 THR B C 1
ATOM 6858 O O . THR B 1 412 ? 7.828 3.844 5.922 1 96.69 412 THR B O 1
ATOM 6861 N N . ASP B 1 413 ? 8.023 5.441 7.441 1 95.44 413 ASP B N 1
ATOM 6862 C CA . ASP B 1 413 ? 8.742 4.621 8.414 1 95.44 413 ASP B CA 1
ATOM 6863 C C . ASP B 1 413 ? 8.156 4.785 9.812 1 95.44 413 ASP B C 1
ATOM 6865 O O . ASP B 1 413 ? 8.375 5.809 10.461 1 95.44 413 ASP B O 1
ATOM 6869 N N . THR B 1 414 ? 7.426 3.783 10.242 1 91.75 414 THR B N 1
ATOM 6870 C CA . THR B 1 414 ? 6.754 3.824 11.539 1 91.75 414 THR B CA 1
ATOM 6871 C C . THR B 1 414 ? 7.77 3.836 12.672 1 91.75 414 THR B C 1
ATOM 6873 O O . THR B 1 414 ? 7.504 4.379 13.75 1 91.75 414 THR B O 1
ATOM 6876 N N . GLY B 1 415 ? 8.914 3.227 12.469 1 90.75 415 GLY B N 1
ATOM 6877 C CA . GLY B 1 415 ? 9.953 3.199 13.484 1 90.75 415 GLY B CA 1
ATOM 6878 C C . GLY B 1 415 ? 10.531 4.57 13.781 1 90.75 415 GLY B C 1
ATOM 6879 O O . GLY B 1 415 ? 10.867 4.871 14.93 1 90.75 415 GLY B O 1
ATOM 6880 N N . THR B 1 416 ? 10.664 5.418 12.766 1 90.12 416 THR B N 1
ATOM 6881 C CA . THR B 1 416 ? 11.234 6.75 12.922 1 90.12 416 THR B CA 1
ATOM 6882 C C . THR B 1 416 ? 10.141 7.816 12.859 1 90.12 416 THR B C 1
ATOM 6884 O O . THR B 1 416 ? 10.406 9 13.094 1 90.12 416 THR B O 1
ATOM 6887 N N . ASP B 1 417 ? 8.938 7.43 12.562 1 90.31 417 ASP B N 1
ATOM 6888 C CA . ASP B 1 417 ? 7.793 8.328 12.406 1 90.31 417 ASP B CA 1
ATOM 6889 C C . ASP B 1 417 ? 8.086 9.414 11.375 1 90.31 417 ASP B C 1
ATOM 6891 O O . ASP B 1 417 ? 7.926 10.609 11.664 1 90.31 417 ASP B O 1
ATOM 6895 N N . ARG B 1 418 ? 8.477 8.984 10.164 1 93.25 418 ARG B N 1
ATOM 6896 C CA . ARG B 1 418 ? 8.836 9.93 9.102 1 93.25 418 ARG B CA 1
ATOM 6897 C C . ARG B 1 418 ? 8.219 9.516 7.773 1 93.25 418 ARG B C 1
ATOM 6899 O O . ARG B 1 418 ? 7.895 8.344 7.566 1 93.25 418 ARG B O 1
ATOM 6906 N N . ILE B 1 419 ? 7.988 10.477 6.98 1 95.06 419 ILE B N 1
ATOM 6907 C CA . ILE B 1 419 ? 7.789 10.289 5.551 1 95.06 419 ILE B CA 1
ATOM 6908 C C . ILE B 1 419 ? 8.977 10.867 4.781 1 95.06 419 ILE B C 1
ATOM 6910 O O . ILE B 1 419 ? 9.352 12.016 4.988 1 95.06 419 ILE B O 1
ATOM 6914 N N . GLU B 1 420 ? 9.531 10.117 3.953 1 96.69 420 GLU B N 1
ATOM 6915 C CA . GLU B 1 420 ? 10.703 10.555 3.201 1 96.69 420 GLU B CA 1
ATOM 6916 C C . GLU B 1 420 ? 10.492 10.383 1.699 1 96.69 420 GLU B C 1
ATOM 6918 O O . GLU B 1 420 ? 9.547 9.711 1.273 1 96.69 420 GLU B O 1
ATOM 6923 N N . VAL B 1 421 ? 11.344 11.07 0.938 1 96.06 421 VAL B N 1
ATOM 6924 C CA . VAL B 1 421 ? 11.242 11.039 -0.518 1 96.06 421 VAL B CA 1
ATOM 6925 C C . VAL B 1 421 ? 12.633 10.961 -1.132 1 96.06 421 VAL B C 1
ATOM 6927 O O . VAL B 1 421 ? 13.602 11.469 -0.554 1 96.06 421 VAL B O 1
ATOM 6930 N N . THR B 1 422 ? 12.758 10.25 -2.178 1 97.94 422 THR B N 1
ATOM 6931 C CA . THR B 1 422 ? 13.922 10.242 -3.057 1 97.94 422 THR B CA 1
ATOM 6932 C C . THR B 1 422 ? 13.5 10.242 -4.52 1 97.94 422 THR B C 1
ATOM 6934 O O . THR B 1 422 ? 12.32 10.062 -4.832 1 97.94 422 THR B O 1
ATOM 6937 N N . ARG B 1 423 ? 14.453 10.5 -5.383 1 97.56 423 ARG B N 1
ATOM 6938 C CA . ARG B 1 423 ? 14.219 10.117 -6.77 1 97.56 423 ARG B CA 1
ATOM 6939 C C . ARG B 1 423 ? 14.062 8.602 -6.898 1 97.56 423 ARG B C 1
ATOM 6941 O O . ARG B 1 423 ? 14.492 7.852 -6.02 1 97.56 423 ARG B O 1
ATOM 6948 N N . LEU B 1 424 ? 13.492 8.133 -7.973 1 97.44 424 LEU B N 1
ATOM 6949 C CA . LEU B 1 424 ? 13.203 6.711 -8.141 1 97.44 424 LEU B CA 1
ATOM 6950 C C . LEU B 1 424 ? 14.492 5.895 -8.164 1 97.44 424 LEU B C 1
ATOM 6952 O O . LEU B 1 424 ? 14.461 4.676 -7.957 1 97.44 424 LEU B O 1
ATOM 6956 N N . ASN B 1 425 ? 15.648 6.559 -8.336 1 97 425 ASN B N 1
ATOM 6957 C CA . ASN B 1 425 ? 16.922 5.844 -8.336 1 97 425 ASN B CA 1
ATOM 6958 C C . ASN B 1 425 ? 17.594 5.902 -6.969 1 97 425 ASN B C 1
ATOM 6960 O O . ASN B 1 425 ? 18.734 5.473 -6.82 1 97 425 ASN B O 1
ATOM 6964 N N . GLY B 1 426 ? 17 6.52 -5.98 1 96.81 426 GLY B N 1
ATOM 6965 C CA . GLY B 1 426 ? 17.5 6.523 -4.617 1 96.81 426 GLY B CA 1
ATOM 6966 C C . GLY B 1 426 ? 18.297 7.773 -4.277 1 96.81 426 GLY B C 1
ATOM 6967 O O . GLY B 1 426 ? 18.703 7.965 -3.131 1 96.81 426 GLY B O 1
ATOM 6968 N N . THR B 1 427 ? 18.484 8.68 -5.23 1 96.75 427 THR B N 1
ATOM 6969 C CA . THR B 1 427 ? 19.266 9.891 -4.98 1 96.75 427 THR B CA 1
ATOM 6970 C C . THR B 1 427 ? 18.375 11 -4.43 1 96.75 427 THR B C 1
ATOM 6972 O O . THR B 1 427 ? 17.141 10.883 -4.449 1 96.75 427 THR B O 1
ATOM 6975 N N . SER B 1 428 ? 18.969 12.094 -3.809 1 96.94 428 SER B N 1
ATOM 6976 C CA . SER B 1 428 ? 18.312 13.312 -3.352 1 96.94 428 SER B CA 1
ATOM 6977 C C . SER B 1 428 ? 17.297 13.016 -2.252 1 96.94 428 SER B C 1
ATOM 6979 O O . SER B 1 428 ? 16.141 13.469 -2.32 1 96.94 428 SER B O 1
ATOM 6981 N N . ARG B 1 429 ? 17.719 12.219 -1.383 1 96.5 429 ARG B N 1
ATOM 6982 C CA . ARG B 1 429 ? 16.859 11.828 -0.266 1 96.5 429 ARG B CA 1
ATOM 6983 C C . ARG B 1 429 ? 16.547 13.016 0.634 1 96.5 429 ARG B C 1
ATOM 6985 O O . ARG B 1 429 ? 17.438 13.812 0.944 1 96.5 429 ARG B O 1
ATOM 6992 N N . LYS B 1 430 ? 15.336 13.219 0.991 1 94.88 430 LYS B N 1
ATOM 6993 C CA . LYS B 1 430 ? 14.883 14.297 1.862 1 94.88 430 LYS B CA 1
ATOM 6994 C C . LYS B 1 430 ? 13.797 13.812 2.816 1 94.88 430 LYS B C 1
ATOM 6996 O O . LYS B 1 430 ? 12.969 12.977 2.447 1 94.88 430 LYS B O 1
ATOM 7001 N N . ILE B 1 431 ? 13.828 14.289 4.039 1 93.19 431 ILE B N 1
ATOM 7002 C CA . ILE B 1 431 ? 12.727 14.078 4.969 1 93.19 431 ILE B CA 1
ATOM 7003 C C . ILE B 1 431 ? 11.586 15.047 4.645 1 93.19 431 ILE B C 1
ATOM 7005 O O . ILE B 1 431 ? 11.781 16.266 4.641 1 93.19 431 ILE B O 1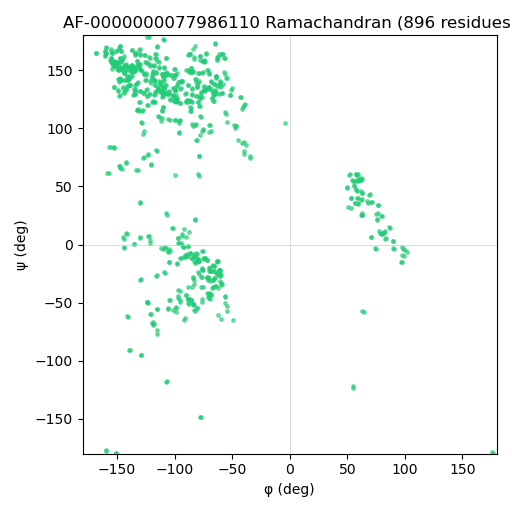
ATOM 7009 N N . LEU B 1 432 ? 10.469 14.523 4.324 1 91.44 432 LEU B N 1
ATOM 7010 C CA . LEU B 1 432 ? 9.312 15.352 3.99 1 91.44 432 LEU B CA 1
ATOM 7011 C C . LEU B 1 432 ? 8.57 15.781 5.254 1 91.44 432 LEU B C 1
ATOM 7013 O O . LEU B 1 432 ? 8.188 16.938 5.391 1 91.44 432 LEU B O 1
ATOM 7017 N N . ILE B 1 433 ? 8.266 14.836 6.055 1 87.88 433 ILE B N 1
ATOM 7018 C CA . ILE B 1 433 ? 7.566 15.094 7.309 1 87.88 433 ILE B CA 1
ATOM 7019 C C . ILE B 1 433 ? 8.227 14.312 8.438 1 87.88 433 ILE B C 1
ATOM 7021 O O . ILE B 1 433 ? 8.508 13.117 8.289 1 87.88 433 ILE B O 1
ATOM 7025 N N . SER B 1 434 ? 8.453 14.922 9.523 1 81.62 434 SER B N 1
ATOM 7026 C CA . SER B 1 434 ? 9.07 14.25 10.656 1 81.62 434 SER B CA 1
ATOM 7027 C C . SER B 1 434 ? 8.344 14.578 11.961 1 81.62 434 SER B C 1
ATOM 7029 O O . SER B 1 434 ? 8.68 14.047 13.016 1 81.62 434 SER B O 1
ATOM 7031 N N . GLU B 1 435 ? 7.344 15.359 11.852 1 71.75 435 GLU B N 1
ATOM 7032 C CA . GLU B 1 435 ? 6.699 15.781 13.094 1 71.75 435 GLU B CA 1
ATOM 7033 C C . GLU B 1 435 ? 5.23 15.367 13.125 1 71.75 435 GLU B C 1
ATOM 7035 O O . GLU B 1 435 ? 4.555 15.391 12.094 1 71.75 435 GLU B O 1
ATOM 7040 N N . ASN B 1 436 ? 4.727 14.914 14.219 1 69.56 436 ASN B N 1
ATOM 7041 C CA . ASN B 1 436 ? 3.326 14.672 14.547 1 69.56 436 ASN B CA 1
ATOM 7042 C C . ASN B 1 436 ? 2.715 13.609 13.641 1 69.56 436 ASN B C 1
ATOM 7044 O O . ASN B 1 436 ? 1.564 13.727 13.219 1 69.56 436 ASN B O 1
ATOM 7048 N N . LEU B 1 437 ? 3.426 12.672 13.039 1 75.81 437 LEU B N 1
ATOM 7049 C CA . LEU B 1 437 ? 2.9 11.625 12.172 1 75.81 437 LEU B CA 1
ATOM 7050 C C . LEU B 1 437 ? 2.539 10.383 12.969 1 75.81 437 LEU B C 1
ATOM 7052 O O . LEU B 1 437 ? 1.671 9.602 12.562 1 75.81 437 LEU B O 1
ATOM 7056 N N . ASP B 1 438 ? 2.562 10.312 14.062 1 78.81 438 ASP B N 1
ATOM 7057 C CA . ASP B 1 438 ? 2.375 9.148 14.922 1 78.81 438 ASP B CA 1
ATOM 7058 C C . ASP B 1 438 ? 2.021 7.91 14.102 1 78.81 438 ASP B C 1
ATOM 7060 O O . ASP B 1 438 ? 0.902 7.793 13.602 1 78.81 438 ASP B O 1
ATOM 7064 N N . GLU B 1 439 ? 2.881 6.973 13.867 1 83.25 439 GLU B N 1
ATOM 7065 C CA . GLU B 1 439 ? 2.779 5.645 13.273 1 83.25 439 GLU B CA 1
ATOM 7066 C C . GLU B 1 439 ? 2.23 5.719 11.852 1 83.25 439 GLU B C 1
ATOM 7068 O O . GLU B 1 439 ? 1.215 5.094 11.539 1 83.25 439 GLU B O 1
ATOM 7073 N N . PRO B 1 440 ? 2.906 6.422 10.992 1 83.12 440 PRO B N 1
ATOM 7074 C CA . PRO B 1 440 ? 2.496 6.379 9.594 1 83.12 440 PRO B CA 1
ATOM 7075 C C . PRO B 1 440 ? 2.678 4.996 8.969 1 83.12 440 PRO B C 1
ATOM 7077 O O . PRO B 1 440 ? 3.758 4.41 9.062 1 83.12 440 PRO B O 1
ATOM 7080 N N . ARG B 1 441 ? 1.678 4.473 8.328 1 89.06 441 ARG B N 1
ATOM 7081 C CA . ARG B 1 441 ? 1.736 3.098 7.844 1 89.06 441 ARG B CA 1
ATOM 7082 C C . ARG B 1 441 ? 1.699 3.055 6.316 1 89.06 441 ARG B C 1
ATOM 7084 O O . ARG B 1 441 ? 2.74 2.916 5.672 1 89.06 441 ARG B O 1
ATOM 7091 N N . ALA B 1 442 ? 0.583 3.295 5.75 1 90.62 442 ALA B N 1
ATOM 7092 C CA . ALA B 1 442 ? 0.456 3.145 4.301 1 90.62 442 ALA B CA 1
ATOM 7093 C C . ALA B 1 442 ? 0.313 4.504 3.621 1 90.62 442 ALA B C 1
ATOM 7095 O O . ALA B 1 442 ? -0.245 5.438 4.199 1 90.62 442 ALA B O 1
ATOM 7096 N N . ILE B 1 443 ? 0.838 4.539 2.477 1 91.06 443 ILE B N 1
ATOM 7097 C CA . ILE B 1 443 ? 0.734 5.762 1.685 1 91.06 443 ILE B CA 1
ATOM 7098 C C . ILE B 1 443 ? 0.389 5.41 0.239 1 91.06 443 ILE B C 1
ATOM 7100 O O . ILE B 1 443 ? 0.729 4.328 -0.243 1 91.06 443 ILE B O 1
ATOM 7104 N N . VAL B 1 444 ? -0.3 6.297 -0.365 1 88.62 444 VAL B N 1
ATOM 7105 C CA . VAL B 1 444 ? -0.589 6.184 -1.79 1 88.62 444 VAL B CA 1
ATOM 7106 C C . VAL B 1 444 ? -0.587 7.57 -2.432 1 88.62 444 VAL B C 1
ATOM 7108 O O . VAL B 1 444 ? -0.819 8.57 -1.756 1 88.62 444 VAL B O 1
ATOM 7111 N N . LEU B 1 445 ? -0.195 7.609 -3.643 1 86 445 LEU B N 1
ATOM 7112 C CA . LEU B 1 445 ? -0.143 8.867 -4.383 1 86 445 LEU B CA 1
ATOM 7113 C C . LEU B 1 445 ? -1.297 8.961 -5.371 1 86 445 LEU B C 1
ATOM 7115 O O . LEU B 1 445 ? -1.673 7.965 -5.992 1 86 445 LEU B O 1
ATOM 7119 N N . ASN B 1 446 ? -2.02 10.062 -5.41 1 74 446 ASN B N 1
ATOM 7120 C CA . ASN B 1 446 ? -2.975 10.359 -6.469 1 74 446 ASN B CA 1
ATOM 7121 C C . ASN B 1 446 ? -2.271 10.812 -7.746 1 74 446 ASN B C 1
ATOM 7123 O O . ASN B 1 446 ? -1.821 11.953 -7.844 1 74 446 ASN B O 1
ATOM 7127 N N . PRO B 1 447 ? -2.023 9.852 -8.828 1 57.12 447 PRO B N 1
ATOM 7128 C CA . PRO B 1 447 ? -1.227 10.281 -9.984 1 57.12 447 PRO B CA 1
ATOM 7129 C C . PRO B 1 447 ? -1.959 11.289 -10.867 1 57.12 447 PRO B C 1
ATOM 7131 O O . PRO B 1 447 ? -1.376 11.82 -11.812 1 57.12 447 PRO B O 1
ATOM 7134 N N . VAL B 1 448 ? -3.184 11.312 -10.969 1 51.84 448 VAL B N 1
ATOM 7135 C CA . VAL B 1 448 ? -3.832 11.891 -12.141 1 51.84 448 VAL B CA 1
ATOM 7136 C C . VAL B 1 448 ? -3.248 13.266 -12.43 1 51.84 448 VAL B C 1
ATOM 7138 O O . VAL B 1 448 ? -2.992 13.609 -13.586 1 51.84 448 VAL B O 1
ATOM 7141 N N . MET B 1 449 ? -3.389 14.398 -11.547 1 45.47 449 MET B N 1
ATOM 7142 C CA . MET B 1 449 ? -3.277 15.68 -12.242 1 45.47 449 MET B CA 1
ATOM 7143 C C . MET B 1 449 ? -1.822 15.992 -12.578 1 45.47 449 MET B C 1
ATOM 7145 O O . MET B 1 449 ? -1.51 17.094 -13.047 1 45.47 449 MET B O 1
ATOM 7149 N N . GLY B 1 450 ? -0.827 15.234 -12.172 1 31.23 450 GLY B N 1
ATOM 7150 C CA . GLY B 1 450 ? 0.323 15.508 -13.016 1 31.23 450 GLY B CA 1
ATOM 7151 C C . GLY B 1 450 ? 0.365 14.656 -14.273 1 31.23 450 GLY B C 1
ATOM 7152 O O . GLY B 1 450 ? -0.287 13.609 -14.336 1 31.23 450 GLY B O 1
#

Organism: Vombatus ursinus (NCBI:txid29139)

pLDDT: mean 92.87, std 10.91, range [29.81, 98.94]

Sequence (900 aa):
MEPGVTWEPASPLLLFANRRDVRLVDAGGAKLESSIVVSGLEDAAAVDFQYSQGVIYWTDVSEEAIKQTYFNQSGSAVQNVIISGLVSPDGLACDWIGKKLYWTDSETNRIEVADLNGTSRKVLFWQDLDQPRAIALDPAHGYMYWTDWGETPRIERAGMDSSTRKIIVDSDIYWPNGLTIDLEEQKLYWADAKLSFIHRANLDGSFRQKVVEGSLTHPFALTLSGDTLYWTDWQTRSIHACNKRTGEKRREILGALYSPMDIQVLSQDRQPYFHTPCEEDNGGCSHLCLLSPREPFYTCACPTGVQLEDNGKTCKAGAEEVLLLARRTDLRRISLDMPDFTDIILHIDDIRHAIAIDYDPVERYVYWTDDDVRAIRRAYLDGSGAQTLVNTEITDPDGIAVDWVARNLYWTDTGTDRIEVTRLNGTSRKILISENLDEPRAIVLNPVMGMEPGVTWEPASPLLLFANRRDVRLVDAGGAKLESSIVVSGLEDAAAVDFQYSQGVIYWTDVSEEAIKQTYFNQSGSAVQNVIISGLVSPDGLACDWIGKKLYWTDSETNRIEVADLNGTSRKVLFWQDLDQPRAIALDPAHGYMYWTDWGETPRIERAGMDSSTRKIIVDSDIYWPNGLTIDLEEQKLYWADAKLSFIHRANLDGSFRQKVVEGSLTHPFALTLSGDTLYWTDWQTRSIHACNKRTGEKRREILGALYSPMDIQVLSQDRQPYFHTPCEEDNGGCSHLCLLSPREPFYTCACPTGVQLEDNGKTCKAGAEEVLLLARRTDLRRISLDMPDFTDIILHIDDIRHAIAIDYDPVERYVYWTDDDVRAIRRAYLDGSGAQTLVNTEITDPDGIAVDWVARNLYWTDTGTDRIEVTRLNGTSRKILISENLDEPRAIVLNPVMG

InterPro domains:
  IPR000033 LDLR class B repeat [PF00058] (100-139)
  IPR000033 LDLR class B repeat [PF00058] (142-182)
  IPR000033 LDLR class B repeat [PF00058] (186-224)
  IPR000033 LDLR class B repeat [PF00058] (364-404)
  IPR000033 LDLR class B repeat [PF00058] (408-445)
  IPR000033 LDLR class B repeat [PS51120] (54-98)
  IPR000033 LDLR class B repeat [PS51120] (99-141)
  IPR000033 LDLR class B repeat [PS51120] (142-185)
  IPR000033 LDLR class B repeat [PS51120] (186-228)
  IPR000033 LDLR class B repeat [PS51120] (364-406)
  IPR000033 LDLR class B repeat [PS51120] (407-449)
  IPR000033 LDLR class B repeat [SM00135] (34-76)
  IPR000033 LDLR class B repeat [SM00135] (79-121)
  IPR000033 LDLR class B repeat [SM00135] (122-165)
  IPR000033 LDLR class B repeat [SM00135] (166-208)
  IPR000033 LDLR class B repeat [SM00135] (209-249)
  IPR000033 LDLR class B repeat [SM00135] (344-386)
  IPR000033 LDLR class B repeat [SM00135] (387-429)
  IPR011042 Six-bladed beta-propeller, TolB-like [G3DSA:2.120.10.30] (9-270)
  IPR011042 Six-bladed beta-propeller, TolB-like [G3DSA:2.120.10.30] (311-450)

Secondary structure (DSSP, 8-state):
----------PPEEEEE-BS-EEEEETT-SS---EEEE-S-S-EEEEEEEGGGTEEEEEETTTTEEEEEESSSTTPPPEEEE-SS-S-EEEEEEETTTTEEEEEETTTTEEEEEETTS-S-EEEE-SS-SSEEEEEEEGGGTEEEEEE-SSS-EEEEEETTS-S-EEEE-SS-S-EEEEEEETTTTEEEEEETTTTEEEEEETTS-S-EEEEES--S-EEEEEEETTEEEEEETTTTEEEEEETTT--S-EEEE---S----EEE-SGGGS-----GGGTGGGG-SSEEEE-SSTTSEEEE--TT-PBPTTSS-B-SS-SSEEEEE-SS-EEEEESSSTT--EEE---S--S-EEEEEEETTTTEEEEEETTTTEEEEEETTSTT-EEEE-SS-S---EEEEETTTTEEEEEETTTTEEEEEETTS-S-EEEE-SS--S--EEEE--TT-/----------PPEEEEE-BS-EEEEETT-SS---EEEE-S-S-EEEEEEEGGGTEEEEEETTTTEEEEEESSSTTPPPEEEE-SS-S-EEEEEEETTTTEEEEEETTTTEEEEEETTS-S-EEEE-SS-SSEEEEEEEGGGTEEEEEE-SSS-EEEEEETTS-S-EEEE-SS-S-EEEEEEETTTTEEEEEETTTTEEEEEETTS-S-EEEEES--S-EEEEEEETTEEEEEETTTTEEEEEETTT--S-EEEE---S----EEE-SGGGS-----GGGTGGGG-SSEEEE-SSTTSEEEE-STT-PBPTTSS-B-SS-SSEEEEE-SS-EEEEESSSTT--EEE---S--S-EEEEEEETTTTEEEEEETTTTEEEEEETTSTT-EEEE-SS-S---EEEEETTTTEEEEEETTTTEEEEEETTS-S-EEEE-SS--S--EEEE--TT-

Foldseek 3Di:
DPPPPPPPPQFFWKWFDQQQFIWIFRLPDPDGDIGTQGGRAHGWFEKDAQQVQQKIWTDRQVQQFIWIFHRPDPPTDIGTQGRDDAHGFAEWEAQNAQQKIWTAGQVQQWIWMAHVSNPQIATLDRPPAHGKHYKYDDQVLQKIKIWGQGPQTFIWMAGQNNHDIDTQGRPPAHAFQEWYADNVVQKIWTAGFVQFFIWIDHVSNPPIDTQGGDPAHGWHYWEDDDQKIWTAGQVQRFIWMAGRRHNPPIDTRGGPGNGIHYMYGNDCVSPDYDDDCCVPVRVLAPGGWGAGSDPVRTFHDGHYLWDDDPVRHYTDPGADDWDWDDDQAFIWIFHPVDDNRDTHTQPAPDRHGWAEWDFQPPVQKIWTAHQVQQFIWIDHSNHPPTDTQDRPPRHAFQEWEAQNPVQKIWTAGQVQLWIWMDGVNNPPIDTDDRPPNHRDHYDYDDRPPD/DPPPPPPPPQFFWKWFDQQQFIWIFRLPDPDGDIGTQGGRAHGWFEKDAQQVQQKIWTDRQVQQFIWIFHRVDPPTDIGTQGRDDAHGFAEWEAQNAQQKIWTAGQVQQWIWMAHVSNPQIATLDRPPAHGKHYKYDDQVLQKIKIWGQGPQTFIWMAGQNNHDIDTQGRPPAHAFQEWYADNVVQKIWTAGQVQFFIWIDHVSNPPIDTAGGDPGHGWHYWEDDDQKIWTAGQVQRFIWMAGRRHNPPIDTRGGDGNGIHYMYGNDCVSPDYDDDCCVPVRVLAPGGWGAGNDPVRTFHDGHYLWDDDPVRHYTDPGADDWDWDDDQAFIWIFHPVDDNRDTHTQPAPDRHGWAEWDFQPPVQKIWTAHQVQQFIWIDHSNHPPTDTQDRPPRHAFQEWEAQNPVQKIWTAGQVQLWIWMDGVNNPPIDTDDRPDNHRDHYDYDDRPPD